Protein AF-0000000072958979 (afdb_homodimer)

pLDDT: mean 78.45, std 22.5, range [17.66, 97.88]

Sequence (910 aa):
MCTKKIKSQTLSKLDRDTDEFFDLIKMSRENRQYIYRVFEPLTVYLFSIEQLEVIKHALSQTNNGFIVLHLDATGSVVHSPPETKKRVYYYAGVVHIKDKELVCPVFEMITSEHDGYSIGSWLQAFESFIVKSKQLKWSIFSYVVTDFSFAFINAITTQWNKMDDISVYLNIVYDYITSETTVRPKITLKLCCAHFMKLITNDINKICGSNKTQKKFFKHSIAAVFMKTSLPEVEKWFKKMVLITSKEFLDLDGKLSNVISKMFDTLNNSKDLEDIDEETETETEDTEIPHTLYQKSKFYRHFFKICEQDKKMINSAIDSDNINIFYNPLILDLILKKYLPILPLWSNIYPNLRDRDSIERFSNAPVENWFCQVKNNILKTTGLRLRCTRFIRAVREVVLSKSKECALNIDKNQCAIIKKKRIQTKNIDLGLESEENWNKKIKSDKKKSYFEKTNMCTKKIKSQTLSKLDRDTDEFFDLIKMSRENRQYIYRVFEPLTVYLFSIEQLEVIKHALSQTNNGFIVLHLDATGSVVHSPPETKKRVYYYAGVVHIKDKELVCPVFEMITSEHDGYSIGSWLQAFESFIVKSKQLKWSIFSYVVTDFSFAFINAITTQWNKMDDISVYLNIVYDYITSETTVRPKITLKLCCAHFMKLITNDINKICGSNKTQKKFFKHSIAAVFMKTSLPEVEKWFKKMVLITSKEFLDLDGKLSNVISKMFDTLNNSKDLEDIDEETETETEDTEIPHTLYQKSKFYRHFFKICEQDKKMINSAIDSDNINIFYNPLILDLILKKYLPILPLWSNIYPNLRDRDSIERFSNAPVENWFCQVKNNILKTTGLRLRCTRFIRAVREVVLSKSKECALNIDKNQCAIIKKKRIQTKNIDLGLESEENWNKKIKSDKKKSYFEKTN

Foldseek 3Di:
DVVLVVLVVVLCPQQPDPPLLVSVVVVCVVDVAFWPDADPVGKTKGAHVLLVLLLVLQQVPDPVSAWEKEKDKDQFAAADDPVAPAGKIKIFIWTQRVVARDIATSIIMIHRDQALVVVLVSVLVVVVVQVVVVPDDPPNHAEYEYAPDLSVQQSCCCRRQVDNGVQVQQQQLVCVQVPVDPDHGRHAAAYAQLRVLVVVLVVLCVQVPPPPVLSVLLSLLVSVQQQDAAPVVVLVSLLLVLLLAADFFAFPVCPNVVSSVVSVVVSVPCVPPVVSPPDDPPPDDPDDDPQVRLVSFVQLVVVVVSSVVSNVVNVPTHGDPGTRPNHHVVSSVCCNRPDRSNSSRRHNNRPPPPPSPPDSGDHSVSVVVVVVCLCVQPCVVSVRRDRPVSSSVSVVVVNVVSSVCSVVVPRPPDPPPPPPPPPPPPPPVPPPPVPVCPDPPPPPPPPPPPPPPPD/DVVLVVLVVVLCPQQPDPPLLVSVVVVCVVPVAFWPDADPPGKTKGAHVLLVLLLVLQQVPDPVSAWEKFKDKDQFAAADDPVAPAGKIKIFIWTQRVVARDIATSIIMIHRDQALVVVLVSVLVVVVVQVVVVPDDPPNHAEYEYAPDLSVQQSCCCRRQVDNGVQVQQQQLVCVQVPVDPDHGRHAAAYAQLRVLVVVLVVLCVQVPPPPVLSVLLSLLVSVQQQDAAPVVVLVSLLLVLLLAADFFAFPVCPNVVSSVVSVVVSVPCPPCVVSPPDDPPPDDPDDDPQVRLVSFPQLVVSVVSSVVSNVVNVPTHGDPGTRPNHHVVSSVCCSRPDRSNSSRRHNNRPPPPPSVDDSGDHSVSVVVVVVCLCVQPCVVSVRRDRPVSSSVSVVVVNVVSSVCSVVVPRPPDPPPPPPPPPPPPPPPPPPPVVVCPPPPPPPPPPPPPPPPDD

Radius of gyration: 35.74 Å; Cα contacts (8 Å, |Δi|>4): 1213; chains: 2; bounding box: 81×149×87 Å

Secondary structure (DSSP, 8-state):
-HHHHHHHHHHHTT---SSHHHHHHHHHHH-TTTEEEEEETTEEEE--HHHHHHHHHHHHHSTT---EEEEEEESSSBPPPTT-SS--EEEEEEEEETTTTEEEEEEEEEES--SHHHHHHHHHHHHHHHHHHTSSPSP--SEEEE-S-HHHHHHIIIIIS--SSHHHHHHHHHHHHHS------SSEEEE-HHHHHHHHHHHHHHHHTT-HHHHHHHHHHHHGGGG--SHHHHHHHHHHHHHHHH-SEEETTSHHHHHHHHHHHHHHH-GGGGGGTTS--------PPPHHHHHH-HHHHHHHHHHHHHHHHHTTSPEEEEE-TT--HHHHHHIIIIIGGGHHHHSSSS--GGGTTT-S----HHHHHHHHHHIIIIIHHH-SPBPHHHHHHHHHHHHHHHHHHHHTT--TTTT---------------S------------------------/-HHHHHHHHHHHTT---SSHHHHHHHHHHH-TTTEEEEEETTEEEE--HHHHHHHHHHHHHSTT---EEEEEEESSSBPPPTT-SS--EEEEEEEEETTTTEEEEEEEEEES--SHHHHHHHHHHHHHHHHHHTSSPSP--SEEEE-S-HHHHHHIIIIIS--SSHHHHHHHHHHHHHS------SSEEEE-HHHHHHHHHHHHHHHHTT-HHHHHHHHHHHHGGGG--SHHHHHHHHHHHHHHHH-SEEETTSHHHHHHHHHHHHHHH-GGGGGGTTS--------PPPHHHHHH-HHHHHHHHHHHHHHHHHTTSPEEEEE-TT--HHHHHHIIIIIGGGHHHHSSSS--GGGTTT-S----HHHHHHHHHHIIIIIHHH-SPBPHHHHHHHHHHHHHHHHHHHHTT--TTTT---------------S------------------------

Solvent-accessible surface area (backbone atoms only — not comparable to full-atom values): 50766 Å² total; per-residue (Å²): 112,66,63,58,50,49,53,49,50,64,62,46,68,77,54,78,41,90,50,65,66,60,23,40,51,56,46,39,74,73,40,59,62,45,43,64,36,45,35,52,75,60,30,35,38,36,42,37,69,57,27,49,50,45,50,52,52,43,34,70,71,29,92,80,50,55,36,59,35,18,42,52,71,44,59,78,55,37,48,56,54,86,88,45,91,43,70,26,32,45,34,38,34,21,34,69,32,73,96,70,74,38,64,43,67,49,37,36,34,39,27,41,64,80,46,32,63,55,51,17,53,51,52,43,51,51,51,48,51,42,53,73,63,69,78,48,66,84,79,64,44,43,33,38,29,28,59,87,38,69,34,59,52,41,15,46,31,35,55,71,47,32,32,92,38,58,40,55,53,46,36,42,52,49,40,33,76,77,35,96,50,85,61,68,72,70,50,44,60,34,35,15,48,55,59,49,49,51,51,52,48,51,52,42,44,65,72,48,58,84,45,61,68,50,40,53,50,52,51,50,56,56,57,56,49,34,66,34,58,40,66,66,59,49,49,56,52,46,54,51,48,49,54,46,20,66,33,60,40,30,38,67,84,40,58,54,56,48,53,54,51,52,54,48,53,53,49,71,68,51,73,72,63,70,72,57,68,77,65,80,86,62,86,67,72,83,67,75,72,60,74,72,50,29,77,61,11,52,47,20,54,53,52,49,52,51,48,56,55,49,50,59,56,55,73,72,57,64,67,37,94,48,72,33,86,56,42,35,58,66,58,50,50,45,44,49,54,61,48,43,27,50,38,54,34,57,26,35,49,58,56,65,77,85,61,56,87,70,66,72,72,52,65,46,57,56,36,52,49,44,51,47,48,47,44,54,67,50,26,64,73,63,74,46,52,26,53,62,64,60,42,51,54,52,51,48,52,53,50,52,51,51,33,47,49,65,69,51,78,60,72,78,72,73,81,56,73,74,70,76,67,77,68,76,73,70,78,64,82,69,75,82,67,76,64,84,70,74,76,65,78,70,76,71,76,68,71,72,69,74,68,75,72,80,122,114,68,64,58,48,50,53,47,50,64,64,45,67,76,55,81,42,90,50,65,66,60,22,40,54,56,47,38,74,72,42,59,61,44,40,64,36,42,32,54,74,60,32,34,37,35,42,38,70,58,28,50,50,45,50,50,51,44,33,69,70,29,91,81,50,56,37,57,35,17,45,52,70,44,58,78,56,38,49,56,54,88,87,46,91,43,69,27,32,45,34,40,36,21,37,69,31,73,96,71,73,38,65,44,68,48,36,36,33,38,26,42,64,80,47,32,62,53,49,18,52,51,53,42,50,49,51,49,50,42,52,72,63,68,77,48,68,85,78,64,42,44,32,39,29,27,59,88,39,69,36,58,52,42,15,45,30,35,55,71,48,32,33,91,38,59,42,56,55,46,35,41,52,50,40,33,76,74,36,96,51,85,64,71,72,69,50,43,60,34,34,15,48,58,60,48,48,52,50,51,48,51,52,42,45,66,74,49,57,86,44,60,69,51,39,53,50,52,52,50,57,55,57,55,48,33,66,35,58,39,65,67,59,49,48,56,52,47,54,51,48,49,54,46,20,67,34,60,41,29,38,66,84,39,58,55,57,48,52,54,50,52,54,48,54,54,51,72,68,50,73,71,63,68,73,60,68,74,65,79,86,62,84,66,72,83,67,75,73,60,75,70,48,30,76,60,12,53,47,19,54,55,50,48,52,52,48,56,55,50,51,60,56,56,73,70,56,63,67,38,93,46,72,32,86,56,41,37,59,67,58,50,50,44,46,50,54,62,50,43,28,51,38,54,33,59,26,35,47,60,58,66,78,86,61,56,87,70,66,73,72,52,64,46,56,56,36,53,50,44,50,48,48,48,43,54,66,48,28,66,72,64,72,47,52,26,53,63,64,60,43,52,54,52,51,48,52,54,51,52,51,52,35,48,48,63,69,59,71,60,70,76,73,75,79,52,72,72,68,75,68,77,68,76,71,69,78,63,82,69,74,78,63,77,62,81,68,70,73,65,80,67,75,73,74,69,72,71,72,75,71,71,73,77,127

Structure (mmCIF, N/CA/C/O backbone):
data_AF-0000000072958979-model_v1
#
loop_
_entity.id
_entity.type
_entity.pdbx_description
1 polymer 'MULE transposase domain-containing protein'
#
loop_
_atom_site.group_PDB
_atom_site.id
_atom_site.type_symbol
_atom_site.label_atom_id
_atom_site.label_alt_id
_atom_site.label_comp_id
_atom_site.label_asym_id
_atom_site.label_entity_id
_atom_site.label_seq_id
_atom_site.pdbx_PDB_ins_code
_atom_site.Cartn_x
_atom_site.Cartn_y
_atom_site.Cartn_z
_atom_site.occupancy
_atom_site.B_iso_or_equiv
_atom_site.auth_seq_id
_atom_site.auth_comp_id
_atom_site.auth_asym_id
_atom_site.auth_atom_id
_atom_site.pdbx_PDB_model_num
ATOM 1 N N . MET A 1 1 ? 37.531 31.25 9.297 1 44.47 1 MET A N 1
ATOM 2 C CA . MET A 1 1 ? 37.938 30.359 8.195 1 44.47 1 MET A CA 1
ATOM 3 C C . MET A 1 1 ? 38.625 29.109 8.719 1 44.47 1 MET A C 1
ATOM 5 O O . MET A 1 1 ? 38.344 28 8.25 1 44.47 1 MET A O 1
ATOM 9 N N . CYS A 1 2 ? 39.469 29.312 9.648 1 49.91 2 CYS A N 1
ATOM 10 C CA . CYS A 1 2 ? 40.25 28.219 10.219 1 49.91 2 CYS A CA 1
ATOM 11 C C . CYS A 1 2 ? 39.375 27.297 11.055 1 49.91 2 CYS A C 1
ATOM 13 O O . CYS A 1 2 ? 39.531 26.078 10.992 1 49.91 2 CYS A O 1
ATOM 15 N N . THR A 1 3 ? 38.5 27.828 11.727 1 50.97 3 THR A N 1
ATOM 16 C CA . THR A 1 3 ? 37.688 27.031 12.641 1 50.97 3 THR A CA 1
ATOM 17 C C . THR A 1 3 ? 36.656 26.203 11.875 1 50.97 3 THR A C 1
ATOM 19 O O . THR A 1 3 ? 36.375 25.078 12.258 1 50.97 3 THR A O 1
ATOM 22 N N . LYS A 1 4 ? 36.188 26.781 10.852 1 51.47 4 LYS A N 1
ATOM 23 C CA . LYS A 1 4 ? 35.281 26.016 10 1 51.47 4 LYS A CA 1
ATOM 24 C C . LYS A 1 4 ? 36 24.844 9.352 1 51.47 4 LYS A C 1
ATOM 26 O O . LYS A 1 4 ? 35.406 23.766 9.203 1 51.47 4 LYS A O 1
ATOM 31 N N . LYS A 1 5 ? 37.188 25.141 8.969 1 51.12 5 LYS A N 1
ATOM 32 C CA . LYS A 1 5 ? 37.969 24.094 8.336 1 51.12 5 LYS A CA 1
ATOM 33 C C . LYS A 1 5 ? 38.281 22.953 9.312 1 51.12 5 LYS A C 1
ATOM 35 O O . LYS A 1 5 ? 38.219 21.781 8.945 1 51.12 5 LYS A O 1
ATOM 40 N N . ILE A 1 6 ? 38.594 23.281 10.508 1 49.53 6 ILE A N 1
ATOM 41 C CA . ILE A 1 6 ? 38.906 22.266 11.516 1 49.53 6 ILE A CA 1
ATOM 42 C C . ILE A 1 6 ? 37.656 21.469 11.844 1 49.53 6 ILE A C 1
ATOM 44 O O . ILE A 1 6 ? 37.719 20.25 11.992 1 49.53 6 ILE A O 1
ATOM 48 N N . LYS A 1 7 ? 36.656 22.172 12.023 1 56.91 7 LYS A N 1
ATOM 49 C CA . LYS A 1 7 ? 35.375 21.484 12.289 1 56.91 7 LYS A CA 1
ATOM 50 C C . LYS A 1 7 ? 35 20.578 11.125 1 56.91 7 LYS A C 1
ATOM 52 O O . LYS A 1 7 ? 34.531 19.453 11.336 1 56.91 7 LYS A O 1
ATOM 57 N N . SER A 1 8 ? 35.281 21.094 10 1 59.91 8 SER A N 1
ATOM 58 C CA . SER A 1 8 ? 35 20.281 8.805 1 59.91 8 SER A CA 1
ATOM 59 C C . SER A 1 8 ? 35.906 19.062 8.758 1 59.91 8 SER A C 1
ATOM 61 O O . SER A 1 8 ? 35.469 17.969 8.367 1 59.91 8 SER A O 1
ATOM 63 N N . GLN A 1 9 ? 37.094 19.266 9.141 1 57.97 9 GLN A N 1
ATOM 64 C CA . GLN A 1 9 ? 38.031 18.156 9.141 1 57.97 9 GLN A CA 1
ATOM 65 C C . GLN A 1 9 ? 37.688 17.109 10.18 1 57.97 9 GLN A C 1
ATOM 67 O O . GLN A 1 9 ? 37.812 15.914 9.938 1 57.97 9 GLN A O 1
ATOM 72 N N . THR A 1 10 ? 37.281 17.547 11.297 1 60.5 10 THR A N 1
ATOM 73 C CA . THR A 1 10 ? 36.906 16.609 12.352 1 60.5 10 THR A CA 1
ATOM 74 C C . THR A 1 10 ? 35.656 15.82 11.953 1 60.5 10 THR A C 1
ATOM 76 O O . THR A 1 10 ? 35.562 14.617 12.211 1 60.5 10 THR A O 1
ATOM 79 N N . LEU A 1 11 ? 34.844 16.484 11.242 1 64.88 11 LEU A N 1
ATOM 80 C CA . LEU A 1 11 ? 33.594 15.828 10.844 1 64.88 11 LEU A CA 1
ATOM 81 C C . LEU A 1 11 ? 33.844 14.844 9.703 1 64.88 11 LEU A C 1
ATOM 83 O O . LEU A 1 11 ? 33.125 13.852 9.57 1 64.88 11 LEU A O 1
ATOM 87 N N . SER A 1 12 ? 34.906 15.094 8.969 1 68.81 12 SE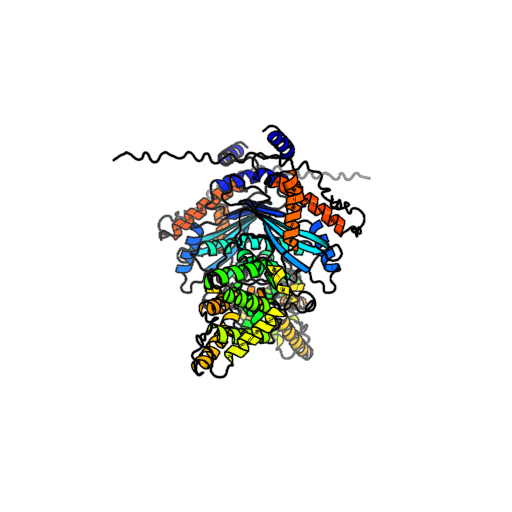R A N 1
ATOM 88 C CA . SER A 1 12 ? 35.156 14.297 7.773 1 68.81 12 SER A CA 1
ATOM 89 C C . SER A 1 12 ? 35.938 13.023 8.109 1 68.81 12 SER A C 1
ATOM 91 O O . SER A 1 12 ? 36.062 12.141 7.266 1 68.81 12 SER A O 1
ATOM 93 N N . LYS A 1 13 ? 36.344 12.922 9.281 1 70.25 13 LYS A N 1
ATOM 94 C CA . LYS A 1 13 ? 37.156 11.773 9.672 1 70.25 13 LYS A CA 1
ATOM 95 C C . LYS A 1 13 ? 36.375 10.469 9.484 1 70.25 13 LYS A C 1
ATOM 97 O O . LYS A 1 13 ? 36.969 9.445 9.109 1 70.25 13 LYS A O 1
ATOM 102 N N . LEU A 1 14 ? 35.125 10.602 9.602 1 76.38 14 LEU A N 1
ATOM 103 C CA . LEU A 1 14 ? 34.344 9.367 9.562 1 76.38 14 LEU A CA 1
ATOM 104 C C . LEU A 1 14 ? 33.688 9.18 8.203 1 76.38 14 LEU A C 1
ATOM 106 O O . LEU A 1 14 ? 32.969 8.195 7.984 1 76.38 14 LEU A O 1
ATOM 110 N N . ASP A 1 15 ? 34.094 10.125 7.359 1 84.88 15 ASP A N 1
ATOM 111 C CA . ASP A 1 15 ? 33.531 9.992 6.012 1 84.88 15 ASP A CA 1
ATOM 112 C C . ASP A 1 15 ? 34.219 8.852 5.254 1 84.88 15 ASP A C 1
ATOM 114 O O . ASP A 1 15 ? 35.438 8.68 5.332 1 84.88 15 ASP A O 1
ATOM 118 N N . ARG A 1 16 ? 33.5 8.078 4.594 1 84.69 16 ARG A N 1
ATOM 119 C CA . ARG A 1 16 ? 34.031 6.906 3.893 1 84.69 16 ARG A CA 1
ATOM 120 C C . ARG A 1 16 ? 34.25 7.211 2.416 1 84.69 16 ARG A C 1
ATOM 122 O O . ARG A 1 16 ? 34.969 6.473 1.731 1 84.69 16 ARG A O 1
ATOM 129 N N . ASP A 1 17 ? 33.562 8.188 1.912 1 86.69 17 ASP A N 1
ATOM 130 C CA . ASP A 1 17 ? 33.656 8.562 0.503 1 86.69 17 ASP A CA 1
ATOM 131 C C . ASP A 1 17 ? 33.375 10.047 0.303 1 86.69 17 ASP A C 1
ATOM 133 O O . ASP A 1 17 ? 32.656 10.656 1.083 1 86.69 17 ASP A O 1
ATOM 137 N N . THR A 1 18 ? 33.906 10.562 -0.724 1 84.56 18 THR A N 1
ATOM 138 C CA . THR A 1 18 ? 33.688 11.969 -1.037 1 84.56 18 THR A CA 1
ATOM 139 C C . THR A 1 18 ? 32.281 12.18 -1.585 1 84.56 18 THR A C 1
ATOM 141 O O . THR A 1 18 ? 31.672 13.227 -1.356 1 84.56 18 THR A O 1
ATOM 144 N N . ASP A 1 19 ? 31.859 11.133 -2.365 1 85.94 19 ASP A N 1
ATOM 145 C CA . ASP A 1 19 ? 30.469 11.164 -2.818 1 85.94 19 ASP A CA 1
ATOM 146 C C . ASP A 1 19 ? 29.5 10.828 -1.681 1 85.94 19 ASP A C 1
ATOM 148 O O . ASP A 1 19 ? 29.625 9.766 -1.064 1 85.94 19 ASP A O 1
ATOM 152 N N . GLU A 1 20 ? 28.641 11.664 -1.412 1 85.19 20 GLU A N 1
ATOM 153 C CA . GLU A 1 20 ? 27.781 11.547 -0.246 1 85.19 20 GLU A CA 1
ATOM 154 C C . GLU A 1 20 ? 26.922 10.281 -0.321 1 85.19 20 GLU A C 1
ATOM 156 O O . GLU A 1 20 ? 26.672 9.633 0.696 1 85.19 20 GLU A O 1
ATOM 161 N N . PHE A 1 21 ? 26.531 10 -1.452 1 86.94 21 PHE A N 1
ATOM 162 C CA . PHE A 1 21 ? 25.688 8.812 -1.602 1 86.94 21 PHE A CA 1
ATOM 163 C C . PHE A 1 21 ? 26.516 7.543 -1.438 1 86.94 21 PHE A C 1
ATOM 165 O O . PHE A 1 21 ? 26.062 6.574 -0.829 1 86.94 21 PHE A O 1
ATOM 172 N N . PHE A 1 22 ? 27.672 7.555 -1.947 1 87.88 22 PHE A N 1
ATOM 173 C CA . PHE A 1 22 ? 28.562 6.41 -1.771 1 87.88 22 PHE A CA 1
ATOM 174 C C . PHE A 1 22 ? 28.938 6.238 -0.304 1 87.88 22 PHE A C 1
ATOM 176 O O . PHE A 1 22 ? 29.062 5.109 0.182 1 87.88 22 PHE A O 1
ATOM 183 N N . ASP A 1 23 ? 29.094 7.367 0.294 1 88.81 23 ASP A N 1
ATOM 184 C CA . ASP A 1 23 ? 29.359 7.34 1.727 1 88.81 23 ASP A CA 1
ATOM 185 C C . ASP A 1 23 ? 28.219 6.688 2.498 1 88.81 23 ASP A C 1
ATOM 187 O O . ASP A 1 23 ? 28.453 5.891 3.41 1 88.81 23 ASP A O 1
ATOM 191 N N . LEU A 1 24 ? 27.094 7.023 2.115 1 89.69 24 LEU A N 1
ATOM 192 C CA . LEU A 1 24 ? 25.875 6.496 2.74 1 89.69 24 LEU A CA 1
ATOM 193 C C . LEU A 1 24 ? 25.766 4.992 2.523 1 89.69 24 LEU A C 1
ATOM 195 O O . LEU A 1 24 ? 25.422 4.25 3.445 1 89.69 24 LEU A O 1
ATOM 199 N N . ILE A 1 25 ? 26.047 4.539 1.364 1 87.81 25 ILE A N 1
ATOM 200 C CA . ILE A 1 25 ? 25.984 3.117 1.045 1 87.81 25 ILE A CA 1
ATOM 201 C C . ILE A 1 25 ? 27.016 2.352 1.872 1 87.81 25 ILE A C 1
ATOM 203 O O . ILE A 1 25 ? 26.703 1.299 2.438 1 87.81 25 ILE A O 1
ATOM 207 N N . LYS A 1 26 ? 28.156 2.842 1.941 1 88 26 LYS A N 1
ATOM 208 C CA . LYS A 1 26 ? 29.203 2.205 2.73 1 88 26 LYS A CA 1
ATOM 209 C C . LYS A 1 26 ? 28.828 2.141 4.207 1 88 26 LYS A C 1
ATOM 211 O O . LYS A 1 26 ? 29.078 1.136 4.875 1 88 26 LYS A O 1
ATOM 216 N N . MET A 1 27 ? 28.25 3.217 4.641 1 89.31 27 MET A N 1
ATOM 217 C CA . MET A 1 27 ? 27.781 3.238 6.023 1 89.31 27 MET A CA 1
ATOM 218 C C . MET A 1 27 ? 26.719 2.172 6.25 1 89.31 27 MET A C 1
ATOM 220 O O . MET A 1 27 ? 26.719 1.487 7.277 1 89.31 27 MET A O 1
ATOM 224 N N . SER A 1 28 ? 25.766 2.084 5.348 1 87.38 28 SER A N 1
ATOM 225 C CA . SER A 1 28 ? 24.672 1.138 5.469 1 87.38 28 SER A CA 1
ATOM 226 C C . SER A 1 28 ? 25.172 -0.301 5.5 1 87.38 28 SER A C 1
ATOM 228 O O . SER A 1 28 ? 24.578 -1.157 6.164 1 87.38 28 SER A O 1
ATOM 230 N N . ARG A 1 29 ? 26.188 -0.583 4.832 1 82.56 29 ARG A N 1
ATOM 231 C CA . ARG A 1 29 ? 26.766 -1.925 4.789 1 82.56 29 ARG A CA 1
ATOM 232 C C . ARG A 1 29 ? 27.438 -2.271 6.109 1 82.56 29 ARG A C 1
ATOM 234 O O . ARG A 1 29 ? 27.484 -3.439 6.5 1 82.56 29 ARG A O 1
ATOM 241 N N . GLU A 1 30 ? 27.906 -1.204 6.777 1 79 30 GLU A N 1
ATOM 242 C CA . GLU A 1 30 ? 28.594 -1.394 8.055 1 79 30 GLU A CA 1
ATOM 243 C C . GLU A 1 30 ? 27.578 -1.471 9.203 1 79 30 GLU A C 1
ATOM 245 O O . GLU A 1 30 ? 27.812 -2.186 10.18 1 79 30 GLU A O 1
ATOM 250 N N . ASN A 1 31 ? 26.625 -0.614 9.133 1 68.12 31 ASN A N 1
ATOM 251 C CA . ASN A 1 31 ? 25.672 -0.455 10.227 1 68.12 31 ASN A CA 1
ATOM 252 C C . ASN A 1 31 ? 24.25 -0.778 9.781 1 68.12 31 ASN A C 1
ATOM 254 O O . ASN A 1 31 ? 23.438 0.125 9.602 1 68.12 31 ASN A O 1
ATOM 258 N N . ARG A 1 32 ? 23.906 -1.911 9.781 1 68.75 32 ARG A N 1
ATOM 259 C CA . ARG A 1 32 ? 22.594 -2.324 9.266 1 68.75 32 ARG A CA 1
ATOM 260 C C . ARG A 1 32 ? 21.531 -2.236 10.352 1 68.75 32 ARG A C 1
ATOM 262 O O . ARG A 1 32 ? 20.344 -2.367 10.062 1 68.75 32 ARG A O 1
ATOM 269 N N . GLN A 1 33 ? 21.875 -1.77 11.43 1 82 33 GLN A N 1
ATOM 270 C CA . GLN A 1 33 ? 20.922 -1.852 12.531 1 82 33 GLN A CA 1
ATOM 271 C C . GLN A 1 33 ? 19.969 -0.655 12.523 1 82 33 GLN A C 1
ATOM 273 O O . GLN A 1 33 ? 18.844 -0.746 13.023 1 82 33 GLN A O 1
ATOM 278 N N . TYR A 1 34 ? 20.391 0.445 11.984 1 90.88 34 TYR A N 1
ATOM 279 C CA . TYR A 1 34 ? 19.594 1.663 12.047 1 90.88 34 TYR A CA 1
ATOM 280 C C . TYR A 1 34 ? 19.188 2.125 10.656 1 90.88 34 TYR A C 1
ATOM 282 O O . TYR A 1 34 ? 18.125 2.734 10.484 1 90.88 34 TYR A O 1
ATOM 290 N N . ILE A 1 35 ? 19.969 1.827 9.695 1 92.44 35 ILE A N 1
ATOM 291 C CA . ILE A 1 35 ? 19.656 2.162 8.305 1 92.44 35 ILE A CA 1
ATOM 292 C C . ILE A 1 35 ? 18.906 1 7.648 1 92.44 35 ILE A C 1
ATOM 294 O O . ILE A 1 35 ? 19.5 -0.052 7.391 1 92.44 35 ILE A O 1
ATOM 298 N N . TYR A 1 36 ? 17.672 1.204 7.395 1 89.94 36 TYR A N 1
ATOM 299 C CA . TYR A 1 36 ? 16.828 0.138 6.879 1 89.94 36 TYR A CA 1
ATOM 300 C C . TYR A 1 36 ? 16.938 0.029 5.363 1 89.94 36 TYR A C 1
ATOM 302 O O . TYR A 1 36 ? 17.031 -1.074 4.82 1 89.94 36 TYR A O 1
ATOM 310 N N . ARG A 1 37 ? 16.969 1.202 4.68 1 88.69 37 ARG A N 1
ATOM 311 C CA . ARG A 1 37 ? 17.062 1.218 3.223 1 88.69 37 ARG A CA 1
ATOM 312 C C . ARG A 1 37 ? 17.703 2.51 2.727 1 88.69 37 ARG A C 1
ATOM 314 O O . ARG A 1 37 ? 17.547 3.564 3.348 1 88.69 37 ARG A O 1
ATOM 321 N N . VAL A 1 38 ? 18.359 2.389 1.592 1 88.81 38 VAL A N 1
ATOM 322 C CA . VAL A 1 38 ? 18.938 3.539 0.915 1 88.81 38 VAL A CA 1
ATOM 323 C C . VAL A 1 38 ? 18.578 3.508 -0.568 1 88.81 38 VAL A C 1
ATOM 325 O O . VAL A 1 38 ? 18.672 2.465 -1.217 1 88.81 38 VAL A O 1
ATOM 328 N N . PHE A 1 39 ? 18.078 4.715 -1.032 1 83 39 PHE A N 1
ATOM 329 C CA . PHE A 1 39 ? 17.609 4.824 -2.408 1 83 39 PHE A CA 1
ATOM 330 C C . PHE A 1 39 ? 18.266 6 -3.115 1 83 39 PHE A C 1
ATOM 332 O O . PHE A 1 39 ? 18.672 6.969 -2.471 1 83 39 PHE A O 1
ATOM 339 N N . GLU A 1 40 ? 18.375 5.777 -4.434 1 79.75 40 GLU A N 1
ATOM 340 C CA . GLU A 1 40 ? 18.594 6.945 -5.281 1 79.75 40 GLU A CA 1
ATOM 341 C C . GLU A 1 40 ? 17.328 7.305 -6.051 1 79.75 40 GLU A C 1
ATOM 343 O O . GLU A 1 40 ? 16.672 6.43 -6.621 1 79.75 40 GLU A O 1
ATOM 348 N N . PRO A 1 41 ? 16.859 8.609 -6.145 1 80.44 41 PRO A N 1
ATOM 349 C CA . PRO A 1 41 ? 17.469 9.781 -5.523 1 80.44 41 PRO A CA 1
ATOM 350 C C . PRO A 1 41 ? 17.547 9.672 -4 1 80.44 41 PRO A C 1
ATOM 352 O O . PRO A 1 41 ? 16.812 8.891 -3.396 1 80.44 41 PRO A O 1
ATOM 355 N N . LEU A 1 42 ? 18.312 10.438 -3.443 1 87.12 42 LEU A N 1
ATOM 356 C CA . LEU A 1 42 ? 18.703 10.312 -2.047 1 87.12 42 LEU A CA 1
ATOM 357 C C . LEU A 1 42 ? 17.484 10.078 -1.153 1 87.12 42 LEU A C 1
ATOM 359 O O . LEU A 1 42 ? 16.656 10.977 -0.992 1 87.12 42 LEU A O 1
ATOM 363 N N . THR A 1 43 ? 17.375 8.945 -0.606 1 91.81 43 THR A N 1
ATOM 364 C CA . THR A 1 43 ? 16.359 8.547 0.354 1 91.81 43 THR A CA 1
ATOM 365 C C . THR A 1 43 ? 16.891 7.5 1.319 1 91.81 43 THR A C 1
ATOM 367 O O . THR A 1 43 ? 17.516 6.523 0.897 1 91.81 43 THR A O 1
ATOM 370 N N . VAL A 1 44 ? 16.703 7.789 2.549 1 94.5 44 VAL A N 1
ATOM 371 C CA . VAL A 1 44 ? 17.156 6.855 3.572 1 94.5 44 VAL A CA 1
ATOM 372 C C . VAL A 1 44 ? 16.031 6.59 4.57 1 94.5 44 VAL A C 1
ATOM 374 O O . VAL A 1 44 ? 15.43 7.527 5.105 1 94.5 44 VAL A O 1
ATOM 377 N N . TYR A 1 45 ? 15.688 5.32 4.734 1 95.38 45 TYR A N 1
ATOM 378 C CA . TYR A 1 45 ? 14.766 4.93 5.789 1 95.38 45 TYR A CA 1
ATOM 379 C C . TYR A 1 45 ? 15.516 4.543 7.059 1 95.38 45 TYR A C 1
ATOM 381 O O . TYR A 1 45 ? 16.453 3.73 7.016 1 95.38 45 TYR A O 1
ATOM 389 N N . LEU A 1 46 ? 15.117 5.094 8.148 1 95.94 46 LEU A N 1
ATOM 390 C CA . LEU A 1 46 ? 15.75 4.812 9.43 1 95.94 46 LEU A CA 1
ATOM 391 C C . LEU A 1 46 ? 14.773 4.156 10.391 1 95.94 46 LEU A C 1
ATOM 393 O O . LEU A 1 46 ? 13.844 4.805 10.875 1 95.94 46 LEU A O 1
ATOM 397 N N . PHE A 1 47 ? 14.984 2.838 10.602 1 93.12 47 PHE A N 1
ATOM 398 C CA . PHE A 1 47 ? 14.227 2.018 11.539 1 93.12 47 PHE A CA 1
ATOM 399 C C . PHE A 1 47 ? 15.156 1.179 12.406 1 93.12 47 PHE A C 1
ATOM 401 O O . PHE A 1 47 ? 16.156 0.642 11.914 1 93.12 47 PHE A O 1
ATOM 408 N N . SER A 1 48 ? 14.875 1.032 13.664 1 93 48 SER A N 1
ATOM 409 C CA . SER A 1 48 ? 15.68 0.145 14.492 1 93 48 SER A CA 1
ATOM 410 C C . SER A 1 48 ? 14.82 -0.619 15.492 1 93 48 SER A C 1
ATOM 412 O O . SER A 1 48 ? 13.68 -0.23 15.766 1 93 48 SER A O 1
ATOM 414 N N . ILE A 1 49 ? 15.383 -1.662 15.984 1 92 49 ILE A N 1
ATOM 415 C CA . ILE A 1 49 ? 14.711 -2.49 16.984 1 92 49 ILE A CA 1
ATOM 416 C C . ILE A 1 49 ? 14.516 -1.697 18.266 1 92 49 ILE A C 1
ATOM 418 O O . ILE A 1 49 ? 13.516 -1.87 18.969 1 92 49 ILE A O 1
ATOM 422 N N . GLU A 1 50 ? 15.445 -0.836 18.531 1 91.38 50 GLU A N 1
ATOM 423 C CA . GLU A 1 50 ? 15.344 -0 19.719 1 91.38 50 GLU A CA 1
ATOM 424 C C . GLU A 1 50 ? 14.109 0.895 19.656 1 91.38 50 GLU A C 1
ATOM 426 O O . GLU A 1 50 ? 13.453 1.127 20.688 1 91.38 50 GLU A O 1
ATOM 431 N N . GLN A 1 51 ? 13.859 1.313 18.516 1 93.75 51 GLN A N 1
ATOM 432 C CA . GLN A 1 51 ? 12.672 2.146 18.328 1 93.75 51 GLN A CA 1
ATOM 433 C C . GLN A 1 51 ? 11.391 1.331 18.516 1 93.75 51 GLN A C 1
ATOM 435 O O . GLN A 1 51 ? 10.391 1.843 19.016 1 93.75 51 GLN A O 1
ATOM 440 N N . LEU A 1 52 ? 11.492 0.115 18.125 1 92.88 52 LEU A N 1
ATOM 441 C CA . LEU A 1 52 ? 10.367 -0.79 18.344 1 92.88 52 LEU A CA 1
ATOM 442 C C . LEU A 1 52 ? 10.109 -0.984 19.828 1 92.88 52 LEU A C 1
ATOM 444 O O . LEU A 1 52 ? 8.953 -1.079 20.25 1 92.88 52 LEU A O 1
ATOM 448 N N . GLU A 1 53 ? 11.117 -1.035 20.531 1 90.69 53 GLU A N 1
ATOM 449 C CA . GLU A 1 53 ? 10.992 -1.188 21.969 1 90.69 53 GLU A CA 1
ATOM 450 C C . GLU A 1 53 ? 10.312 0.027 22.594 1 90.69 53 GLU A C 1
ATOM 452 O O . GLU A 1 53 ? 9.547 -0.108 23.562 1 90.69 53 GLU A O 1
ATOM 457 N N . VAL A 1 54 ? 10.602 1.145 22.031 1 91.56 54 VAL A N 1
ATOM 458 C CA . VAL A 1 54 ? 9.953 2.367 22.5 1 91.56 54 VAL A CA 1
ATOM 459 C C . VAL A 1 54 ? 8.445 2.275 22.25 1 91.56 54 VAL A C 1
ATOM 461 O O . VAL A 1 54 ? 7.648 2.654 23.125 1 91.56 54 VAL A O 1
ATOM 464 N N . ILE A 1 55 ? 8.07 1.768 21.172 1 92.56 55 ILE A N 1
ATOM 465 C CA . ILE A 1 55 ? 6.66 1.616 20.812 1 92.56 55 ILE A CA 1
ATOM 466 C C . ILE A 1 55 ? 5.988 0.644 21.781 1 92.56 55 ILE A C 1
ATOM 468 O O . ILE A 1 55 ? 4.887 0.903 22.266 1 92.56 55 ILE A O 1
ATOM 472 N N . LYS A 1 56 ? 6.664 -0.376 22.047 1 89.94 56 LYS A N 1
ATOM 473 C CA . LYS A 1 56 ? 6.133 -1.371 22.969 1 89.94 56 LYS A CA 1
ATOM 474 C C . LYS A 1 56 ? 5.906 -0.77 24.359 1 89.94 56 LYS A C 1
ATOM 476 O O . LYS A 1 56 ? 4.879 -1.023 24.984 1 89.94 56 LYS A O 1
ATOM 481 N N . HIS A 1 57 ? 6.84 -0.055 24.672 1 88.06 57 HIS A N 1
ATOM 482 C CA . HIS A 1 57 ? 6.73 0.61 25.969 1 88.06 57 HIS A CA 1
ATOM 483 C C . HIS A 1 57 ? 5.555 1.584 25.984 1 88.06 57 HIS A C 1
ATOM 485 O O . HIS A 1 57 ? 4.801 1.636 26.953 1 88.06 57 HIS A O 1
ATOM 491 N N . ALA A 1 58 ? 5.453 2.334 24.984 1 87.25 58 ALA A N 1
ATOM 492 C CA . ALA A 1 58 ? 4.359 3.299 24.891 1 87.25 58 ALA A CA 1
ATOM 493 C C . ALA A 1 58 ? 3.004 2.598 24.922 1 87.25 58 ALA A C 1
ATOM 495 O O . ALA A 1 58 ? 2.066 3.082 25.562 1 87.25 58 ALA A O 1
ATOM 496 N N . LEU A 1 59 ? 2.926 1.503 24.281 1 87.06 59 LEU A N 1
ATOM 497 C CA . LEU A 1 59 ? 1.686 0.737 24.219 1 87.06 59 LEU A CA 1
ATOM 498 C C . LEU A 1 59 ? 1.323 0.17 25.578 1 87.06 59 LEU A C 1
ATOM 500 O O . LEU A 1 59 ? 0.144 0.093 25.938 1 87.06 59 LEU A O 1
ATOM 504 N N . SER A 1 60 ? 2.283 -0.214 26.266 1 82.44 60 SER A N 1
ATOM 505 C CA . SER A 1 60 ? 2.062 -0.818 27.578 1 82.44 60 SER A CA 1
ATOM 506 C C . SER A 1 60 ? 1.568 0.214 28.594 1 82.44 60 SER A C 1
ATOM 508 O O . SER A 1 60 ? 0.949 -0.141 29.594 1 82.44 60 SER A O 1
ATOM 510 N N . GLN A 1 61 ? 1.819 1.404 28.312 1 77.31 61 GLN A N 1
ATOM 511 C CA . GLN A 1 61 ? 1.466 2.469 29.25 1 77.31 61 GLN A CA 1
ATOM 512 C C . GLN A 1 61 ? 0.022 2.92 29.047 1 77.31 61 GLN A C 1
ATOM 514 O O . GLN A 1 61 ? -0.526 3.65 29.875 1 77.31 61 GLN A O 1
ATOM 519 N N . THR A 1 62 ? -0.45 2.596 27.938 1 73.44 62 THR A N 1
ATOM 520 C CA . THR A 1 62 ? -1.804 3.064 27.656 1 73.44 62 THR A CA 1
ATOM 521 C C . THR A 1 62 ? -2.826 1.974 27.969 1 73.44 62 THR A C 1
ATOM 523 O O . THR A 1 62 ? -2.57 0.792 27.734 1 73.44 62 THR A O 1
ATOM 526 N N . ASN A 1 63 ? -3.777 2.289 28.781 1 60.38 63 ASN A N 1
ATOM 527 C CA . ASN A 1 63 ? -4.801 1.339 29.203 1 60.38 63 ASN A CA 1
ATOM 528 C C . ASN A 1 63 ? -5.496 0.698 28.016 1 60.38 63 ASN A C 1
ATOM 530 O O . ASN A 1 63 ? -5.867 -0.477 28.062 1 60.38 63 ASN A O 1
ATOM 534 N N . ASN A 1 64 ? -5.711 1.479 27.031 1 61.97 64 ASN A N 1
ATOM 535 C CA . ASN A 1 64 ? -6.523 0.938 25.953 1 61.97 64 ASN A CA 1
ATOM 536 C C . ASN A 1 64 ? -5.684 0.648 24.703 1 61.97 64 ASN A C 1
ATOM 538 O O . ASN A 1 64 ? -6.227 0.348 23.641 1 61.97 64 ASN A O 1
ATOM 542 N N . GLY A 1 65 ? -4.367 0.69 25.016 1 66.12 65 GLY A N 1
ATOM 543 C CA . GLY A 1 65 ? -3.463 0.244 23.969 1 66.12 65 GLY A CA 1
ATOM 544 C C . GLY A 1 65 ? -3.443 1.165 22.766 1 66.12 65 GLY A C 1
ATOM 545 O O . GLY A 1 65 ? -3.178 0.726 21.641 1 66.12 65 GLY A O 1
ATOM 546 N N . PHE A 1 66 ? -3.793 2.49 23.062 1 74.81 66 PHE A N 1
ATOM 547 C CA . PHE A 1 66 ? -3.797 3.35 21.875 1 74.81 66 PHE A CA 1
ATOM 548 C C . PHE A 1 66 ? -2.578 4.262 21.875 1 74.81 66 PHE A C 1
ATOM 550 O O . PHE A 1 66 ? -2.166 4.77 22.922 1 74.81 66 PHE A O 1
ATOM 557 N N . ILE A 1 67 ? -1.938 4.438 20.781 1 86.94 67 ILE A N 1
ATOM 558 C CA . ILE A 1 67 ? -0.798 5.336 20.641 1 86.94 67 ILE A CA 1
ATOM 559 C C . ILE A 1 67 ? -1.062 6.332 19.516 1 86.94 67 ILE A C 1
ATOM 561 O O . ILE A 1 67 ? -1.666 5.984 18.5 1 86.94 67 ILE A O 1
ATOM 565 N N . VAL A 1 68 ? -0.726 7.629 19.828 1 91 68 VAL A N 1
ATOM 566 C CA . VAL A 1 68 ? -0.837 8.688 18.828 1 91 68 VAL A CA 1
ATOM 567 C C . VAL A 1 68 ? 0.513 8.906 18.156 1 91 68 VAL A C 1
ATOM 569 O O . VAL A 1 68 ? 1.528 9.102 18.828 1 91 68 VAL A O 1
ATOM 572 N N . LEU A 1 69 ? 0.479 8.82 16.906 1 95.5 69 LEU A N 1
ATOM 573 C CA . LEU A 1 69 ? 1.676 9.086 16.109 1 95.5 69 LEU A CA 1
ATOM 574 C C . LEU A 1 69 ? 1.648 10.508 15.555 1 95.5 69 LEU A C 1
ATOM 576 O O . LEU A 1 69 ? 0.635 10.938 15 1 95.5 69 LEU A O 1
ATOM 580 N N . HIS A 1 70 ? 2.701 11.188 15.688 1 96.38 70 HIS A N 1
ATOM 581 C CA . HIS A 1 70 ? 2.85 12.531 15.141 1 96.38 70 HIS A CA 1
ATOM 582 C C . HIS A 1 70 ? 3.838 12.547 13.977 1 96.38 70 HIS A C 1
ATOM 584 O O . HIS A 1 70 ? 5 12.172 14.141 1 96.38 70 HIS A O 1
ATOM 590 N N . LEU A 1 71 ? 3.408 13.008 12.805 1 97.19 71 LEU A N 1
ATOM 591 C CA . LEU A 1 71 ? 4.227 12.992 11.602 1 97.19 71 LEU A CA 1
ATOM 592 C C . LEU A 1 71 ? 4.496 14.414 11.109 1 97.19 71 LEU A C 1
ATOM 594 O O . LEU A 1 71 ? 3.572 15.227 11.023 1 97.19 71 LEU A O 1
ATOM 598 N N . ASP A 1 72 ? 5.699 14.664 10.773 1 95.56 72 ASP A N 1
ATOM 599 C CA . ASP A 1 72 ? 6.078 15.945 10.164 1 95.56 72 ASP A CA 1
ATOM 600 C C . ASP A 1 72 ? 7.465 15.859 9.531 1 95.56 72 ASP A C 1
ATOM 602 O O . ASP A 1 72 ? 8.125 14.82 9.594 1 95.56 72 ASP A O 1
ATOM 606 N N . ALA A 1 73 ? 7.805 16.906 8.82 1 95.44 73 ALA A N 1
ATOM 607 C CA . ALA A 1 73 ? 9.109 16.984 8.172 1 95.44 73 ALA A CA 1
ATOM 608 C C . ALA A 1 73 ? 9.773 18.344 8.43 1 95.44 73 ALA A C 1
ATOM 610 O O . ALA A 1 73 ? 9.094 19.328 8.703 1 95.44 73 ALA A O 1
ATOM 611 N N . THR A 1 74 ? 11.078 18.344 8.398 1 92.19 74 THR A N 1
ATOM 612 C CA . THR A 1 74 ? 11.844 19.578 8.508 1 92.19 74 THR A CA 1
ATOM 613 C C . THR A 1 74 ? 12.953 19.625 7.465 1 92.19 74 THR A C 1
ATOM 615 O O . THR A 1 74 ? 13.531 18.594 7.125 1 92.19 74 THR A O 1
ATOM 618 N N . GLY A 1 75 ? 13.258 20.719 6.906 1 88.88 75 GLY A N 1
ATOM 619 C CA . GLY A 1 75 ? 14.266 20.875 5.867 1 88.88 75 GLY A CA 1
ATOM 620 C C . GLY A 1 75 ? 15.539 21.531 6.367 1 88.88 75 GLY A C 1
ATOM 621 O O . GLY A 1 75 ? 16.484 21.719 5.598 1 88.88 75 GLY A O 1
ATOM 622 N N . SER A 1 76 ? 15.781 21.781 7.613 1 83.25 76 SER A N 1
ATOM 623 C CA . SER A 1 76 ? 16.859 22.641 8.07 1 83.25 76 SER A CA 1
ATOM 624 C C . SER A 1 76 ? 17.984 21.828 8.711 1 83.25 76 SER A C 1
ATOM 626 O O . SER A 1 76 ? 18.922 22.391 9.273 1 83.25 76 SER A O 1
ATOM 628 N N . VAL A 1 77 ? 17.938 20.516 8.523 1 88.31 77 VAL A N 1
ATOM 629 C CA . VAL A 1 77 ? 18.875 19.734 9.328 1 88.31 77 VAL A CA 1
ATOM 630 C C . VAL A 1 77 ? 19.875 19.031 8.414 1 88.31 77 VAL A C 1
ATOM 632 O O . VAL A 1 77 ? 21.031 18.812 8.797 1 88.31 77 VAL A O 1
ATOM 635 N N . VAL A 1 78 ? 19.469 18.688 7.266 1 90.69 78 VAL A N 1
ATOM 636 C CA . VAL A 1 78 ? 20.344 17.984 6.336 1 90.69 78 VAL A CA 1
ATOM 637 C C . VAL A 1 78 ? 20.562 18.828 5.086 1 90.69 78 VAL A C 1
ATOM 639 O O . VAL A 1 78 ? 19.625 19.422 4.547 1 90.69 78 VAL A O 1
ATOM 642 N N . HIS A 1 79 ? 21.75 18.953 4.711 1 87.44 79 HIS A N 1
ATOM 643 C CA . H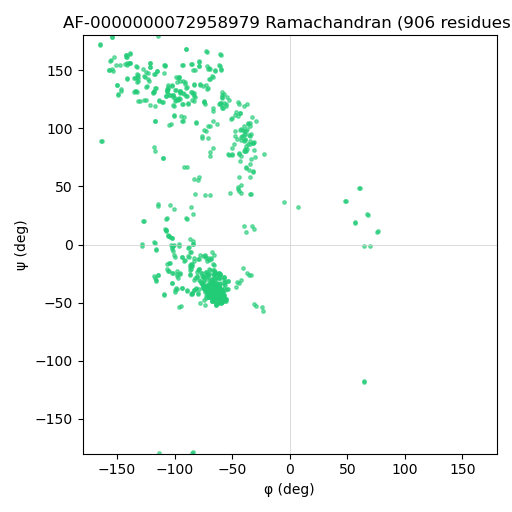IS A 1 79 ? 22 19.734 3.502 1 87.44 79 HIS A CA 1
ATOM 644 C C . HIS A 1 79 ? 21.703 18.906 2.25 1 87.44 79 HIS A C 1
ATOM 646 O O . HIS A 1 79 ? 21.766 17.672 2.281 1 87.44 79 HIS A O 1
ATOM 652 N N . SER A 1 80 ? 21.438 19.547 1.161 1 84.06 80 SER A N 1
ATOM 653 C CA . SER A 1 80 ? 21.172 18.906 -0.125 1 84.06 80 SER A CA 1
ATOM 654 C C . SER A 1 80 ? 22.453 18.672 -0.907 1 84.06 80 SER A C 1
ATOM 656 O O . SER A 1 80 ? 23.219 19.609 -1.163 1 84.06 80 SER A O 1
ATOM 658 N N . PRO A 1 81 ? 22.656 17.422 -1.203 1 82.19 81 PRO A N 1
ATOM 659 C CA . PRO A 1 81 ? 23.828 17.188 -2.039 1 82.19 81 PRO A CA 1
ATOM 660 C C . PRO A 1 81 ? 23.75 17.891 -3.391 1 82.19 81 PRO A C 1
ATOM 662 O O . PRO A 1 81 ? 22.656 18.172 -3.877 1 82.19 81 PRO A O 1
ATOM 665 N N . PRO A 1 82 ? 24.875 18.141 -3.883 1 74.62 82 PRO A N 1
ATOM 666 C CA . PRO A 1 82 ? 24.891 18.859 -5.16 1 74.62 82 PRO A CA 1
ATOM 667 C C . PRO A 1 82 ? 24.203 18.094 -6.277 1 74.62 82 PRO A C 1
ATOM 669 O O . PRO A 1 82 ? 23.688 18.688 -7.223 1 74.62 82 PRO A O 1
ATOM 672 N N . GLU A 1 83 ? 24.141 16.828 -6.16 1 70.5 83 GLU A N 1
ATOM 673 C CA . GLU A 1 83 ? 23.609 15.984 -7.219 1 70.5 83 GLU A CA 1
ATOM 674 C C . GLU A 1 83 ? 22.078 15.992 -7.207 1 70.5 83 GLU A C 1
ATOM 676 O O . GLU A 1 83 ? 21.438 15.562 -8.172 1 70.5 83 GLU A O 1
ATOM 681 N N . THR A 1 84 ? 21.625 16.516 -6.121 1 73.38 84 THR A N 1
ATOM 682 C CA . THR A 1 84 ? 20.172 16.484 -5.992 1 73.38 84 THR A CA 1
ATOM 683 C C . THR A 1 84 ? 19.578 17.844 -6.328 1 73.38 84 THR A C 1
ATOM 685 O O . THR A 1 84 ? 20.078 18.875 -5.887 1 73.38 84 THR A O 1
ATOM 688 N N . LYS A 1 85 ? 18.656 17.859 -7.164 1 70.94 85 LYS A N 1
ATOM 689 C CA . LYS A 1 85 ? 18 19.094 -7.602 1 70.94 85 LYS A CA 1
ATOM 690 C C . LYS A 1 85 ? 16.984 19.562 -6.574 1 70.94 85 LYS A C 1
ATOM 692 O O . LYS A 1 85 ? 16.688 20.75 -6.488 1 70.94 85 LYS A O 1
ATOM 697 N N . LYS A 1 86 ? 16.547 18.672 -5.742 1 82.81 86 LYS A N 1
ATOM 698 C CA . LYS A 1 86 ? 15.492 19 -4.801 1 82.81 86 LYS A CA 1
ATOM 699 C C . LYS A 1 86 ? 16.031 19.094 -3.375 1 82.81 86 LYS A C 1
ATOM 701 O O . LYS A 1 86 ? 17.062 18.5 -3.055 1 82.81 86 LYS A O 1
ATOM 706 N N . ARG A 1 87 ? 15.352 19.859 -2.604 1 89.25 87 ARG A N 1
ATOM 707 C CA . ARG A 1 87 ? 15.719 20 -1.199 1 89.25 87 ARG A CA 1
ATOM 708 C C . ARG A 1 87 ? 15.508 18.703 -0.438 1 89.25 87 ARG A C 1
ATOM 710 O O . ARG A 1 87 ? 14.539 17.984 -0.684 1 89.25 87 ARG A O 1
ATOM 717 N N . VAL A 1 88 ? 16.406 18.484 0.495 1 93.5 88 VAL A N 1
ATOM 718 C CA . VAL A 1 88 ? 16.328 17.281 1.31 1 93.5 88 VAL A CA 1
ATOM 719 C C . VAL A 1 88 ? 15.602 17.594 2.617 1 93.5 88 VAL A C 1
ATOM 721 O O . VAL A 1 88 ? 15.906 18.578 3.285 1 93.5 88 VAL A O 1
ATOM 724 N N . TYR A 1 89 ? 14.656 16.781 2.943 1 94.75 89 TYR A N 1
ATOM 725 C CA . TYR A 1 89 ? 13.922 16.922 4.195 1 94.75 89 TYR A CA 1
ATOM 726 C C . TYR A 1 89 ? 14.156 15.727 5.109 1 94.75 89 TYR A C 1
ATOM 728 O O . TYR A 1 89 ? 14.492 14.633 4.641 1 94.75 89 TYR A O 1
ATOM 736 N N . TYR A 1 90 ? 14.094 16.016 6.402 1 96 90 TYR A N 1
ATOM 737 C CA . TYR A 1 90 ? 14.086 15.016 7.457 1 96 90 TYR A CA 1
ATOM 738 C C . TYR A 1 90 ? 12.672 14.781 7.98 1 96 90 TYR A C 1
ATOM 740 O O . TYR A 1 90 ? 12.055 15.688 8.547 1 96 90 TYR A O 1
ATOM 748 N N . TYR A 1 91 ? 12.133 13.578 7.68 1 97.5 91 TYR A N 1
ATOM 749 C CA . TYR A 1 91 ? 10.812 13.164 8.148 1 97.5 91 TYR A CA 1
ATOM 750 C C . TYR A 1 91 ? 10.93 12.328 9.422 1 97.5 91 TYR A C 1
ATOM 752 O O . TYR A 1 91 ? 11.844 11.508 9.555 1 97.5 91 TYR A O 1
ATOM 760 N N . ALA A 1 92 ? 9.945 12.492 10.352 1 97.81 92 ALA A N 1
ATOM 761 C CA . ALA A 1 92 ? 9.969 11.688 11.57 1 97.81 92 ALA A CA 1
ATOM 762 C C . ALA A 1 92 ? 8.547 11.367 12.039 1 97.81 92 ALA A C 1
ATOM 764 O O . ALA A 1 92 ? 7.652 12.211 11.945 1 97.81 92 ALA A O 1
ATOM 765 N N . GLY A 1 93 ? 8.32 10.148 12.375 1 97.62 93 GLY A N 1
ATOM 766 C CA . GLY A 1 93 ? 7.191 9.742 13.195 1 97.62 93 GLY A CA 1
ATOM 767 C C . GLY A 1 93 ? 7.527 9.656 14.672 1 97.62 93 GLY A C 1
ATOM 768 O O . GLY A 1 93 ? 8.391 8.867 15.07 1 97.62 93 GLY A O 1
ATOM 769 N N . VAL A 1 94 ? 6.797 10.438 15.453 1 96.94 94 VAL A N 1
ATOM 770 C CA . VAL A 1 94 ? 7.18 10.594 16.859 1 96.94 94 VAL A CA 1
ATOM 771 C C . VAL A 1 94 ? 6.023 10.188 17.766 1 96.94 94 VAL A C 1
ATOM 773 O O . VAL A 1 94 ? 4.859 10.445 17.438 1 96.94 94 VAL A O 1
ATOM 776 N N . VAL A 1 95 ? 6.375 9.562 18.844 1 93.94 95 VAL A N 1
ATOM 777 C CA . VAL A 1 95 ? 5.398 9.219 19.875 1 93.94 95 VAL A CA 1
ATOM 778 C C . VAL A 1 95 ? 5.75 9.922 21.172 1 93.94 95 VAL A C 1
ATOM 780 O O . VAL A 1 95 ? 6.922 10.188 21.453 1 93.94 95 VAL A O 1
ATOM 783 N N . HIS A 1 96 ? 4.691 10.234 21.844 1 90.38 96 HIS A N 1
ATOM 784 C CA . HIS A 1 96 ? 4.848 10.828 23.156 1 90.38 96 HIS A CA 1
ATOM 785 C C . HIS A 1 96 ? 4.617 9.789 24.25 1 90.38 96 HIS A C 1
ATOM 787 O O . HIS A 1 96 ? 3.557 9.164 24.312 1 90.38 96 HIS A O 1
ATOM 793 N N . ILE A 1 97 ? 5.613 9.602 25.016 1 85.94 97 ILE A N 1
ATOM 794 C CA . ILE A 1 97 ? 5.516 8.711 26.156 1 85.94 97 ILE A CA 1
ATOM 795 C C . ILE A 1 97 ? 5.125 9.508 27.406 1 85.94 97 ILE A C 1
ATOM 797 O O . ILE A 1 97 ? 5.965 10.188 28 1 85.94 97 ILE A O 1
ATOM 801 N N . LYS A 1 98 ? 3.951 9.391 27.844 1 76 98 LYS A N 1
ATOM 802 C CA . LYS A 1 98 ? 3.346 10.266 28.844 1 76 98 LYS A CA 1
ATOM 803 C C . LYS A 1 98 ? 4.027 10.102 30.203 1 76 98 LYS A C 1
ATOM 805 O O . LYS A 1 98 ? 4.305 11.094 30.875 1 76 98 LYS A O 1
ATOM 810 N N . ASP A 1 99 ? 4.227 8.875 30.547 1 74.62 99 ASP A N 1
ATOM 811 C CA . ASP A 1 99 ? 4.754 8.602 31.891 1 74.62 99 ASP A CA 1
ATOM 812 C C . ASP A 1 99 ? 6.129 9.234 32.062 1 74.62 99 ASP A C 1
ATOM 814 O O . ASP A 1 99 ? 6.496 9.617 33.188 1 74.62 99 ASP A O 1
ATOM 818 N N . LYS A 1 100 ? 6.77 9.43 30.938 1 73 100 LYS A N 1
ATOM 819 C CA . LYS A 1 100 ? 8.141 9.922 31.031 1 73 100 LYS A CA 1
ATOM 820 C C . LYS A 1 100 ? 8.273 11.297 30.359 1 73 100 LYS A C 1
ATOM 822 O O . LYS A 1 100 ? 9.344 11.898 30.375 1 73 100 LYS A O 1
ATOM 827 N N . GLU A 1 101 ? 7.188 11.836 29.859 1 80.94 101 GLU A N 1
ATOM 828 C CA . GLU A 1 101 ? 7.184 13.094 29.125 1 80.94 101 GLU A CA 1
ATOM 829 C C . GLU A 1 101 ? 8.281 13.109 28.062 1 80.94 101 GLU A C 1
ATOM 831 O O . GLU A 1 101 ? 9.023 14.094 27.953 1 80.94 101 GLU A O 1
ATOM 836 N N . LEU A 1 102 ? 8.453 11.984 27.5 1 88.25 102 LEU A N 1
ATOM 837 C CA . LEU A 1 102 ? 9.5 11.805 26.5 1 88.25 102 LEU A CA 1
ATOM 838 C C . LEU A 1 102 ? 8.898 11.711 25.094 1 88.25 102 LEU A C 1
ATOM 840 O O . LEU A 1 102 ? 7.855 11.086 24.906 1 88.25 102 LEU A O 1
ATOM 844 N N . VAL A 1 103 ? 9.547 12.469 24.25 1 92.75 103 VAL A N 1
ATOM 845 C CA . VAL A 1 103 ? 9.203 12.344 22.844 1 92.75 103 VAL A CA 1
ATOM 846 C C . VAL A 1 103 ? 10.297 11.555 22.109 1 92.75 103 VAL A C 1
ATOM 848 O O . VAL A 1 103 ? 11.484 11.867 22.234 1 92.75 103 VAL A O 1
ATOM 851 N N . CYS A 1 104 ? 9.867 10.578 21.422 1 93.88 104 CYS A N 1
ATOM 852 C CA . CYS A 1 104 ? 10.836 9.711 20.75 1 93.88 104 CYS A CA 1
ATOM 853 C C . CYS A 1 104 ? 10.422 9.445 19.312 1 93.88 104 CYS A C 1
ATOM 855 O O . CYS A 1 104 ? 9.266 9.117 19.047 1 93.88 104 CYS A O 1
ATOM 857 N N . PRO A 1 105 ? 11.359 9.609 18.422 1 96.19 105 PRO A N 1
ATOM 858 C CA . PRO A 1 105 ? 11.062 9.164 17.047 1 96.19 105 PRO A CA 1
ATOM 859 C C . PRO A 1 105 ? 11.023 7.648 16.922 1 96.19 105 PRO A C 1
ATOM 861 O O . PRO A 1 105 ? 11.883 6.949 17.469 1 96.19 105 PRO A O 1
ATOM 864 N N . VAL A 1 106 ? 10.047 7.109 16.281 1 96.31 106 VAL A N 1
ATOM 865 C CA . VAL A 1 106 ? 9.906 5.66 16.172 1 96.31 106 VAL A CA 1
ATOM 866 C C . VAL A 1 106 ? 10.297 5.207 14.766 1 96.31 106 VAL A C 1
ATOM 868 O O . VAL A 1 106 ? 10.57 4.027 14.539 1 96.31 106 VAL A O 1
ATOM 871 N N . PHE A 1 107 ? 10.242 6.039 13.82 1 97.5 107 PHE A N 1
ATOM 872 C CA . PHE A 1 107 ? 10.773 5.82 12.477 1 97.5 107 PHE A CA 1
ATOM 873 C C . PHE A 1 107 ? 11.055 7.145 11.781 1 97.5 107 PHE A C 1
ATOM 875 O O . PHE A 1 107 ? 10.375 8.141 12.039 1 97.5 107 PHE A O 1
ATOM 882 N N . GLU A 1 108 ? 12.031 7.191 10.883 1 97.88 108 GLU A N 1
ATOM 883 C CA . GLU A 1 108 ? 12.484 8.422 10.25 1 97.88 108 GLU A CA 1
ATOM 884 C C . GLU A 1 108 ? 12.844 8.188 8.781 1 97.88 108 GLU A C 1
ATOM 886 O O . GLU A 1 108 ? 13.039 7.047 8.359 1 97.88 108 GLU A O 1
ATOM 891 N N . MET A 1 109 ? 12.914 9.273 8.07 1 97.56 109 MET A N 1
ATOM 892 C CA . MET A 1 109 ? 13.305 9.227 6.668 1 97.56 109 MET A CA 1
ATOM 893 C C . MET A 1 109 ? 14.008 10.516 6.254 1 97.56 109 MET A C 1
ATOM 895 O O . MET A 1 109 ? 13.625 11.609 6.688 1 97.56 109 MET A O 1
ATOM 899 N N . ILE A 1 110 ? 15.031 10.406 5.535 1 96 110 ILE A N 1
ATOM 900 C CA . ILE A 1 110 ? 15.703 11.523 4.871 1 96 110 ILE A CA 1
ATOM 901 C C . ILE A 1 110 ? 15.562 11.383 3.357 1 96 110 ILE A C 1
ATOM 903 O O . ILE A 1 110 ? 15.953 10.359 2.785 1 96 110 ILE A O 1
ATOM 907 N N . THR A 1 111 ? 15 12.414 2.736 1 94.69 111 THR A N 1
ATOM 908 C CA . THR A 1 111 ? 14.766 12.227 1.31 1 94.69 111 THR A CA 1
ATOM 909 C C . THR A 1 111 ? 14.719 13.578 0.593 1 94.69 111 THR A C 1
ATOM 911 O O . THR A 1 111 ? 14.492 14.609 1.223 1 94.69 111 THR A O 1
ATOM 914 N N . SER A 1 112 ? 14.953 13.469 -0.717 1 91.5 112 SER A N 1
ATOM 915 C CA . SER A 1 112 ? 14.773 14.633 -1.58 1 91.5 112 SER A CA 1
ATOM 916 C C . SER A 1 112 ? 13.445 14.562 -2.332 1 91.5 112 SER A C 1
ATOM 918 O O . SER A 1 112 ? 13.102 15.484 -3.082 1 91.5 112 SER A O 1
ATOM 920 N N . GLU A 1 113 ? 12.727 13.477 -2.084 1 89.38 113 GLU A N 1
ATOM 921 C CA . GLU A 1 113 ? 11.414 13.305 -2.709 1 89.38 113 GLU A CA 1
ATOM 922 C C . GLU A 1 113 ? 10.289 13.516 -1.701 1 89.38 113 GLU A C 1
ATOM 924 O O . GLU A 1 113 ? 10.266 12.875 -0.646 1 89.38 113 GLU A O 1
ATOM 929 N N . HIS A 1 114 ? 9.336 14.32 -2.096 1 89.56 114 HIS A N 1
ATOM 930 C CA . HIS A 1 114 ? 8.367 14.742 -1.088 1 89.56 114 HIS A CA 1
ATOM 931 C C . HIS A 1 114 ? 6.938 14.461 -1.549 1 89.56 114 HIS A C 1
ATOM 933 O O . HIS A 1 114 ? 5.988 15.031 -1.009 1 89.56 114 HIS A O 1
ATOM 939 N N . ASP A 1 115 ? 6.75 13.602 -2.473 1 87.94 115 ASP A N 1
ATOM 940 C CA . ASP A 1 115 ? 5.41 13.32 -2.986 1 87.94 115 ASP A CA 1
ATOM 941 C C . ASP A 1 115 ? 4.742 12.195 -2.195 1 87.94 115 ASP A C 1
ATOM 943 O O . ASP A 1 115 ? 5.379 11.555 -1.357 1 87.94 115 ASP A O 1
ATOM 947 N N . GLY A 1 116 ? 3.488 12.055 -2.426 1 87.88 116 GLY A N 1
ATOM 948 C CA . GLY A 1 116 ? 2.695 11.062 -1.719 1 87.88 116 GLY A CA 1
ATOM 949 C C . GLY A 1 116 ? 3.227 9.648 -1.878 1 87.88 116 GLY A C 1
ATOM 950 O O . GLY A 1 116 ? 3.156 8.844 -0.947 1 87.88 116 GLY A O 1
ATOM 951 N N . TYR A 1 117 ? 3.744 9.383 -2.969 1 87.12 117 TYR A N 1
ATOM 952 C CA . TYR A 1 117 ? 4.281 8.047 -3.225 1 87.12 117 TYR A CA 1
ATOM 953 C C . TYR A 1 117 ? 5.512 7.781 -2.365 1 87.12 117 TYR A C 1
ATOM 955 O O . TYR A 1 117 ? 5.633 6.715 -1.758 1 87.12 117 TYR A O 1
ATOM 963 N N . SER A 1 118 ? 6.422 8.719 -2.375 1 91 118 SER A N 1
ATOM 964 C CA . SER A 1 118 ? 7.648 8.539 -1.602 1 91 118 SER A CA 1
ATOM 965 C C . SER A 1 118 ? 7.344 8.375 -0.116 1 91 118 SER A C 1
ATOM 967 O O . SER A 1 118 ? 7.879 7.48 0.538 1 91 118 SER A O 1
ATOM 969 N N . ILE A 1 119 ? 6.484 9.211 0.322 1 95.31 119 ILE A N 1
ATOM 970 C CA . ILE A 1 119 ? 6.094 9.125 1.725 1 95.31 119 ILE A CA 1
ATOM 971 C C . ILE A 1 119 ? 5.355 7.812 1.974 1 95.31 119 ILE A C 1
ATOM 973 O O . ILE A 1 119 ? 5.578 7.152 2.99 1 95.31 119 ILE A O 1
ATOM 977 N N . GLY A 1 120 ? 4.52 7.488 1.063 1 94.69 120 GLY A N 1
ATOM 978 C CA . GLY A 1 120 ? 3.787 6.234 1.176 1 94.69 120 GLY A CA 1
ATOM 979 C C . GLY A 1 120 ? 4.691 5.016 1.211 1 94.69 120 GLY A C 1
ATOM 980 O O . GLY A 1 120 ? 4.453 4.082 1.98 1 94.69 120 GLY A O 1
ATOM 981 N N . SER A 1 121 ? 5.684 5.016 0.395 1 93 121 SER A N 1
ATOM 982 C CA . SER A 1 121 ? 6.645 3.918 0.382 1 93 121 SER A CA 1
ATOM 983 C C . SER A 1 121 ? 7.363 3.795 1.723 1 93 121 SER A C 1
ATOM 985 O O . SER A 1 121 ? 7.637 2.686 2.186 1 93 121 SER A O 1
ATOM 987 N N . TRP A 1 122 ? 7.613 4.922 2.299 1 96.31 122 TRP A N 1
ATOM 988 C CA . TRP A 1 122 ? 8.234 4.977 3.615 1 96.31 122 TRP A CA 1
ATOM 989 C C . TRP A 1 122 ? 7.324 4.375 4.68 1 96.31 122 TRP A C 1
ATOM 991 O O . TRP A 1 122 ? 7.758 3.553 5.488 1 96.31 122 TRP A O 1
ATOM 1001 N N . LEU A 1 123 ? 6.109 4.715 4.621 1 96.94 123 LEU A N 1
ATOM 1002 C CA . LEU A 1 123 ? 5.129 4.207 5.57 1 96.94 123 LEU A CA 1
ATOM 1003 C C . LEU A 1 123 ? 4.914 2.707 5.383 1 96.94 123 LEU A C 1
ATOM 1005 O O . LEU A 1 123 ? 4.816 1.962 6.363 1 96.94 123 LEU A O 1
ATOM 1009 N N . GLN A 1 124 ? 4.844 2.336 4.199 1 94.56 124 GLN A N 1
ATOM 1010 C CA . GLN A 1 124 ? 4.699 0.916 3.895 1 94.56 124 GLN A CA 1
ATOM 1011 C C . GLN A 1 124 ? 5.887 0.116 4.418 1 94.56 124 GLN A C 1
ATOM 1013 O O . GLN A 1 124 ? 5.719 -0.989 4.938 1 94.56 124 GLN A O 1
ATOM 1018 N N . ALA A 1 125 ? 7.055 0.644 4.203 1 94.44 125 ALA A N 1
ATOM 1019 C CA . ALA A 1 125 ? 8.266 -0.022 4.684 1 94.44 125 ALA A CA 1
ATOM 1020 C C . ALA A 1 125 ? 8.227 -0.195 6.199 1 94.44 125 ALA A C 1
ATOM 1022 O O . ALA A 1 125 ? 8.617 -1.242 6.723 1 94.44 125 ALA A O 1
ATOM 1023 N N . PHE A 1 126 ? 7.738 0.792 6.852 1 96.31 126 PHE A N 1
ATOM 1024 C CA . PHE A 1 126 ? 7.652 0.725 8.305 1 96.31 126 PHE A CA 1
ATOM 1025 C C . PHE A 1 126 ? 6.652 -0.343 8.742 1 96.31 126 PHE A C 1
ATOM 1027 O O . PHE A 1 126 ? 6.922 -1.11 9.664 1 96.31 126 PHE A O 1
ATOM 1034 N N . GLU A 1 127 ? 5.559 -0.355 8.094 1 94.81 127 GLU A N 1
ATOM 1035 C CA . GLU A 1 127 ? 4.578 -1.403 8.367 1 94.81 127 GLU A CA 1
ATOM 1036 C C . GLU A 1 127 ? 5.195 -2.789 8.203 1 94.81 127 GLU A C 1
ATOM 1038 O O . GLU A 1 127 ? 5.02 -3.658 9.062 1 94.81 127 GLU A O 1
ATOM 1043 N N . SER A 1 128 ? 5.867 -2.928 7.16 1 91.12 128 SER A N 1
ATOM 1044 C CA . SER A 1 128 ? 6.504 -4.211 6.891 1 91.12 128 SER A CA 1
ATOM 1045 C C . SER A 1 128 ? 7.531 -4.555 7.965 1 91.12 128 SER A C 1
ATOM 1047 O O . SER A 1 128 ? 7.648 -5.711 8.375 1 91.12 128 SER A O 1
ATOM 1049 N N . PHE A 1 129 ? 8.242 -3.588 8.367 1 93 129 PHE A N 1
ATOM 1050 C CA . PHE A 1 129 ? 9.234 -3.768 9.422 1 93 129 PHE A CA 1
ATOM 1051 C C . PHE A 1 129 ? 8.578 -4.266 10.703 1 93 129 PHE A C 1
ATOM 1053 O O . PHE A 1 129 ? 9.078 -5.188 11.352 1 93 129 PHE A O 1
ATOM 1060 N N . ILE A 1 130 ? 7.512 -3.697 11 1 93.38 130 ILE A N 1
ATOM 1061 C CA . ILE A 1 130 ? 6.781 -4.078 12.203 1 93.38 130 ILE A CA 1
ATOM 1062 C C . ILE A 1 130 ? 6.254 -5.504 12.055 1 93.38 130 ILE A C 1
ATOM 1064 O O . ILE A 1 130 ? 6.406 -6.324 12.969 1 93.38 130 ILE A O 1
ATOM 1068 N N . VAL A 1 131 ? 5.672 -5.824 10.945 1 88.44 131 VAL A N 1
ATOM 1069 C CA . VAL A 1 131 ? 5.07 -7.133 10.703 1 88.44 131 VAL A CA 1
ATOM 1070 C C . VAL A 1 131 ? 6.152 -8.211 10.719 1 88.44 131 VAL A C 1
ATOM 1072 O O . VAL A 1 131 ? 5.961 -9.281 11.305 1 88.44 131 VAL A O 1
ATOM 1075 N N . LYS A 1 132 ? 7.223 -7.914 10.141 1 86.31 132 LYS A N 1
ATOM 1076 C CA . LYS A 1 132 ? 8.32 -8.867 10.055 1 86.31 132 LYS A CA 1
ATOM 1077 C C . LYS A 1 132 ? 8.938 -9.133 11.422 1 86.31 132 LYS A C 1
ATOM 1079 O O . LYS A 1 132 ? 9.445 -10.227 11.68 1 86.31 132 LYS A O 1
ATOM 1084 N N . SER A 1 133 ? 8.914 -8.117 12.227 1 87.88 133 SER A N 1
ATOM 1085 C CA . SER A 1 133 ? 9.484 -8.273 13.562 1 87.88 133 SER A CA 1
ATOM 1086 C C . SER A 1 133 ? 8.68 -9.266 14.391 1 87.88 133 SER A C 1
ATOM 1088 O O . SER A 1 133 ? 9.188 -9.828 15.367 1 87.88 133 SER A O 1
ATOM 1090 N N . LYS A 1 134 ? 7.426 -9.531 14.094 1 85.38 134 LYS A N 1
ATOM 1091 C CA . LYS A 1 134 ? 6.492 -10.438 14.758 1 85.38 134 LYS A CA 1
ATOM 1092 C C . LYS A 1 134 ? 6.336 -10.086 16.234 1 85.38 134 LYS A C 1
ATOM 1094 O O . LYS A 1 134 ? 5.934 -10.93 17.047 1 85.38 134 LYS A O 1
ATOM 1099 N N . GLN A 1 135 ? 6.684 -8.914 16.578 1 84.69 135 GLN A N 1
ATOM 1100 C CA . GLN A 1 135 ? 6.598 -8.5 17.969 1 84.69 135 GLN A CA 1
ATOM 1101 C C . GLN A 1 135 ? 5.32 -7.707 18.234 1 84.69 135 GLN A C 1
ATOM 1103 O O . GLN A 1 135 ? 4.836 -7.652 19.359 1 84.69 135 GLN A O 1
ATOM 1108 N N . LEU A 1 136 ? 4.938 -7.121 17.156 1 87 136 LEU A N 1
ATOM 1109 C CA . LEU A 1 136 ? 3.75 -6.277 17.266 1 87 136 LEU A CA 1
ATOM 1110 C C . LEU A 1 136 ? 2.773 -6.578 16.125 1 87 136 LEU A C 1
ATOM 1112 O O . LEU A 1 136 ? 3.189 -6.906 15.016 1 87 136 LEU A O 1
ATOM 1116 N N . LYS A 1 137 ? 1.623 -6.508 16.469 1 84.94 137 LYS A N 1
ATOM 1117 C CA . LYS A 1 137 ? 0.587 -6.672 15.461 1 84.94 137 LYS A CA 1
ATOM 1118 C C . LYS A 1 137 ? 0.216 -5.332 14.836 1 84.94 137 LYS A C 1
ATOM 1120 O O . LYS A 1 137 ? 0.074 -4.328 15.531 1 84.94 137 LYS A O 1
ATOM 1125 N N . TRP A 1 138 ? 0.126 -5.363 13.602 1 87.31 138 TRP A N 1
ATOM 1126 C CA . TRP A 1 138 ? -0.332 -4.168 12.898 1 87.31 138 TRP A CA 1
ATOM 1127 C C . TRP A 1 138 ? -1.855 -4.09 12.898 1 87.31 138 TRP A C 1
ATOM 1129 O O . TRP A 1 138 ? -2.533 -5.105 12.727 1 87.31 138 TRP A O 1
ATOM 1139 N N . SER A 1 139 ? -2.412 -2.895 13.117 1 86 139 SER A N 1
ATOM 1140 C CA . SER A 1 139 ? -1.915 -1.527 13.242 1 86 139 SER A CA 1
ATOM 1141 C C . SER A 1 139 ? -1.639 -1.166 14.695 1 86 139 SER A C 1
ATOM 1143 O O . SER A 1 139 ? -2.439 -1.476 15.578 1 86 139 SER A O 1
ATOM 1145 N N . ILE A 1 140 ? -0.577 -0.447 14.883 1 88.75 140 ILE A N 1
ATOM 1146 C CA . ILE A 1 140 ? -0.119 -0.107 16.219 1 88.75 140 ILE A CA 1
ATOM 1147 C C . ILE A 1 140 ? -0.658 1.266 16.625 1 88.75 140 ILE A C 1
ATOM 1149 O O . ILE A 1 140 ? -0.84 1.548 17.812 1 88.75 140 ILE A O 1
ATOM 1153 N N . PHE A 1 141 ? -0.954 2.113 15.672 1 91.44 141 PHE A N 1
ATOM 1154 C CA . PHE A 1 141 ? -1.366 3.479 15.977 1 91.44 141 PHE A CA 1
ATOM 1155 C C . PHE A 1 141 ? -2.875 3.633 15.836 1 91.44 141 PHE A C 1
ATOM 1157 O O . PHE A 1 141 ? -3.471 3.127 14.883 1 91.44 141 PHE A O 1
ATOM 1164 N N . SER A 1 142 ? -3.412 4.289 16.75 1 88.38 142 SER A N 1
ATOM 1165 C CA . SER A 1 142 ? -4.836 4.605 16.672 1 88.38 142 SER A CA 1
ATOM 1166 C C . SER A 1 142 ? -5.074 5.918 15.938 1 88.38 142 SER A C 1
ATOM 1168 O O . SER A 1 142 ? -6.051 6.051 15.195 1 88.38 142 SER A O 1
ATOM 1170 N N . TYR A 1 143 ? -4.184 6.855 16.234 1 91.31 143 TYR A N 1
ATOM 1171 C CA . TYR A 1 143 ? -4.258 8.18 15.625 1 91.31 143 TYR A CA 1
ATOM 1172 C C . TYR A 1 143 ? -2.943 8.547 14.945 1 91.31 143 TYR A C 1
ATOM 1174 O O . TYR A 1 143 ? -1.867 8.188 15.43 1 91.31 143 TYR A O 1
ATOM 1182 N N . VAL A 1 144 ? -3.109 9.195 13.922 1 94.94 144 VAL A N 1
ATOM 1183 C CA . VAL A 1 144 ? -1.969 9.859 13.305 1 94.94 144 VAL A CA 1
ATOM 1184 C C . VAL A 1 144 ? -2.273 11.344 13.133 1 94.94 144 VAL A C 1
ATOM 1186 O O . VAL A 1 144 ? -3.305 11.711 12.562 1 94.94 144 VAL A O 1
ATOM 1189 N N . VAL A 1 145 ? -1.438 12.125 13.664 1 95.44 145 VAL A N 1
ATOM 1190 C CA . VAL A 1 145 ? -1.601 13.57 13.586 1 95.44 145 VAL A CA 1
ATOM 1191 C C . VAL A 1 145 ? -0.575 14.156 12.617 1 95.44 145 VAL A C 1
ATOM 1193 O O . VAL A 1 145 ? 0.611 13.828 12.688 1 95.44 145 VAL A O 1
ATOM 1196 N N . THR A 1 146 ? -0.988 14.914 11.688 1 94.81 146 THR A N 1
ATOM 1197 C CA . THR A 1 146 ? -0.096 15.578 10.742 1 94.81 146 THR A CA 1
ATOM 1198 C C . THR A 1 146 ? -0.55 17.016 10.484 1 94.81 146 THR A C 1
ATOM 1200 O O . THR A 1 146 ? -1.646 17.406 10.891 1 94.81 146 THR A O 1
ATOM 1203 N N . ASP A 1 147 ? 0.335 17.781 9.93 1 90.44 147 ASP A N 1
ATOM 1204 C CA . ASP A 1 147 ? -0.088 19.078 9.422 1 90.44 147 ASP A CA 1
ATOM 1205 C C . ASP A 1 147 ? -0.937 18.922 8.156 1 90.44 147 ASP A C 1
ATOM 1207 O O . ASP A 1 147 ? -1.098 17.812 7.648 1 90.44 147 ASP A O 1
ATOM 1211 N N . PHE A 1 148 ? -1.556 19.844 7.777 1 85.5 148 PHE A N 1
ATOM 1212 C CA . PHE A 1 148 ? -2.387 19.75 6.582 1 85.5 148 PHE A CA 1
ATOM 1213 C C . PHE A 1 148 ? -1.523 19.609 5.332 1 85.5 148 PHE A C 1
ATOM 1215 O O . PHE A 1 148 ? -1.191 20.609 4.688 1 85.5 148 PHE A O 1
ATOM 1222 N N . SER A 1 149 ? -1.052 18.453 5.07 1 86.38 149 SER A N 1
ATOM 1223 C CA . SER A 1 149 ? -0.281 18.062 3.893 1 86.38 149 SER A CA 1
ATOM 1224 C C . SER A 1 149 ? -0.966 16.938 3.125 1 86.38 149 SER A C 1
ATOM 1226 O O . SER A 1 149 ? -1.117 15.828 3.643 1 86.38 149 SER A O 1
ATOM 1228 N N . PHE A 1 150 ? -1.264 17.25 1.927 1 86.31 150 PHE A N 1
ATOM 1229 C CA . PHE A 1 150 ? -1.958 16.25 1.124 1 86.31 150 PHE A CA 1
ATOM 1230 C C . PHE A 1 150 ? -1.068 15.031 0.883 1 86.31 150 PHE A C 1
ATOM 1232 O O . PHE A 1 150 ? -1.561 13.906 0.777 1 86.31 150 PHE A O 1
ATOM 1239 N N . ALA A 1 151 ? 0.203 15.297 0.855 1 90.06 151 ALA A N 1
ATOM 1240 C CA . ALA A 1 151 ? 1.138 14.195 0.659 1 90.06 151 ALA A CA 1
ATOM 1241 C C . ALA A 1 151 ? 1.07 13.203 1.819 1 90.06 151 ALA A C 1
ATOM 1243 O O . ALA A 1 151 ? 0.97 11.992 1.607 1 90.06 151 ALA A O 1
ATOM 1244 N N . PHE A 1 152 ? 1.005 13.719 3.051 1 94.19 152 PHE A N 1
ATOM 1245 C CA . PHE A 1 152 ? 0.908 12.867 4.234 1 94.19 152 PHE A CA 1
ATOM 1246 C C . PHE A 1 152 ? -0.45 12.18 4.297 1 94.19 152 PHE A C 1
ATOM 1248 O O . PHE A 1 152 ? -0.528 10.969 4.523 1 94.19 152 PHE A O 1
ATOM 1255 N N . ILE A 1 153 ? -1.404 12.953 4.062 1 93.75 153 ILE A N 1
ATOM 1256 C CA . ILE A 1 153 ? -2.77 12.453 4.176 1 93.75 153 ILE A CA 1
ATOM 1257 C C . ILE A 1 153 ? -2.99 11.32 3.17 1 93.75 153 ILE A C 1
ATOM 1259 O O . ILE A 1 153 ? -3.492 10.258 3.527 1 93.75 153 ILE A O 1
ATOM 1263 N N . ASN A 1 154 ? -2.57 11.562 1.995 1 91.56 154 ASN A N 1
ATOM 1264 C CA . ASN A 1 154 ? -2.725 10.555 0.952 1 91.56 154 ASN A CA 1
ATOM 1265 C C . ASN A 1 154 ? -1.898 9.305 1.253 1 91.56 154 ASN A C 1
ATOM 1267 O O . ASN A 1 154 ? -2.363 8.188 1.046 1 91.56 154 ASN A O 1
ATOM 1271 N N . ALA A 1 155 ? -0.734 9.508 1.679 1 95.12 155 ALA A N 1
ATOM 1272 C CA . ALA A 1 155 ? 0.151 8.391 1.988 1 95.12 155 ALA A CA 1
ATOM 1273 C C . ALA A 1 155 ? -0.445 7.504 3.08 1 95.12 155 ALA A C 1
ATOM 1275 O O . ALA A 1 155 ? -0.483 6.277 2.943 1 95.12 155 ALA A O 1
ATOM 1276 N N . ILE A 1 156 ? -0.961 8.141 4.117 1 96.31 156 ILE A N 1
ATOM 1277 C CA . ILE A 1 156 ? -1.53 7.402 5.238 1 96.31 156 ILE A CA 1
ATOM 1278 C C . ILE A 1 156 ? -2.805 6.691 4.793 1 96.31 156 ILE A C 1
ATOM 1280 O O . ILE A 1 156 ? -3.016 5.52 5.121 1 96.31 156 ILE A O 1
ATOM 1284 N N . THR A 1 157 ? -3.588 7.367 4.023 1 95.31 157 THR A N 1
ATOM 1285 C CA . THR A 1 157 ? -4.863 6.824 3.568 1 95.31 157 THR A CA 1
ATOM 1286 C C . THR A 1 157 ? -4.641 5.625 2.652 1 95.31 157 THR A C 1
ATOM 1288 O O . THR A 1 157 ? -5.285 4.586 2.816 1 95.31 157 THR A O 1
ATOM 1291 N N . THR A 1 158 ? -3.693 5.707 1.774 1 93.5 158 THR A N 1
ATOM 1292 C CA . THR A 1 158 ? -3.502 4.672 0.765 1 93.5 158 THR A CA 1
ATOM 1293 C C . THR A 1 158 ? -2.697 3.506 1.331 1 93.5 158 THR A C 1
ATOM 1295 O O . THR A 1 158 ? -3.004 2.342 1.061 1 93.5 158 THR A O 1
ATOM 1298 N N . GLN A 1 159 ? -1.708 3.805 2.139 1 94.5 159 GLN A N 1
ATOM 1299 C CA . GLN A 1 159 ? -0.778 2.752 2.535 1 94.5 159 GLN A CA 1
ATOM 1300 C C . GLN A 1 159 ? -1.207 2.105 3.85 1 94.5 159 GLN A C 1
ATOM 1302 O O . GLN A 1 159 ? -1.079 0.892 4.02 1 94.5 159 GLN A O 1
ATOM 1307 N N . TRP A 1 160 ? -1.721 2.848 4.77 1 95.5 160 TRP A N 1
ATOM 1308 C CA . TRP A 1 160 ? -2.002 2.287 6.086 1 95.5 160 TRP A CA 1
ATOM 1309 C C . TRP A 1 160 ? -3.49 1.986 6.242 1 95.5 160 TRP A C 1
ATOM 1311 O O . TRP A 1 160 ? -3.867 1.013 6.898 1 95.5 160 TRP A O 1
ATOM 1321 N N . ASN A 1 161 ? -4.332 2.826 5.598 1 95.19 161 ASN A N 1
ATOM 1322 C CA . ASN A 1 161 ? -5.758 2.531 5.645 1 95.19 161 ASN A CA 1
ATOM 1323 C C . ASN A 1 161 ? -6.203 1.712 4.434 1 95.19 161 ASN A C 1
ATOM 1325 O O . ASN A 1 161 ? -7.344 1.25 4.379 1 95.19 161 ASN A O 1
ATOM 1329 N N . LYS A 1 162 ? -5.367 1.57 3.469 1 92.12 162 LYS A N 1
ATOM 1330 C CA . LYS A 1 162 ? -5.617 0.754 2.285 1 92.12 162 LYS A CA 1
ATOM 1331 C C . LYS A 1 162 ? -6.844 1.251 1.521 1 92.12 162 LYS A C 1
ATOM 1333 O O . LYS A 1 162 ? -7.738 0.468 1.196 1 92.12 162 LYS A O 1
ATOM 1338 N N . MET A 1 163 ? -6.816 2.559 1.312 1 92.5 163 MET A N 1
ATOM 1339 C CA . MET A 1 163 ? -7.887 3.213 0.566 1 92.5 163 MET A CA 1
ATOM 1340 C C . MET A 1 163 ? -7.332 3.939 -0.655 1 92.5 163 MET A C 1
ATOM 1342 O O . MET A 1 163 ? -6.168 4.34 -0.67 1 92.5 163 MET A O 1
ATOM 1346 N N . ASP A 1 164 ? -8.117 4.141 -1.604 1 87.19 164 ASP A N 1
ATOM 1347 C CA . ASP A 1 164 ? -7.66 4.711 -2.867 1 87.19 164 ASP A CA 1
ATOM 1348 C C . ASP A 1 164 ? -7.293 6.184 -2.705 1 87.19 164 ASP A C 1
ATOM 1350 O O . ASP A 1 164 ? -6.309 6.652 -3.283 1 87.19 164 ASP A O 1
ATOM 1354 N N . ASP A 1 165 ? -8.148 6.848 -2.049 1 88.12 165 ASP A N 1
ATOM 1355 C CA . ASP A 1 165 ? -7.887 8.266 -1.832 1 88.12 165 ASP A CA 1
ATOM 1356 C C . ASP A 1 165 ? -8.602 8.773 -0.58 1 88.12 165 ASP A C 1
ATOM 1358 O O . ASP A 1 165 ? -9.281 8.008 0.106 1 88.12 165 ASP A O 1
ATOM 1362 N N . ILE A 1 166 ? -8.398 10 -0.297 1 91.94 166 ILE A N 1
ATOM 1363 C CA . ILE A 1 166 ? -8.906 10.609 0.93 1 91.94 166 ILE A CA 1
ATOM 1364 C C . ILE A 1 166 ? -10.43 10.68 0.882 1 91.94 166 ILE A C 1
ATOM 1366 O O . ILE A 1 166 ? -11.094 10.625 1.92 1 91.94 166 ILE A O 1
ATOM 1370 N N . SER A 1 167 ? -11.023 10.797 -0.314 1 92.88 167 SER A N 1
ATOM 1371 C CA . SER A 1 167 ? -12.484 10.867 -0.405 1 92.88 167 SER A CA 1
ATOM 1372 C C . SER A 1 167 ? -13.133 9.586 0.099 1 92.88 167 SER A C 1
ATOM 1374 O O . SER A 1 167 ? -14.18 9.633 0.754 1 92.88 167 SER A O 1
ATOM 1376 N N . VAL A 1 168 ? -12.492 8.477 -0.169 1 92.69 168 VAL A N 1
ATOM 1377 C CA . VAL A 1 168 ? -13.008 7.191 0.301 1 92.69 168 VAL A CA 1
ATOM 1378 C C . VAL A 1 168 ? -12.961 7.145 1.826 1 92.69 168 VAL A C 1
ATOM 1380 O O . VAL A 1 168 ? -13.914 6.707 2.469 1 92.69 168 VAL A O 1
ATOM 1383 N N . TYR A 1 169 ? -11.914 7.637 2.363 1 94.81 169 TYR A N 1
ATOM 1384 C CA . TYR A 1 169 ? -11.766 7.711 3.814 1 94.81 169 TYR A CA 1
ATOM 1385 C C . TYR A 1 169 ? -12.891 8.539 4.434 1 94.81 169 TYR A C 1
ATOM 1387 O O . TYR A 1 169 ? -13.539 8.094 5.383 1 94.81 169 TYR A O 1
ATOM 1395 N N . LEU A 1 170 ? -13.07 9.68 3.861 1 95.44 170 LEU A N 1
ATOM 1396 C CA . LEU A 1 170 ? -14.086 10.594 4.371 1 95.44 170 LEU A CA 1
ATOM 1397 C C . LEU A 1 170 ? -15.477 9.977 4.262 1 95.44 170 LEU A C 1
ATOM 1399 O O . LEU A 1 170 ? -16.281 10.086 5.188 1 95.44 170 LEU A O 1
ATOM 1403 N N . ASN A 1 171 ? -15.742 9.305 3.225 1 95 171 ASN A N 1
ATOM 1404 C CA . ASN A 1 171 ? -17.062 8.719 2.998 1 95 171 ASN A CA 1
ATOM 1405 C C . ASN A 1 171 ? -17.312 7.535 3.924 1 95 171 ASN A C 1
ATOM 1407 O O . ASN A 1 171 ? -18.438 7.328 4.387 1 95 171 ASN A O 1
ATOM 1411 N N . ILE A 1 172 ? -16.297 6.789 4.195 1 93.88 172 ILE A N 1
ATOM 1412 C CA . ILE A 1 172 ? -16.406 5.688 5.145 1 93.88 172 ILE A CA 1
ATOM 1413 C C . ILE A 1 172 ? -16.719 6.234 6.535 1 93.88 172 ILE A C 1
ATOM 1415 O O . ILE A 1 172 ? -17.578 5.703 7.242 1 93.88 172 ILE A O 1
ATOM 1419 N N . VAL A 1 173 ? -16.078 7.258 6.918 1 94.31 173 VAL A N 1
ATOM 1420 C CA . VAL A 1 173 ? -16.297 7.875 8.219 1 94.31 173 VAL A CA 1
ATOM 1421 C C . VAL A 1 173 ? -17.719 8.438 8.297 1 94.31 173 VAL A C 1
ATOM 1423 O O . VAL A 1 173 ? -18.391 8.289 9.312 1 94.31 173 VAL A O 1
ATOM 1426 N N . TYR A 1 174 ? -18.062 9.078 7.188 1 95.19 174 TYR A N 1
ATOM 1427 C CA . TYR A 1 174 ? -19.422 9.617 7.133 1 95.19 174 TYR A CA 1
ATOM 1428 C C . TYR A 1 174 ? -20.453 8.516 7.344 1 95.19 174 TYR A C 1
ATOM 1430 O O . TYR A 1 174 ? -21.375 8.672 8.141 1 95.19 174 TYR A O 1
ATOM 1438 N N . ASP A 1 175 ? -20.281 7.426 6.629 1 93.38 175 ASP A N 1
ATOM 1439 C CA . ASP A 1 175 ? -21.219 6.305 6.738 1 93.38 175 ASP A CA 1
ATOM 1440 C C . ASP A 1 175 ? -21.188 5.703 8.141 1 93.38 175 ASP A C 1
ATOM 1442 O O . ASP A 1 175 ? -22.219 5.273 8.656 1 93.38 175 ASP A O 1
ATOM 1446 N N . TYR A 1 176 ? -20.094 5.746 8.695 1 91.94 176 TYR A N 1
ATOM 1447 C CA . TYR A 1 176 ? -19.953 5.207 10.047 1 91.94 176 TYR A CA 1
ATOM 1448 C C . TYR A 1 176 ? -20.719 6.051 11.055 1 91.94 176 TYR A C 1
ATOM 1450 O O . TYR A 1 176 ? -21.391 5.512 11.945 1 91.94 176 TYR A O 1
ATOM 1458 N N . ILE A 1 177 ? -20.641 7.293 10.922 1 91.06 177 ILE A N 1
ATOM 1459 C CA . ILE A 1 177 ? -21.234 8.211 11.883 1 91.06 177 ILE A CA 1
ATOM 1460 C C . ILE A 1 177 ? -22.75 8.273 11.664 1 91.06 177 ILE A C 1
ATOM 1462 O O . ILE A 1 177 ? -23.516 8.445 12.617 1 91.06 177 ILE A O 1
ATOM 1466 N N . THR A 1 178 ? -23.141 8.141 10.453 1 91.5 178 THR A N 1
ATOM 1467 C CA . THR A 1 178 ? -24.547 8.391 10.141 1 91.5 178 THR A CA 1
ATOM 1468 C C . THR A 1 178 ? -25.312 7.074 10.078 1 91.5 178 THR A C 1
ATOM 1470 O O . THR A 1 178 ? -26.531 7.051 10.32 1 91.5 178 THR A O 1
ATOM 1473 N N . SER A 1 179 ? -24.469 6.133 9.484 1 83.25 179 SER A N 1
ATOM 1474 C CA . SER A 1 179 ? -25.141 4.852 9.305 1 83.25 179 SER A CA 1
ATOM 1475 C C . SER A 1 179 ? -24.594 3.801 10.266 1 83.25 179 SER A C 1
ATOM 1477 O O . SER A 1 179 ? -23.578 4.02 10.93 1 83.25 179 SER A O 1
ATOM 1479 N N . GLU A 1 180 ? -25.312 2.893 10.727 1 72.94 180 GLU A N 1
ATOM 1480 C CA . GLU A 1 180 ? -24.906 1.812 11.625 1 72.94 180 GLU A CA 1
ATOM 1481 C C . GLU A 1 180 ? -23.984 0.824 10.914 1 72.94 180 GLU A C 1
ATOM 1483 O O . GLU A 1 180 ? -24.109 -0.388 11.109 1 72.94 180 GLU A O 1
ATOM 1488 N N . THR A 1 181 ? -23.078 1.485 10.164 1 76.56 181 THR A N 1
ATOM 1489 C CA . THR A 1 181 ? -22.141 0.543 9.555 1 76.56 181 THR A CA 1
ATOM 1490 C C . THR A 1 181 ? -21 0.212 10.508 1 76.56 181 THR A C 1
ATOM 1492 O O . THR A 1 181 ? -20.656 1.024 11.367 1 76.56 181 THR A O 1
ATOM 1495 N N . THR A 1 182 ? -20.422 -0.983 10.25 1 79.94 182 THR A N 1
ATOM 1496 C CA . THR A 1 182 ? -19.359 -1.445 11.141 1 79.94 182 THR A CA 1
ATOM 1497 C C . THR A 1 182 ? -18 -1.243 10.492 1 79.94 182 THR A C 1
ATOM 1499 O O . THR A 1 182 ? -16.969 -1.373 11.156 1 79.94 182 THR A O 1
ATOM 1502 N N . VAL A 1 183 ? -17.984 -0.752 9.281 1 82.06 183 VAL A N 1
ATOM 1503 C CA . VAL A 1 183 ? -16.719 -0.564 8.594 1 82.06 183 VAL A CA 1
ATOM 1504 C C . VAL A 1 183 ? -16.094 0.767 9.016 1 82.06 183 VAL A C 1
ATOM 1506 O O . VAL A 1 183 ? -16.75 1.806 8.984 1 82.06 183 VAL A O 1
ATOM 1509 N N . ARG A 1 184 ? -14.891 0.67 9.508 1 87.81 184 ARG A N 1
ATOM 1510 C CA . ARG A 1 184 ? -14.188 1.883 9.914 1 87.81 184 ARG A CA 1
ATOM 1511 C C . ARG A 1 184 ? -12.719 1.83 9.5 1 87.81 184 ARG A C 1
ATOM 1513 O O . ARG A 1 184 ? -12.156 0.748 9.32 1 87.81 184 ARG A O 1
ATOM 1520 N N . PRO A 1 185 ? -12.102 3.016 9.367 1 91.06 185 PRO A N 1
ATOM 1521 C CA . PRO A 1 185 ? -10.664 3.025 9.078 1 91.06 185 PRO A CA 1
ATOM 1522 C C . PRO A 1 185 ? -9.836 2.447 10.219 1 91.06 185 PRO A C 1
ATOM 1524 O O . PRO A 1 185 ? -10.227 2.537 11.383 1 91.06 185 PRO A O 1
ATOM 1527 N N . LYS A 1 186 ? -8.766 1.882 9.883 1 89 186 LYS A N 1
ATOM 1528 C CA . LYS A 1 186 ? -7.855 1.307 10.867 1 89 186 LYS A CA 1
ATOM 1529 C C . LYS A 1 186 ? -7.172 2.396 11.688 1 89 186 LYS A C 1
ATOM 1531 O O . LYS A 1 186 ? -6.996 2.256 12.898 1 89 186 LYS A O 1
ATOM 1536 N N . ILE A 1 187 ? -6.801 3.42 10.953 1 92.62 187 ILE A N 1
ATOM 1537 C CA . ILE A 1 187 ? -6.094 4.539 11.57 1 92.62 187 ILE A CA 1
ATOM 1538 C C . ILE A 1 187 ? -6.914 5.816 11.414 1 92.62 187 ILE A C 1
ATOM 1540 O O . ILE A 1 187 ? -7.422 6.105 10.328 1 92.62 187 ILE A O 1
ATOM 1544 N N . THR A 1 188 ? -7.078 6.516 12.492 1 92.75 188 THR A N 1
ATOM 1545 C CA . THR A 1 188 ? -7.797 7.785 12.453 1 92.75 188 THR A CA 1
ATOM 1546 C C . THR A 1 188 ? -6.836 8.938 12.18 1 92.75 188 THR A C 1
ATOM 1548 O O . THR A 1 188 ? -5.832 9.102 12.867 1 92.75 188 THR A O 1
ATOM 1551 N N . LEU A 1 189 ? -7.199 9.695 11.195 1 94.31 189 LEU A N 1
ATOM 1552 C CA . LEU A 1 189 ? -6.367 10.828 10.797 1 94.31 189 LEU A CA 1
ATOM 1553 C C . LEU A 1 189 ? -6.852 12.109 11.461 1 94.31 189 LEU A C 1
ATOM 1555 O O . LEU A 1 189 ? -8.047 12.406 11.461 1 94.31 189 LEU A O 1
ATOM 1559 N N . LYS A 1 190 ? -5.914 12.82 12.008 1 93.75 190 LYS A N 1
ATOM 1560 C CA . LYS A 1 190 ? -6.211 14.109 12.617 1 93.75 190 LYS A CA 1
ATOM 1561 C C . LYS A 1 190 ? -5.223 15.172 12.156 1 93.75 190 LYS A C 1
ATOM 1563 O O . LYS A 1 190 ? -4.039 14.883 11.953 1 93.75 190 LYS A O 1
ATOM 1568 N N . LEU A 1 191 ? -5.754 16.328 12.062 1 93.69 191 LEU A N 1
ATOM 1569 C CA . LEU A 1 191 ? -4.898 17.453 11.719 1 93.69 191 LEU A CA 1
ATOM 1570 C C . LEU A 1 191 ? -4.492 18.234 12.969 1 93.69 191 LEU A C 1
ATOM 1572 O O . LEU A 1 191 ? -5.27 18.344 13.914 1 93.69 191 LEU A O 1
ATOM 1576 N N . CYS A 1 192 ? -3.281 18.688 12.891 1 93.31 192 CYS A N 1
ATOM 1577 C CA . CYS A 1 192 ? -2.834 19.562 13.977 1 93.31 192 CYS A CA 1
ATOM 1578 C C . CYS A 1 192 ? -3.717 20.797 14.094 1 93.31 192 CYS A C 1
ATOM 1580 O O . CYS A 1 192 ? -3.871 21.547 13.125 1 93.31 192 CYS A O 1
ATOM 1582 N N . CYS A 1 193 ? -4.199 21 15.219 1 91 193 CYS A N 1
ATOM 1583 C CA . CYS A 1 193 ? -5.148 22.094 15.438 1 91 193 CYS A CA 1
ATOM 1584 C C . CYS A 1 193 ? -4.488 23.453 15.211 1 91 193 CYS A C 1
ATOM 1586 O O . CYS A 1 193 ? -5.102 24.344 14.633 1 91 193 CYS A O 1
ATOM 1588 N N . ALA A 1 194 ? -3.246 23.594 15.625 1 87.88 194 ALA A N 1
ATOM 1589 C CA . ALA A 1 194 ? -2.551 24.859 15.492 1 87.88 194 ALA A CA 1
ATOM 1590 C C . ALA A 1 194 ? -2.312 25.219 14.023 1 87.88 194 ALA A C 1
ATOM 1592 O O . ALA A 1 194 ? -2.604 26.328 13.594 1 87.88 194 ALA A O 1
ATOM 1593 N N . HIS A 1 195 ? -1.846 24.266 13.352 1 89.06 195 HIS A N 1
ATOM 1594 C CA . HIS A 1 195 ? -1.576 24.484 11.938 1 89.06 195 HIS A CA 1
ATOM 1595 C C . HIS A 1 195 ? -2.867 24.719 11.164 1 89.06 195 HIS A C 1
ATOM 1597 O O . HIS A 1 195 ? -2.91 25.562 10.258 1 89.06 195 HIS A O 1
ATOM 1603 N N . PHE A 1 196 ? -3.83 24.047 11.508 1 91.81 196 PHE A N 1
ATOM 1604 C CA . PHE A 1 196 ? -5.094 24.188 10.789 1 91.81 196 PHE A CA 1
ATOM 1605 C C . PHE A 1 196 ? -5.754 25.516 11.117 1 91.81 196 PHE A C 1
ATOM 1607 O O . PHE A 1 196 ? -6.344 26.156 10.242 1 91.81 196 PHE A O 1
ATOM 1614 N N . MET A 1 197 ? -5.691 25.922 12.305 1 91.25 197 MET A N 1
ATOM 1615 C CA . MET A 1 197 ? -6.227 27.234 12.688 1 91.25 197 MET A CA 1
ATOM 1616 C C . MET A 1 197 ? -5.496 28.359 11.961 1 91.25 197 MET A C 1
ATOM 1618 O O . MET A 1 197 ? -6.105 29.359 11.602 1 91.25 197 MET A O 1
ATOM 1622 N N . LYS A 1 198 ? -4.242 28.203 11.828 1 90.94 198 LYS A N 1
ATOM 1623 C CA . LYS A 1 198 ? -3.48 29.188 11.062 1 90.94 198 LYS A CA 1
ATOM 1624 C C . LYS A 1 198 ? -3.986 29.266 9.625 1 90.94 198 LYS A C 1
ATOM 1626 O O . LYS A 1 198 ? -4.098 30.359 9.07 1 90.94 198 LYS A O 1
ATOM 1631 N N . LEU A 1 199 ? -4.266 28.141 9.109 1 90.44 199 LEU A N 1
ATOM 1632 C CA . LEU A 1 199 ? -4.812 28.094 7.762 1 90.44 199 LEU A CA 1
ATOM 1633 C C . LEU A 1 199 ? -6.156 28.812 7.691 1 90.44 199 LEU A C 1
ATOM 1635 O O . LEU A 1 199 ? -6.391 29.609 6.785 1 90.44 199 LEU A O 1
ATOM 1639 N N . ILE A 1 200 ? -6.977 28.547 8.602 1 93.19 200 ILE A N 1
ATOM 1640 C CA . ILE A 1 200 ? -8.289 29.172 8.672 1 93.19 200 ILE A CA 1
ATOM 1641 C C . ILE A 1 200 ? -8.141 30.688 8.797 1 93.19 200 ILE A C 1
ATOM 1643 O O . ILE A 1 200 ? -8.805 31.453 8.086 1 93.19 200 ILE A O 1
ATOM 1647 N N . THR A 1 201 ? -7.273 31.062 9.625 1 93.81 201 THR A N 1
ATOM 1648 C CA . THR A 1 201 ? -7.043 32.5 9.867 1 93.81 201 THR A CA 1
ATOM 1649 C C . THR A 1 201 ? -6.559 33.188 8.602 1 93.81 201 THR A C 1
ATOM 1651 O O . THR A 1 201 ? -7.023 34.281 8.266 1 93.81 201 THR A O 1
ATOM 1654 N N . ASN A 1 202 ? -5.68 32.531 7.934 1 93.38 202 ASN A N 1
ATOM 1655 C CA . ASN A 1 202 ? -5.164 33.094 6.691 1 93.38 202 ASN A CA 1
ATOM 1656 C C . ASN A 1 202 ? -6.262 33.25 5.641 1 93.38 202 ASN A C 1
ATOM 1658 O O . ASN A 1 202 ? -6.344 34.281 4.957 1 93.38 202 ASN A O 1
ATOM 1662 N N . ASP A 1 203 ? -7.066 32.281 5.539 1 93.5 203 ASP A N 1
ATOM 1663 C CA . ASP A 1 203 ? -8.164 32.344 4.574 1 93.5 203 ASP A CA 1
ATOM 1664 C C . ASP A 1 203 ? -9.156 33.438 4.918 1 93.5 203 ASP A C 1
ATOM 1666 O O . ASP A 1 203 ? -9.594 34.188 4.039 1 93.5 203 ASP A O 1
ATOM 1670 N N . ILE A 1 204 ? -9.5 33.562 6.164 1 95.75 204 ILE A N 1
ATOM 1671 C CA . ILE A 1 204 ? -10.453 34.562 6.617 1 95.75 204 ILE A CA 1
ATOM 1672 C C . ILE A 1 204 ? -9.867 35.969 6.391 1 95.75 204 ILE A C 1
ATOM 1674 O O . ILE A 1 204 ? -10.578 36.875 5.953 1 95.75 204 ILE A O 1
ATOM 1678 N N . ASN A 1 205 ? -8.602 36.094 6.672 1 94.81 205 ASN A N 1
ATOM 1679 C CA . ASN A 1 205 ? -7.938 37.375 6.469 1 94.81 205 ASN A CA 1
ATOM 1680 C C . ASN A 1 205 ? -7.969 37.781 5 1 94.81 205 ASN A C 1
ATOM 1682 O O . ASN A 1 205 ? -8.148 38.969 4.688 1 94.81 205 ASN A O 1
ATOM 1686 N N . LYS A 1 206 ? -7.828 36.844 4.219 1 94.62 206 LYS A N 1
ATOM 1687 C CA . LYS A 1 206 ? -7.844 37.125 2.785 1 94.62 206 LYS A CA 1
ATOM 1688 C C . LYS A 1 206 ? -9.227 37.562 2.326 1 94.62 206 LYS A C 1
ATOM 1690 O O . LYS A 1 206 ? -9.352 38.5 1.524 1 94.62 206 LYS A O 1
ATOM 1695 N N . ILE A 1 207 ? -10.203 36.938 2.824 1 95.31 207 ILE A N 1
ATOM 1696 C CA . ILE A 1 207 ? -11.57 37.188 2.363 1 95.31 207 ILE A CA 1
ATOM 1697 C C . ILE A 1 207 ? -12.117 38.438 3.006 1 95.31 207 ILE A C 1
ATOM 1699 O O . ILE A 1 207 ? -12.742 39.281 2.336 1 95.31 207 ILE A O 1
ATOM 1703 N N . CYS A 1 208 ? -11.891 38.656 4.285 1 94.88 208 CYS A N 1
ATOM 1704 C CA . CYS A 1 208 ? -12.484 39.781 5.031 1 94.88 208 CYS A CA 1
ATOM 1705 C C . CYS A 1 208 ? -11.641 41.031 4.891 1 94.88 208 CYS A C 1
ATOM 1707 O O . CYS A 1 208 ? -12.109 42.125 5.203 1 94.88 208 CYS A O 1
ATOM 1709 N N . GLY A 1 209 ? -10.422 40.969 4.469 1 90.88 209 GLY A N 1
ATOM 1710 C CA . GLY A 1 209 ? -9.578 42.125 4.277 1 90.88 209 GLY A CA 1
ATOM 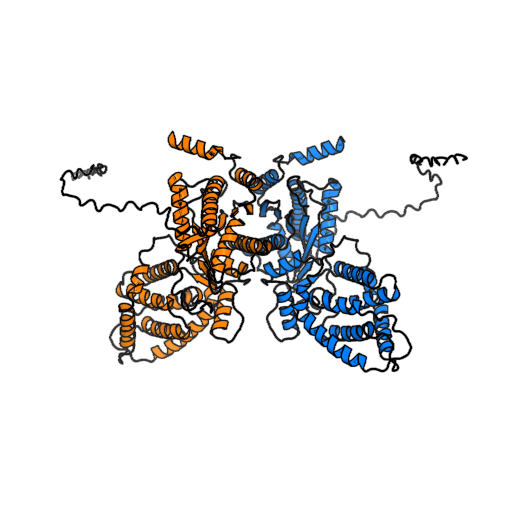1711 C C . GLY A 1 209 ? -9.273 42.875 5.566 1 90.88 209 GLY A C 1
ATOM 1712 O O . GLY A 1 209 ? -8.789 42.281 6.531 1 90.88 209 GLY A O 1
ATOM 1713 N N . SER A 1 210 ? -9.719 44.156 5.621 1 90.19 210 SER A N 1
ATOM 1714 C CA . SER A 1 210 ? -9.375 45.031 6.75 1 90.19 210 SER A CA 1
ATOM 1715 C C . SER A 1 210 ? -10.484 45.031 7.797 1 90.19 210 SER A C 1
ATOM 1717 O O . SER A 1 210 ? -10.352 45.656 8.852 1 90.19 210 SER A O 1
ATOM 1719 N N . ASN A 1 211 ? -11.555 44.344 7.613 1 93.06 211 ASN A N 1
ATOM 1720 C CA . ASN A 1 211 ? -12.672 44.281 8.562 1 93.06 211 ASN A CA 1
ATOM 1721 C C . ASN A 1 211 ? -12.328 43.469 9.797 1 93.06 211 ASN A C 1
ATOM 1723 O O . ASN A 1 211 ? -12.547 42.25 9.812 1 93.06 211 ASN A O 1
ATOM 1727 N N . LYS A 1 212 ? -11.961 44.062 10.844 1 91.81 212 LYS A N 1
ATOM 1728 C CA . LYS A 1 212 ? -11.477 43.406 12.055 1 91.81 212 LYS A CA 1
ATOM 1729 C C . LYS A 1 212 ? -12.609 42.688 12.773 1 91.81 212 LYS A C 1
ATOM 1731 O O . LYS A 1 212 ? -12.406 41.594 13.344 1 91.81 212 LYS A O 1
ATOM 1736 N N . THR A 1 213 ? -13.75 43.312 12.734 1 90.69 213 THR A N 1
ATOM 1737 C CA . THR A 1 213 ? -14.898 42.719 13.43 1 90.69 213 THR A CA 1
ATOM 1738 C C . THR A 1 213 ? -15.312 41.406 12.805 1 90.69 213 THR A C 1
ATOM 1740 O O . THR A 1 213 ? -15.523 40.406 13.508 1 90.69 213 THR A O 1
ATOM 1743 N N . GLN A 1 214 ? -15.383 41.312 11.539 1 93.44 214 GLN A N 1
ATOM 1744 C CA . GLN A 1 214 ? -15.727 40.094 10.836 1 93.44 214 GLN A CA 1
ATOM 1745 C C . GLN A 1 214 ? -14.664 39 11.055 1 93.44 214 GLN A C 1
ATOM 1747 O O . GLN A 1 214 ? -14.984 37.844 11.281 1 93.44 214 GLN A O 1
ATOM 1752 N N . LYS A 1 215 ? -13.445 39.469 10.992 1 94.19 215 LYS A N 1
ATOM 1753 C CA . LYS A 1 215 ? -12.344 38.531 11.164 1 94.19 215 LYS A CA 1
ATOM 1754 C C . LYS A 1 215 ? -12.422 37.844 12.516 1 94.19 215 LYS A C 1
ATOM 1756 O O . LYS A 1 215 ? -12.367 36.625 12.586 1 94.19 215 LYS A O 1
ATOM 1761 N N . LYS A 1 216 ? -12.57 38.625 13.477 1 90.5 216 LYS A N 1
ATOM 1762 C CA . LYS A 1 216 ? -12.633 38.094 14.828 1 90.5 216 LYS A CA 1
ATOM 1763 C C . LYS A 1 216 ? -13.828 37.156 14.992 1 90.5 216 LYS A C 1
ATOM 1765 O O . LYS A 1 216 ? -13.703 36.062 15.555 1 90.5 216 LYS A O 1
ATOM 1770 N N . PHE A 1 217 ? -14.906 37.594 14.477 1 92.38 217 PHE A N 1
ATOM 1771 C CA . PHE A 1 217 ? -16.141 36.844 14.617 1 92.38 217 PHE A CA 1
ATOM 1772 C C . PHE A 1 217 ? -16.016 35.469 13.93 1 92.38 217 PHE A C 1
ATOM 1774 O O . PHE A 1 217 ? -16.312 34.438 14.523 1 92.38 217 PHE A O 1
ATOM 1781 N N . PHE A 1 218 ? -15.586 35.438 12.742 1 94.88 218 PHE A N 1
ATOM 1782 C CA . PHE A 1 218 ? -15.555 34.219 11.969 1 94.88 218 PHE A CA 1
ATOM 1783 C C . PHE A 1 218 ? -14.461 33.281 12.469 1 94.88 218 PHE A C 1
ATOM 1785 O O . PHE A 1 218 ? -14.633 32.062 12.484 1 94.88 218 PHE A O 1
ATOM 1792 N N . LYS A 1 219 ? -13.328 33.781 12.836 1 93.06 219 LYS A N 1
ATOM 1793 C CA . LYS A 1 219 ? -12.258 32.969 13.406 1 93.06 219 LYS A CA 1
ATOM 1794 C C . LYS A 1 219 ? -12.742 32.219 14.641 1 93.06 219 LYS A C 1
ATOM 1796 O O . LYS A 1 219 ? -12.562 31.016 14.75 1 93.06 219 LYS A O 1
ATOM 1801 N N . HIS A 1 220 ? -13.406 32.938 15.445 1 90.38 220 HIS A N 1
ATOM 1802 C CA . HIS A 1 220 ? -13.891 32.344 16.688 1 90.38 220 HIS A CA 1
ATOM 1803 C C . HIS A 1 220 ? -15.016 31.344 16.438 1 90.38 220 HIS A C 1
ATOM 1805 O O . HIS A 1 220 ? -15.125 30.328 17.125 1 90.38 220 HIS A O 1
ATOM 1811 N N . SER A 1 221 ? -15.805 31.75 15.562 1 92.69 221 SER A N 1
ATOM 1812 C CA . SER A 1 221 ? -16.938 30.875 15.242 1 92.69 221 SER A CA 1
ATOM 1813 C C . SER A 1 221 ? -16.453 29.531 14.703 1 92.69 221 SER A C 1
ATOM 1815 O O . SER A 1 221 ? -16.953 28.484 15.125 1 92.69 221 SER A O 1
ATOM 1817 N N . ILE A 1 222 ? -15.484 29.562 13.828 1 93.5 222 ILE A N 1
ATOM 1818 C CA . ILE A 1 222 ? -14.984 28.328 13.234 1 93.5 222 ILE A CA 1
ATOM 1819 C C . ILE A 1 222 ? -14.172 27.562 14.266 1 93.5 222 ILE A C 1
ATOM 1821 O O . ILE A 1 222 ? -14.219 26.328 14.305 1 93.5 222 ILE A O 1
ATOM 1825 N N . ALA A 1 223 ? -13.438 28.203 15.086 1 90.38 223 ALA A N 1
ATOM 1826 C CA . ALA A 1 223 ? -12.641 27.578 16.141 1 90.38 223 ALA A CA 1
ATOM 1827 C C . ALA A 1 223 ? -13.516 26.734 17.062 1 90.38 223 ALA A C 1
ATOM 1829 O O . ALA A 1 223 ? -13.078 25.703 17.578 1 90.38 223 ALA A O 1
ATOM 1830 N N . ALA A 1 224 ? -14.711 27.141 17.234 1 89.06 224 ALA A N 1
ATOM 1831 C CA . ALA A 1 224 ? -15.641 26.438 18.125 1 89.06 224 ALA A CA 1
ATOM 1832 C C . ALA A 1 224 ? -15.953 25.047 17.594 1 89.06 224 ALA A C 1
ATOM 1834 O O . ALA A 1 224 ? -16.312 24.141 18.359 1 89.06 224 ALA A O 1
ATOM 1835 N N . VAL A 1 225 ? -15.805 24.844 16.344 1 92.25 225 VAL A N 1
ATOM 1836 C CA . VAL A 1 225 ? -16.156 23.562 15.703 1 92.25 225 VAL A CA 1
ATOM 1837 C C . VAL A 1 225 ? -15.125 22.5 16.078 1 92.25 225 VAL A C 1
ATOM 1839 O O . VAL A 1 225 ? -15.43 21.312 16.094 1 92.25 225 VAL A O 1
ATOM 1842 N N . PHE A 1 226 ? -13.922 22.844 16.438 1 89.31 226 PHE A N 1
ATOM 1843 C CA . PHE A 1 226 ? -12.859 21.906 16.812 1 89.31 226 PHE A CA 1
ATOM 1844 C C . PHE A 1 226 ? -13.297 21.016 17.953 1 89.31 226 PHE A C 1
ATOM 1846 O O . PHE A 1 226 ? -12.883 19.859 18.047 1 89.31 226 PHE A O 1
ATOM 1853 N N . MET A 1 227 ? -14.18 21.562 18.734 1 86.12 227 MET A N 1
ATOM 1854 C CA . MET A 1 227 ? -14.516 20.875 19.969 1 86.12 227 MET A CA 1
ATOM 1855 C C . MET A 1 227 ? -15.836 20.125 19.844 1 86.12 227 MET A C 1
ATOM 1857 O O . MET A 1 227 ? -16.25 19.406 20.766 1 86.12 227 MET A O 1
ATOM 1861 N N . LYS A 1 228 ? -16.422 20.328 18.75 1 89.69 228 LYS A N 1
ATOM 1862 C CA . LYS A 1 228 ? -17.703 19.641 18.578 1 89.69 228 LYS A CA 1
ATOM 1863 C C . LYS A 1 228 ? -17.5 18.125 18.438 1 89.69 228 LYS A C 1
ATOM 1865 O O . LYS A 1 228 ? -16.562 17.688 17.781 1 89.69 228 LYS A O 1
ATOM 1870 N N . THR A 1 229 ? -18.438 17.312 19.031 1 89.19 229 THR A N 1
ATOM 1871 C CA . THR A 1 229 ? -18.219 15.875 19.125 1 89.19 229 THR A CA 1
ATOM 1872 C C . THR A 1 229 ? -19.266 15.109 18.328 1 89.19 229 THR A C 1
ATOM 1874 O O . THR A 1 229 ? -19.219 13.875 18.266 1 89.19 229 THR A O 1
ATOM 1877 N N . SER A 1 230 ? -20.219 15.891 17.766 1 91.62 230 SER A N 1
ATOM 1878 C CA . SER A 1 230 ? -21.266 15.195 17.016 1 91.62 230 SER A CA 1
ATOM 1879 C C . SER A 1 230 ? -21.656 15.977 15.766 1 91.62 230 SER A C 1
ATOM 1881 O O . SER A 1 230 ? -21.5 17.203 15.719 1 91.62 230 SER A O 1
ATOM 1883 N N . LEU A 1 231 ? -22.188 15.219 14.812 1 94.5 231 LEU A N 1
ATOM 1884 C CA . LEU A 1 231 ? -22.562 15.82 13.539 1 94.5 231 LEU A CA 1
ATOM 1885 C C . LEU A 1 231 ? -23.734 16.766 13.711 1 94.5 231 LEU A C 1
ATOM 1887 O O . LEU A 1 231 ? -23.734 17.875 13.164 1 94.5 231 LEU A O 1
ATOM 1891 N N . PRO A 1 232 ? -24.703 16.438 14.547 1 95.38 232 PRO A N 1
ATOM 1892 C CA . PRO A 1 232 ? -25.828 17.359 14.742 1 95.38 232 PRO A CA 1
ATOM 1893 C C . PRO A 1 232 ? -25.406 18.688 15.328 1 95.38 232 PRO A C 1
ATOM 1895 O O . PRO A 1 232 ? -25.969 19.734 14.977 1 95.38 232 PRO A O 1
ATOM 1898 N N . GLU A 1 233 ? -24.438 18.656 16.156 1 94.56 233 GLU A N 1
ATOM 1899 C CA . GLU A 1 233 ? -23.938 19.906 16.734 1 94.56 233 GLU A CA 1
ATOM 1900 C C . GLU A 1 233 ? -23.328 20.797 15.656 1 94.56 233 GLU A C 1
ATOM 1902 O O . GLU A 1 233 ? -23.5 22.016 15.68 1 94.56 233 GLU A O 1
ATOM 1907 N N . VAL A 1 234 ? -22.656 20.141 14.789 1 96.5 234 VAL A N 1
ATOM 1908 C CA . VAL A 1 234 ? -22.031 20.906 13.711 1 96.5 234 VAL A CA 1
ATOM 1909 C C . VAL A 1 234 ? -23.109 21.422 12.758 1 96.5 234 VAL A C 1
ATOM 1911 O O . VAL A 1 234 ? -23 22.547 12.242 1 96.5 234 VAL A O 1
ATOM 1914 N N . GLU A 1 235 ? -24.125 20.641 12.555 1 97.56 235 GLU A N 1
ATOM 1915 C CA . GLU A 1 235 ? -25.234 21.078 11.703 1 97.56 235 GLU A CA 1
ATOM 1916 C C . GLU A 1 235 ? -25.906 22.328 12.258 1 97.56 235 GLU A C 1
ATOM 1918 O O . GLU A 1 235 ? -26.203 23.266 11.516 1 97.56 235 GLU A O 1
ATOM 1923 N N . LYS A 1 236 ? -26.125 22.297 13.508 1 95.44 236 LYS A N 1
ATOM 1924 C CA . LYS A 1 236 ? -26.75 23.453 14.148 1 95.44 236 LYS A CA 1
ATOM 1925 C C . LYS A 1 236 ? -25.891 24.703 13.969 1 95.44 236 LYS A C 1
ATOM 1927 O O . LYS A 1 236 ? -26.406 25.781 13.672 1 95.44 236 LYS A O 1
ATOM 1932 N N . TRP A 1 237 ? -24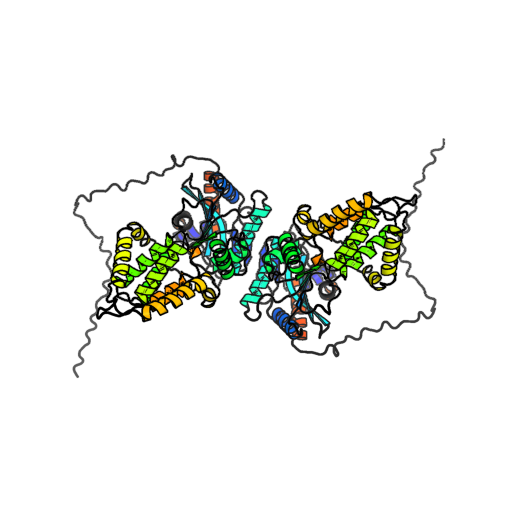.641 24.484 14.219 1 95.38 237 TRP A N 1
ATOM 1933 C CA . TRP A 1 237 ? -23.703 25.578 14.031 1 95.38 237 TRP A CA 1
ATOM 1934 C C . TRP A 1 237 ? -23.719 26.078 12.586 1 95.38 237 TRP A C 1
ATOM 1936 O O . TRP A 1 237 ? -23.781 27.281 12.344 1 95.38 237 TRP A O 1
ATOM 1946 N N . PHE A 1 238 ? -23.75 25.219 11.664 1 97.31 238 PHE A N 1
ATOM 1947 C CA . PHE A 1 238 ? -23.672 25.562 10.25 1 97.31 238 PHE A CA 1
ATOM 1948 C C . PHE A 1 238 ? -24.938 26.297 9.805 1 97.31 238 PHE A C 1
ATOM 1950 O O . PHE A 1 238 ? -24.859 27.25 9.031 1 97.31 238 PHE A O 1
ATOM 1957 N N . LYS A 1 239 ? -26.047 25.875 10.289 1 95.56 239 LYS A N 1
ATOM 1958 C CA . LYS A 1 239 ? -27.312 26.547 9.977 1 95.56 239 LYS A CA 1
ATOM 1959 C C . LYS A 1 239 ? -27.266 28.016 10.414 1 95.56 239 LYS A C 1
ATOM 1961 O O . LYS A 1 239 ? -27.734 28.891 9.695 1 95.56 239 LYS A O 1
ATOM 1966 N N . LYS A 1 240 ? -26.719 28.203 11.555 1 94.12 240 LYS A N 1
ATOM 1967 C CA . LYS A 1 240 ? -26.547 29.578 12.023 1 94.12 240 LYS A CA 1
ATOM 1968 C C . LYS A 1 240 ? -25.625 30.359 11.109 1 94.12 240 LYS A C 1
ATOM 1970 O O . LYS A 1 240 ? -25.875 31.531 10.797 1 94.12 240 LYS A O 1
ATOM 1975 N N . MET A 1 241 ? -24.578 29.703 10.695 1 95.56 241 MET A N 1
ATOM 1976 C CA . MET A 1 241 ? -23.609 30.359 9.82 1 95.56 241 MET A CA 1
ATOM 1977 C C . MET A 1 241 ? -24.234 30.719 8.477 1 95.56 241 MET A C 1
ATOM 1979 O O . MET A 1 241 ? -23.953 31.766 7.91 1 95.56 241 MET A O 1
ATOM 1983 N N . VAL A 1 242 ? -25.062 29.797 8 1 95.56 242 VAL A N 1
ATOM 1984 C CA . VAL A 1 242 ? -25.75 30.062 6.746 1 95.56 242 VAL A CA 1
ATOM 1985 C C . VAL A 1 242 ? -26.609 31.312 6.891 1 95.56 242 VAL A C 1
ATOM 1987 O O . VAL A 1 242 ? -26.578 32.219 6.039 1 95.56 242 VAL A O 1
ATOM 1990 N N . LEU A 1 243 ? -27.312 31.391 7.953 1 92.81 243 LEU A N 1
ATOM 1991 C CA . LEU A 1 243 ? -28.203 32.531 8.203 1 92.81 243 LEU A CA 1
ATOM 1992 C C . LEU A 1 243 ? -27.406 33.812 8.297 1 92.81 243 LEU A C 1
ATOM 1994 O O . LEU A 1 243 ? -27.781 34.844 7.688 1 92.81 243 LEU A O 1
ATOM 1998 N N . ILE A 1 244 ? -26.344 33.844 8.977 1 93.25 244 ILE A N 1
ATOM 1999 C CA . ILE A 1 244 ? -25.547 35.031 9.266 1 93.25 244 ILE A CA 1
ATOM 2000 C C . ILE A 1 244 ? -24.844 35.5 7.996 1 93.25 244 ILE A C 1
ATOM 2002 O O . ILE A 1 244 ? -24.812 36.688 7.715 1 93.25 244 ILE A O 1
ATOM 2006 N N . THR A 1 245 ? -24.344 34.594 7.203 1 95 245 THR A N 1
ATOM 2007 C CA . THR A 1 245 ? -23.484 34.969 6.086 1 95 245 THR A CA 1
ATOM 2008 C C . THR A 1 245 ? -24.312 35.188 4.816 1 95 245 THR A C 1
ATOM 2010 O O . THR A 1 245 ? -23.812 35.75 3.846 1 95 245 THR A O 1
ATOM 2013 N N . SER A 1 246 ? -25.516 34.781 4.816 1 92.38 246 SER A N 1
ATOM 2014 C CA . SER A 1 246 ? -26.266 34.812 3.572 1 92.38 246 SER A CA 1
ATOM 2015 C C . SER A 1 246 ? -27.281 35.969 3.572 1 92.38 246 SER A C 1
ATOM 2017 O O . SER A 1 246 ? -27.781 36.344 2.52 1 92.38 246 SER A O 1
ATOM 2019 N N . LYS A 1 247 ? -27.578 36.531 4.711 1 90.38 247 LYS A N 1
ATOM 2020 C CA . LYS A 1 247 ? -28.562 37.625 4.785 1 90.38 247 LYS A CA 1
ATOM 2021 C C . LYS A 1 247 ? -27.875 38.969 4.836 1 90.38 247 LYS A C 1
ATOM 2023 O O . LYS A 1 247 ? -27.109 39.25 5.758 1 90.38 247 LYS A O 1
ATOM 2028 N N . GLU A 1 248 ? -28.25 39.781 3.918 1 89.06 248 GLU A N 1
ATOM 2029 C CA . GLU A 1 248 ? -27.625 41.094 3.809 1 89.06 248 GLU A CA 1
ATOM 2030 C C . GLU A 1 248 ? -28.188 42.062 4.855 1 89.06 248 GLU A C 1
ATOM 2032 O O . GLU A 1 248 ? -27.469 42.969 5.316 1 89.06 248 GLU A O 1
ATOM 2037 N N . PHE A 1 249 ? -29.453 41.812 5.168 1 89.62 249 PHE A N 1
ATOM 2038 C CA . PHE A 1 249 ? -30.109 42.719 6.109 1 89.62 249 PHE A CA 1
ATOM 2039 C C . PHE A 1 249 ? -30.609 41.969 7.328 1 89.62 249 PHE A C 1
ATOM 2041 O O . PHE A 1 249 ? -30.875 40.75 7.25 1 89.62 249 PHE A O 1
ATOM 2048 N N . LEU A 1 250 ? -30.703 42.625 8.445 1 87.81 250 LEU A N 1
ATOM 2049 C CA . LEU A 1 250 ? -31.266 42.031 9.648 1 87.81 250 LEU A CA 1
ATOM 2050 C C . LEU A 1 250 ? -32.75 41.812 9.5 1 87.81 250 LEU A C 1
ATOM 2052 O O . LEU A 1 250 ? -33.406 42.469 8.703 1 87.81 250 LEU A O 1
ATOM 2056 N N . ASP A 1 251 ? -33.219 40.75 10.234 1 83.56 251 ASP A N 1
ATOM 2057 C CA . ASP A 1 251 ? -34.656 40.5 10.195 1 83.56 251 ASP A CA 1
ATOM 2058 C C . ASP A 1 251 ? -35.406 41.438 11.094 1 83.56 251 ASP A C 1
ATOM 2060 O O . ASP A 1 251 ? -34.875 41.938 12.086 1 83.56 251 ASP A O 1
ATOM 2064 N N . LEU A 1 252 ? -36.688 41.656 10.711 1 80.12 252 LEU A N 1
ATOM 2065 C CA . LEU A 1 252 ? -37.562 42.5 11.5 1 80.12 252 LEU A CA 1
ATOM 2066 C C . LEU A 1 252 ? -37.906 41.875 12.836 1 80.12 252 LEU A C 1
ATOM 2068 O O . LEU A 1 252 ? -38.062 42.562 13.836 1 80.12 252 LEU A O 1
ATOM 2072 N N . ASP A 1 253 ? -37.938 40.594 12.836 1 79.75 253 ASP A N 1
ATOM 2073 C CA . ASP A 1 253 ? -38.344 39.875 14.039 1 79.75 253 ASP A CA 1
ATOM 2074 C C . ASP A 1 253 ? -37.188 39.688 14.992 1 79.75 253 ASP A C 1
ATOM 2076 O O . ASP A 1 253 ? -37.344 39.188 16.094 1 79.75 253 ASP A O 1
ATOM 2080 N N . GLY A 1 254 ? -36.062 40.156 14.648 1 81.62 254 GLY A N 1
ATOM 2081 C CA . GLY A 1 254 ? -34.875 40.156 15.523 1 81.62 254 GLY A CA 1
ATOM 2082 C C . GLY A 1 254 ? -34.219 38.781 15.617 1 81.62 254 GLY A C 1
ATOM 2083 O O . GLY A 1 254 ? -33.344 38.594 16.453 1 81.62 254 GLY A O 1
ATOM 2084 N N . LYS A 1 255 ? -34.594 37.906 14.82 1 83.06 255 LYS A N 1
ATOM 2085 C CA . LYS A 1 255 ? -34.062 36.531 14.875 1 83.06 255 LYS A CA 1
ATOM 2086 C C . LYS A 1 255 ? -32.562 36.531 14.57 1 83.06 255 LYS A C 1
ATOM 2088 O O . LYS A 1 255 ? -31.797 35.906 15.312 1 83.06 255 LYS A O 1
ATOM 2093 N N . LEU A 1 256 ? -32.188 37.125 13.492 1 88.5 256 LEU A N 1
ATOM 2094 C CA . LEU A 1 256 ? -30.781 37.156 13.102 1 88.5 256 LEU A CA 1
ATOM 2095 C C . LEU A 1 256 ? -29.953 37.844 14.172 1 88.5 256 LEU A C 1
ATOM 2097 O O . LEU A 1 256 ? -28.859 37.375 14.508 1 88.5 256 LEU A O 1
ATOM 2101 N N . SER A 1 257 ? -30.484 38.938 14.633 1 86.25 257 SER A N 1
ATOM 2102 C CA . SER A 1 257 ? -29.766 39.656 15.68 1 86.25 257 SER A CA 1
ATOM 2103 C C . SER A 1 257 ? -29.578 38.781 16.922 1 86.25 257 SER A C 1
ATOM 2105 O O . SER A 1 257 ? -28.531 38.844 17.578 1 86.25 257 SER A O 1
ATOM 2107 N N . ASN A 1 258 ? -30.547 38.062 17.203 1 87.81 258 ASN A N 1
ATOM 2108 C CA . ASN A 1 258 ? -30.484 37.156 18.344 1 87.81 258 ASN A CA 1
ATOM 2109 C C . ASN A 1 258 ? -29.438 36.062 18.141 1 87.81 258 ASN A C 1
ATOM 2111 O O . ASN A 1 258 ? -28.719 35.719 19.062 1 87.81 258 ASN A O 1
ATOM 2115 N N . VAL A 1 259 ? -29.406 35.531 17 1 88.44 259 VAL A N 1
ATOM 2116 C CA . VAL A 1 259 ? -28.453 34.469 16.656 1 88.44 259 VAL A CA 1
ATOM 2117 C C . VAL A 1 259 ? -27.016 35 16.766 1 88.44 259 VAL A C 1
ATOM 2119 O O . VAL A 1 259 ? -26.141 34.344 17.328 1 88.44 259 VAL A O 1
ATOM 2122 N N . ILE A 1 260 ? -26.812 36.156 16.234 1 87.5 260 ILE A N 1
ATOM 2123 C CA . ILE A 1 260 ? -25.5 36.812 16.266 1 87.5 260 ILE A CA 1
ATOM 2124 C C . ILE A 1 260 ? -25.078 37.062 17.719 1 87.5 260 ILE A C 1
ATOM 2126 O O . ILE A 1 260 ? -23.953 36.75 18.094 1 87.5 260 ILE A O 1
ATOM 2130 N N . SER A 1 261 ? -26.016 37.531 18.484 1 85 261 SER A N 1
ATOM 2131 C CA . SER A 1 261 ? -25.734 37.812 19.891 1 85 261 SER A CA 1
ATOM 2132 C C . SER A 1 261 ? -25.391 36.562 20.656 1 85 261 SER A C 1
ATOM 2134 O O . SER A 1 261 ? -24.453 36.531 21.453 1 85 261 SER A O 1
ATOM 2136 N N . LYS A 1 262 ? -26.031 35.562 20.438 1 83.56 262 LYS A N 1
ATOM 2137 C CA . LYS A 1 262 ? -25.797 34.281 21.109 1 83.56 262 LYS A CA 1
ATOM 2138 C C . LYS A 1 262 ? -24.438 33.719 20.734 1 83.56 262 LYS A C 1
ATOM 2140 O O . LYS A 1 262 ? -23.766 33.125 21.578 1 83.56 262 LYS A O 1
ATOM 2145 N N . MET A 1 263 ? -24.141 33.844 19.516 1 84.19 263 MET A N 1
ATOM 2146 C CA . MET A 1 263 ? -22.844 33.344 19.062 1 84.19 263 MET A CA 1
ATOM 2147 C C . MET A 1 263 ? -21.703 34.125 19.688 1 84.19 263 MET A C 1
ATOM 2149 O O . MET A 1 263 ? -20.672 33.531 20.047 1 84.19 263 MET A O 1
ATOM 2153 N N . PHE A 1 264 ? -21.906 35.375 19.875 1 78 264 PHE A N 1
ATOM 2154 C CA . PHE A 1 264 ? -20.906 36.219 20.531 1 78 264 PHE A CA 1
ATOM 2155 C C . PHE A 1 264 ? -20.766 35.844 22 1 78 264 PHE A C 1
ATOM 2157 O O . PHE A 1 264 ? -19.656 35.844 22.547 1 78 264 PHE A O 1
ATOM 2164 N N . ASP A 1 265 ? -21.797 35.562 22.609 1 73.25 265 ASP A N 1
ATOM 2165 C CA . ASP A 1 265 ? -21.781 35.188 24.016 1 73.25 265 ASP A CA 1
ATOM 2166 C C . ASP A 1 265 ? -21 33.875 24.234 1 73.25 265 ASP A C 1
ATOM 2168 O O . ASP A 1 265 ? -20.234 33.75 25.188 1 73.25 265 ASP A O 1
ATOM 2172 N N . THR A 1 266 ? -21.188 33.062 23.328 1 68.19 266 THR A N 1
ATOM 2173 C CA . THR A 1 266 ? -20.484 31.797 23.422 1 68.19 266 THR A CA 1
ATOM 2174 C C . THR A 1 266 ? -18.984 31.984 23.203 1 68.19 266 THR A C 1
ATOM 2176 O O . THR A 1 266 ? -18.172 31.312 23.844 1 68.19 266 THR A O 1
ATOM 2179 N N . LEU A 1 267 ? -18.641 32.844 22.359 1 64.38 267 LEU A N 1
ATOM 2180 C CA . LEU A 1 267 ? -17.25 33.156 22.031 1 64.38 267 LEU A CA 1
ATOM 2181 C C . LEU A 1 267 ? -16.531 33.781 23.234 1 64.38 267 LEU A C 1
ATOM 2183 O O . LEU A 1 267 ? -15.383 33.438 23.516 1 64.38 267 LEU A O 1
ATOM 2187 N N . ASN A 1 268 ? -17.172 34.75 23.812 1 58.97 268 ASN A N 1
ATOM 2188 C CA . ASN A 1 268 ? -16.578 35.5 24.938 1 58.97 268 ASN A CA 1
ATOM 2189 C C . ASN A 1 268 ? -16.406 34.594 26.156 1 58.97 268 ASN A C 1
ATOM 2191 O O . ASN A 1 268 ? -15.508 34.812 26.969 1 58.97 268 ASN A O 1
ATOM 2195 N N . ASN A 1 269 ? -17.156 33.656 26.25 1 54.44 269 ASN A N 1
ATOM 2196 C CA . ASN A 1 269 ? -17.047 32.75 27.375 1 54.44 269 ASN A CA 1
ATOM 2197 C C . ASN A 1 269 ? -16 31.672 27.141 1 54.44 269 ASN A C 1
ATOM 2199 O O . ASN A 1 269 ? -15.641 30.938 28.062 1 54.44 269 ASN A O 1
ATOM 2203 N N . SER A 1 270 ? -15.648 31.469 25.938 1 53.59 270 SER A N 1
ATOM 2204 C CA . SER A 1 270 ? -14.68 30.422 25.641 1 53.59 270 SER A CA 1
ATOM 2205 C C . SER A 1 270 ? -13.25 30.969 25.703 1 53.59 270 SER A C 1
ATOM 2207 O O . SER A 1 270 ? -12.805 31.641 24.781 1 53.59 270 SER A O 1
ATOM 2209 N N . LYS A 1 271 ? -12.688 31.375 26.812 1 48.31 271 LYS A N 1
ATOM 2210 C CA . LYS A 1 271 ? -11.336 31.812 27.156 1 48.31 271 LYS A CA 1
ATOM 2211 C C . LYS A 1 271 ? -10.289 31.031 26.359 1 48.31 271 LYS A C 1
ATOM 2213 O O . LYS A 1 271 ? -9.148 31.469 26.219 1 48.31 271 LYS A O 1
ATOM 2218 N N . ASP A 1 272 ? -10.5 29.906 25.938 1 46.59 272 ASP A N 1
ATOM 2219 C CA . ASP A 1 272 ? -9.492 28.891 25.625 1 46.59 272 ASP A CA 1
ATOM 2220 C C . ASP A 1 272 ? -8.922 29.094 24.219 1 46.59 272 ASP A C 1
ATOM 2222 O O . ASP A 1 272 ? -7.93 28.469 23.859 1 46.59 272 ASP A O 1
ATOM 2226 N N . LEU A 1 273 ? -9.445 29.891 23.375 1 47.41 273 LEU A N 1
ATOM 2227 C CA . LEU A 1 273 ? -8.938 29.906 22 1 47.41 273 LEU A CA 1
ATOM 2228 C C . LEU A 1 273 ? -7.754 30.859 21.875 1 47.41 273 LEU A C 1
ATOM 2230 O O . LEU A 1 273 ? -7.125 30.938 20.812 1 47.41 273 LEU A O 1
ATOM 2234 N N . GLU A 1 274 ? -7.543 31.859 22.734 1 43.25 274 GLU A N 1
ATOM 2235 C CA . GLU A 1 274 ? -6.426 32.812 22.656 1 43.25 274 GLU A CA 1
ATOM 2236 C C . GLU A 1 274 ? -5.094 32.062 22.578 1 43.25 274 GLU A C 1
ATOM 2238 O O . GLU A 1 274 ? -4.121 32.594 22.016 1 43.25 274 GLU A O 1
ATOM 2243 N N . ASP A 1 275 ? -5.051 30.969 23.172 1 43.19 275 ASP A N 1
ATOM 2244 C CA . ASP A 1 275 ? -3.77 30.281 23.266 1 43.19 275 ASP A CA 1
ATOM 2245 C C . ASP A 1 275 ? -3.365 29.688 21.922 1 43.19 275 ASP A C 1
ATOM 2247 O O . ASP A 1 275 ? -2.275 29.125 21.781 1 43.19 275 ASP A O 1
ATOM 2251 N N . ILE A 1 276 ? -4.191 29.641 20.984 1 43.88 276 ILE A N 1
ATOM 2252 C CA . ILE A 1 276 ? -3.826 29.031 19.703 1 43.88 276 ILE A CA 1
ATOM 2253 C C . ILE A 1 276 ? -2.891 29.969 18.938 1 43.88 276 ILE A C 1
ATOM 2255 O O . ILE A 1 276 ? -2.184 29.531 18.016 1 43.88 276 ILE A O 1
ATOM 2259 N N . ASP A 1 277 ? -2.928 31.359 19.141 1 39 277 ASP A N 1
ATOM 2260 C CA . ASP A 1 277 ? -2.268 32.312 18.25 1 39 277 ASP A CA 1
ATOM 2261 C C . ASP A 1 277 ? -0.75 32.156 18.312 1 39 277 ASP A C 1
ATOM 2263 O O . ASP A 1 277 ? -0.037 32.594 17.406 1 39 277 ASP A O 1
ATOM 2267 N N . GLU A 1 278 ? -0.206 31.953 19.469 1 36.44 278 GLU A N 1
ATOM 2268 C CA . GLU A 1 278 ? 1.214 32.281 19.578 1 36.44 278 GLU A CA 1
ATOM 2269 C C . GLU A 1 278 ? 2.07 31.234 18.844 1 36.44 278 GLU A C 1
ATOM 2271 O O . GLU A 1 278 ? 3.301 31.281 18.922 1 36.44 278 GLU A O 1
ATOM 2276 N N . GLU A 1 279 ? 1.535 30.172 18.406 1 37.16 279 GLU A N 1
ATOM 2277 C CA . GLU A 1 279 ? 2.57 29.266 17.906 1 37.16 279 GLU A CA 1
ATOM 2278 C C . GLU A 1 279 ? 3.18 29.781 16.609 1 37.16 279 GLU A C 1
ATOM 2280 O O . GLU A 1 279 ? 2.547 30.547 15.883 1 37.16 279 GLU A O 1
ATOM 2285 N N . THR A 1 280 ? 4.59 29.406 16.312 1 36.06 280 THR A N 1
ATOM 2286 C CA . THR A 1 280 ? 5.633 29.812 15.367 1 36.06 280 THR A CA 1
ATOM 2287 C C . THR A 1 280 ? 5.137 29.688 13.93 1 36.06 280 THR A C 1
ATOM 2289 O O . THR A 1 280 ? 4.422 28.75 13.586 1 36.06 280 THR A O 1
ATOM 2292 N N . GLU A 1 281 ? 5.133 30.859 13.164 1 35.31 281 GLU A N 1
ATOM 2293 C CA . GLU A 1 281 ? 4.965 31.141 11.742 1 35.31 281 GLU A CA 1
ATOM 2294 C C . GLU A 1 281 ? 5.562 30.031 10.883 1 35.31 281 GLU A C 1
ATOM 2296 O O . GLU A 1 281 ? 6.762 30.031 10.602 1 35.31 281 GLU A O 1
ATOM 2301 N N . THR A 1 282 ? 5.387 28.859 11.172 1 36.75 282 THR A N 1
ATOM 2302 C CA . THR A 1 282 ? 6.023 28.047 10.148 1 36.75 282 THR A CA 1
ATOM 2303 C C . THR A 1 282 ? 5.305 28.203 8.812 1 36.75 282 THR A C 1
ATOM 2305 O O . THR A 1 282 ? 4.078 28.281 8.766 1 36.75 282 THR A O 1
ATOM 2308 N N . GLU A 1 283 ? 5.98 28.719 7.805 1 38.41 283 GLU A N 1
ATOM 2309 C CA . GLU A 1 283 ? 5.586 28.859 6.406 1 38.41 283 GLU A CA 1
ATOM 2310 C C . GLU A 1 283 ? 4.789 27.641 5.938 1 38.41 283 GLU A C 1
ATOM 2312 O O . GLU A 1 283 ? 5.297 26.516 5.953 1 38.41 283 GLU A O 1
ATOM 2317 N N . THR A 1 284 ? 3.555 27.656 6.27 1 43.78 284 THR A N 1
ATOM 2318 C CA . THR A 1 284 ? 2.738 26.547 5.766 1 43.78 284 THR A CA 1
ATOM 2319 C C . THR A 1 284 ? 2.518 26.688 4.262 1 43.78 284 THR A C 1
ATOM 2321 O O . THR A 1 284 ? 2.184 27.766 3.775 1 43.78 284 THR A O 1
ATOM 2324 N N . GLU A 1 285 ? 3.186 26 3.52 1 44.59 285 GLU A N 1
ATOM 2325 C CA . GLU A 1 285 ? 2.895 25.938 2.092 1 44.59 285 GLU A CA 1
ATOM 2326 C C . GLU A 1 285 ? 1.394 25.828 1.837 1 44.59 285 GLU A C 1
ATOM 2328 O O . GLU A 1 285 ? 0.686 25.109 2.555 1 44.59 285 GLU A O 1
ATOM 2333 N N . ASP A 1 286 ? 0.788 26.828 1.265 1 46.91 286 ASP A N 1
ATOM 2334 C CA . ASP A 1 286 ? -0.598 26.922 0.818 1 46.91 286 ASP A CA 1
ATOM 2335 C C . ASP A 1 286 ? -1.036 25.656 0.095 1 46.91 286 ASP A C 1
ATOM 2337 O O . ASP A 1 286 ? -0.551 25.359 -1 1 46.91 286 ASP A O 1
ATOM 2341 N N . THR A 1 287 ? -1.322 24.688 0.789 1 52.84 287 THR A N 1
ATOM 2342 C CA . THR A 1 287 ? -1.785 23.484 0.102 1 52.84 287 THR A CA 1
ATOM 2343 C C . THR A 1 287 ? -3.232 23.641 -0.354 1 52.84 287 THR A C 1
ATOM 2345 O O . THR A 1 287 ? -4.121 23.906 0.46 1 52.84 287 THR A O 1
ATOM 2348 N N . GLU A 1 288 ? -3.457 24.078 -1.559 1 55.84 288 GLU A N 1
ATOM 2349 C CA . GLU A 1 288 ? -4.793 24.125 -2.145 1 55.84 288 GLU A CA 1
ATOM 2350 C C . GLU A 1 288 ? -5.43 22.75 -2.184 1 55.84 288 GLU A C 1
ATOM 2352 O O . GLU A 1 288 ? -4.77 21.766 -2.533 1 55.84 288 GLU A O 1
ATOM 2357 N N . ILE A 1 289 ? -6.512 22.656 -1.481 1 60.5 289 ILE A N 1
ATOM 2358 C CA . ILE A 1 289 ? -7.305 21.438 -1.604 1 60.5 289 ILE A CA 1
ATOM 2359 C C . ILE A 1 289 ? -7.77 21.266 -3.047 1 60.5 289 ILE A C 1
ATOM 2361 O O . ILE A 1 289 ? -8.305 22.188 -3.648 1 60.5 289 ILE A O 1
ATOM 2365 N N . PRO A 1 290 ? -7.414 20.188 -3.611 1 60.75 290 PRO A N 1
ATOM 2366 C CA . PRO A 1 290 ? -7.891 20 -4.984 1 60.75 290 PRO A CA 1
ATOM 2367 C C . PRO A 1 290 ? -9.406 20.125 -5.105 1 60.75 290 PRO A C 1
ATOM 2369 O O . PRO A 1 290 ? -10.141 19.672 -4.227 1 60.75 290 PRO A O 1
ATOM 2372 N N . HIS A 1 291 ? -9.828 20.953 -5.977 1 61.25 291 HIS A N 1
ATOM 2373 C CA . HIS A 1 291 ? -11.242 21.203 -6.23 1 61.25 291 HIS A CA 1
ATOM 2374 C C . HIS A 1 291 ? -12.031 19.906 -6.336 1 61.25 291 HIS A C 1
ATOM 2376 O O . HIS A 1 291 ? -13.172 19.828 -5.875 1 61.25 291 HIS A O 1
ATOM 2382 N N . THR A 1 292 ? -11.445 18.922 -6.797 1 68.88 292 THR A N 1
ATOM 2383 C CA . THR A 1 292 ? -12.156 17.688 -7.062 1 68.88 292 THR A CA 1
ATOM 2384 C C . THR A 1 292 ? -12.391 16.906 -5.766 1 68.88 292 THR A C 1
ATOM 2386 O O . THR A 1 292 ? -13.289 16.062 -5.695 1 68.88 292 THR A O 1
ATOM 2389 N N . LEU A 1 293 ? -11.812 17.344 -4.758 1 77 293 LEU A N 1
ATOM 2390 C CA . LEU A 1 293 ? -11.906 16.547 -3.535 1 77 293 LEU A CA 1
ATOM 2391 C C . LEU A 1 293 ? -13.227 16.797 -2.822 1 77 293 LEU A C 1
ATOM 2393 O O . LEU A 1 293 ? -13.891 15.859 -2.375 1 77 293 LEU A O 1
ATOM 2397 N N . TYR A 1 294 ? -13.68 18.031 -2.842 1 81.06 294 TYR A N 1
ATOM 2398 C CA . TYR A 1 294 ? -14.844 18.312 -2.008 1 81.06 294 TYR A CA 1
ATOM 2399 C C . TYR A 1 294 ? -16.109 17.75 -2.637 1 81.06 294 TYR A C 1
ATOM 2401 O O . TYR A 1 294 ? -17.016 17.281 -1.929 1 81.06 294 TYR A O 1
ATOM 2409 N N . GLN A 1 295 ? -16.125 17.641 -3.916 1 85.25 295 GLN A N 1
ATOM 2410 C CA . GLN A 1 295 ? -17.328 17.156 -4.57 1 85.25 295 GLN A CA 1
ATOM 2411 C C . GLN A 1 295 ? -17.547 15.664 -4.293 1 85.25 295 GLN A C 1
ATOM 2413 O O . GLN A 1 295 ? -18.672 15.188 -4.266 1 85.25 295 GLN A O 1
ATOM 2418 N N . LYS A 1 296 ? -16.547 15.047 -4.039 1 90 296 LYS A N 1
ATOM 2419 C CA . LYS A 1 296 ? -16.625 13.609 -3.801 1 90 296 LYS A CA 1
ATOM 2420 C C . LYS A 1 296 ? -16.906 13.312 -2.332 1 90 296 LYS A C 1
ATOM 2422 O O . LYS A 1 296 ? -17.234 12.18 -1.977 1 90 296 LYS A O 1
ATOM 2427 N N . SER A 1 297 ? -16.844 14.25 -1.479 1 94.06 297 SER A N 1
ATOM 2428 C CA . SER A 1 297 ? -17.016 14.07 -0.041 1 94.06 297 SER A CA 1
ATOM 2429 C C . SER A 1 297 ? -18.5 14.047 0.344 1 94.06 297 SER A C 1
ATOM 2431 O O . SER A 1 297 ? -19.234 14.977 0.033 1 94.06 297 SER A O 1
ATOM 2433 N N . LYS A 1 298 ? -18.891 13.094 1.024 1 95.81 298 LYS A N 1
ATOM 2434 C CA . LYS A 1 298 ? -20.266 13.008 1.509 1 95.81 298 LYS A CA 1
ATOM 2435 C C . LYS A 1 298 ? -20.562 14.109 2.527 1 95.81 298 LYS A C 1
ATOM 2437 O O . LYS A 1 298 ? -21.719 14.516 2.695 1 95.81 298 LYS A O 1
ATOM 2442 N N . PHE A 1 299 ? -19.547 14.57 3.16 1 96.81 299 PHE A N 1
ATOM 2443 C CA . PHE A 1 299 ? -19.734 15.68 4.09 1 96.81 299 PHE A CA 1
ATOM 2444 C C . PHE A 1 299 ? -20.109 16.953 3.346 1 96.81 299 PHE A C 1
ATOM 2446 O O . PHE A 1 299 ? -21 17.688 3.785 1 96.81 299 PHE A O 1
ATOM 2453 N N . TYR A 1 300 ? -19.438 17.125 2.264 1 96.25 300 TYR A N 1
ATOM 2454 C CA . TYR A 1 300 ? -19.797 18.266 1.447 1 96.25 300 TYR A CA 1
ATOM 2455 C C . TYR A 1 300 ? -21.266 18.188 1.003 1 96.25 300 TYR A C 1
ATOM 2457 O O . TYR A 1 300 ? -22.016 19.156 1.122 1 96.25 300 TYR A O 1
ATOM 2465 N N . ARG A 1 301 ? -21.656 17.047 0.524 1 96.12 301 ARG A N 1
ATOM 2466 C CA . ARG A 1 301 ? -23.016 16.859 0.028 1 96.12 301 ARG A CA 1
ATOM 2467 C C . ARG A 1 301 ? -24.031 17.078 1.141 1 96.12 301 ARG A C 1
ATOM 2469 O O . ARG A 1 301 ? -25.078 17.688 0.922 1 96.12 301 ARG A O 1
ATOM 2476 N N . HIS A 1 302 ? -23.719 16.594 2.223 1 96.94 302 HIS A N 1
ATOM 2477 C CA . HIS A 1 302 ? -24.594 16.703 3.387 1 96.94 302 HIS A CA 1
ATOM 2478 C C . HIS A 1 302 ? -24.844 18.172 3.738 1 96.94 302 HIS A C 1
ATOM 2480 O O . HIS A 1 302 ? -25.984 18.594 3.885 1 96.94 302 HIS A O 1
ATOM 2486 N N . PHE A 1 303 ? -23.844 18.938 3.816 1 97.75 303 PHE A N 1
ATOM 2487 C CA . PHE A 1 303 ? -23.969 20.312 4.258 1 97.75 303 PHE A CA 1
ATOM 2488 C C . PHE A 1 303 ? -24.453 21.203 3.115 1 97.75 303 PHE A C 1
ATOM 2490 O O . PHE A 1 303 ? -25.094 22.234 3.35 1 97.75 303 PHE A O 1
ATOM 2497 N N . PHE A 1 304 ? -24.141 20.766 1.933 1 96.69 304 PHE A N 1
ATOM 2498 C CA . PHE A 1 304 ? -24.672 21.484 0.778 1 96.69 304 PHE A CA 1
ATOM 2499 C C . PHE A 1 304 ? -26.188 21.422 0.753 1 96.69 304 PHE A C 1
ATOM 2501 O O . PHE A 1 304 ? -26.844 22.438 0.47 1 96.69 304 PHE A O 1
ATOM 2508 N N . LYS A 1 305 ? -26.688 20.297 1.071 1 96.44 305 LYS A N 1
ATOM 2509 C CA . LYS A 1 305 ? -28.141 20.141 1.146 1 96.44 305 LYS A CA 1
ATOM 2510 C C . LYS A 1 305 ? -28.734 21.031 2.225 1 96.44 305 LYS A C 1
ATOM 2512 O O . LYS A 1 305 ? -29.781 21.672 2.006 1 96.44 305 LYS A O 1
ATOM 2517 N N . ILE A 1 306 ? -28.141 21.094 3.305 1 96.69 306 ILE A N 1
ATOM 2518 C CA . ILE A 1 306 ? -28.594 21.938 4.398 1 96.69 306 ILE A CA 1
ATOM 2519 C C . ILE A 1 306 ? -28.547 23.406 3.961 1 96.69 306 ILE A C 1
ATOM 2521 O O . ILE A 1 306 ? -29.484 24.172 4.207 1 96.69 306 ILE A O 1
ATOM 2525 N N . CYS A 1 307 ? -27.531 23.75 3.332 1 96.25 307 CYS A N 1
ATOM 2526 C CA . CYS A 1 307 ? -27.344 25.125 2.861 1 96.25 307 CYS A CA 1
ATOM 2527 C C . CYS A 1 307 ? -28.438 25.516 1.888 1 96.25 307 CYS A C 1
ATOM 2529 O O . CYS A 1 307 ? -29.031 26.594 2.012 1 96.25 307 CYS A O 1
ATOM 2531 N N . GLU A 1 308 ? -28.719 24.625 0.973 1 94.5 308 GLU A N 1
ATOM 2532 C CA . GLU A 1 308 ? -29.734 24.891 -0.03 1 94.5 308 GLU A CA 1
ATOM 2533 C C . GLU A 1 308 ? -31.125 25.031 0.611 1 94.5 308 GLU A C 1
ATOM 2535 O O . GLU A 1 308 ? -31.891 25.922 0.255 1 94.5 308 GLU A O 1
ATOM 2540 N N . GLN A 1 309 ? -31.391 24.25 1.509 1 93.69 309 GLN A N 1
ATOM 2541 C CA . GLN A 1 309 ? -32.656 24.281 2.209 1 93.69 309 GLN A CA 1
ATOM 2542 C C . GLN A 1 309 ? -32.812 25.562 3.027 1 93.69 309 GLN A C 1
ATOM 2544 O O . GLN A 1 309 ? -33.875 26.203 2.998 1 93.69 309 GLN A O 1
ATOM 2549 N N . ASP A 1 310 ? -31.812 25.922 3.713 1 92.06 310 ASP A N 1
ATOM 2550 C CA . ASP A 1 310 ? -31.859 27.094 4.59 1 92.06 310 ASP A CA 1
ATOM 2551 C C . ASP A 1 310 ? -31.906 28.391 3.779 1 92.06 310 ASP A C 1
ATOM 2553 O O . ASP A 1 310 ? -32.562 29.344 4.176 1 92.06 310 ASP A O 1
ATOM 2557 N N . LYS A 1 311 ? -31.25 28.391 2.693 1 90.12 311 LYS A N 1
ATOM 2558 C CA . LYS A 1 311 ? -31.281 29.578 1.843 1 90.12 311 LYS A CA 1
ATOM 2559 C C . LYS A 1 311 ? -32.688 29.828 1.297 1 90.12 311 LYS A C 1
ATOM 2561 O O . LYS A 1 311 ? -33.094 30.984 1.165 1 90.12 311 LYS A O 1
ATOM 2566 N N . LYS A 1 312 ? -33.312 28.828 1.008 1 86.81 312 LYS A N 1
ATOM 2567 C CA . LYS A 1 312 ? -34.688 28.953 0.546 1 86.81 312 LYS A CA 1
ATOM 2568 C C . LYS A 1 312 ? -35.594 29.562 1.634 1 86.81 312 LYS A C 1
ATOM 2570 O O . LYS A 1 312 ? -36.438 30.391 1.35 1 86.81 312 LYS A O 1
ATOM 2575 N N . MET A 1 313 ? -35.344 29.234 2.834 1 82.5 313 MET A N 1
ATOM 2576 C CA . MET A 1 313 ? -36.125 29.734 3.961 1 82.5 313 MET A CA 1
ATOM 2577 C C . MET A 1 313 ? -35.781 31.172 4.281 1 82.5 313 MET A C 1
ATOM 2579 O O . MET A 1 313 ? -36.656 31.953 4.652 1 82.5 313 MET A O 1
ATOM 2583 N N . ILE A 1 314 ? -34.594 31.594 4.129 1 82.38 314 ILE A N 1
ATOM 2584 C CA . ILE A 1 314 ? -34.094 32.938 4.41 1 82.38 314 ILE A CA 1
ATOM 2585 C C . ILE A 1 314 ? -34.688 33.938 3.416 1 82.38 314 ILE A C 1
ATOM 2587 O O . ILE A 1 314 ? -35.094 35.031 3.793 1 82.38 314 ILE A O 1
ATOM 2591 N N . ASN A 1 315 ? -34.781 33.531 2.205 1 77.56 315 ASN A N 1
ATOM 2592 C CA . ASN A 1 315 ? -35.281 34.406 1.161 1 77.56 315 ASN A CA 1
ATOM 2593 C C . ASN A 1 315 ? -36.75 34.75 1.374 1 77.56 315 ASN A C 1
ATOM 2595 O O . ASN A 1 315 ? -37.25 35.75 0.875 1 77.56 315 ASN A O 1
ATOM 2599 N N . SER A 1 316 ? -37.406 34.094 2.309 1 72.38 316 SER A N 1
ATOM 2600 C CA . SER A 1 316 ? -38.844 34.312 2.539 1 72.38 316 SER A CA 1
ATOM 2601 C C . SER A 1 316 ? -39.062 35.25 3.721 1 72.38 316 SER A C 1
ATOM 2603 O O . SER A 1 316 ? -40.188 35.75 3.9 1 72.38 316 SER A O 1
ATOM 2605 N N . ALA A 1 317 ? -38.062 35.531 4.453 1 71.69 317 ALA A N 1
ATOM 2606 C CA . ALA A 1 317 ? -38.219 36.375 5.648 1 71.69 317 ALA A CA 1
ATOM 2607 C C . ALA A 1 317 ? -38.219 37.844 5.297 1 71.69 317 ALA A C 1
ATOM 2609 O O . ALA A 1 317 ? -37.625 38.25 4.301 1 71.69 317 ALA A O 1
ATOM 2610 N N . ILE A 1 318 ? -38.938 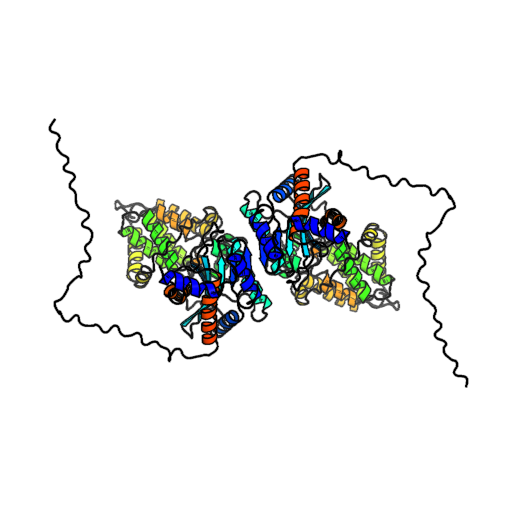38.688 6.094 1 76.12 318 ILE A N 1
ATOM 2611 C CA . ILE A 1 318 ? -39.031 40.094 5.855 1 76.12 318 ILE A CA 1
ATOM 2612 C C . ILE A 1 318 ? -37.812 40.812 6.445 1 76.12 318 ILE A C 1
ATOM 2614 O O . ILE A 1 318 ? -37.469 40.625 7.613 1 76.12 318 ILE A O 1
ATOM 2618 N N . ASP A 1 319 ? -37.188 41.656 5.641 1 79.5 319 ASP A N 1
ATOM 2619 C CA . ASP A 1 319 ? -35.938 42.344 5.992 1 79.5 319 ASP A CA 1
ATOM 2620 C C . ASP A 1 319 ? -36.188 43.688 6.641 1 79.5 319 ASP A C 1
ATOM 2622 O O . ASP A 1 319 ? -37.219 44.312 6.379 1 79.5 319 ASP A O 1
ATOM 2626 N N . SER A 1 320 ? -35.406 43.938 7.609 1 82.56 320 SER A N 1
ATOM 2627 C CA . SER A 1 320 ? -35.375 45.281 8.125 1 82.56 320 SER A CA 1
ATOM 2628 C C . SER A 1 320 ? -34.406 46.156 7.32 1 82.56 320 SER A C 1
ATOM 2630 O O . SER A 1 320 ? -33.812 45.688 6.355 1 82.56 320 SER A O 1
ATOM 2632 N N . ASP A 1 321 ? -34.312 47.469 7.77 1 82.88 321 ASP A N 1
ATOM 2633 C CA . ASP A 1 321 ? -33.438 48.406 7.078 1 82.88 321 ASP A CA 1
ATOM 2634 C C . ASP A 1 321 ? -32.031 48.344 7.648 1 82.88 321 ASP A C 1
ATOM 2636 O O . ASP A 1 321 ? -31.094 48.969 7.094 1 82.88 321 ASP A O 1
ATOM 2640 N N . ASN A 1 322 ? -31.828 47.562 8.648 1 89.38 322 ASN A N 1
ATOM 2641 C CA . ASN A 1 322 ? -30.5 47.469 9.266 1 89.38 322 ASN A CA 1
ATOM 2642 C C . ASN A 1 322 ? -29.609 46.469 8.539 1 89.38 322 ASN A C 1
ATOM 2644 O O . ASN A 1 322 ? -30.031 45.375 8.227 1 89.38 322 ASN A O 1
ATOM 2648 N N . ILE A 1 323 ? -28.453 46.906 8.266 1 90.94 323 ILE A N 1
ATOM 2649 C CA . ILE A 1 323 ? -27.5 46.125 7.5 1 90.94 323 ILE A CA 1
ATOM 2650 C C . ILE A 1 323 ? -26.875 45.062 8.406 1 90.94 323 ILE A C 1
ATOM 2652 O O . ILE A 1 323 ? -26.547 45.344 9.562 1 90.94 323 ILE A O 1
ATOM 2656 N N . ASN A 1 324 ? -26.703 43.875 7.973 1 92.12 324 ASN A N 1
ATOM 2657 C CA . ASN A 1 324 ? -25.953 42.781 8.617 1 92.12 324 ASN A CA 1
ATOM 2658 C C . ASN A 1 324 ? -24.453 42.906 8.359 1 92.12 324 ASN A C 1
ATOM 2660 O O . ASN A 1 324 ? -23.984 42.562 7.27 1 92.12 324 ASN A O 1
ATOM 2664 N N . ILE A 1 325 ? -23.703 43.312 9.352 1 91.19 325 ILE A N 1
ATOM 2665 C CA . ILE A 1 325 ? -22.281 43.594 9.195 1 91.19 325 ILE A CA 1
ATOM 2666 C C . ILE A 1 325 ? -21.531 42.312 8.938 1 91.19 325 ILE A C 1
ATOM 2668 O O . ILE A 1 325 ? -20.359 42.312 8.531 1 91.19 325 ILE A O 1
ATOM 2672 N N . PHE A 1 326 ? -22.156 41.219 9.141 1 94 326 PHE A N 1
ATOM 2673 C CA . PHE A 1 326 ? -21.484 39.938 9.008 1 94 326 PHE A CA 1
ATOM 2674 C C . PHE A 1 326 ? -21.875 39.25 7.715 1 94 326 PHE A C 1
ATOM 2676 O O . PHE A 1 326 ? -21.547 38.062 7.504 1 94 326 PHE A O 1
ATOM 2683 N N . TYR A 1 327 ? -22.625 39.938 6.887 1 93.5 327 TYR A N 1
ATOM 2684 C CA . TYR A 1 327 ? -22.938 39.406 5.566 1 93.5 327 TYR A CA 1
ATOM 2685 C C . TYR A 1 327 ? -21.672 39.156 4.754 1 93.5 327 TYR A C 1
ATOM 2687 O O . TYR A 1 327 ? -20.922 40.094 4.488 1 93.5 327 TYR A O 1
ATOM 2695 N N . ASN A 1 328 ? -21.453 37.906 4.363 1 95.75 328 ASN A N 1
ATOM 2696 C CA . ASN A 1 328 ? -20.266 37.562 3.59 1 95.75 328 ASN A CA 1
ATOM 2697 C C . ASN A 1 328 ? -20.422 36.188 2.92 1 95.75 328 ASN A C 1
ATOM 2699 O O . ASN A 1 328 ? -19.969 35.188 3.445 1 95.75 328 ASN A O 1
ATOM 2703 N N . PRO A 1 329 ? -20.953 36.094 1.754 1 94.44 329 PRO A N 1
ATOM 2704 C CA . PRO A 1 329 ? -21.188 34.844 1.058 1 94.44 329 PRO A CA 1
ATOM 2705 C C . PRO A 1 329 ? -19.906 34.094 0.729 1 94.44 329 PRO A C 1
ATOM 2707 O O . PRO A 1 329 ? -19.906 32.875 0.606 1 94.44 329 PRO A O 1
ATOM 2710 N N . LEU A 1 330 ? -18.844 34.781 0.612 1 95.94 330 LEU A N 1
ATOM 2711 C CA . LEU A 1 330 ? -17.562 34.125 0.3 1 95.94 330 LEU A CA 1
ATOM 2712 C C . LEU A 1 330 ? -17.109 33.25 1.458 1 95.94 330 LEU A C 1
ATOM 2714 O O . LEU A 1 330 ? -16.5 32.219 1.241 1 95.94 330 LEU A O 1
ATOM 2718 N N . ILE A 1 331 ? -17.391 33.75 2.691 1 96.62 331 ILE A N 1
ATOM 2719 C CA . ILE A 1 331 ? -17.047 32.969 3.873 1 96.62 331 ILE A CA 1
ATOM 2720 C C . ILE A 1 331 ? -17.859 31.688 3.9 1 96.62 331 ILE A C 1
ATOM 2722 O O . ILE A 1 331 ? -17.344 30.625 4.258 1 96.62 331 ILE A O 1
ATOM 2726 N N . LEU A 1 332 ? -19.047 31.797 3.57 1 96.44 332 LEU A N 1
ATOM 2727 C CA . LEU A 1 332 ? -19.906 30.609 3.516 1 96.44 332 LEU A CA 1
ATOM 2728 C C . LEU A 1 332 ? -19.359 29.609 2.504 1 96.44 332 LEU A C 1
ATOM 2730 O O . LEU A 1 332 ? -19.328 28.406 2.781 1 96.44 332 LEU A O 1
ATOM 2734 N N . ASP A 1 333 ? -18.953 30.078 1.386 1 95.25 333 ASP A N 1
ATOM 2735 C CA . ASP A 1 333 ? -18.406 29.219 0.345 1 95.25 333 ASP A CA 1
ATOM 2736 C C . ASP A 1 333 ? -17.125 28.531 0.822 1 95.25 333 ASP A C 1
ATOM 2738 O O . ASP A 1 333 ? -16.891 27.359 0.534 1 95.25 333 ASP A O 1
ATOM 2742 N N . LEU A 1 334 ? -16.344 29.266 1.504 1 95.06 334 LEU A N 1
ATOM 2743 C CA . LEU A 1 334 ? -15.102 28.75 2.061 1 95.06 334 LEU A CA 1
ATOM 2744 C C . LEU A 1 334 ? -15.375 27.609 3.033 1 95.06 334 LEU A C 1
ATOM 2746 O O . LEU A 1 334 ? -14.766 26.531 2.941 1 95.06 334 LEU A O 1
ATOM 2750 N N . ILE A 1 335 ? -16.281 27.859 3.934 1 96.12 335 ILE A N 1
ATOM 2751 C CA . ILE A 1 335 ? -16.625 26.875 4.949 1 96.12 335 ILE A CA 1
ATOM 2752 C C . ILE A 1 335 ? -17.172 25.625 4.285 1 96.12 335 ILE A C 1
ATOM 2754 O O . ILE A 1 335 ? -16.781 24.5 4.617 1 96.12 335 ILE A O 1
ATOM 2758 N N . LEU A 1 336 ? -17.984 25.781 3.297 1 95.5 336 LEU A N 1
ATOM 2759 C CA . LEU A 1 336 ? -18.719 24.703 2.654 1 95.5 336 LEU A CA 1
ATOM 2760 C C . LEU A 1 336 ? -17.797 23.875 1.757 1 95.5 336 LEU A C 1
ATOM 2762 O O . LEU A 1 336 ? -17.922 22.656 1.695 1 95.5 336 LEU A O 1
ATOM 2766 N N . LYS A 1 337 ? -16.906 24.5 1.117 1 93.62 337 LYS A N 1
ATOM 2767 C CA . LYS A 1 337 ? -16.156 23.812 0.068 1 93.62 337 LYS A CA 1
ATOM 2768 C C . LYS A 1 337 ? -14.781 23.391 0.564 1 93.62 337 LYS A C 1
ATOM 2770 O O . LYS A 1 337 ? -14.211 22.422 0.064 1 93.62 337 LYS A O 1
ATOM 2775 N N . LYS A 1 338 ? -14.281 24.062 1.536 1 93.19 338 LYS A N 1
ATOM 2776 C CA . LYS A 1 338 ? -12.906 23.781 1.944 1 93.19 338 LYS A CA 1
ATOM 2777 C C . LYS A 1 338 ? -12.867 23.078 3.291 1 93.19 338 LYS A C 1
ATOM 2779 O O . LYS A 1 338 ? -12.148 22.078 3.453 1 93.19 338 LYS A O 1
ATOM 2784 N N . TYR A 1 339 ? -13.648 23.484 4.262 1 94.75 339 TYR A N 1
ATOM 2785 C CA . TYR A 1 339 ? -13.43 23.016 5.625 1 94.75 339 TYR A CA 1
ATOM 2786 C C . TYR A 1 339 ? -14.398 21.891 5.98 1 94.75 339 TYR A C 1
ATOM 2788 O O . TYR A 1 339 ? -14.008 20.891 6.582 1 94.75 339 TYR A O 1
ATOM 2796 N N . LEU A 1 340 ? -15.625 21.953 5.578 1 96.56 340 LEU A N 1
ATOM 2797 C CA . LEU A 1 340 ? -16.625 20.984 5.996 1 96.56 340 LEU A CA 1
ATOM 2798 C C . LEU A 1 340 ? -16.422 19.656 5.281 1 96.56 340 LEU A C 1
ATOM 2800 O O . LEU A 1 340 ? -16.688 18.594 5.852 1 96.56 340 LEU A O 1
ATOM 2804 N N . PRO A 1 341 ? -15.914 19.656 4.031 1 95.5 341 PRO A N 1
ATOM 2805 C CA . PRO A 1 341 ? -15.688 18.375 3.377 1 95.5 341 PRO A CA 1
ATOM 2806 C C . PRO A 1 341 ? -14.695 17.484 4.129 1 95.5 341 PRO A C 1
ATOM 2808 O O . PRO A 1 341 ? -14.727 16.266 4.008 1 95.5 341 PRO A O 1
ATOM 2811 N N . ILE A 1 342 ? -13.797 18.078 4.895 1 95 342 ILE A N 1
ATOM 2812 C CA . ILE A 1 342 ? -12.789 17.312 5.613 1 95 342 ILE A CA 1
ATOM 2813 C C . ILE A 1 342 ? -13.016 17.438 7.117 1 95 342 ILE A C 1
ATOM 2815 O O . ILE A 1 342 ? -12.07 17.359 7.906 1 95 342 ILE A O 1
ATOM 2819 N N . LEU A 1 343 ? -14.211 17.547 7.574 1 95.81 343 LEU A N 1
ATOM 2820 C CA . LEU A 1 343 ? -14.648 17.859 8.93 1 95.81 343 LEU A CA 1
ATOM 2821 C C . LEU A 1 343 ? -14.078 16.859 9.93 1 95.81 343 LEU A C 1
ATOM 2823 O O . LEU A 1 343 ? -13.57 17.234 10.984 1 95.81 343 LEU A O 1
ATOM 2827 N N . PRO A 1 344 ? -14.078 15.555 9.656 1 94.38 344 PRO A N 1
ATOM 2828 C CA . PRO A 1 344 ? -13.609 14.586 10.648 1 94.38 344 PRO A CA 1
ATOM 2829 C C . PRO A 1 344 ? -12.117 14.719 10.945 1 94.38 344 PRO A C 1
ATOM 2831 O O . PRO A 1 344 ? -11.641 14.227 11.969 1 94.38 344 PRO A O 1
ATOM 2834 N N . LEU A 1 345 ? -11.375 15.367 10.094 1 93.94 345 LEU A N 1
ATOM 2835 C CA . LEU A 1 345 ? -9.93 15.461 10.258 1 93.94 345 LEU A CA 1
ATOM 2836 C C . LEU A 1 345 ? -9.562 16.531 11.281 1 93.94 345 LEU A C 1
ATOM 2838 O O . LEU A 1 345 ? -8.461 16.5 11.844 1 93.94 345 LEU A O 1
ATOM 2842 N N . TRP A 1 346 ? -10.477 17.438 11.469 1 93.06 346 TRP A N 1
ATOM 2843 C CA . TRP A 1 346 ? -10.055 18.547 12.328 1 93.06 346 TRP A CA 1
ATOM 2844 C C . TRP A 1 346 ? -11.055 18.781 13.453 1 93.06 346 TRP A C 1
ATOM 2846 O O . TRP A 1 346 ? -10.859 19.641 14.297 1 93.06 346 TRP A O 1
ATOM 2856 N N . SER A 1 347 ? -12.117 18 13.453 1 92.31 347 SER A N 1
ATOM 2857 C CA . SER A 1 347 ? -13.078 18.031 14.547 1 92.31 347 SER A CA 1
ATOM 2858 C C . SER A 1 347 ? -13.07 16.719 15.328 1 92.31 347 SER A C 1
ATOM 2860 O O . SER A 1 347 ? -12.32 15.805 15 1 92.31 347 SER A O 1
ATOM 2862 N N . ASN A 1 348 ? -13.922 16.656 16.344 1 89.38 348 ASN A N 1
ATOM 2863 C CA . ASN A 1 348 ? -13.969 15.461 17.172 1 89.38 348 ASN A CA 1
ATOM 2864 C C . ASN A 1 348 ? -15.234 14.648 16.906 1 89.38 348 ASN A C 1
ATOM 2866 O O . ASN A 1 348 ? -15.672 13.875 17.766 1 89.38 348 ASN A O 1
ATOM 2870 N N . ILE A 1 349 ? -15.789 14.867 15.742 1 90.06 349 ILE A N 1
ATOM 2871 C CA . ILE A 1 349 ? -17.047 14.188 15.445 1 90.06 349 ILE A CA 1
ATOM 2872 C C . ILE A 1 349 ? -16.797 12.695 15.242 1 90.06 349 ILE A C 1
ATOM 2874 O O . ILE A 1 349 ? -17.734 11.891 15.281 1 90.06 349 ILE A O 1
ATOM 2878 N N . TYR A 1 350 ? -15.641 12.391 14.852 1 83.12 350 TYR A N 1
ATOM 2879 C CA . TYR A 1 350 ? -15.258 11 14.648 1 83.12 350 TYR A CA 1
ATOM 2880 C C . TYR A 1 350 ? -14.25 10.555 15.703 1 83.12 350 TYR A C 1
ATOM 2882 O O . TYR A 1 350 ? -13.047 10.75 15.539 1 83.12 350 TYR A O 1
ATOM 2890 N N . PRO A 1 351 ? -14.852 10.336 16.984 1 63.31 351 PRO A N 1
ATOM 2891 C CA . PRO A 1 351 ? -13.867 9.969 18 1 63.31 351 PRO A CA 1
ATOM 2892 C C . PRO A 1 351 ? -13.367 8.531 17.844 1 63.31 351 PRO A C 1
ATOM 2894 O O . PRO A 1 351 ? -14.055 7.695 17.266 1 63.31 351 PRO A O 1
ATOM 2897 N N . ASN A 1 352 ? -12.141 8.227 17.688 1 57.34 352 ASN A N 1
ATOM 2898 C CA . ASN A 1 352 ? -11.82 6.84 18 1 57.34 352 ASN A CA 1
ATOM 2899 C C . ASN A 1 352 ? -12.352 6.441 19.375 1 57.34 352 ASN A C 1
ATOM 2901 O O . ASN A 1 352 ? -12.391 7.262 20.297 1 57.34 352 ASN A O 1
ATOM 2905 N N . LEU A 1 353 ? -13.391 5.613 19.469 1 50.72 353 LEU A N 1
ATOM 2906 C CA . LEU A 1 353 ? -14.188 5.098 20.578 1 50.72 353 LEU A CA 1
ATOM 2907 C C . LEU A 1 353 ? -13.398 5.137 21.891 1 50.72 353 LEU A C 1
ATOM 2909 O O . LEU A 1 353 ? -13.977 5.211 22.969 1 50.72 353 LEU A O 1
ATOM 2913 N N . ARG A 1 354 ? -12.219 4.516 21.828 1 47.66 354 ARG A N 1
ATOM 2914 C CA . ARG A 1 354 ? -11.734 4.105 23.141 1 47.66 354 ARG A CA 1
ATOM 2915 C C . ARG A 1 354 ? -11.469 5.32 24.031 1 47.66 354 ARG A C 1
ATOM 2917 O O . ARG A 1 354 ? -11.375 5.195 25.25 1 47.66 354 ARG A O 1
ATOM 2924 N N . ASP A 1 355 ? -10.703 6.375 23.547 1 50.12 355 ASP A N 1
ATOM 2925 C CA . ASP A 1 355 ? -10.266 7.391 24.5 1 50.12 355 ASP A CA 1
ATOM 2926 C C . ASP A 1 355 ? -11.094 8.664 24.359 1 50.12 355 ASP A C 1
ATOM 2928 O O . ASP A 1 355 ? -10.57 9.711 23.953 1 50.12 355 ASP A O 1
ATOM 2932 N N . ARG A 1 356 ? -12.297 8.578 24.047 1 48.5 356 ARG A N 1
ATOM 2933 C CA . ARG A 1 356 ? -13.227 9.703 23.906 1 48.5 356 ARG A CA 1
ATOM 2934 C C . ARG A 1 356 ? -12.859 10.836 24.859 1 48.5 356 ARG A C 1
ATOM 2936 O O . ARG A 1 356 ? -12.953 12.016 24.484 1 48.5 356 ARG A O 1
ATOM 2943 N N . ASP A 1 357 ? -12.75 10.312 26.016 1 49.34 357 ASP A N 1
ATOM 2944 C CA . ASP A 1 357 ? -12.945 11.297 27.078 1 49.34 357 ASP A CA 1
ATOM 2945 C C . ASP A 1 357 ? -11.758 12.25 27.172 1 49.34 357 ASP A C 1
ATOM 2947 O O . ASP A 1 357 ? -11.812 13.273 27.859 1 49.34 357 ASP A O 1
ATOM 2951 N N . SER A 1 358 ? -10.562 11.852 26.469 1 53.22 358 SER A N 1
ATOM 2952 C CA . SER A 1 358 ? -9.492 12.664 27.047 1 53.22 358 SER A CA 1
ATOM 2953 C C . SER A 1 358 ? -8.922 13.641 26.016 1 53.22 358 SER A C 1
ATOM 2955 O O . SER A 1 358 ? -8.219 14.586 26.375 1 53.22 358 SER A O 1
ATOM 2957 N N . ILE A 1 359 ? -9.031 13.281 24.688 1 58.5 359 ILE A N 1
ATOM 2958 C CA . ILE A 1 359 ? -8.211 14.188 23.891 1 58.5 359 ILE A CA 1
ATOM 2959 C C . ILE A 1 359 ? -9.109 15.203 23.188 1 58.5 359 ILE A C 1
ATOM 2961 O O . ILE A 1 359 ? -9.945 14.844 22.359 1 58.5 359 ILE A O 1
ATOM 2965 N N . GLU A 1 360 ? -9.148 16.469 23.703 1 63 360 GLU A N 1
ATOM 2966 C CA . GLU A 1 360 ? -9.945 17.578 23.188 1 63 360 GLU A CA 1
ATOM 2967 C C . GLU A 1 360 ? -9.391 18.094 21.859 1 63 360 GLU A C 1
ATOM 2969 O O . GLU A 1 360 ? -10.148 18.359 20.938 1 63 360 GLU A O 1
ATOM 2974 N N . ARG A 1 361 ? -8.016 18.188 21.844 1 77.69 361 ARG A N 1
ATOM 2975 C CA . ARG A 1 361 ? -7.391 18.719 20.641 1 77.69 361 ARG A CA 1
ATOM 2976 C C . ARG A 1 361 ? -6.098 17.984 20.312 1 77.69 361 ARG A C 1
ATOM 2978 O O . ARG A 1 361 ? -5.359 17.578 21.203 1 77.69 361 ARG A O 1
ATOM 2985 N N . PHE A 1 362 ? -5.895 17.812 19.047 1 86.75 362 PHE A N 1
ATOM 2986 C CA . PHE A 1 362 ? -4.668 17.172 18.609 1 86.75 362 PHE A CA 1
ATOM 2987 C C . PHE A 1 362 ? -3.658 18.203 18.109 1 86.75 362 PHE A C 1
ATOM 2989 O O . PHE A 1 362 ? -4.012 19.125 17.375 1 86.75 362 PHE A O 1
ATOM 2996 N N . SER A 1 363 ? -2.512 18.094 18.672 1 88.25 363 SER A N 1
ATOM 2997 C CA . SER A 1 363 ? -1.425 18.984 18.266 1 88.25 363 SER A CA 1
ATOM 2998 C C . SER A 1 363 ? -0.198 18.188 17.828 1 88.25 363 SER A C 1
ATOM 3000 O O . SER A 1 363 ? 0.042 17.094 18.328 1 88.25 363 SER A O 1
ATOM 3002 N N . ASN A 1 364 ? 0.523 18.719 16.922 1 92.81 364 ASN A N 1
ATOM 3003 C CA . ASN A 1 364 ? 1.757 18.094 16.469 1 92.81 364 ASN A CA 1
ATOM 3004 C C . ASN A 1 364 ? 2.959 18.562 17.281 1 92.81 364 ASN A C 1
ATOM 3006 O O . ASN A 1 364 ? 4.102 18.453 16.828 1 92.81 364 ASN A O 1
ATOM 3010 N N . ALA A 1 365 ? 2.721 19.031 18.469 1 90.81 365 ALA A N 1
ATOM 3011 C CA . ALA A 1 365 ? 3.742 19.562 19.359 1 90.81 365 ALA A CA 1
ATOM 3012 C C . ALA A 1 365 ? 4.84 18.531 19.625 1 90.81 365 ALA A C 1
ATOM 3014 O O . ALA A 1 365 ? 6.023 18.875 19.656 1 90.81 365 ALA A O 1
ATOM 3015 N N . PRO A 1 366 ? 4.5 17.281 19.75 1 93.25 366 PRO A N 1
ATOM 3016 C CA . PRO A 1 366 ? 5.547 16.297 20.047 1 93.25 366 PRO A CA 1
ATOM 3017 C C . PRO A 1 366 ? 6.602 16.203 18.953 1 93.25 366 PRO A C 1
ATOM 3019 O O . PRO A 1 366 ? 7.801 16.141 19.234 1 93.25 366 PRO A O 1
ATOM 3022 N N . VAL A 1 367 ? 6.191 16.234 17.719 1 95.81 367 VAL A N 1
ATOM 3023 C CA . VAL A 1 367 ? 7.168 16.125 16.641 1 95.81 367 VAL A CA 1
ATOM 3024 C C . VAL A 1 367 ? 7.945 17.438 16.516 1 95.81 367 VAL A C 1
ATOM 3026 O O . VAL A 1 367 ? 9.133 17.422 16.203 1 95.81 367 VAL A O 1
ATOM 3029 N N . GLU A 1 368 ? 7.281 18.5 16.719 1 92.19 368 GLU A N 1
ATOM 3030 C CA . GLU A 1 368 ? 7.98 19.781 16.75 1 92.19 368 GLU A CA 1
ATOM 3031 C C . GLU A 1 368 ? 9.031 19.812 17.859 1 92.19 368 GLU A C 1
ATOM 3033 O O . GLU A 1 368 ? 10.117 20.359 17.656 1 92.19 368 GLU A O 1
ATOM 3038 N N . ASN A 1 369 ? 8.648 19.328 18.969 1 93.12 369 ASN A N 1
ATOM 3039 C CA . ASN A 1 369 ? 9.602 19.203 20.078 1 93.12 369 ASN A CA 1
ATOM 3040 C C . ASN A 1 369 ? 10.805 18.359 19.688 1 93.12 369 ASN A C 1
ATOM 3042 O O . ASN A 1 369 ? 11.945 18.719 19.984 1 93.12 369 ASN A O 1
ATOM 3046 N N . TRP A 1 370 ? 10.57 17.328 19.047 1 94.81 370 TRP A N 1
ATOM 3047 C CA . TRP A 1 370 ? 11.656 16.469 18.578 1 94.81 370 TRP A CA 1
ATOM 3048 C C . TRP A 1 370 ? 12.586 17.219 17.641 1 94.81 370 TRP A C 1
ATOM 3050 O O . TRP A 1 370 ? 13.805 17.172 17.781 1 94.81 370 TRP A O 1
ATOM 3060 N N . PHE A 1 371 ? 11.992 17.922 16.734 1 93.81 371 PHE A N 1
ATOM 3061 C CA . PHE A 1 371 ? 12.797 18.672 15.789 1 93.81 371 PHE A CA 1
ATOM 3062 C C . PHE A 1 371 ? 13.633 19.734 16.516 1 93.81 371 PHE A C 1
ATOM 3064 O O . PHE A 1 371 ? 14.781 19.969 16.156 1 93.81 371 PHE A O 1
ATOM 3071 N N . CYS A 1 372 ? 12.992 20.25 17.484 1 91.19 372 CYS A N 1
ATOM 3072 C CA . CYS A 1 372 ? 13.711 21.234 18.297 1 91.19 372 CYS A CA 1
ATOM 3073 C C . CYS A 1 372 ? 14.906 20.594 18.984 1 91.19 372 CYS A C 1
ATOM 3075 O O . CYS A 1 372 ? 16 21.156 19 1 91.19 372 CYS A O 1
ATOM 3077 N N . GLN A 1 373 ? 14.734 19.453 19.5 1 89.5 373 GLN A N 1
ATOM 3078 C CA . GLN A 1 373 ? 15.812 18.734 20.156 1 89.5 373 GLN A CA 1
ATOM 3079 C C . GLN A 1 373 ? 16.938 18.391 19.188 1 89.5 373 GLN A C 1
ATOM 3081 O O . GLN A 1 373 ? 18.109 18.547 19.484 1 89.5 373 GLN A O 1
ATOM 3086 N N . VAL A 1 374 ? 16.516 17.953 18.078 1 89.62 374 VAL A N 1
ATOM 3087 C CA . VAL A 1 374 ? 17.484 17.562 17.062 1 89.62 374 VAL A CA 1
ATOM 3088 C C . VAL A 1 374 ? 18.297 18.797 16.641 1 89.62 374 VAL A C 1
ATOM 3090 O O . VAL A 1 374 ? 19.531 18.734 16.547 1 89.62 374 VAL A O 1
ATOM 3093 N N . LYS A 1 375 ? 17.625 19.844 16.406 1 86.81 375 LYS A N 1
ATOM 3094 C CA . LYS A 1 375 ? 18.281 21.062 15.977 1 86.81 375 LYS A CA 1
ATOM 3095 C C . LYS A 1 375 ? 19.203 21.609 17.062 1 86.81 375 LYS A C 1
ATOM 3097 O O . LYS A 1 375 ? 20.328 22.047 16.781 1 86.81 375 LYS A O 1
ATOM 3102 N N . ASN A 1 376 ? 18.703 21.531 18.266 1 83.44 376 ASN A N 1
ATOM 3103 C CA . ASN A 1 376 ? 19.484 22.047 19.375 1 83.44 376 ASN A CA 1
ATOM 3104 C C . ASN A 1 376 ? 20.672 21.141 19.703 1 83.44 376 ASN A C 1
ATOM 3106 O O . ASN A 1 376 ? 21.766 21.625 20.016 1 83.44 376 ASN A O 1
ATOM 3110 N N . ASN A 1 377 ? 20.453 19.875 19.734 1 76.12 377 ASN A N 1
ATOM 3111 C CA . ASN A 1 377 ? 21.5 18.922 20.078 1 76.12 377 ASN A CA 1
ATOM 3112 C C . ASN A 1 377 ? 22.516 18.766 18.953 1 76.12 377 ASN A C 1
ATOM 3114 O O . ASN A 1 377 ? 23.719 18.625 19.203 1 76.12 377 ASN A O 1
ATOM 3118 N N . ILE A 1 378 ? 22.016 18.734 17.797 1 70.12 378 ILE A N 1
ATOM 3119 C CA . ILE A 1 378 ? 22.859 18.375 16.656 1 70.12 378 ILE A CA 1
ATOM 3120 C C . ILE A 1 378 ? 23.406 19.641 16 1 70.12 378 ILE A C 1
ATOM 3122 O O . ILE A 1 378 ? 24.609 19.766 15.805 1 70.12 378 ILE A O 1
ATOM 3126 N N . LEU A 1 379 ? 22.562 20.562 15.664 1 67.62 379 LEU A N 1
ATOM 3127 C CA . LEU A 1 379 ? 22.938 21.703 14.844 1 67.62 379 LEU A CA 1
ATOM 3128 C C . LEU A 1 379 ? 23.656 22.75 15.68 1 67.62 379 LEU A C 1
ATOM 3130 O O . LEU A 1 379 ? 24.516 23.484 15.164 1 67.62 379 LEU A O 1
ATOM 3134 N N . LYS A 1 380 ? 23.203 22.906 16.859 1 64.44 380 LYS A N 1
ATOM 3135 C CA . LYS A 1 380 ? 23.859 23.922 17.656 1 64.44 380 LYS A CA 1
ATOM 3136 C C . LYS A 1 380 ? 25.359 23.641 17.781 1 64.44 380 LYS A C 1
ATOM 3138 O O . LYS A 1 380 ? 26.156 24.578 17.828 1 64.44 380 LYS A O 1
ATOM 3143 N N . THR A 1 381 ? 25.578 22.406 17.719 1 60.97 381 THR A N 1
ATOM 3144 C CA . THR A 1 381 ? 26.984 22.047 17.859 1 60.97 381 THR A CA 1
ATOM 3145 C C . THR A 1 381 ? 27.719 22.203 16.531 1 60.97 381 THR A C 1
ATOM 3147 O O . THR A 1 381 ? 28.891 22.578 16.5 1 60.97 381 THR A O 1
ATOM 3150 N N . THR A 1 382 ? 26.938 22.016 15.523 1 64.25 382 THR A N 1
ATOM 3151 C CA . THR A 1 382 ? 27.641 21.984 14.242 1 64.25 382 THR A CA 1
ATOM 3152 C C . THR A 1 382 ? 27.375 23.266 13.453 1 64.25 382 THR A C 1
ATOM 3154 O O . THR A 1 382 ? 28.188 23.672 12.625 1 64.25 382 THR A O 1
ATOM 3157 N N . GLY A 1 383 ? 26.359 24.062 13.789 1 61.72 383 GLY A N 1
ATOM 3158 C CA . GLY A 1 383 ? 25.953 25.328 13.172 1 61.72 383 GLY A CA 1
ATOM 3159 C C . GLY A 1 383 ? 25.484 25.172 11.742 1 61.72 383 GLY A C 1
ATOM 3160 O O . GLY A 1 383 ? 25.219 26.156 11.055 1 61.72 383 GLY A O 1
ATOM 3161 N N . LEU A 1 384 ? 25.469 24.031 11.109 1 69.19 384 LEU A N 1
ATOM 3162 C CA . LEU A 1 384 ? 25.188 23.875 9.688 1 69.19 384 LEU A CA 1
ATOM 3163 C C . LEU A 1 384 ? 24.359 22.625 9.43 1 69.19 384 LEU A C 1
ATOM 3165 O O . LEU A 1 384 ? 24.312 21.719 10.266 1 69.19 384 LEU A O 1
ATOM 3169 N N . ARG A 1 385 ? 23.703 22.828 8.305 1 83.25 385 ARG A N 1
ATOM 3170 C CA . ARG A 1 385 ? 23.109 21.609 7.781 1 83.25 385 ARG A CA 1
ATOM 3171 C C . ARG A 1 385 ? 24.172 20.531 7.566 1 83.25 385 ARG A C 1
ATOM 3173 O O . ARG A 1 385 ? 25.25 20.812 7.023 1 83.25 385 ARG A O 1
ATOM 3180 N N . LEU A 1 386 ? 23.938 19.406 8.047 1 87.44 386 LEU A N 1
ATOM 3181 C CA . LEU A 1 386 ? 24.938 18.344 8.039 1 87.44 386 LEU A CA 1
ATOM 3182 C C . LEU A 1 386 ? 24.781 17.469 6.801 1 87.44 386 LEU A C 1
ATOM 3184 O O . LEU A 1 386 ? 23.703 17.391 6.215 1 87.44 386 LEU A O 1
ATOM 3188 N N . ARG A 1 387 ? 25.922 16.922 6.539 1 88.75 387 ARG A N 1
ATOM 3189 C CA . ARG A 1 387 ? 25.875 15.82 5.582 1 88.75 387 ARG A CA 1
ATOM 3190 C C . ARG A 1 387 ? 24.984 14.688 6.09 1 88.75 387 ARG A C 1
ATOM 3192 O O . ARG A 1 387 ? 24.922 14.438 7.297 1 88.75 387 ARG A O 1
ATOM 3199 N N . CYS A 1 388 ? 24.438 14.023 5.188 1 91.25 388 CYS A N 1
ATOM 3200 C CA . CYS A 1 388 ? 23.438 13.008 5.523 1 91.25 388 CYS A CA 1
ATOM 3201 C C . CYS A 1 388 ? 24.016 11.984 6.492 1 91.25 388 CYS A C 1
ATOM 3203 O O . CYS A 1 388 ? 23.422 11.695 7.527 1 91.25 388 CYS A O 1
ATOM 3205 N N . THR A 1 389 ? 25.203 11.453 6.207 1 91.38 389 THR A N 1
ATOM 3206 C CA . THR A 1 389 ? 25.797 10.406 7.027 1 91.38 389 THR A CA 1
ATOM 3207 C C . THR A 1 389 ? 26.125 10.938 8.422 1 91.38 389 THR A C 1
ATOM 3209 O O . THR A 1 389 ? 25.984 10.227 9.414 1 91.38 389 THR A O 1
ATOM 3212 N N . ARG A 1 390 ? 26.594 12.164 8.477 1 89.06 390 ARG A N 1
ATOM 3213 C CA . ARG A 1 390 ? 26.906 12.781 9.766 1 89.06 390 ARG A CA 1
ATOM 3214 C C . ARG A 1 390 ? 25.641 13 10.594 1 89.06 390 ARG A C 1
ATOM 3216 O O . ARG A 1 390 ? 25.641 12.781 11.805 1 89.06 390 ARG A O 1
ATOM 3223 N N . PHE A 1 391 ? 24.672 13.438 9.961 1 91.75 391 PHE A N 1
ATOM 3224 C CA . PHE A 1 391 ? 23.391 13.633 10.633 1 91.75 391 PHE A CA 1
ATOM 3225 C C . PHE A 1 391 ? 22.859 12.312 11.188 1 91.75 391 PHE A C 1
ATOM 3227 O O . PHE A 1 391 ? 22.406 12.258 12.328 1 91.75 391 PHE A O 1
ATOM 3234 N N . ILE A 1 392 ? 22.922 11.227 10.375 1 92.62 392 ILE A N 1
ATOM 3235 C CA . ILE A 1 392 ? 22.422 9.906 10.766 1 92.62 392 ILE A CA 1
ATOM 3236 C C . ILE A 1 392 ? 23.156 9.438 12.023 1 92.62 392 ILE A C 1
ATOM 3238 O O . ILE A 1 392 ? 22.547 8.891 12.938 1 92.62 392 ILE A O 1
ATOM 3242 N N . ARG A 1 393 ? 24.406 9.68 12.07 1 89.25 393 ARG A N 1
ATOM 3243 C CA . ARG A 1 393 ? 25.188 9.281 13.242 1 89.25 393 ARG A CA 1
ATOM 3244 C C . ARG A 1 393 ? 24.734 10.039 14.484 1 89.25 393 ARG A C 1
ATOM 3246 O O . ARG A 1 393 ? 24.578 9.445 15.555 1 89.25 393 ARG A O 1
ATOM 3253 N N . ALA A 1 394 ? 24.547 11.289 14.227 1 88.69 394 ALA A N 1
ATOM 3254 C CA . ALA A 1 394 ? 24.156 12.141 15.352 1 88.69 394 ALA A CA 1
ATOM 3255 C C . ALA A 1 394 ? 22.766 11.758 15.867 1 88.69 394 ALA A C 1
ATOM 3257 O O . ALA A 1 394 ? 22.562 11.648 17.078 1 88.69 394 ALA A O 1
ATOM 3258 N N . VAL A 1 395 ? 21.875 11.586 15.008 1 91.62 395 VAL A N 1
ATOM 3259 C CA . VAL A 1 395 ? 20.5 11.273 15.398 1 91.62 395 VAL A CA 1
ATOM 3260 C C . VAL A 1 395 ? 20.438 9.883 16.016 1 91.62 395 VAL A C 1
ATOM 3262 O O . VAL A 1 395 ? 19.672 9.648 16.953 1 91.62 395 VAL A O 1
ATOM 3265 N N . ARG A 1 396 ? 21.219 8.977 15.523 1 91.5 396 ARG A N 1
ATOM 3266 C CA . ARG A 1 396 ? 21.266 7.625 16.062 1 91.5 396 ARG A CA 1
ATOM 3267 C C . ARG A 1 396 ? 21.656 7.645 17.547 1 91.5 396 ARG A C 1
ATOM 3269 O O . ARG A 1 396 ? 21.078 6.91 18.359 1 91.5 396 ARG A O 1
ATOM 3276 N N . GLU A 1 397 ? 22.531 8.43 17.828 1 87.94 397 GLU A N 1
ATOM 3277 C CA . GLU A 1 397 ? 22.969 8.539 19.219 1 87.94 397 GLU A CA 1
ATOM 3278 C C . GLU A 1 397 ? 21.844 9.031 20.109 1 87.94 397 GLU A C 1
ATOM 3280 O O . GLU A 1 397 ? 21.656 8.523 21.219 1 87.94 397 GLU A O 1
ATOM 3285 N N . VAL A 1 398 ? 21.172 9.992 19.641 1 88.94 398 VAL A N 1
ATOM 3286 C CA . VAL A 1 398 ? 20.047 10.539 20.406 1 88.94 398 VAL A CA 1
ATOM 3287 C C . VAL A 1 398 ? 18.969 9.484 20.562 1 88.94 398 VAL A C 1
ATOM 3289 O O . VAL A 1 398 ? 18.406 9.305 21.656 1 88.94 398 VAL A O 1
ATOM 3292 N N . VAL A 1 399 ? 18.688 8.75 19.531 1 90.75 399 VAL A N 1
ATOM 3293 C CA . VAL A 1 399 ? 17.656 7.723 19.531 1 90.75 399 VAL A CA 1
ATOM 3294 C C . VAL A 1 399 ? 18.031 6.617 20.516 1 90.75 399 VAL A C 1
ATOM 3296 O O . VAL A 1 399 ? 17.172 6.148 21.281 1 90.75 399 VAL A O 1
ATOM 3299 N N . LEU A 1 400 ? 19.25 6.234 20.5 1 90.56 400 LEU A N 1
ATOM 3300 C CA . LEU A 1 400 ? 19.719 5.199 21.422 1 90.56 400 LEU A CA 1
ATOM 3301 C C . LEU A 1 400 ? 19.594 5.66 22.875 1 90.56 400 LEU A C 1
ATOM 3303 O O . LEU A 1 400 ? 19.156 4.891 23.734 1 90.56 400 LEU A O 1
ATOM 3307 N N . SER A 1 401 ? 19.938 6.855 23.047 1 87.69 401 SER A N 1
ATOM 3308 C CA . SER A 1 401 ? 19.828 7.414 24.406 1 87.69 401 SER A CA 1
ATOM 3309 C C . SER A 1 401 ? 18.391 7.426 24.891 1 87.69 401 SER A C 1
ATOM 3311 O O . SER A 1 401 ? 18.109 7.008 26.016 1 87.69 401 SER A O 1
ATOM 3313 N N . LYS A 1 402 ? 17.562 7.832 24.062 1 87.62 402 LYS A N 1
ATOM 3314 C CA . LYS A 1 402 ? 16.141 7.902 24.422 1 87.62 402 LYS A CA 1
ATOM 3315 C C . LYS A 1 402 ? 15.555 6.512 24.625 1 87.62 402 LYS A C 1
ATOM 3317 O O . LYS A 1 402 ? 14.727 6.312 25.516 1 87.62 402 LYS A O 1
ATOM 3322 N N . SER A 1 403 ? 15.984 5.621 23.844 1 88.69 403 SER A N 1
ATOM 3323 C CA . SER A 1 403 ? 15.508 4.25 23.984 1 88.69 403 SER A CA 1
ATOM 3324 C C . SER A 1 403 ? 15.945 3.645 25.312 1 88.69 403 SER A C 1
ATOM 3326 O O . SER A 1 403 ? 15.18 2.92 25.953 1 88.69 403 SER A O 1
ATOM 3328 N N . LYS A 1 404 ? 17.094 3.945 25.672 1 87.81 404 LYS A N 1
ATOM 3329 C CA . LYS A 1 404 ? 17.594 3.465 26.953 1 87.81 404 LYS A CA 1
ATOM 3330 C C . LYS A 1 404 ? 16.828 4.094 28.125 1 87.81 404 LYS A C 1
ATOM 3332 O O . LYS A 1 404 ? 16.547 3.426 29.109 1 87.81 404 LYS A O 1
ATOM 3337 N N . GLU A 1 405 ? 16.562 5.324 27.922 1 85.19 405 GLU A N 1
ATOM 3338 C CA . GLU A 1 405 ? 15.773 6.023 28.938 1 85.19 405 GLU A CA 1
ATOM 3339 C C . GLU A 1 405 ? 14.398 5.391 29.109 1 85.19 405 GLU A C 1
ATOM 3341 O O . GLU A 1 405 ? 13.891 5.281 30.234 1 85.19 405 GLU A O 1
ATOM 3346 N N . CYS A 1 406 ? 13.859 5 28.062 1 82.25 406 CYS A N 1
ATOM 3347 C CA . CYS A 1 406 ? 12.539 4.371 28.078 1 82.25 406 CYS A CA 1
ATOM 3348 C C . CYS A 1 406 ? 12.602 2.998 28.75 1 82.25 406 CYS A C 1
ATOM 3350 O O . CYS A 1 406 ? 11.703 2.635 29.516 1 82.25 406 CYS A O 1
ATOM 3352 N N . ALA A 1 407 ? 13.617 2.326 28.453 1 77.44 407 ALA A N 1
ATOM 3353 C CA . ALA A 1 407 ? 13.75 0.965 28.969 1 77.44 407 ALA A CA 1
ATOM 3354 C C . ALA A 1 407 ? 14.078 0.968 30.453 1 77.44 407 ALA A C 1
ATOM 3356 O O . ALA A 1 407 ? 13.594 0.115 31.203 1 77.44 407 ALA A O 1
ATOM 3357 N N . LEU A 1 408 ? 15.062 1.839 30.812 1 72.69 408 LEU A N 1
ATOM 3358 C CA . LEU A 1 408 ? 15.562 1.835 32.188 1 72.69 408 LEU A CA 1
ATOM 3359 C C . LEU A 1 408 ? 14.672 2.67 33.094 1 72.69 408 LEU A C 1
ATOM 3361 O O . LEU A 1 408 ? 15.156 3.32 34.031 1 72.69 408 LEU A O 1
ATOM 3365 N N . ASN A 1 409 ? 13.391 2.52 33.281 1 58.03 409 ASN A N 1
ATOM 3366 C CA . ASN A 1 409 ? 12.547 3.344 34.125 1 58.03 409 ASN A CA 1
ATOM 3367 C C . ASN A 1 409 ? 13.375 4.375 34.906 1 58.03 409 ASN A C 1
ATOM 3369 O O . ASN A 1 409 ? 13.25 4.496 36.125 1 58.03 409 ASN A O 1
ATOM 3373 N N . ILE A 1 410 ? 14.352 4.938 34.438 1 50.25 410 ILE A N 1
ATOM 3374 C CA . ILE A 1 410 ? 15.164 5.902 35.188 1 50.25 410 ILE A CA 1
ATOM 3375 C C . ILE A 1 410 ? 14.344 7.156 35.469 1 50.25 410 ILE A C 1
ATOM 3377 O O . ILE A 1 410 ? 13.82 7.789 34.531 1 50.25 410 ILE A O 1
ATOM 3381 N N . ASP A 1 411 ? 13.867 7.438 36.656 1 43.34 411 ASP A N 1
ATOM 3382 C CA . ASP A 1 411 ? 13.133 8.609 37.125 1 43.34 411 ASP A CA 1
ATOM 3383 C C . ASP A 1 411 ? 13.789 9.898 36.625 1 43.34 411 ASP A C 1
ATOM 3385 O O . ASP A 1 411 ? 15.016 9.984 36.562 1 43.34 411 ASP A O 1
ATOM 3389 N N . LYS A 1 412 ? 13.156 10.727 35.938 1 44.41 412 LYS A N 1
ATOM 3390 C CA . LYS A 1 412 ? 13.57 12.039 35.469 1 44.41 412 LYS A CA 1
ATOM 3391 C C . LYS A 1 412 ? 14.336 12.805 36.531 1 44.41 412 LYS A C 1
ATOM 3393 O O . LYS A 1 412 ? 14.789 13.922 36.281 1 44.41 412 LYS A O 1
ATOM 3398 N N . ASN A 1 413 ? 14.273 12.516 37.875 1 36.12 413 ASN A N 1
ATOM 3399 C CA . ASN A 1 413 ? 14.711 13.484 38.875 1 36.12 413 ASN A CA 1
ATOM 3400 C C . ASN A 1 413 ? 16.172 13.859 38.688 1 36.12 413 ASN A C 1
ATOM 3402 O O . ASN A 1 413 ? 16.609 14.93 39.125 1 36.12 413 ASN A O 1
ATOM 3406 N N . GLN A 1 414 ? 17.156 12.977 38.5 1 33.09 414 GLN A N 1
ATOM 3407 C CA . GLN A 1 414 ? 18.5 13.398 38.906 1 33.09 414 GLN A CA 1
ATOM 3408 C C . GLN A 1 414 ? 19.109 14.344 37.844 1 33.09 414 GLN A C 1
ATOM 3410 O O . GLN A 1 414 ? 19.984 15.141 38.188 1 33.09 414 GLN A O 1
ATOM 3415 N N . CYS A 1 415 ? 19.125 14.062 36.625 1 31.11 415 CYS A N 1
ATOM 3416 C CA . CYS A 1 415 ? 19.984 14.93 35.812 1 31.11 415 CYS A CA 1
ATOM 3417 C C . CYS A 1 415 ? 19.234 16.188 35.375 1 31.11 415 CYS A C 1
ATOM 3419 O O . CYS A 1 415 ? 18.828 16.328 34.219 1 31.11 415 CYS A O 1
ATOM 3421 N N . ALA A 1 416 ? 18.328 16.656 36.219 1 29.91 416 ALA A N 1
ATOM 3422 C CA . ALA A 1 416 ? 17.781 17.969 35.938 1 29.91 416 ALA A CA 1
ATOM 3423 C C . ALA A 1 416 ? 18.891 19 35.781 1 29.91 416 ALA A C 1
ATOM 3425 O O . ALA A 1 416 ? 19.703 19.219 36.688 1 29.91 416 ALA A O 1
ATOM 3426 N N . ILE A 1 417 ? 19.547 19.078 34.75 1 29.58 417 ILE A N 1
ATOM 3427 C CA . ILE A 1 417 ? 20.359 20.297 34.656 1 29.58 417 ILE A CA 1
ATOM 3428 C C . ILE A 1 417 ? 19.594 21.469 35.281 1 29.58 417 ILE A C 1
ATOM 3430 O O . ILE A 1 417 ? 18.438 21.703 34.938 1 29.58 417 ILE A O 1
ATOM 3434 N N . ILE A 1 418 ? 19.984 21.906 36.5 1 28.38 418 ILE A N 1
ATOM 3435 C CA . ILE A 1 418 ? 19.594 23.156 37.156 1 28.38 418 ILE A CA 1
ATOM 3436 C C . ILE A 1 418 ? 19.422 24.25 36.094 1 28.38 418 ILE A C 1
ATOM 3438 O O . ILE A 1 418 ? 20.359 24.578 35.375 1 28.38 418 ILE A O 1
ATOM 3442 N N . LYS A 1 419 ? 18.312 24.359 35.594 1 26.67 419 LYS A N 1
ATOM 3443 C CA . LYS A 1 419 ? 18.156 25.641 34.906 1 26.67 419 LYS A CA 1
ATOM 3444 C C . LYS A 1 419 ? 18.766 26.781 35.719 1 26.67 419 LYS A C 1
ATOM 3446 O O . LYS A 1 419 ? 18.438 26.969 36.875 1 26.67 419 LYS A O 1
ATOM 3451 N N . LYS A 1 420 ? 19.984 27.203 35.562 1 26.22 420 LYS A N 1
ATOM 3452 C CA . LYS A 1 420 ? 20.422 28.469 36.156 1 26.22 420 LYS A CA 1
ATOM 3453 C C . LYS A 1 420 ? 19.281 29.484 36.156 1 26.22 420 LYS A C 1
ATOM 3455 O O . LYS A 1 420 ? 18.672 29.75 35.125 1 26.22 420 LYS A O 1
ATOM 3460 N N . LYS A 1 421 ? 18.578 29.531 37.219 1 25.67 421 LYS A N 1
ATOM 3461 C CA . LYS A 1 421 ? 17.672 30.656 37.5 1 25.67 421 LYS A CA 1
ATOM 3462 C C . LYS A 1 421 ? 18.281 31.953 36.969 1 25.67 421 LYS A C 1
ATOM 3464 O O . LYS A 1 421 ? 19.406 32.312 37.344 1 25.67 421 LYS A O 1
ATOM 3469 N N . ARG A 1 422 ? 17.969 32.375 35.812 1 28.38 422 ARG A N 1
ATOM 3470 C CA . ARG A 1 422 ? 18.359 33.75 35.5 1 28.38 422 ARG A CA 1
ATOM 3471 C C . ARG A 1 422 ? 18.156 34.656 36.719 1 28.38 422 ARG A C 1
ATOM 3473 O O . ARG A 1 422 ? 17.047 34.75 37.25 1 28.38 422 ARG A O 1
ATOM 3480 N N . ILE A 1 423 ? 19.125 34.625 37.688 1 26.58 423 ILE A N 1
ATOM 3481 C CA . ILE A 1 423 ? 19.172 35.719 38.625 1 26.58 423 ILE A CA 1
ATOM 3482 C C . ILE A 1 423 ? 18.719 37.031 37.938 1 26.58 423 ILE A C 1
ATOM 3484 O O . ILE A 1 423 ? 19.203 37.375 36.875 1 26.58 423 ILE A O 1
ATOM 3488 N N . GLN A 1 424 ? 17.594 37.5 38.312 1 25.58 424 GLN A N 1
ATOM 3489 C CA . GLN A 1 424 ? 17.156 38.875 38.062 1 25.58 424 GLN A CA 1
ATOM 3490 C C . GLN A 1 424 ? 18.266 39.875 38.375 1 25.58 424 GLN A C 1
ATOM 3492 O O . GLN A 1 424 ? 18.562 40.125 39.531 1 25.58 424 GLN A O 1
ATOM 3497 N N . THR A 1 425 ? 19.562 39.625 37.875 1 24.89 425 THR A N 1
ATOM 3498 C CA . THR A 1 425 ? 20.422 40.781 38.156 1 24.89 425 THR A CA 1
ATOM 3499 C C . THR A 1 425 ? 19.641 42.094 37.969 1 24.89 425 THR A C 1
ATOM 3501 O O . THR A 1 425 ? 19.078 42.344 36.906 1 24.89 425 THR A O 1
ATOM 3504 N N . LYS A 1 426 ? 19 42.562 39.094 1 26.25 426 LYS A N 1
ATOM 3505 C CA . LYS A 1 426 ? 18.734 43.969 39.312 1 26.25 426 LYS A CA 1
ATOM 3506 C C . LYS A 1 426 ? 19.859 44.844 38.75 1 26.25 426 LYS A C 1
ATOM 3508 O O . LYS A 1 426 ? 21.016 44.719 39.156 1 26.25 426 LYS A O 1
ATOM 3513 N N . ASN A 1 427 ? 19.719 45.188 37.344 1 22.77 427 ASN A N 1
ATOM 3514 C CA . ASN A 1 427 ? 20.359 46.406 36.938 1 22.77 427 ASN A CA 1
ATOM 3515 C C . ASN A 1 427 ? 20.391 47.469 38.062 1 22.77 427 ASN A C 1
ATOM 3517 O O . ASN A 1 427 ? 19.328 47.938 38.469 1 22.77 427 ASN A O 1
ATOM 3521 N N . ILE A 1 428 ? 21.062 47.188 39.125 1 24.62 428 ILE A N 1
ATOM 3522 C CA . ILE A 1 428 ? 21.641 48.406 39.719 1 24.62 428 ILE A CA 1
ATOM 3523 C C . ILE A 1 428 ? 22.156 49.312 38.594 1 24.62 428 ILE A C 1
ATOM 3525 O O . ILE A 1 428 ? 22.812 48.844 37.656 1 24.62 428 ILE A O 1
ATOM 3529 N N . ASP A 1 429 ? 21.562 50.562 38.531 1 24.09 429 ASP A N 1
ATOM 3530 C CA . ASP A 1 429 ? 21.719 51.719 37.688 1 24.09 429 ASP A CA 1
ATOM 3531 C C . ASP A 1 429 ? 23.203 51.969 37.375 1 24.09 429 ASP A C 1
ATOM 3533 O O . ASP A 1 429 ? 23.828 52.844 37.938 1 24.09 429 ASP A O 1
ATOM 3537 N N . LEU A 1 430 ? 24.047 50.875 37.656 1 24.44 430 LEU A N 1
ATOM 3538 C CA . LEU A 1 430 ? 25.328 51.531 37.469 1 24.44 430 LEU A CA 1
ATOM 3539 C C . LEU A 1 430 ? 25.438 52.094 36.062 1 24.44 430 LEU A C 1
ATOM 3541 O O . LEU A 1 430 ? 24.953 51.5 35.094 1 24.44 430 LEU A O 1
ATOM 3545 N N . GLY A 1 431 ? 25.781 53.375 35.781 1 21.56 431 GLY A N 1
ATOM 3546 C CA . GLY A 1 431 ? 25.859 54.406 34.75 1 21.56 431 GLY A CA 1
ATOM 3547 C C . GLY A 1 431 ? 26.484 53.906 33.469 1 21.56 431 GLY A C 1
ATOM 3548 O O . GLY A 1 431 ? 26.438 54.594 32.438 1 21.56 431 GLY A O 1
ATOM 3549 N N . LEU A 1 432 ? 27.484 53.031 33.594 1 22.64 432 LEU A N 1
ATOM 3550 C CA . LEU A 1 432 ? 28.328 53.156 32.406 1 22.64 432 LEU A CA 1
ATOM 3551 C C . LEU A 1 432 ? 27.703 52.438 31.219 1 22.64 432 LEU A C 1
ATOM 3553 O O . LEU A 1 432 ? 27.656 51.188 31.203 1 22.64 432 LEU A O 1
ATOM 3557 N N . GLU A 1 433 ? 26.406 52.75 30.703 1 21.91 433 GLU A N 1
ATOM 3558 C CA . GLU A 1 433 ? 25.734 52.438 29.438 1 21.91 433 GLU A CA 1
ATOM 3559 C C . GLU A 1 433 ? 26.734 52.375 28.297 1 21.91 433 GLU A C 1
ATOM 3561 O O . GLU A 1 433 ? 26.344 52.25 27.125 1 21.91 433 GLU A O 1
ATOM 3566 N N . SER A 1 434 ? 28.031 52.281 28.562 1 22.39 434 SER A N 1
ATOM 3567 C CA . SER A 1 434 ? 28.688 52.688 27.328 1 22.39 434 SER A CA 1
ATOM 3568 C C . SER A 1 434 ? 28.516 51.656 26.25 1 22.39 434 SER A C 1
ATOM 3570 O O . SER A 1 434 ? 28.75 50.469 26.469 1 22.39 434 SER A O 1
ATOM 3572 N N . GLU A 1 435 ? 27.438 51.812 25.422 1 21.55 435 GLU A N 1
ATOM 3573 C CA . GLU A 1 435 ? 27.062 51.312 24.109 1 21.55 435 GLU A CA 1
ATOM 3574 C C . GLU A 1 435 ? 28.281 51.156 23.203 1 21.55 435 GLU A C 1
ATOM 3576 O O . GLU A 1 435 ? 29.016 52.125 22.984 1 21.55 435 GLU A O 1
ATOM 3581 N N . GLU A 1 436 ? 29.156 50.188 23.5 1 23.2 436 GLU A N 1
ATOM 3582 C CA . GLU A 1 436 ? 30.25 50.281 22.531 1 23.2 436 GLU A CA 1
ATOM 3583 C C . GLU A 1 436 ? 29.703 50.406 21.109 1 23.2 436 GLU A C 1
ATOM 3585 O O . GLU A 1 436 ? 28.875 49.594 20.688 1 23.2 436 GLU A O 1
ATOM 3590 N N . ASN A 1 437 ? 29.625 51.688 20.547 1 22.28 437 ASN A N 1
ATOM 3591 C CA . ASN A 1 437 ? 29.188 52.375 19.328 1 22.28 437 ASN A CA 1
ATOM 3592 C C . ASN A 1 437 ? 29.797 51.75 18.078 1 22.28 437 ASN A C 1
ATOM 3594 O O . ASN A 1 437 ? 30.969 52 17.781 1 22.28 437 ASN A O 1
ATOM 3598 N N . TRP A 1 438 ? 29.781 50.406 18.031 1 20.72 438 TRP A N 1
ATOM 3599 C CA . TRP A 1 438 ? 30.469 50.031 16.797 1 20.72 438 TRP A CA 1
ATOM 3600 C C . TRP A 1 438 ? 29.969 50.875 15.625 1 20.72 438 TRP A C 1
ATOM 3602 O O . TRP A 1 438 ? 28.766 51.125 15.508 1 20.72 438 TRP A O 1
ATOM 3612 N N . ASN A 1 439 ? 30.781 51.688 15.078 1 22.16 439 ASN A N 1
ATOM 3613 C CA . ASN A 1 439 ? 30.734 52.75 14.047 1 22.16 439 ASN A CA 1
ATOM 3614 C C . ASN A 1 439 ? 30.047 52.25 12.781 1 22.16 439 ASN A C 1
ATOM 3616 O O . ASN A 1 439 ? 30.484 51.281 12.164 1 22.16 439 ASN A O 1
ATOM 3620 N N . LYS A 1 440 ? 28.688 52.188 12.852 1 22.88 440 LYS A N 1
ATOM 3621 C CA . LYS A 1 440 ? 27.953 52.156 11.594 1 22.88 440 LYS A CA 1
ATOM 3622 C C . LYS A 1 440 ? 28.594 53.031 10.539 1 22.88 440 LYS A C 1
ATOM 3624 O O . LYS A 1 440 ? 28.938 54.188 10.82 1 22.88 440 LYS A O 1
ATOM 3629 N N . LYS A 1 441 ? 29.391 52.406 9.586 1 24.44 441 LYS A N 1
ATOM 3630 C CA . LYS A 1 441 ? 29.766 53.312 8.508 1 24.44 441 LYS A CA 1
ATOM 3631 C C . LYS A 1 441 ? 28.594 54.219 8.109 1 24.44 441 LYS A C 1
ATOM 3633 O O . LYS A 1 441 ? 27.469 53.719 7.969 1 24.44 441 LYS A O 1
ATOM 3638 N N . ILE A 1 442 ? 28.594 55.469 8.547 1 22.81 442 ILE A N 1
ATOM 3639 C CA . ILE A 1 442 ? 27.656 56.531 8.211 1 22.81 442 ILE A CA 1
ATOM 3640 C C . ILE A 1 442 ? 27.375 56.531 6.715 1 22.81 442 ILE A C 1
ATOM 3642 O O . ILE A 1 442 ? 28.281 56.625 5.895 1 22.81 442 ILE A O 1
ATOM 3646 N N . LYS A 1 443 ? 26.422 55.5 6.328 1 25.41 443 LYS A N 1
ATOM 3647 C CA . LYS A 1 443 ? 26.016 55.875 4.977 1 25.41 443 LYS A CA 1
ATOM 3648 C C . LYS A 1 443 ? 25.859 57.406 4.848 1 25.41 443 LYS A C 1
ATOM 3650 O O . LYS A 1 443 ? 25.188 58.031 5.672 1 25.41 443 LYS A O 1
ATOM 3655 N N . SER A 1 444 ? 27 58.094 4.449 1 21.36 444 SER A N 1
ATOM 3656 C CA . SER A 1 444 ? 26.984 59.5 4.012 1 21.36 444 SER A CA 1
ATOM 3657 C C . SER A 1 444 ? 25.766 59.781 3.158 1 21.36 444 SER A C 1
ATOM 3659 O O . SER A 1 444 ? 25.359 59 2.316 1 21.36 444 SER A O 1
ATOM 3661 N N . ASP A 1 445 ? 24.719 60.344 3.84 1 20.75 445 ASP A N 1
ATOM 3662 C CA . ASP A 1 445 ? 23.719 61.125 3.104 1 20.75 445 ASP A CA 1
ATOM 3663 C C . ASP A 1 445 ? 24.391 62.031 2.086 1 20.75 445 ASP A C 1
ATOM 3665 O O . ASP A 1 445 ? 24.828 63.156 2.434 1 20.75 445 ASP A O 1
ATOM 3669 N N . LYS A 1 446 ? 25.406 61.562 1.281 1 22.08 446 LYS A N 1
ATOM 3670 C CA . LYS A 1 446 ? 25.656 62.562 0.275 1 22.08 446 LYS A CA 1
ATOM 3671 C C . LYS A 1 446 ? 24.359 63 -0.409 1 22.08 446 LYS A C 1
ATOM 3673 O O . LYS A 1 446 ? 23.672 62.188 -1.017 1 22.08 446 LYS A O 1
ATOM 3678 N N . LYS A 1 447 ? 23.688 63.969 0.308 1 20.7 447 LYS A N 1
ATOM 3679 C CA . LYS A 1 447 ? 22.844 64.875 -0.455 1 20.7 447 LYS A CA 1
ATOM 3680 C C . LYS A 1 447 ? 23.469 65.25 -1.803 1 20.7 447 LYS A C 1
ATOM 3682 O O . LYS A 1 447 ? 24.531 65.875 -1.858 1 20.7 447 LYS A O 1
ATOM 3687 N N . LYS A 1 448 ? 23.578 64.188 -2.684 1 22.08 448 LYS A N 1
ATOM 3688 C CA . LYS A 1 448 ? 23.891 64.688 -4.008 1 22.08 448 LYS A CA 1
ATOM 3689 C C . LYS A 1 448 ? 23.062 65.938 -4.316 1 22.08 448 LYS A C 1
ATOM 3691 O O . LYS A 1 448 ? 21.844 65.938 -4.141 1 22.08 448 LYS A O 1
ATOM 3696 N N . SER A 1 449 ? 23.625 67.125 -3.967 1 18.28 449 SER A N 1
ATOM 3697 C CA . SER A 1 449 ? 23.312 68.5 -4.473 1 18.28 449 SER A CA 1
ATOM 3698 C C . SER A 1 449 ? 22.828 68.438 -5.918 1 18.28 449 SER A C 1
ATOM 3700 O O . SER A 1 449 ? 23.5 67.875 -6.781 1 18.28 449 SER A O 1
ATOM 3702 N N . TYR A 1 450 ? 21.406 67.938 -6.055 1 21.09 450 TYR A N 1
ATOM 3703 C CA . TYR A 1 450 ? 20.875 68.438 -7.32 1 21.09 450 TYR A CA 1
ATOM 3704 C C . TYR A 1 450 ? 21.266 69.938 -7.555 1 21.09 450 TYR A C 1
ATOM 3706 O O . TYR A 1 450 ? 21 70.75 -6.719 1 21.09 450 TYR A O 1
ATOM 3714 N N . PHE A 1 451 ? 22.625 70.125 -7.852 1 19.28 451 PHE A N 1
ATOM 3715 C CA . PHE A 1 451 ? 22.828 71.375 -8.523 1 19.28 451 PHE A CA 1
ATOM 3716 C C . PHE A 1 451 ? 21.719 71.625 -9.531 1 19.28 451 PHE A C 1
ATOM 3718 O O . PHE A 1 451 ? 21.312 70.75 -10.273 1 19.28 451 PHE A O 1
ATOM 3725 N N . GLU A 1 452 ? 20.703 72.5 -9.008 1 19.05 452 GLU A N 1
ATOM 3726 C CA . GLU A 1 452 ? 19.906 73.438 -9.82 1 19.05 452 GLU A CA 1
ATOM 3727 C C . GLU A 1 452 ? 20.75 74 -10.953 1 19.05 452 GLU A C 1
ATOM 3729 O O . GLU A 1 452 ? 21.719 74.75 -10.703 1 19.05 452 GLU A O 1
ATOM 3734 N N . LYS A 1 453 ? 21.359 73.125 -11.891 1 18.56 453 LYS A N 1
ATOM 3735 C CA . LYS A 1 453 ? 21.672 73.938 -13.062 1 18.56 453 LYS A CA 1
ATOM 3736 C C . LYS A 1 453 ? 20.5 74.875 -13.414 1 18.56 453 LYS A C 1
ATOM 3738 O O . LYS A 1 453 ? 19.359 74.438 -13.477 1 18.56 453 LYS A O 1
ATOM 3743 N N . THR A 1 454 ? 20.672 76.125 -12.938 1 18.47 454 THR A N 1
ATOM 3744 C CA . THR A 1 454 ? 20.219 77.375 -13.523 1 18.47 454 THR A CA 1
ATOM 3745 C C . THR A 1 454 ? 20.281 77.312 -15.047 1 18.47 454 THR A C 1
ATOM 3747 O O . THR A 1 454 ? 21.344 77.125 -15.625 1 18.47 454 THR A O 1
ATOM 3750 N N . ASN A 1 455 ? 19.453 76.375 -15.805 1 19.69 455 ASN A N 1
ATOM 3751 C CA . ASN A 1 455 ? 18.906 77.25 -16.828 1 19.69 455 ASN A CA 1
ATOM 3752 C C . ASN A 1 455 ? 17.766 78.125 -16.281 1 19.69 455 ASN A C 1
ATOM 3754 O O . ASN A 1 455 ? 16.953 77.625 -15.492 1 19.69 455 ASN A O 1
ATOM 3758 N N . MET B 1 1 ? 40.125 -20.453 -21.609 1 44.94 1 MET B N 1
ATOM 3759 C CA . MET B 1 1 ? 40.531 -19.453 -20.625 1 44.94 1 MET B CA 1
ATOM 3760 C C . MET B 1 1 ? 40.688 -18.078 -21.266 1 44.94 1 MET B C 1
ATOM 3762 O O . MET B 1 1 ? 40.25 -17.078 -20.703 1 44.94 1 MET B O 1
ATOM 3766 N N . CYS B 1 2 ? 41.25 -18.078 -22.422 1 50.41 2 CYS B N 1
ATOM 3767 C CA . CYS B 1 2 ? 41.531 -16.844 -23.141 1 50.41 2 CYS B CA 1
ATOM 3768 C C . CYS B 1 2 ? 40.25 -16.234 -23.672 1 50.41 2 CYS B C 1
ATOM 3770 O O . CYS B 1 2 ? 40.062 -15.008 -23.625 1 50.41 2 CYS B O 1
ATOM 3772 N N . THR B 1 3 ? 39.406 -17.016 -24.062 1 51.59 3 THR B N 1
ATOM 3773 C CA . THR B 1 3 ? 38.156 -16.516 -24.688 1 51.59 3 THR B CA 1
ATOM 3774 C C . THR B 1 3 ? 37.219 -15.945 -23.656 1 51.59 3 THR B C 1
ATOM 3776 O O . THR B 1 3 ? 36.531 -14.961 -23.906 1 51.59 3 THR B O 1
ATOM 3779 N N . LYS B 1 4 ? 37.219 -16.609 -22.562 1 52.62 4 LYS B N 1
ATOM 3780 C CA . LYS B 1 4 ? 36.406 -16.078 -21.469 1 52.62 4 LYS B CA 1
ATOM 3781 C C . LYS B 1 4 ? 36.906 -14.711 -21.016 1 52.62 4 LYS B C 1
ATOM 3783 O O . LYS B 1 4 ? 36.125 -13.82 -20.688 1 52.62 4 LYS B O 1
ATOM 3788 N N . LYS B 1 5 ? 38.188 -14.664 -21.016 1 51.97 5 LYS B N 1
ATOM 3789 C CA . LYS B 1 5 ? 38.812 -13.414 -20.594 1 51.97 5 LYS B CA 1
ATOM 3790 C C . LYS B 1 5 ? 38.5 -12.289 -21.578 1 51.97 5 LYS B C 1
ATOM 3792 O O . LYS B 1 5 ? 38.25 -11.148 -21.188 1 51.97 5 LYS B O 1
ATOM 3797 N N . ILE B 1 6 ? 38.562 -12.57 -22.828 1 50.09 6 ILE B N 1
ATOM 3798 C CA . ILE B 1 6 ? 38.312 -11.562 -23.844 1 50.09 6 ILE B CA 1
ATOM 3799 C C . ILE B 1 6 ? 36.844 -11.141 -23.781 1 50.09 6 ILE B C 1
ATOM 3801 O O . ILE B 1 6 ? 36.5 -9.953 -23.906 1 50.09 6 ILE B O 1
ATOM 3805 N N . LYS B 1 7 ? 36.031 -12.094 -23.688 1 57.91 7 LYS B N 1
ATOM 3806 C CA . LYS B 1 7 ? 34.625 -11.789 -23.562 1 57.91 7 LYS B CA 1
ATOM 3807 C C . LYS B 1 7 ? 34.344 -10.961 -22.312 1 57.91 7 LYS B C 1
ATOM 3809 O O . LYS B 1 7 ? 33.562 -10.008 -22.359 1 57.91 7 LYS B O 1
ATOM 3814 N N . SER B 1 8 ? 35.031 -11.328 -21.328 1 60.59 8 SER B N 1
ATOM 3815 C CA . SER B 1 8 ? 34.938 -10.57 -20.094 1 60.59 8 SER B CA 1
ATOM 3816 C C . SER B 1 8 ? 35.438 -9.148 -20.266 1 60.59 8 SER B C 1
ATOM 3818 O O . SER B 1 8 ? 34.844 -8.203 -19.734 1 60.59 8 SER B O 1
ATOM 3820 N N . GLN B 1 9 ? 36.469 -9.055 -20.969 1 58.59 9 GLN B N 1
ATOM 3821 C CA . GLN B 1 9 ? 37.062 -7.742 -21.203 1 58.59 9 GLN B CA 1
ATOM 3822 C C . GLN B 1 9 ? 36.125 -6.879 -22.062 1 58.59 9 GLN B C 1
ATOM 3824 O O . GLN B 1 9 ? 36 -5.676 -21.828 1 58.59 9 GLN B O 1
ATOM 3829 N N . THR B 1 10 ? 35.562 -7.461 -23.031 1 61.94 10 THR B N 1
ATOM 3830 C CA . THR B 1 10 ? 34.688 -6.715 -23.906 1 61.94 10 THR B CA 1
ATOM 3831 C C . THR B 1 10 ? 33.438 -6.266 -23.156 1 61.94 10 THR B C 1
ATOM 3833 O O . THR B 1 10 ? 32.938 -5.148 -23.344 1 61.94 10 THR B O 1
ATOM 3836 N N . LEU B 1 11 ? 33.062 -7.082 -22.266 1 65.75 11 LEU B N 1
ATOM 3837 C CA . LEU B 1 11 ? 31.844 -6.766 -21.5 1 65.75 11 LEU B CA 1
ATOM 3838 C C . LEU B 1 11 ? 32.125 -5.695 -20.453 1 65.75 11 LEU B C 1
ATOM 3840 O O . LEU B 1 11 ? 31.234 -4.926 -20.094 1 65.75 11 LEU B O 1
ATOM 3844 N N . SER B 1 12 ? 33.375 -5.625 -20.062 1 69.69 12 SER B N 1
ATOM 3845 C CA . SER B 1 12 ? 33.75 -4.738 -18.969 1 69.69 12 SER B CA 1
ATOM 3846 C C . SER B 1 12 ? 34.031 -3.326 -19.469 1 69.69 12 SER B C 1
ATOM 3848 O O . SER B 1 12 ? 34.188 -2.398 -18.672 1 69.69 12 SER B O 1
ATOM 3850 N N . LYS B 1 13 ? 34.031 -3.176 -20.719 1 70.75 13 LYS B N 1
ATOM 3851 C CA . LYS B 1 13 ? 34.406 -1.882 -21.281 1 70.75 13 LYS B CA 1
ATOM 3852 C C . LYS B 1 13 ? 33.438 -0.793 -20.828 1 70.75 13 LYS B C 1
ATOM 3854 O O . LYS B 1 13 ? 33.844 0.348 -20.594 1 70.75 13 LYS B O 1
ATOM 3859 N N . LEU B 1 14 ? 32.25 -1.221 -20.578 1 76.25 14 LEU B N 1
ATOM 3860 C CA . LEU B 1 14 ? 31.25 -0.214 -20.266 1 76.25 14 LEU B CA 1
ATOM 3861 C C . LEU B 1 14 ? 30.984 -0.153 -18.766 1 76.25 14 LEU B C 1
ATOM 3863 O O . LEU B 1 14 ? 30.141 0.625 -18.312 1 76.25 14 LEU B O 1
ATOM 3867 N N . ASP B 1 15 ? 31.828 -0.959 -18.109 1 85.19 15 ASP B N 1
ATOM 3868 C CA . ASP B 1 15 ? 31.656 -0.923 -16.656 1 85.19 15 ASP B CA 1
ATOM 3869 C C . ASP B 1 15 ? 32.188 0.383 -16.078 1 85.19 15 ASP B C 1
ATOM 3871 O O . ASP B 1 15 ? 33.25 0.862 -16.484 1 85.19 15 ASP B O 1
ATOM 3875 N N . ARG B 1 16 ? 31.547 0.982 -15.203 1 85 16 ARG B N 1
ATOM 3876 C CA . ARG B 1 16 ? 31.922 2.27 -14.625 1 85 16 ARG B CA 1
ATOM 3877 C C . ARG B 1 16 ? 32.656 2.086 -13.297 1 85 16 ARG B C 1
ATOM 3879 O O . ARG B 1 16 ? 33.312 3.006 -12.812 1 85 16 ARG B O 1
ATOM 3886 N N . ASP B 1 17 ? 32.375 0.965 -12.648 1 86.88 17 ASP B N 1
ATOM 3887 C CA . ASP B 1 17 ? 32.969 0.682 -11.352 1 86.88 17 ASP B CA 1
ATOM 3888 C C . ASP B 1 17 ? 33.188 -0.82 -11.148 1 86.88 17 ASP B C 1
ATOM 3890 O O . ASP B 1 17 ? 32.438 -1.627 -11.711 1 86.88 17 ASP B O 1
ATOM 3894 N N . THR B 1 18 ? 34.094 -1.151 -10.344 1 84.56 18 THR B N 1
ATOM 3895 C CA . THR B 1 18 ? 34.344 -2.557 -10.039 1 84.56 18 THR B CA 1
ATOM 3896 C C . THR B 1 18 ? 33.25 -3.111 -9.125 1 84.56 18 THR B C 1
ATOM 3898 O O . THR B 1 18 ? 32.875 -4.289 -9.219 1 84.56 18 THR B O 1
ATOM 3901 N N . ASP B 1 19 ? 32.812 -2.18 -8.219 1 85.94 19 ASP B N 1
ATOM 3902 C CA . ASP B 1 19 ? 31.672 -2.564 -7.391 1 85.94 19 ASP B CA 1
ATOM 3903 C C . ASP B 1 19 ? 30.375 -2.527 -8.188 1 85.94 19 ASP B C 1
ATOM 3905 O O . ASP B 1 19 ? 30.016 -1.498 -8.773 1 85.94 19 ASP B O 1
ATOM 3909 N N . GLU B 1 20 ? 29.719 -3.564 -8.234 1 85.12 20 GLU B N 1
ATOM 3910 C CA . GLU B 1 20 ? 28.547 -3.719 -9.094 1 85.12 20 GLU B CA 1
ATOM 3911 C C . GLU B 1 20 ? 27.453 -2.723 -8.719 1 85.12 20 GLU B C 1
ATOM 3913 O O . GLU B 1 20 ? 26.766 -2.191 -9.586 1 85.12 20 GLU B O 1
ATOM 3918 N N . PHE B 1 21 ? 27.344 -2.512 -7.504 1 87.19 21 PHE B N 1
ATOM 3919 C CA . PHE B 1 21 ? 26.312 -1.584 -7.07 1 87.19 21 PHE B CA 1
ATOM 3920 C C . PHE B 1 21 ? 26.688 -0.147 -7.402 1 87.19 21 PHE B C 1
ATOM 3922 O O . PHE B 1 21 ? 25.844 0.647 -7.812 1 87.19 21 PHE B O 1
ATOM 3929 N N . PHE B 1 22 ? 27.906 0.166 -7.246 1 87.75 22 PHE B N 1
ATOM 3930 C CA . PHE B 1 22 ? 28.375 1.498 -7.613 1 87.75 22 PHE B CA 1
ATOM 3931 C C . PHE B 1 22 ? 28.266 1.716 -9.117 1 87.75 22 PHE B C 1
ATOM 3933 O O . PHE B 1 22 ? 27.938 2.818 -9.57 1 87.75 22 PHE B O 1
ATOM 3940 N N . ASP B 1 23 ? 28.516 0.647 -9.789 1 88.81 23 ASP B N 1
ATOM 3941 C CA . ASP B 1 23 ? 28.359 0.698 -11.234 1 88.81 23 ASP B CA 1
ATOM 3942 C C . ASP B 1 23 ? 26.906 1 -11.617 1 88.81 23 ASP B C 1
ATOM 3944 O O . ASP B 1 23 ? 26.656 1.796 -12.523 1 88.81 23 ASP B O 1
ATOM 3948 N N . LEU B 1 24 ? 26.062 0.398 -10.953 1 89.88 24 LEU B N 1
ATOM 3949 C CA . LEU B 1 24 ? 24.641 0.57 -11.188 1 89.88 24 LEU B CA 1
ATOM 3950 C C . LEU B 1 24 ? 24.203 2 -10.883 1 89.88 24 LEU B C 1
ATOM 3952 O O . LEU B 1 24 ? 23.422 2.592 -11.633 1 89.88 24 LEU B O 1
ATOM 3956 N N . ILE B 1 25 ? 24.688 2.559 -9.812 1 87.88 25 ILE B N 1
ATOM 3957 C CA . ILE B 1 25 ? 24.344 3.922 -9.422 1 87.88 25 ILE B CA 1
ATOM 3958 C C . ILE B 1 25 ? 24.859 4.902 -10.477 1 87.88 25 ILE B C 1
ATOM 3960 O O . ILE B 1 25 ? 24.141 5.816 -10.883 1 87.88 25 ILE B O 1
ATOM 3964 N N . LYS B 1 26 ? 26.016 4.711 -10.898 1 88.06 26 LYS B N 1
ATOM 3965 C CA . LYS B 1 26 ? 26.594 5.57 -11.93 1 88.06 26 LYS B CA 1
ATOM 3966 C C . LYS B 1 26 ? 25.797 5.484 -13.227 1 88.06 26 LYS B C 1
ATOM 3968 O O . LYS B 1 26 ? 25.578 6.496 -13.891 1 88.06 26 LYS B O 1
ATOM 3973 N N . MET B 1 27 ? 25.422 4.289 -13.523 1 89.25 27 MET B N 1
ATOM 3974 C CA . MET B 1 27 ? 24.594 4.102 -14.719 1 89.25 27 MET B CA 1
ATOM 3975 C C . MET B 1 27 ? 23.266 4.84 -14.578 1 89.25 27 MET B C 1
ATOM 3977 O O . MET B 1 27 ? 22.797 5.465 -15.539 1 89.25 27 MET B O 1
ATOM 3981 N N . SER B 1 28 ? 22.641 4.703 -13.438 1 87.44 28 SER B N 1
ATOM 3982 C CA . SER B 1 28 ? 21.344 5.32 -13.195 1 87.44 28 SER B CA 1
ATOM 3983 C C . SER B 1 28 ? 21.422 6.84 -13.312 1 87.44 28 SER B C 1
ATOM 3985 O O . SER B 1 28 ? 20.469 7.484 -13.742 1 87.44 28 SER B O 1
ATOM 3987 N N . ARG B 1 29 ? 22.484 7.414 -12.953 1 82.81 29 ARG B N 1
ATOM 3988 C CA . ARG B 1 29 ? 22.672 8.859 -13.023 1 82.81 29 ARG B CA 1
ATOM 3989 C C . ARG B 1 29 ? 22.812 9.32 -14.469 1 82.81 29 ARG B C 1
ATOM 3991 O O . ARG B 1 29 ? 22.438 10.445 -14.805 1 82.81 29 ARG B O 1
ATOM 3998 N N . GLU B 1 30 ? 23.312 8.383 -15.289 1 79.25 30 GLU B N 1
ATOM 3999 C CA . GLU B 1 30 ? 23.516 8.695 -16.703 1 79.25 30 GLU B CA 1
ATOM 4000 C C . GLU B 1 30 ? 22.234 8.453 -17.5 1 79.25 30 GLU B C 1
ATOM 4002 O O . GLU B 1 30 ? 21.969 9.156 -18.484 1 79.25 30 GLU B O 1
ATOM 4007 N N . ASN B 1 31 ? 21.609 7.387 -17.188 1 68 31 ASN B N 1
ATOM 4008 C CA . ASN B 1 31 ? 20.469 6.926 -17.969 1 68 31 ASN B CA 1
ATOM 4009 C C . ASN B 1 31 ? 19.188 6.91 -17.125 1 68 31 ASN B C 1
ATOM 4011 O O . ASN B 1 31 ? 18.672 5.844 -16.797 1 68 31 ASN B O 1
ATOM 4015 N N . ARG B 1 32 ? 18.625 7.934 -16.969 1 68.94 32 ARG B N 1
ATOM 4016 C CA . ARG B 1 32 ? 17.453 8.039 -16.094 1 68.94 32 ARG B CA 1
ATOM 4017 C C . ARG B 1 32 ? 16.188 7.645 -16.828 1 68.94 32 ARG B C 1
ATOM 4019 O O . ARG B 1 32 ? 15.133 7.457 -16.219 1 68.94 32 ARG B O 1
ATOM 4026 N N . GLN B 1 33 ? 16.328 7.258 -17.984 1 81.56 33 GLN B N 1
ATOM 4027 C CA . GLN B 1 33 ? 15.109 7.047 -18.766 1 81.56 33 GLN B CA 1
ATOM 4028 C C . GLN B 1 33 ? 14.555 5.645 -18.562 1 81.56 33 GLN B C 1
ATOM 4030 O O . GLN B 1 33 ? 13.352 5.414 -18.719 1 81.56 33 GLN B O 1
ATOM 4035 N N . TYR B 1 34 ? 15.367 4.695 -18.203 1 90.88 34 TYR B N 1
ATOM 4036 C CA . TYR B 1 34 ? 14.93 3.309 -18.109 1 90.88 34 TYR B CA 1
ATOM 4037 C C . TYR B 1 34 ? 15.07 2.795 -16.688 1 90.88 34 TYR B C 1
ATOM 4039 O O . TYR B 1 34 ? 14.32 1.912 -16.25 1 90.88 34 TYR B O 1
ATOM 4047 N N . ILE B 1 35 ? 15.961 3.346 -15.961 1 92.31 35 ILE B N 1
ATOM 4048 C CA . ILE B 1 35 ? 16.156 2.979 -14.562 1 92.31 35 ILE B CA 1
ATOM 4049 C C . ILE B 1 35 ? 15.359 3.93 -13.664 1 92.31 35 ILE B C 1
ATOM 4051 O O . ILE B 1 35 ? 15.703 5.105 -13.539 1 92.31 35 ILE B O 1
ATOM 4055 N N . TYR B 1 36 ? 14.352 3.43 -13.07 1 89.69 36 TYR B N 1
ATOM 4056 C CA . TYR B 1 36 ? 13.438 4.254 -12.281 1 89.69 36 TYR B CA 1
ATOM 4057 C C . TYR B 1 36 ? 13.953 4.434 -10.859 1 89.69 36 TYR B C 1
ATOM 4059 O O . TYR B 1 36 ? 13.898 5.535 -10.305 1 89.69 36 TYR B O 1
ATOM 4067 N N . ARG B 1 37 ? 14.469 3.348 -10.281 1 88.5 37 ARG B N 1
ATOM 4068 C CA . ARG B 1 37 ? 14.969 3.385 -8.906 1 88.5 37 ARG B CA 1
ATOM 4069 C C . ARG B 1 37 ? 16.047 2.324 -8.688 1 88.5 37 ARG B C 1
ATOM 4071 O O . ARG B 1 37 ? 16 1.253 -9.297 1 88.5 37 ARG B O 1
ATOM 4078 N N . VAL B 1 38 ? 16.969 2.678 -7.77 1 88.94 38 VAL B N 1
ATOM 4079 C CA . VAL B 1 38 ? 18 1.746 -7.352 1 88.94 38 VAL B CA 1
ATOM 4080 C C . VAL B 1 38 ? 18.141 1.763 -5.832 1 88.94 38 VAL B C 1
ATOM 4082 O O . VAL B 1 38 ? 18.172 2.832 -5.219 1 88.94 38 VAL B O 1
ATOM 4085 N N . PHE B 1 39 ? 18.172 0.587 -5.227 1 82.81 39 PHE B N 1
ATOM 4086 C CA . PHE B 1 39 ? 18.359 0.653 -3.781 1 82.81 39 PHE B CA 1
ATOM 4087 C C . PHE B 1 39 ? 19.031 -0.613 -3.268 1 82.81 39 PHE B C 1
ATOM 4089 O O . PHE B 1 39 ? 19.062 -1.63 -3.965 1 82.81 39 PHE B O 1
ATOM 4096 N N . GLU B 1 40 ? 19.578 -0.476 -2.088 1 79.31 40 GLU B N 1
ATOM 4097 C CA . GLU B 1 40 ? 20.219 -1.591 -1.388 1 79.31 40 GLU B CA 1
ATOM 4098 C C . GLU B 1 40 ? 19.266 -2.209 -0.365 1 79.31 40 GLU B C 1
ATOM 4100 O O . GLU B 1 40 ? 18.562 -1.493 0.349 1 79.31 40 GLU B O 1
ATOM 4105 N N . PRO B 1 41 ? 19.234 -3.609 -0.22 1 80.81 41 PRO B N 1
ATOM 4106 C CA . PRO B 1 41 ? 19.984 -4.57 -1.03 1 80.81 41 PRO B CA 1
ATOM 4107 C C . PRO B 1 41 ? 19.625 -4.496 -2.514 1 80.81 41 PRO B C 1
ATOM 4109 O O . PRO B 1 41 ? 18.562 -3.973 -2.875 1 80.81 41 PRO B O 1
ATOM 4112 N N . LEU B 1 42 ? 20.391 -5.027 -3.301 1 87.56 42 LEU B N 1
ATOM 4113 C CA . LEU B 1 42 ? 20.344 -4.848 -4.746 1 87.56 42 LEU B CA 1
ATOM 4114 C C . LEU B 1 42 ? 18.906 -4.953 -5.258 1 87.56 42 LEU B C 1
ATOM 4116 O O . LEU B 1 42 ? 18.312 -6.035 -5.23 1 87.56 42 LEU B O 1
ATOM 4120 N N . THR B 1 43 ? 18.375 -3.885 -5.688 1 92.06 43 THR B N 1
ATOM 4121 C CA . THR B 1 43 ? 17.047 -3.787 -6.293 1 92.06 43 THR B CA 1
ATOM 4122 C C . THR B 1 43 ? 17.016 -2.668 -7.328 1 92.06 43 THR B C 1
ATOM 4124 O O . THR B 1 43 ? 17.469 -1.554 -7.066 1 92.06 43 THR B O 1
ATOM 4127 N N . VAL B 1 44 ? 16.547 -3.027 -8.453 1 94.62 44 VAL B N 1
ATOM 4128 C CA . VAL B 1 44 ? 16.422 -2.047 -9.523 1 94.62 44 VAL B CA 1
ATOM 4129 C C . VAL B 1 44 ? 15.031 -2.117 -10.148 1 94.62 44 VAL B C 1
ATOM 4131 O O . VAL B 1 44 ? 14.57 -3.195 -10.523 1 94.62 44 VAL B O 1
ATOM 4134 N N . TYR B 1 45 ? 14.336 -0.994 -10.148 1 95.38 45 TYR B N 1
ATOM 4135 C CA . TYR B 1 45 ? 13.078 -0.89 -10.883 1 95.38 45 TYR B CA 1
ATOM 4136 C C . TYR B 1 45 ? 13.32 -0.362 -12.289 1 95.38 45 TYR B C 1
ATOM 4138 O O . TYR B 1 45 ? 13.977 0.667 -12.477 1 95.38 45 TYR B O 1
ATOM 4146 N N . LEU B 1 46 ? 12.789 -1.036 -13.258 1 95.94 46 LEU B N 1
ATOM 4147 C CA . LEU B 1 46 ? 12.945 -0.641 -14.648 1 95.94 46 LEU B CA 1
ATOM 4148 C C . LEU B 1 46 ? 11.594 -0.292 -15.266 1 95.94 46 LEU B C 1
ATOM 4150 O O . LEU B 1 46 ? 10.766 -1.175 -15.492 1 95.94 46 LEU B O 1
ATOM 4154 N N . PHE B 1 47 ? 11.398 1.038 -15.461 1 93 47 PHE B N 1
ATOM 4155 C CA . PHE B 1 47 ? 10.219 1.602 -16.109 1 93 47 PHE B CA 1
ATOM 4156 C C . PHE B 1 47 ? 10.617 2.619 -17.172 1 93 47 PHE B C 1
ATOM 4158 O O . PHE B 1 47 ? 11.539 3.408 -16.969 1 93 47 PHE B O 1
ATOM 4165 N N . SER B 1 48 ? 9.945 2.645 -18.297 1 92.69 48 SER B N 1
ATOM 4166 C CA . SER B 1 48 ? 10.234 3.684 -19.281 1 92.69 48 SER B CA 1
ATOM 4167 C C . SER B 1 48 ? 8.953 4.164 -19.969 1 92.69 48 SER B C 1
ATOM 4169 O O . SER B 1 48 ? 7.926 3.484 -19.922 1 92.69 48 SER B O 1
ATOM 4171 N N . ILE B 1 49 ? 9.07 5.297 -20.547 1 91.81 49 ILE B N 1
ATOM 4172 C CA . ILE B 1 49 ? 7.949 5.891 -21.266 1 91.81 49 ILE B CA 1
ATOM 4173 C C . ILE B 1 49 ? 7.605 5.035 -22.484 1 91.81 49 ILE B C 1
ATOM 4175 O O . ILE B 1 49 ? 6.438 4.922 -22.859 1 91.81 49 ILE B O 1
ATOM 4179 N N . GLU B 1 50 ? 8.602 4.441 -23.047 1 91.19 50 GLU B N 1
ATOM 4180 C CA . GLU B 1 50 ? 8.383 3.57 -24.203 1 91.19 50 GLU B CA 1
ATOM 4181 C C . GLU B 1 50 ? 7.488 2.391 -23.828 1 91.19 50 GLU B C 1
ATOM 4183 O O . GLU B 1 50 ? 6.652 1.964 -24.641 1 91.19 50 GLU B O 1
ATOM 4188 N N . GLN B 1 51 ? 7.695 1.948 -22.672 1 93.38 51 GLN B N 1
ATOM 4189 C CA . GLN B 1 51 ? 6.867 0.844 -22.203 1 93.38 51 GLN B CA 1
ATOM 4190 C C . GLN B 1 51 ? 5.426 1.295 -21.984 1 93.38 51 GLN B C 1
ATOM 4192 O O . GLN B 1 51 ? 4.488 0.524 -22.203 1 93.38 51 GLN B O 1
ATOM 4197 N N . LEU B 1 52 ? 5.316 2.514 -21.594 1 92.75 52 LEU B N 1
ATOM 4198 C CA . LEU B 1 52 ? 3.982 3.09 -21.438 1 92.75 52 LEU B CA 1
ATOM 4199 C C . LEU B 1 52 ? 3.27 3.162 -22.781 1 92.75 52 LEU B C 1
ATOM 4201 O O . LEU B 1 52 ? 2.059 2.939 -22.859 1 92.75 52 LEU B O 1
ATOM 4205 N N . GLU B 1 53 ? 4.004 3.443 -23.734 1 90.44 53 GLU B N 1
ATOM 4206 C CA . GLU B 1 53 ? 3.436 3.51 -25.078 1 90.44 53 GLU B CA 1
ATOM 4207 C C . GLU B 1 53 ? 2.941 2.141 -25.547 1 90.44 53 GLU B C 1
ATOM 4209 O O . GLU B 1 53 ? 1.935 2.043 -26.25 1 90.44 53 GLU B O 1
ATOM 4214 N N . VAL B 1 54 ? 3.654 1.148 -25.125 1 91.38 54 VAL B N 1
ATOM 4215 C CA . VAL B 1 54 ? 3.236 -0.216 -25.438 1 91.38 54 VAL B CA 1
ATOM 4216 C C . VAL B 1 54 ? 1.889 -0.504 -24.781 1 91.38 54 VAL B C 1
ATOM 4218 O O . VAL B 1 54 ? 1.001 -1.093 -25.406 1 91.38 54 VAL B O 1
ATOM 4221 N N . ILE B 1 55 ? 1.713 -0.078 -23.594 1 92.38 55 ILE B N 1
ATOM 4222 C CA . ILE B 1 55 ? 0.471 -0.281 -22.859 1 92.38 55 ILE B CA 1
ATOM 4223 C C . ILE B 1 55 ? -0.67 0.458 -23.547 1 92.38 55 ILE B C 1
ATOM 4225 O O . ILE B 1 55 ? -1.763 -0.089 -23.719 1 92.38 55 ILE B O 1
ATOM 4229 N N . LYS B 1 56 ? -0.372 1.607 -23.953 1 89.75 56 LYS B N 1
ATOM 4230 C CA . LYS B 1 56 ? -1.381 2.402 -24.656 1 89.75 56 LYS B CA 1
ATOM 4231 C C . LYS B 1 56 ? -1.828 1.721 -25.938 1 89.75 56 LYS B C 1
ATOM 4233 O O . LYS B 1 56 ? -3.021 1.681 -26.25 1 89.75 56 LYS B O 1
ATOM 4238 N N . HIS B 1 57 ? -0.868 1.271 -26.547 1 87.94 57 HIS B N 1
ATOM 4239 C CA . HIS B 1 57 ? -1.17 0.559 -27.781 1 87.94 57 HIS B CA 1
ATOM 4240 C C . HIS B 1 57 ? -2.014 -0.682 -27.516 1 87.94 57 HIS B C 1
ATOM 4242 O O . HIS B 1 57 ? -2.977 -0.952 -28.234 1 87.94 57 HIS B O 1
ATOM 4248 N N . ALA B 1 58 ? -1.637 -1.405 -26.547 1 87 58 ALA B N 1
ATOM 4249 C CA . ALA B 1 58 ? -2.375 -2.613 -26.188 1 87 58 ALA B CA 1
ATOM 4250 C C . ALA B 1 58 ? -3.818 -2.283 -25.812 1 87 58 ALA B C 1
ATOM 4252 O O . ALA B 1 58 ? -4.742 -3.012 -26.188 1 87 58 ALA B O 1
ATOM 4253 N N . LEU B 1 59 ? -3.984 -1.224 -25.125 1 86.81 59 LEU B N 1
ATOM 4254 C CA . LEU B 1 59 ? -5.309 -0.8 -24.688 1 86.81 59 LEU B CA 1
ATOM 4255 C C . LEU B 1 59 ? -6.172 -0.385 -25.875 1 86.81 59 LEU B C 1
ATOM 4257 O O . LEU B 1 59 ? -7.383 -0.617 -25.875 1 86.81 59 LEU B O 1
ATOM 4261 N N . SER B 1 60 ? -5.566 0.211 -26.781 1 82.38 60 SER B N 1
ATOM 4262 C CA . SER B 1 60 ? -6.297 0.697 -27.953 1 82.38 60 SER B CA 1
ATOM 4263 C C . SER B 1 60 ? -6.781 -0.459 -28.812 1 82.38 60 SER B C 1
ATOM 4265 O O . SER B 1 60 ? -7.727 -0.307 -29.594 1 82.38 60 SER B O 1
ATOM 4267 N N . GLN B 1 61 ? -6.172 -1.537 -28.672 1 77.38 61 GLN B N 1
ATOM 4268 C CA . GLN B 1 61 ? -6.492 -2.686 -29.516 1 77.38 61 GLN B CA 1
ATOM 4269 C C . GLN B 1 61 ? -7.645 -3.492 -28.922 1 77.38 61 GLN B C 1
ATOM 4271 O O . GLN B 1 61 ? -8.195 -4.371 -29.594 1 77.38 61 GLN B O 1
ATOM 4276 N N . THR B 1 62 ? -7.832 -3.264 -27.703 1 73.44 62 THR B N 1
ATOM 4277 C CA . THR B 1 62 ? -8.875 -4.059 -27.078 1 73.44 62 THR B CA 1
ATOM 4278 C C . THR B 1 62 ? -10.195 -3.287 -27.031 1 73.44 62 THR B C 1
ATOM 4280 O O . THR B 1 62 ? -10.203 -2.072 -26.828 1 73.44 62 THR B O 1
ATOM 4283 N N . ASN B 1 63 ? -11.211 -3.863 -27.578 1 60.19 63 ASN B N 1
ATOM 4284 C CA . ASN B 1 63 ? -12.523 -3.23 -27.656 1 60.19 63 ASN B CA 1
ATOM 4285 C C . ASN B 1 63 ? -13 -2.764 -26.281 1 60.19 63 ASN B C 1
ATOM 4287 O O . ASN B 1 63 ? -13.664 -1.732 -26.172 1 60.19 63 ASN B O 1
ATOM 4291 N N . ASN B 1 64 ? -12.711 -3.541 -25.328 1 61.84 64 ASN B N 1
ATOM 4292 C CA . ASN B 1 64 ? -13.312 -3.211 -24.031 1 61.84 64 ASN B CA 1
ATOM 4293 C C . ASN B 1 64 ? -12.273 -2.666 -23.062 1 61.84 64 ASN B C 1
ATOM 4295 O O . ASN B 1 64 ? -12.562 -2.48 -21.875 1 61.84 64 ASN B O 1
ATOM 4299 N N . GLY B 1 65 ? -11.125 -2.363 -23.703 1 66.12 65 GLY B N 1
ATOM 4300 C CA . GLY B 1 65 ? -10.117 -1.662 -22.922 1 66.12 65 GLY B CA 1
ATOM 4301 C C . GLY B 1 65 ? -9.516 -2.516 -21.828 1 66.12 65 GLY B C 1
ATOM 4302 O O . GLY B 1 65 ? -9.078 -1.995 -20.797 1 66.12 65 GLY B O 1
ATOM 4303 N N . PHE B 1 66 ? -9.57 -3.891 -22.078 1 74.62 66 PHE B N 1
ATOM 4304 C CA . PHE B 1 66 ? -9.023 -4.699 -21 1 74.62 66 PHE B CA 1
ATOM 4305 C C . PHE B 1 66 ? -7.66 -5.262 -21.375 1 74.62 66 PHE B C 1
ATOM 4307 O O . PHE B 1 66 ? -7.449 -5.676 -22.516 1 74.62 66 PHE B O 1
ATOM 4314 N N . ILE B 1 67 ? -6.723 -5.219 -20.531 1 86.81 67 ILE B N 1
ATOM 4315 C CA . ILE B 1 67 ? -5.402 -5.793 -20.766 1 86.81 67 ILE B CA 1
ATOM 4316 C C . ILE B 1 67 ? -5.07 -6.789 -19.656 1 86.81 67 ILE B C 1
ATOM 4318 O O . ILE B 1 67 ? -5.438 -6.578 -18.484 1 86.81 67 ILE B O 1
ATOM 4322 N N . VAL B 1 68 ? -4.512 -7.957 -20.094 1 91.06 68 VAL B N 1
ATOM 4323 C CA . VAL B 1 68 ? -4.062 -8.984 -19.141 1 91.06 68 VAL B CA 1
ATOM 4324 C C . VAL B 1 68 ? -2.566 -8.82 -18.891 1 91.06 68 VAL B C 1
ATOM 4326 O O . VAL B 1 68 ? -1.767 -8.766 -19.812 1 91.06 68 VAL B O 1
ATOM 4329 N N . LEU B 1 69 ? -2.277 -8.711 -17.672 1 95.5 69 LEU B N 1
ATOM 4330 C CA . LEU B 1 69 ? -0.88 -8.641 -17.266 1 95.5 69 LEU B CA 1
ATOM 4331 C C . LEU B 1 69 ? -0.383 -9.992 -16.766 1 95.5 69 LEU B C 1
ATOM 4333 O O . LEU B 1 69 ? -1.054 -10.656 -15.977 1 95.5 69 LEU B O 1
ATOM 4337 N N . HIS B 1 70 ? 0.741 -10.383 -17.219 1 96.38 70 HIS B N 1
ATOM 4338 C CA . HIS B 1 70 ? 1.376 -11.625 -16.797 1 96.38 70 HIS B CA 1
ATOM 4339 C C . HIS B 1 70 ? 2.625 -11.352 -15.961 1 96.38 70 HIS B C 1
ATOM 4341 O O . HIS B 1 70 ? 3.557 -10.695 -16.438 1 96.38 70 HIS B O 1
ATOM 4347 N N . LEU B 1 71 ? 2.668 -11.867 -14.742 1 97.12 71 LEU B N 1
ATOM 4348 C CA . LEU B 1 71 ? 3.768 -11.609 -13.82 1 97.12 71 LEU B CA 1
ATOM 4349 C C . LEU B 1 71 ? 4.52 -12.898 -13.492 1 97.12 71 LEU B C 1
ATOM 4351 O O . LEU B 1 71 ? 3.902 -13.914 -13.172 1 97.12 71 LEU B O 1
ATOM 4355 N N . ASP B 1 72 ? 5.793 -12.812 -13.523 1 95.62 72 ASP B N 1
ATOM 4356 C CA . ASP B 1 72 ? 6.645 -13.922 -13.109 1 95.62 72 ASP B CA 1
ATOM 4357 C C . ASP B 1 72 ? 8.078 -13.461 -12.883 1 95.62 72 ASP B C 1
ATOM 4359 O O . ASP B 1 72 ? 8.398 -12.281 -13.078 1 95.62 72 ASP B O 1
ATOM 4363 N N . ALA B 1 73 ? 8.875 -14.367 -12.352 1 95.56 73 ALA B N 1
ATOM 4364 C CA . ALA B 1 73 ? 10.289 -14.07 -12.109 1 95.56 73 ALA B CA 1
ATOM 4365 C C . ALA B 1 73 ? 11.172 -15.211 -12.594 1 95.56 73 ALA B C 1
ATOM 4367 O O . ALA B 1 73 ? 10.727 -16.359 -12.703 1 95.56 73 ALA B O 1
ATOM 4368 N N . THR B 1 74 ? 12.391 -14.875 -12.922 1 92.31 74 THR B N 1
ATOM 4369 C CA . THR B 1 74 ? 13.383 -15.883 -13.297 1 92.31 74 THR B CA 1
ATOM 4370 C C . THR B 1 74 ? 14.719 -15.602 -12.617 1 92.31 74 THR B C 1
ATOM 4372 O O . THR B 1 74 ? 15.086 -14.438 -12.422 1 92.31 74 THR B O 1
ATOM 4375 N N . GLY B 1 75 ? 15.438 -16.547 -12.211 1 89 75 GLY B N 1
ATOM 4376 C CA . GLY B 1 75 ? 16.703 -16.406 -11.508 1 89 75 GLY B CA 1
ATOM 4377 C C . GLY B 1 75 ? 17.906 -16.719 -12.383 1 89 75 GLY B C 1
ATOM 4378 O O . GLY B 1 75 ? 19.047 -16.656 -11.922 1 89 75 GLY B O 1
ATOM 4379 N N . SER B 1 76 ? 17.844 -16.938 -13.664 1 83.19 76 SER B N 1
ATOM 4380 C CA . SER B 1 76 ? 18.922 -17.516 -14.453 1 83.19 76 SER B CA 1
ATOM 4381 C C . SER B 1 76 ? 19.578 -16.453 -15.344 1 83.19 76 SER B C 1
ATOM 4383 O O . SER B 1 76 ? 20.438 -16.781 -16.172 1 83.19 76 SER B O 1
ATOM 4385 N N . VAL B 1 77 ? 19.25 -15.195 -15.102 1 88.38 77 VAL B N 1
ATOM 4386 C CA . VAL B 1 77 ? 19.703 -14.234 -16.109 1 88.38 77 VAL B CA 1
ATOM 4387 C C . VAL B 1 77 ? 20.703 -13.266 -15.477 1 88.38 77 VAL B C 1
ATOM 4389 O O . VAL B 1 77 ? 21.594 -12.766 -16.156 1 88.38 77 VAL B O 1
ATOM 4392 N N . VAL B 1 78 ? 20.562 -13 -14.234 1 90.62 78 VAL B N 1
ATOM 4393 C CA . VAL B 1 78 ? 21.453 -12.055 -13.555 1 90.62 78 VAL B CA 1
ATOM 4394 C C . VAL B 1 78 ? 22.219 -12.781 -12.453 1 90.62 78 VAL B C 1
ATOM 4396 O O . VAL B 1 78 ? 21.656 -13.57 -11.703 1 90.62 78 VAL B O 1
ATOM 4399 N N . HIS B 1 79 ? 23.438 -12.586 -12.438 1 87.31 79 HIS B N 1
ATOM 4400 C CA . HIS B 1 79 ? 24.203 -13.234 -11.383 1 87.31 79 HIS B CA 1
ATOM 4401 C C . HIS B 1 79 ? 24.078 -12.484 -10.062 1 87.31 79 HIS B C 1
ATOM 4403 O O . HIS B 1 79 ? 23.797 -11.281 -10.055 1 87.31 79 HIS B O 1
ATOM 4409 N N . SER B 1 80 ? 24.312 -13.133 -8.969 1 84.06 80 SER B N 1
ATOM 4410 C CA . SER B 1 80 ? 24.266 -12.555 -7.633 1 84.06 80 SER B CA 1
ATOM 4411 C C . SER B 1 80 ? 25.609 -11.969 -7.234 1 84.06 80 SER B C 1
ATOM 4413 O O . SER B 1 80 ? 26.625 -12.672 -7.23 1 84.06 80 SER B O 1
ATOM 4415 N N . PRO B 1 81 ? 25.562 -10.688 -6.949 1 82.5 81 PRO B N 1
ATOM 4416 C CA . PRO B 1 81 ? 26.828 -10.133 -6.473 1 82.5 81 PRO B CA 1
ATOM 4417 C C . PRO B 1 81 ? 27.312 -10.789 -5.18 1 82.5 81 PRO B C 1
ATOM 4419 O O . PRO B 1 81 ? 26.516 -11.328 -4.418 1 82.5 81 PRO B O 1
ATOM 4422 N N . PRO B 1 82 ? 28.562 -10.727 -5.031 1 74.25 82 PRO B N 1
ATOM 4423 C CA . PRO B 1 82 ? 29.125 -11.375 -3.842 1 74.25 82 PRO B CA 1
ATOM 4424 C C . PRO B 1 82 ? 28.594 -10.773 -2.541 1 74.25 82 PRO B C 1
ATOM 4426 O O . PRO B 1 82 ? 28.547 -11.461 -1.518 1 74.25 82 PRO B O 1
ATOM 4429 N N . GLU B 1 83 ? 28.188 -9.57 -2.588 1 70.56 83 GLU B N 1
ATOM 4430 C CA . GLU B 1 83 ? 27.766 -8.867 -1.383 1 70.56 83 GLU B CA 1
ATOM 4431 C C . GLU B 1 83 ? 26.344 -9.266 -0.972 1 70.56 83 GLU B C 1
ATOM 4433 O O . GLU B 1 83 ? 25.922 -8.984 0.148 1 70.56 83 GLU B O 1
ATOM 4438 N N . THR B 1 84 ? 25.75 -9.922 -1.894 1 74.06 84 THR B N 1
ATOM 4439 C CA . THR B 1 84 ? 24.359 -10.273 -1.606 1 74.06 84 THR B CA 1
ATOM 4440 C C . THR B 1 84 ? 24.25 -11.727 -1.164 1 74.06 84 THR B C 1
ATOM 4442 O O . THR B 1 84 ? 24.875 -12.609 -1.756 1 74.06 84 THR B O 1
ATOM 4445 N N . LYS B 1 85 ? 23.641 -11.938 -0.116 1 72.12 85 LYS B N 1
ATOM 4446 C CA . LYS B 1 85 ? 23.469 -13.273 0.444 1 72.12 85 LYS B CA 1
ATOM 4447 C C . LYS B 1 85 ? 22.359 -14.031 -0.27 1 72.12 85 LYS B C 1
ATOM 4449 O O . LYS B 1 85 ? 22.375 -15.266 -0.323 1 72.12 85 LYS B O 1
ATOM 4454 N N . LYS B 1 86 ? 21.484 -13.32 -0.917 1 83.12 86 LYS B N 1
ATOM 4455 C CA . LYS B 1 86 ? 20.328 -13.961 -1.539 1 83.12 86 LYS B CA 1
ATOM 4456 C C . LYS B 1 86 ? 20.453 -13.953 -3.061 1 83.12 86 LYS B C 1
ATOM 4458 O O . LYS B 1 86 ? 21.156 -13.109 -3.629 1 83.12 86 LYS B O 1
ATOM 4463 N N . ARG B 1 87 ? 19.812 -14.883 -3.643 1 89.56 87 ARG B N 1
ATOM 4464 C CA . ARG B 1 87 ? 19.812 -14.977 -5.098 1 89.56 87 ARG B CA 1
ATOM 4465 C C . ARG B 1 87 ? 19.062 -13.805 -5.719 1 89.56 87 ARG B C 1
ATOM 4467 O O . ARG B 1 87 ? 18.047 -13.352 -5.188 1 89.56 87 ARG B O 1
ATOM 4474 N N . VAL B 1 88 ? 19.578 -13.391 -6.855 1 93.56 88 VAL B N 1
ATOM 4475 C CA . VAL B 1 88 ? 18.969 -12.273 -7.566 1 93.56 88 VAL B CA 1
ATOM 4476 C C . VAL B 1 88 ? 18.016 -12.797 -8.625 1 93.56 88 VAL B C 1
ATOM 4478 O O . VAL B 1 88 ? 18.359 -13.695 -9.398 1 93.56 88 VAL B O 1
ATOM 4481 N N . TYR B 1 89 ? 16.828 -12.273 -8.641 1 94.69 89 TYR B N 1
ATOM 4482 C CA . TYR B 1 89 ? 15.828 -12.641 -9.641 1 94.69 89 TYR B CA 1
ATOM 4483 C C . TYR B 1 89 ? 15.477 -11.453 -10.531 1 94.69 89 TYR B C 1
ATOM 4485 O O . TYR B 1 89 ? 15.633 -10.297 -10.125 1 94.69 89 TYR B O 1
ATOM 4493 N N . TYR B 1 90 ? 15.141 -11.789 -11.766 1 96 90 TYR B N 1
ATOM 4494 C CA . TYR B 1 90 ? 14.578 -10.852 -12.734 1 96 90 TYR B CA 1
ATOM 4495 C C . TYR B 1 90 ? 13.062 -11.016 -12.828 1 96 90 TYR B C 1
ATOM 4497 O O . TYR B 1 90 ? 12.57 -12.07 -13.234 1 96 90 TYR B O 1
ATOM 4505 N N . TYR B 1 91 ? 12.344 -9.977 -12.344 1 97.44 91 TYR B N 1
ATOM 4506 C CA . TYR B 1 91 ? 10.883 -9.93 -12.406 1 97.44 91 TYR B CA 1
ATOM 4507 C C . TYR B 1 91 ? 10.414 -9.141 -13.617 1 97.44 91 TYR B C 1
ATOM 4509 O O . TYR B 1 91 ? 11 -8.117 -13.969 1 97.44 91 TYR B O 1
ATOM 4517 N N . ALA B 1 92 ? 9.281 -9.586 -14.242 1 97.75 92 ALA B N 1
ATOM 4518 C CA . ALA B 1 92 ? 8.742 -8.844 -15.383 1 97.75 92 ALA B CA 1
ATOM 4519 C C . ALA B 1 92 ? 7.219 -8.922 -15.414 1 97.75 92 ALA B C 1
ATOM 4521 O O . ALA B 1 92 ? 6.637 -9.961 -15.117 1 97.75 92 ALA B O 1
ATOM 4522 N N . GLY B 1 93 ? 6.594 -7.801 -15.594 1 97.62 93 GLY B N 1
ATOM 4523 C CA . GLY B 1 93 ? 5.211 -7.73 -16.047 1 97.62 93 GLY B CA 1
ATOM 4524 C C . GLY B 1 93 ? 5.074 -7.605 -17.547 1 97.62 93 GLY B C 1
ATOM 4525 O O . GLY B 1 93 ? 5.543 -6.633 -18.141 1 97.62 93 GLY B O 1
ATOM 4526 N N . VAL B 1 94 ? 4.387 -8.578 -18.141 1 96.94 94 VAL B N 1
ATOM 4527 C CA . VAL B 1 94 ? 4.387 -8.688 -19.594 1 96.94 94 VAL B CA 1
ATOM 4528 C C . VAL B 1 94 ? 2.955 -8.625 -20.125 1 96.94 94 VAL B C 1
ATOM 4530 O O . VAL B 1 94 ? 2.037 -9.172 -19.5 1 96.94 94 VAL B O 1
ATOM 4533 N N . VAL B 1 95 ? 2.818 -7.949 -21.219 1 93.94 95 VAL B N 1
ATOM 4534 C CA . VAL B 1 95 ? 1.532 -7.898 -21.906 1 93.94 95 VAL B CA 1
ATOM 4535 C C . VAL B 1 95 ? 1.663 -8.531 -23.297 1 93.94 95 VAL B C 1
ATOM 4537 O O . VAL B 1 95 ? 2.736 -8.5 -23.891 1 93.94 95 VAL B O 1
ATOM 4540 N N . HIS B 1 96 ? 0.589 -9.125 -23.641 1 90.38 96 HIS B N 1
ATOM 4541 C CA . HIS B 1 96 ? 0.507 -9.703 -24.969 1 90.38 96 HIS B CA 1
ATOM 4542 C C . HIS B 1 96 ? -0.284 -8.805 -25.922 1 90.38 96 HIS B C 1
ATOM 4544 O O . HIS B 1 96 ? -1.439 -8.477 -25.641 1 90.38 96 HIS B O 1
ATOM 4550 N N . ILE B 1 97 ? 0.368 -8.398 -26.922 1 86 97 ILE B N 1
ATOM 4551 C CA . ILE B 1 97 ? -0.28 -7.605 -27.953 1 86 97 ILE B CA 1
ATOM 4552 C C . ILE B 1 97 ? -0.779 -8.523 -29.078 1 86 97 ILE B C 1
ATOM 4554 O O . ILE B 1 97 ? 0.006 -8.977 -29.906 1 86 97 ILE B O 1
ATOM 4558 N N . LYS B 1 98 ? -2.023 -8.727 -29.156 1 75.88 98 LYS B N 1
ATOM 4559 C CA . LYS B 1 98 ? -2.635 -9.758 -29.984 1 75.88 98 LYS B CA 1
ATOM 4560 C C . LYS B 1 98 ? -2.432 -9.461 -31.469 1 75.88 98 LYS B C 1
ATOM 4562 O O . LYS B 1 98 ? -2.115 -10.359 -32.25 1 75.88 98 LYS B O 1
ATOM 4567 N N . ASP B 1 99 ? -2.662 -8.234 -31.812 1 74.62 99 ASP B N 1
ATOM 4568 C CA . ASP B 1 99 ? -2.623 -7.871 -33.219 1 74.62 99 ASP B CA 1
ATOM 4569 C C . ASP B 1 99 ? -1.243 -8.133 -33.812 1 74.62 99 ASP B C 1
ATOM 4571 O O . ASP B 1 99 ? -1.123 -8.445 -35 1 74.62 99 ASP B O 1
ATOM 4575 N N . LYS B 1 100 ? -0.279 -8.109 -32.906 1 72.94 100 LYS B N 1
ATOM 4576 C CA . LYS B 1 100 ? 1.091 -8.242 -33.406 1 72.94 100 LYS B CA 1
ATOM 4577 C C . LYS B 1 100 ? 1.749 -9.508 -32.875 1 72.94 100 LYS B C 1
ATOM 4579 O O . LYS B 1 100 ? 2.891 -9.812 -33.219 1 72.94 100 LYS B O 1
ATOM 4584 N N . GLU B 1 101 ? 1.025 -10.281 -32.094 1 81 101 GLU B N 1
ATOM 4585 C CA . GLU B 1 101 ? 1.552 -11.477 -31.453 1 81 101 GLU B CA 1
ATOM 4586 C C . GLU B 1 101 ? 2.875 -11.18 -30.75 1 81 101 GLU B C 1
ATOM 4588 O O . GLU B 1 101 ? 3.84 -11.93 -30.891 1 81 101 GLU B O 1
ATOM 4593 N N . LEU B 1 102 ? 2.902 -10.039 -30.203 1 88.19 102 LEU B N 1
ATOM 4594 C CA . LEU B 1 102 ? 4.105 -9.562 -29.531 1 88.19 102 LEU B CA 1
ATOM 4595 C C . LEU B 1 102 ? 3.928 -9.578 -28.016 1 88.19 102 LEU B C 1
ATOM 4597 O O . LEU B 1 102 ? 2.857 -9.234 -27.5 1 88.19 102 LEU B O 1
ATOM 4601 N N . VAL B 1 103 ? 4.957 -10.117 -27.422 1 92.75 103 VAL B N 1
ATOM 4602 C CA . VAL B 1 103 ? 5.012 -10.031 -25.969 1 92.75 103 VAL B CA 1
ATOM 4603 C C . VAL B 1 103 ? 6.023 -8.969 -25.547 1 92.75 103 VAL B C 1
ATOM 4605 O O . VAL B 1 103 ? 7.156 -8.953 -26.031 1 92.75 103 VAL B O 1
ATOM 4608 N N . CYS B 1 104 ? 5.578 -8.117 -24.719 1 93.56 104 CYS B N 1
ATOM 4609 C CA . CYS B 1 104 ? 6.441 -7.016 -24.312 1 93.56 104 CYS B CA 1
ATOM 4610 C C . CYS B 1 104 ? 6.391 -6.805 -22.812 1 93.56 104 CYS B C 1
ATOM 4612 O O . CYS B 1 104 ? 5.312 -6.781 -22.219 1 93.56 104 CYS B O 1
ATOM 4614 N N . PRO B 1 105 ? 7.555 -6.699 -22.219 1 96.06 105 PRO B N 1
ATOM 4615 C CA . PRO B 1 105 ? 7.547 -6.305 -20.797 1 96.06 105 PRO B CA 1
ATOM 4616 C C . PRO B 1 105 ? 7.152 -4.844 -20.609 1 96.06 105 PRO B C 1
ATOM 4618 O O . PRO B 1 105 ? 7.617 -3.969 -21.344 1 96.06 105 PRO B O 1
ATOM 4621 N N . VAL B 1 106 ? 6.305 -4.543 -19.703 1 96.25 106 VAL B N 1
ATOM 4622 C CA . VAL B 1 106 ? 5.84 -3.176 -19.5 1 96.25 106 VAL B CA 1
ATOM 4623 C C . VAL B 1 106 ? 6.488 -2.594 -18.234 1 96.25 106 VAL B C 1
ATOM 4625 O O . VAL B 1 106 ? 6.516 -1.375 -18.047 1 96.25 106 VAL B O 1
ATOM 4628 N N . PHE B 1 107 ? 6.918 -3.383 -17.344 1 97.38 107 PHE B N 1
ATOM 4629 C CA . PHE B 1 107 ? 7.734 -2.992 -16.203 1 97.38 107 PHE B CA 1
ATOM 4630 C C . PHE B 1 107 ? 8.531 -4.18 -15.672 1 97.38 107 PHE B C 1
ATOM 4632 O O . PHE B 1 107 ? 8.086 -5.324 -15.773 1 97.38 107 PHE B O 1
ATOM 4639 N N . GLU B 1 108 ? 9.703 -3.939 -15.094 1 97.81 108 GLU B N 1
ATOM 4640 C CA . GLU B 1 108 ? 10.617 -4.996 -14.664 1 97.81 108 GLU B CA 1
ATOM 4641 C C . GLU B 1 108 ? 11.305 -4.625 -13.352 1 97.81 108 GLU B C 1
ATOM 4643 O O . GLU B 1 108 ? 11.312 -3.459 -12.953 1 97.81 108 GLU B O 1
ATOM 4648 N N . MET B 1 109 ? 11.844 -5.637 -12.742 1 97.62 109 MET B N 1
ATOM 4649 C CA . MET B 1 109 ? 12.594 -5.453 -11.5 1 97.62 109 MET B CA 1
ATOM 4650 C C . MET B 1 109 ? 13.688 -6.504 -11.367 1 97.62 109 MET B C 1
ATOM 4652 O O . MET B 1 109 ? 13.484 -7.664 -11.727 1 97.62 109 MET B O 1
ATOM 4656 N N . ILE B 1 110 ? 14.805 -6.102 -10.961 1 96.06 110 ILE B N 1
ATOM 4657 C CA . ILE B 1 110 ? 15.898 -6.984 -10.555 1 96.06 110 ILE B CA 1
ATOM 4658 C C . ILE B 1 110 ? 16.156 -6.836 -9.062 1 96.06 110 ILE B C 1
ATOM 4660 O O . ILE B 1 110 ? 16.438 -5.734 -8.578 1 96.06 110 ILE B O 1
ATOM 4664 N N . THR B 1 111 ? 16.094 -7.953 -8.352 1 94.81 111 THR B N 1
ATOM 4665 C CA . THR B 1 111 ? 16.219 -7.793 -6.91 1 94.81 111 THR B CA 1
ATOM 4666 C C . THR B 1 111 ? 16.719 -9.086 -6.27 1 94.81 111 THR B C 1
ATOM 4668 O O . THR B 1 111 ? 16.594 -10.164 -6.852 1 94.81 111 THR B O 1
ATOM 4671 N N . SER B 1 112 ? 17.297 -8.883 -5.082 1 91.69 112 SER B N 1
ATOM 4672 C CA . SER B 1 112 ? 17.672 -10.023 -4.254 1 91.69 112 SER B CA 1
ATOM 4673 C C . SER B 1 112 ? 16.641 -10.266 -3.156 1 91.69 112 SER B C 1
ATOM 4675 O O . SER B 1 112 ? 16.781 -11.203 -2.367 1 91.69 112 SER B O 1
ATOM 4677 N N . GLU B 1 113 ? 15.617 -9.422 -3.141 1 89.5 113 GLU B N 1
ATOM 4678 C CA . GLU B 1 113 ? 14.539 -9.57 -2.166 1 89.5 113 GLU B CA 1
ATOM 4679 C C . GLU B 1 113 ? 13.266 -10.094 -2.824 1 89.5 113 GLU B C 1
ATOM 4681 O O . GLU B 1 113 ? 12.797 -9.531 -3.811 1 89.5 113 GLU B O 1
ATOM 4686 N N . HIS B 1 114 ? 12.688 -11.102 -2.195 1 89.5 114 HIS B N 1
ATOM 4687 C CA . HIS B 1 114 ? 11.609 -11.789 -2.902 1 89.5 114 HIS B CA 1
ATOM 4688 C C . HIS B 1 114 ? 10.352 -11.875 -2.047 1 89.5 114 HIS B C 1
ATOM 4690 O O . HIS B 1 114 ? 9.469 -12.688 -2.318 1 89.5 114 HIS B O 1
ATOM 4696 N N . ASP B 1 115 ? 10.211 -11.062 -1.064 1 87.75 115 ASP B N 1
ATOM 4697 C CA . ASP B 1 115 ? 9.047 -11.125 -0.183 1 87.75 115 ASP B CA 1
ATOM 4698 C C . ASP B 1 115 ? 7.918 -10.234 -0.704 1 87.75 115 ASP B C 1
ATOM 4700 O O . ASP B 1 115 ? 8.109 -9.484 -1.663 1 87.75 115 ASP B O 1
ATOM 4704 N N . GLY B 1 116 ? 6.801 -10.422 -0.129 1 87.81 116 GLY B N 1
ATOM 4705 C CA . GLY B 1 116 ? 5.613 -9.688 -0.54 1 87.81 116 GLY B CA 1
ATOM 4706 C C . GLY B 1 116 ? 5.793 -8.188 -0.476 1 87.81 116 GLY B C 1
ATOM 4707 O O . GLY B 1 116 ? 5.266 -7.457 -1.319 1 87.81 116 GLY B O 1
ATOM 4708 N N . TYR B 1 117 ? 6.512 -7.754 0.444 1 87.12 117 TYR B N 1
ATOM 4709 C CA . TYR B 1 117 ? 6.742 -6.324 0.6 1 87.12 117 TYR B CA 1
ATOM 4710 C C . TYR B 1 117 ? 7.566 -5.773 -0.558 1 87.12 117 TYR B C 1
ATOM 4712 O O . TYR B 1 117 ? 7.238 -4.73 -1.126 1 87.12 117 TYR B O 1
ATOM 4720 N N . SER B 1 118 ? 8.641 -6.445 -0.85 1 91 118 SER B N 1
ATOM 4721 C CA . SER B 1 118 ? 9.508 -5.98 -1.926 1 91 118 SER B CA 1
ATOM 4722 C C . SER B 1 118 ? 8.773 -5.953 -3.26 1 91 118 SER B C 1
ATOM 4724 O O . SER B 1 118 ? 8.852 -4.969 -3.998 1 91 118 SER B O 1
ATOM 4726 N N . ILE B 1 119 ? 8.062 -6.984 -3.473 1 95.19 119 ILE B N 1
ATOM 4727 C CA . ILE B 1 119 ? 7.281 -7.043 -4.707 1 95.19 119 ILE B CA 1
ATOM 4728 C C . ILE B 1 119 ? 6.191 -5.973 -4.68 1 95.19 119 ILE B C 1
ATOM 4730 O O . ILE B 1 119 ? 5.941 -5.309 -5.688 1 95.19 119 ILE B O 1
ATOM 4734 N N . GLY B 1 120 ? 5.594 -5.852 -3.557 1 94.62 120 GLY B N 1
ATOM 4735 C CA . GLY B 1 120 ? 4.57 -4.832 -3.402 1 94.62 120 GLY B CA 1
ATOM 4736 C C . GLY B 1 120 ? 5.086 -3.428 -3.643 1 94.62 120 GLY B C 1
ATOM 4737 O O . GLY B 1 120 ? 4.41 -2.611 -4.273 1 94.62 120 GLY B O 1
ATOM 4738 N N . SER B 1 121 ? 6.246 -3.143 -3.146 1 93.06 121 SER B N 1
ATOM 4739 C CA . SER B 1 121 ? 6.863 -1.837 -3.359 1 93.06 121 SER B CA 1
ATOM 4740 C C . SER B 1 121 ? 7.113 -1.579 -4.84 1 93.06 121 SER B C 1
ATOM 4742 O O . SER B 1 121 ? 6.953 -0.453 -5.316 1 93.06 121 SER B O 1
ATOM 4744 N N . TRP B 1 122 ? 7.461 -2.623 -5.508 1 96.31 122 TRP B N 1
ATOM 4745 C CA . TRP B 1 122 ? 7.68 -2.557 -6.949 1 96.31 122 TRP B CA 1
ATOM 4746 C C . TRP B 1 122 ? 6.379 -2.244 -7.684 1 96.31 122 TRP B C 1
ATOM 4748 O O . TRP B 1 122 ? 6.34 -1.359 -8.539 1 96.31 122 TRP B O 1
ATOM 4758 N N . LEU B 1 123 ? 5.352 -2.875 -7.305 1 96.94 123 LEU B N 1
ATOM 4759 C CA . LEU B 1 123 ? 4.047 -2.666 -7.922 1 96.94 123 LEU B CA 1
ATOM 4760 C C . LEU B 1 123 ? 3.518 -1.268 -7.617 1 96.94 123 LEU B C 1
ATOM 4762 O O . LEU B 1 123 ? 2.957 -0.608 -8.492 1 96.94 123 LEU B O 1
ATOM 4766 N N . GLN B 1 124 ? 3.709 -0.882 -6.441 1 94.75 124 GLN B N 1
ATOM 4767 C CA . GLN B 1 124 ? 3.297 0.461 -6.047 1 94.75 124 GLN B CA 1
ATOM 4768 C C . GLN B 1 124 ? 4.043 1.522 -6.852 1 94.75 124 GLN B C 1
ATOM 4770 O O . GLN B 1 124 ? 3.455 2.531 -7.25 1 94.75 124 GLN B O 1
ATOM 4775 N N . ALA B 1 125 ? 5.297 1.325 -7.004 1 94.31 125 ALA B N 1
ATOM 4776 C CA . ALA B 1 125 ? 6.109 2.258 -7.777 1 94.31 125 ALA B CA 1
ATOM 4777 C C . ALA B 1 125 ? 5.602 2.363 -9.211 1 94.31 125 ALA B C 1
ATOM 4779 O O . ALA B 1 125 ? 5.547 3.457 -9.781 1 94.31 125 ALA B O 1
ATOM 4780 N N . PHE B 1 126 ? 5.211 1.259 -9.719 1 96.31 126 PHE B N 1
ATOM 4781 C CA . PHE B 1 126 ? 4.703 1.253 -11.086 1 96.31 126 PHE B CA 1
ATOM 4782 C C . PHE B 1 126 ? 3.385 2.012 -11.18 1 96.31 126 PHE B C 1
ATOM 4784 O O . PHE B 1 126 ? 3.176 2.795 -12.109 1 96.31 126 PHE B O 1
ATOM 4791 N N . GLU B 1 127 ? 2.551 1.767 -10.266 1 94.81 127 GLU B N 1
ATOM 4792 C CA . GLU B 1 127 ? 1.301 2.518 -10.211 1 94.81 127 GLU B CA 1
ATOM 4793 C C . GLU B 1 127 ? 1.562 4.02 -10.172 1 94.81 127 GLU B C 1
ATOM 4795 O O . GLU B 1 127 ? 0.934 4.785 -10.906 1 94.81 127 GLU B O 1
ATOM 4800 N N . SER B 1 128 ? 2.459 4.371 -9.336 1 91.12 128 SER B N 1
ATOM 4801 C CA . SER B 1 128 ? 2.797 5.785 -9.203 1 91.12 128 SER B CA 1
ATOM 4802 C C . SER B 1 128 ? 3.354 6.34 -10.508 1 91.12 128 SER B C 1
ATOM 4804 O O . SER B 1 128 ? 3.051 7.477 -10.883 1 91.12 128 SER B O 1
ATOM 4806 N N . PHE B 1 129 ? 4.141 5.578 -11.148 1 93.12 129 PHE B N 1
ATOM 4807 C CA . PHE B 1 129 ? 4.711 5.969 -12.438 1 93.12 129 PHE B CA 1
ATOM 4808 C C . PHE B 1 129 ? 3.611 6.242 -13.453 1 93.12 129 PHE B C 1
ATOM 4810 O O . PHE B 1 129 ? 3.658 7.238 -14.18 1 93.12 129 PHE B O 1
ATOM 4817 N N . ILE B 1 130 ? 2.688 5.402 -13.445 1 93.38 130 ILE B N 1
ATOM 4818 C CA . ILE B 1 130 ? 1.571 5.543 -14.375 1 93.38 130 ILE B CA 1
ATOM 4819 C C . ILE B 1 130 ? 0.766 6.793 -14.031 1 93.38 130 ILE B C 1
ATOM 4821 O O . ILE B 1 130 ? 0.44 7.594 -14.914 1 93.38 130 ILE B O 1
ATOM 4825 N N . VAL B 1 131 ? 0.471 6.984 -12.797 1 88.38 131 VAL B N 1
ATOM 4826 C CA . VAL B 1 131 ? -0.349 8.102 -12.344 1 88.38 131 VAL B CA 1
ATOM 4827 C C . VAL B 1 131 ? 0.375 9.422 -12.625 1 88.38 131 VAL B C 1
ATOM 4829 O O . VAL B 1 131 ? -0.235 10.383 -13.086 1 88.38 131 VAL B O 1
ATOM 4832 N N . LYS B 1 132 ? 1.614 9.414 -12.383 1 86.31 132 LYS B N 1
ATOM 4833 C CA . LYS B 1 132 ? 2.412 10.625 -12.57 1 86.31 132 LYS B CA 1
ATOM 4834 C C . LYS B 1 132 ? 2.518 10.992 -14.047 1 86.31 132 LYS B C 1
ATOM 4836 O O . LYS B 1 132 ? 2.633 12.172 -14.398 1 86.31 132 LYS B O 1
ATOM 4841 N N . SER B 1 133 ? 2.527 9.984 -14.859 1 88.06 133 SER B N 1
ATOM 4842 C CA . SER B 1 133 ? 2.637 10.242 -16.297 1 88.06 133 SER B CA 1
ATOM 4843 C C . SER B 1 133 ? 1.401 10.961 -16.828 1 88.06 133 SER B C 1
ATOM 4845 O O . SER B 1 133 ? 1.451 11.602 -17.875 1 88.06 133 SER B O 1
ATOM 4847 N N . LYS B 1 134 ? 0.247 10.898 -16.156 1 85.56 134 LYS B N 1
ATOM 4848 C CA . LYS B 1 134 ? -1.033 11.516 -16.5 1 85.56 134 LYS B CA 1
ATOM 4849 C C . LYS B 1 134 ? -1.5 11.078 -17.891 1 85.56 134 LYS B C 1
ATOM 4851 O O . LYS B 1 134 ? -2.32 11.758 -18.516 1 85.56 134 LYS B O 1
ATOM 4856 N N . GLN B 1 135 ? -0.972 10.039 -18.359 1 84.56 135 GLN B N 1
ATOM 4857 C CA . GLN B 1 135 ? -1.333 9.562 -19.688 1 84.56 135 GLN B CA 1
ATOM 4858 C C . GLN B 1 135 ? -2.389 8.469 -19.609 1 84.56 135 GLN B C 1
ATOM 4860 O O . GLN B 1 135 ? -3.143 8.258 -20.562 1 84.56 135 GLN B O 1
ATOM 4865 N N . LEU B 1 136 ? -2.275 7.828 -18.5 1 86.94 136 LEU B N 1
ATOM 4866 C CA . LEU B 1 136 ? -3.191 6.711 -18.312 1 86.94 136 LEU B CA 1
ATOM 4867 C C . LEU B 1 136 ? -3.852 6.785 -16.938 1 86.94 136 LEU B C 1
ATOM 4869 O O . LEU B 1 136 ? -3.232 7.238 -15.969 1 86.94 136 LEU B O 1
ATOM 4873 N N . LYS B 1 137 ? -5.004 6.422 -16.969 1 84.94 137 LYS B N 1
ATOM 4874 C CA . LYS B 1 137 ? -5.715 6.348 -15.688 1 84.94 137 LYS B CA 1
ATOM 4875 C C . LYS B 1 137 ? -5.539 4.977 -15.039 1 84.94 137 LYS B C 1
ATOM 4877 O O . LYS B 1 137 ? -5.613 3.949 -15.719 1 84.94 137 LYS B O 1
ATOM 4882 N N . TRP B 1 138 ? -5.289 5.027 -13.812 1 87.25 138 TRP B N 1
ATOM 4883 C CA . TRP B 1 138 ? -5.207 3.777 -13.062 1 87.25 138 TRP B CA 1
ATOM 4884 C C . TRP B 1 138 ? -6.598 3.305 -12.641 1 87.25 138 TRP B C 1
ATOM 4886 O O . TRP B 1 138 ? -7.441 4.113 -12.242 1 87.25 138 TRP B O 1
ATOM 4896 N N . SER B 1 139 ? -6.867 1.995 -12.781 1 86.06 139 SER B N 1
ATOM 4897 C CA . SER B 1 139 ? -6.094 0.794 -13.078 1 86.06 139 SER B CA 1
ATOM 4898 C C . SER B 1 139 ? -6.152 0.459 -14.57 1 86.06 139 SER B C 1
ATOM 4900 O O . SER B 1 139 ? -7.223 0.516 -15.18 1 86.06 139 SER B O 1
ATOM 4902 N N . ILE B 1 140 ? -5.035 0.038 -15.07 1 88.62 140 ILE B N 1
ATOM 4903 C CA . ILE B 1 140 ? -4.906 -0.221 -16.5 1 88.62 140 ILE B CA 1
ATOM 4904 C C . ILE B 1 140 ? -5.16 -1.7 -16.781 1 88.62 140 ILE B C 1
ATOM 4906 O O . ILE B 1 140 ? -5.586 -2.064 -17.875 1 88.62 140 ILE B O 1
ATOM 4910 N N . PHE B 1 141 ? -4.957 -2.557 -15.82 1 91.44 141 PHE B N 1
ATOM 4911 C CA . PHE B 1 141 ? -5.07 -3.992 -16.047 1 91.44 141 PHE B CA 1
ATOM 4912 C C . PHE B 1 141 ? -6.387 -4.527 -15.5 1 91.44 141 PHE B C 1
ATOM 4914 O O . PHE B 1 141 ? -6.797 -4.16 -14.398 1 91.44 141 PHE B O 1
ATOM 4921 N N . SER B 1 142 ? -6.973 -5.332 -16.234 1 88.44 142 SER B N 1
ATOM 4922 C CA . SER B 1 142 ? -8.188 -5.996 -15.781 1 88.44 142 SER B CA 1
ATOM 4923 C C . SER B 1 142 ? -7.867 -7.301 -15.062 1 88.44 142 SER B C 1
ATOM 4925 O O . SER B 1 142 ? -8.523 -7.652 -14.078 1 88.44 142 SER B O 1
ATOM 4927 N N . TYR B 1 143 ? -6.871 -7.98 -15.633 1 91.38 143 TYR B N 1
ATOM 4928 C CA . TYR B 1 143 ? -6.438 -9.258 -15.078 1 91.38 143 TYR B CA 1
ATOM 4929 C C . TYR B 1 143 ? -4.934 -9.258 -14.812 1 91.38 143 TYR B C 1
ATOM 4931 O O . TYR B 1 143 ? -4.168 -8.656 -15.57 1 91.38 143 TYR B O 1
ATOM 4939 N N . VAL B 1 144 ? -4.637 -9.898 -13.828 1 94.94 144 VAL B N 1
ATOM 4940 C CA . VAL B 1 144 ? -3.236 -10.227 -13.586 1 94.94 144 VAL B CA 1
ATOM 4941 C C . VAL B 1 144 ? -3.086 -11.734 -13.383 1 94.94 144 VAL B C 1
ATOM 4943 O O . VAL B 1 144 ? -3.785 -12.328 -12.562 1 94.94 144 VAL B O 1
ATOM 4946 N N . VAL B 1 145 ? -2.266 -12.289 -14.156 1 95.44 145 VAL B N 1
ATOM 4947 C CA . VAL B 1 145 ? -2.021 -13.727 -14.094 1 95.44 145 VAL B CA 1
ATOM 4948 C C . VAL B 1 145 ? -0.65 -13.992 -13.477 1 95.44 145 VAL B C 1
ATOM 4950 O O . VAL B 1 145 ? 0.342 -13.367 -13.867 1 95.44 145 VAL B O 1
ATOM 4953 N N . THR B 1 146 ? -0.597 -14.805 -12.5 1 94.81 146 THR B N 1
ATOM 4954 C CA . THR B 1 146 ? 0.663 -15.18 -11.867 1 94.81 146 THR B CA 1
ATOM 4955 C C . THR B 1 146 ? 0.678 -16.672 -11.555 1 94.81 146 THR B C 1
ATOM 4957 O O . THR B 1 146 ? -0.347 -17.344 -11.664 1 94.81 146 THR B O 1
ATOM 4960 N N . ASP B 1 147 ? 1.85 -17.156 -11.281 1 90.62 147 ASP B N 1
ATOM 4961 C CA . ASP B 1 147 ? 1.932 -18.516 -10.734 1 90.62 147 ASP B CA 1
ATOM 4962 C C . ASP B 1 147 ? 1.457 -18.547 -9.281 1 90.62 147 ASP B C 1
ATOM 4964 O O . ASP B 1 147 ? 1.143 -17.5 -8.703 1 90.62 147 ASP B O 1
ATOM 4968 N N . PHE B 1 148 ? 1.242 -19.578 -8.781 1 85.06 148 PHE B N 1
ATOM 4969 C CA . PHE B 1 148 ? 0.787 -19.672 -7.398 1 85.06 148 PHE B CA 1
ATOM 4970 C C . PHE B 1 148 ? 1.897 -19.266 -6.434 1 85.06 148 PHE B C 1
ATOM 4972 O O . PHE B 1 148 ? 2.615 -20.125 -5.914 1 85.06 148 PHE B O 1
ATOM 4979 N N . SER B 1 149 ? 2.152 -18.016 -6.316 1 86.38 149 SER B N 1
ATOM 4980 C CA . SER B 1 149 ? 3.098 -17.391 -5.387 1 86.38 149 SER B CA 1
ATOM 4981 C C . SER B 1 149 ? 2.389 -16.469 -4.41 1 86.38 149 SER B C 1
ATOM 4983 O O . SER B 1 149 ? 1.818 -15.453 -4.816 1 86.38 149 SER B O 1
ATOM 4985 N N . PHE B 1 150 ? 2.525 -16.797 -3.197 1 86.31 150 PHE B N 1
ATOM 4986 C CA . PHE B 1 150 ? 1.853 -15.992 -2.188 1 86.31 150 PHE B CA 1
ATOM 4987 C C . PHE B 1 150 ? 2.428 -14.578 -2.152 1 86.31 150 PHE B C 1
ATOM 4989 O O . PHE B 1 150 ? 1.71 -13.617 -1.868 1 86.31 150 PHE B O 1
ATOM 4996 N N . ALA B 1 151 ? 3.676 -14.5 -2.49 1 90.19 151 ALA B N 1
ATOM 4997 C CA . ALA B 1 151 ? 4.312 -13.188 -2.516 1 90.19 151 ALA B CA 1
ATOM 4998 C C . ALA B 1 151 ? 3.67 -12.281 -3.566 1 90.19 151 ALA B C 1
ATOM 5000 O O . ALA B 1 151 ? 3.332 -11.133 -3.283 1 90.19 151 ALA B O 1
ATOM 5001 N N . PHE B 1 152 ? 3.383 -12.828 -4.75 1 94.31 152 PHE B N 1
ATOM 5002 C CA . PHE B 1 152 ? 2.742 -12.07 -5.82 1 94.31 152 PHE B CA 1
ATOM 5003 C C . PHE B 1 152 ? 1.294 -11.758 -5.469 1 94.31 152 PHE B C 1
ATOM 5005 O O . PHE B 1 152 ? 0.849 -10.617 -5.613 1 94.31 152 PHE B O 1
ATOM 5012 N N . ILE B 1 153 ? 0.68 -12.742 -5.004 1 93.69 153 ILE B N 1
ATOM 5013 C CA . ILE B 1 153 ? -0.742 -12.609 -4.707 1 93.69 153 ILE B CA 1
ATOM 5014 C C . ILE B 1 153 ? -0.95 -11.547 -3.633 1 93.69 153 ILE B C 1
ATOM 5016 O O . ILE B 1 153 ? -1.788 -10.656 -3.787 1 93.69 153 ILE B O 1
ATOM 5020 N N . ASN B 1 154 ? -0.168 -11.641 -2.641 1 91.38 154 ASN B N 1
ATOM 5021 C CA . ASN B 1 154 ? -0.27 -10.672 -1.554 1 91.38 154 ASN B CA 1
ATOM 5022 C C . ASN B 1 154 ? 0.086 -9.266 -2.023 1 91.38 154 ASN B C 1
ATOM 5024 O O . ASN B 1 154 ? -0.573 -8.297 -1.646 1 91.38 154 ASN B O 1
ATOM 5028 N N . ALA B 1 155 ? 1.09 -9.172 -2.77 1 95.06 155 ALA B N 1
ATOM 5029 C CA . ALA B 1 155 ? 1.534 -7.871 -3.268 1 95.06 155 ALA B CA 1
ATOM 5030 C C . ALA B 1 155 ? 0.449 -7.203 -4.109 1 95.06 155 ALA B C 1
ATOM 5032 O O . ALA B 1 155 ? 0.14 -6.027 -3.916 1 95.06 155 ALA B O 1
ATOM 5033 N N . ILE B 1 156 ? -0.163 -7.973 -4.973 1 96.31 156 ILE B N 1
ATOM 5034 C CA . ILE B 1 156 ? -1.194 -7.441 -5.859 1 96.31 156 ILE B CA 1
ATOM 5035 C C . ILE B 1 156 ? -2.43 -7.066 -5.043 1 96.31 156 ILE B C 1
ATOM 5037 O O . ILE B 1 156 ? -3.018 -6 -5.25 1 96.31 156 ILE B O 1
ATOM 5041 N N . THR B 1 157 ? -2.762 -7.898 -4.117 1 95.25 157 THR B N 1
ATOM 5042 C CA . THR B 1 157 ? -3.949 -7.688 -3.297 1 95.25 157 THR B CA 1
ATOM 5043 C C . THR B 1 157 ? -3.793 -6.441 -2.43 1 95.25 157 THR B C 1
ATOM 5045 O O . THR B 1 157 ? -4.699 -5.609 -2.363 1 95.25 157 THR B O 1
ATOM 5048 N N . THR B 1 158 ? -2.641 -6.262 -1.866 1 93.38 158 THR B N 1
ATOM 5049 C CA . THR B 1 158 ? -2.443 -5.18 -0.909 1 93.38 158 THR B CA 1
ATOM 5050 C C . THR B 1 158 ? -2.158 -3.865 -1.63 1 93.38 158 THR B C 1
ATOM 5052 O O . THR B 1 158 ? -2.67 -2.814 -1.239 1 93.38 158 THR B O 1
ATOM 5055 N N . GLN B 1 159 ? -1.396 -3.926 -2.689 1 94.38 159 GLN B N 1
ATOM 5056 C CA . GLN B 1 159 ? -0.917 -2.684 -3.285 1 94.38 159 GLN B CA 1
ATOM 5057 C C . GLN B 1 159 ? -1.85 -2.213 -4.398 1 94.38 159 GLN B C 1
ATOM 5059 O O . GLN B 1 159 ? -2.098 -1.013 -4.539 1 94.38 159 GLN B O 1
ATOM 5064 N N . TRP B 1 160 ? -2.393 -3.09 -5.164 1 95.56 160 TRP B N 1
ATOM 5065 C CA . TRP B 1 160 ? -3.168 -2.668 -6.328 1 95.56 160 TRP B CA 1
ATOM 5066 C C . TRP B 1 160 ? -4.664 -2.76 -6.047 1 95.56 160 TRP B C 1
ATOM 5068 O O . TRP B 1 160 ? -5.445 -1.936 -6.523 1 95.56 160 TRP B O 1
ATOM 5078 N N . ASN B 1 161 ? -5.059 -3.764 -5.227 1 95.19 161 ASN B N 1
ATOM 5079 C CA . ASN B 1 161 ? -6.469 -3.848 -4.859 1 95.19 161 ASN B CA 1
ATOM 5080 C C . ASN B 1 161 ? -6.746 -3.127 -3.545 1 95.19 161 ASN B C 1
ATOM 5082 O O . ASN B 1 161 ? -7.906 -2.969 -3.152 1 95.19 161 ASN B O 1
ATOM 5086 N N . LYS B 1 162 ? -5.727 -2.74 -2.84 1 92.06 162 LYS B N 1
ATOM 5087 C CA . LYS B 1 162 ? -5.832 -1.974 -1.602 1 92.06 162 LYS B CA 1
ATOM 5088 C C . LYS B 1 162 ? -6.617 -2.744 -0.543 1 92.06 162 LYS B C 1
ATOM 5090 O O . LYS B 1 162 ? -7.551 -2.207 0.058 1 92.06 162 LYS B O 1
ATOM 5095 N N . MET B 1 163 ? -6.191 -3.99 -0.406 1 92.44 163 MET B N 1
ATOM 5096 C CA . MET B 1 163 ? -6.797 -4.871 0.588 1 92.44 163 MET B CA 1
ATOM 5097 C C . MET B 1 163 ? -5.75 -5.383 1.571 1 92.44 163 MET B C 1
ATOM 5099 O O . MET B 1 163 ? -4.566 -5.465 1.238 1 92.44 163 MET B O 1
ATOM 5103 N N . ASP B 1 164 ? -6.148 -5.758 2.701 1 87 164 ASP B N 1
ATOM 5104 C CA . ASP B 1 164 ? -5.219 -6.148 3.758 1 87 164 ASP B CA 1
ATOM 5105 C C . ASP B 1 164 ? -4.555 -7.484 3.434 1 87 164 ASP B C 1
ATOM 5107 O O . ASP B 1 164 ? -3.361 -7.668 3.688 1 87 164 ASP B O 1
ATOM 5111 N N . ASP B 1 165 ? -5.367 -8.367 3.018 1 87.94 165 ASP B N 1
ATOM 5112 C CA . ASP B 1 165 ? -4.828 -9.68 2.678 1 87.94 165 ASP B CA 1
ATOM 5113 C C . ASP B 1 165 ? -5.719 -10.391 1.659 1 87.94 165 ASP B C 1
ATOM 5115 O O . ASP B 1 165 ? -6.734 -9.852 1.227 1 87.94 165 ASP B O 1
ATOM 5119 N N . ILE B 1 166 ? -5.301 -11.539 1.285 1 91.88 166 ILE B N 1
ATOM 5120 C CA . ILE B 1 166 ? -5.961 -12.297 0.227 1 91.88 166 ILE B CA 1
ATOM 5121 C C . ILE B 1 166 ? -7.34 -12.75 0.7 1 91.88 166 ILE B C 1
ATOM 5123 O O . ILE B 1 166 ? -8.258 -12.906 -0.106 1 91.88 166 ILE B O 1
ATOM 5127 N N . SER B 1 167 ? -7.512 -12.977 2.01 1 92.81 167 SER B N 1
ATOM 5128 C CA . SER B 1 167 ? -8.812 -13.414 2.504 1 92.81 167 SER B CA 1
ATOM 5129 C C . SER B 1 167 ? -9.883 -12.359 2.256 1 92.81 167 SER B C 1
ATOM 5131 O O . SER B 1 167 ? -11.023 -12.695 1.915 1 92.81 167 SER B O 1
ATOM 5133 N N . VAL B 1 168 ? -9.508 -11.117 2.367 1 92.69 168 VAL B N 1
ATOM 5134 C CA . VAL B 1 168 ? -10.445 -10.023 2.111 1 92.69 168 VAL B CA 1
ATOM 5135 C C . VAL B 1 168 ? -10.844 -10.023 0.638 1 92.69 168 VAL B C 1
ATOM 5137 O O . VAL B 1 168 ? -12.023 -9.875 0.309 1 92.69 168 VAL B O 1
ATOM 5140 N N . TYR B 1 169 ? -9.898 -10.25 -0.207 1 94.81 169 TYR B N 1
ATOM 5141 C CA . TYR B 1 169 ? -10.156 -10.336 -1.64 1 94.81 169 TYR B CA 1
ATOM 5142 C C . TYR B 1 169 ? -11.156 -11.445 -1.949 1 94.81 169 TYR B C 1
ATOM 5144 O O . TYR B 1 169 ? -12.141 -11.219 -2.65 1 94.81 169 TYR B O 1
ATOM 5152 N N . LEU B 1 170 ? -10.867 -12.57 -1.385 1 95.31 170 LEU B N 1
ATOM 5153 C CA . LEU B 1 170 ? -11.719 -13.734 -1.623 1 95.31 170 LEU B CA 1
ATOM 5154 C C . LEU B 1 170 ? -13.133 -13.492 -1.101 1 95.31 170 LEU B C 1
ATOM 5156 O O . LEU B 1 170 ? -14.109 -13.844 -1.764 1 95.31 170 LEU B O 1
ATOM 5160 N N . ASN B 1 171 ? -13.25 -12.883 -0.003 1 95 171 ASN B N 1
ATOM 5161 C CA . ASN B 1 171 ? -14.555 -12.648 0.61 1 95 171 ASN B CA 1
ATOM 5162 C C . ASN B 1 171 ? -15.352 -11.594 -0.156 1 95 171 ASN B C 1
ATOM 5164 O O . ASN B 1 171 ? -16.578 -11.695 -0.27 1 95 171 ASN B O 1
ATOM 5168 N N . ILE B 1 172 ? -14.703 -10.625 -0.679 1 94 172 ILE B N 1
ATOM 5169 C CA . ILE B 1 172 ? -15.359 -9.625 -1.512 1 94 172 ILE B CA 1
ATOM 5170 C C . ILE B 1 172 ? -15.898 -10.281 -2.781 1 94 172 ILE B C 1
ATOM 5172 O O . ILE B 1 172 ? -17.031 -10.016 -3.191 1 94 172 ILE B O 1
ATOM 5176 N N . VAL B 1 173 ? -15.133 -11.125 -3.371 1 94.38 173 VAL B N 1
ATOM 5177 C CA . VAL B 1 173 ? -15.547 -11.82 -4.582 1 94.38 173 VAL B CA 1
ATOM 5178 C C . VAL B 1 173 ? -16.734 -12.734 -4.273 1 94.38 173 VAL B C 1
ATOM 5180 O O . VAL B 1 173 ? -17.688 -12.805 -5.047 1 94.38 173 VAL B O 1
ATOM 5183 N N . TYR B 1 174 ? -16.594 -13.398 -3.131 1 95.19 174 TYR B N 1
ATOM 5184 C CA . TYR B 1 174 ? -17.688 -14.266 -2.717 1 95.19 174 TYR B CA 1
ATOM 5185 C C . TYR B 1 174 ? -18.984 -13.477 -2.584 1 95.19 174 TYR B C 1
ATOM 5187 O O . TYR B 1 174 ? -20.031 -13.898 -3.088 1 95.19 174 TYR B O 1
ATOM 5195 N N . ASP B 1 175 ? -18.906 -12.352 -1.905 1 93.44 175 ASP B N 1
ATOM 5196 C CA . ASP B 1 175 ? -20.078 -11.516 -1.7 1 93.44 175 ASP B CA 1
ATOM 5197 C C . ASP B 1 175 ? -20.609 -10.984 -3.029 1 93.44 175 ASP B C 1
ATOM 5199 O O . ASP B 1 175 ? -21.828 -10.859 -3.213 1 93.44 175 ASP B O 1
ATOM 5203 N N . TYR B 1 176 ? -19.75 -10.766 -3.873 1 92 176 TYR B N 1
ATOM 5204 C CA . TYR B 1 176 ? -20.141 -10.258 -5.184 1 92 176 TYR B CA 1
ATOM 5205 C C . TYR B 1 176 ? -20.922 -11.312 -5.965 1 92 176 TYR B C 1
ATOM 5207 O O . TYR B 1 176 ? -21.922 -11 -6.602 1 92 176 TYR B O 1
ATOM 5215 N N . ILE B 1 177 ? -20.484 -12.477 -5.914 1 91.19 177 ILE B N 1
ATOM 5216 C CA . ILE B 1 177 ? -21.062 -13.555 -6.703 1 91.19 177 ILE B CA 1
ATOM 5217 C C . ILE B 1 177 ? -22.375 -14 -6.066 1 91.19 177 ILE B C 1
ATOM 5219 O O . ILE B 1 177 ? -23.312 -14.406 -6.766 1 91.19 177 ILE B O 1
ATOM 5223 N N . THR B 1 178 ? -22.438 -13.922 -4.781 1 91.56 178 THR B N 1
ATOM 5224 C CA . THR B 1 178 ? -23.578 -14.508 -4.094 1 91.56 178 THR B CA 1
ATOM 5225 C C . THR B 1 178 ? -24.625 -13.438 -3.76 1 91.56 178 THR B C 1
ATOM 5227 O O . THR B 1 178 ? -25.812 -13.742 -3.633 1 91.56 178 THR B O 1
ATOM 5230 N N . SER B 1 179 ? -23.938 -12.289 -3.406 1 83.75 179 SER B N 1
ATOM 5231 C CA . SER B 1 179 ? -24.844 -11.227 -2.986 1 83.75 179 SER B CA 1
ATOM 5232 C C . SER B 1 179 ? -24.906 -10.109 -4.027 1 83.75 179 SER B C 1
ATOM 5234 O O . SER B 1 179 ? -24.141 -10.109 -4.988 1 83.75 179 SER B O 1
ATOM 5236 N N . GLU B 1 180 ? -25.906 -9.367 -4.141 1 72.94 180 GLU B N 1
ATOM 5237 C CA . GLU B 1 180 ? -26.078 -8.25 -5.066 1 72.94 180 GLU B CA 1
ATOM 5238 C C . GLU B 1 180 ? -25.266 -7.043 -4.637 1 72.94 180 GLU B C 1
ATOM 5240 O O . GLU B 1 180 ? -25.703 -5.902 -4.762 1 72.94 180 GLU B O 1
ATOM 5245 N N . THR B 1 181 ? -24.031 -7.445 -4.223 1 76.69 181 THR B N 1
ATOM 5246 C CA . THR B 1 181 ? -23.219 -6.277 -3.885 1 76.69 181 THR B CA 1
ATOM 5247 C C . THR B 1 181 ? -22.531 -5.719 -5.125 1 76.69 181 THR B C 1
ATOM 5249 O O . THR B 1 181 ? -22.25 -6.457 -6.074 1 76.69 181 THR B O 1
ATOM 5252 N N . THR B 1 182 ? -22.219 -4.395 -5.012 1 80.19 182 THR B N 1
ATOM 5253 C CA . THR B 1 182 ? -21.609 -3.723 -6.152 1 80.19 182 THR B CA 1
ATOM 5254 C C . THR B 1 182 ? -20.125 -3.533 -5.934 1 80.19 182 THR B C 1
ATOM 5256 O O . THR B 1 182 ? -19.391 -3.16 -6.855 1 80.19 182 THR B O 1
ATOM 5259 N N . VAL B 1 183 ? -19.641 -3.975 -4.797 1 82.12 183 VAL B N 1
ATOM 5260 C CA . VAL B 1 183 ? -18.234 -3.797 -4.508 1 82.12 183 VAL B CA 1
ATOM 5261 C C . VAL B 1 183 ? -17.422 -4.938 -5.133 1 82.12 183 VAL B C 1
ATOM 5263 O O . VAL B 1 183 ? -17.75 -6.109 -4.945 1 82.12 183 VAL B O 1
ATOM 5266 N N . ARG B 1 184 ? -16.469 -4.543 -5.945 1 88 184 ARG B N 1
ATOM 5267 C CA . ARG B 1 184 ? -15.617 -5.547 -6.574 1 88 184 ARG B CA 1
ATOM 5268 C C . ARG B 1 184 ? -14.164 -5.098 -6.586 1 88 184 ARG B C 1
ATOM 5270 O O . ARG B 1 184 ? -13.875 -3.898 -6.531 1 88 184 ARG B O 1
ATOM 5277 N N . PRO B 1 185 ? -13.25 -6.086 -6.668 1 91.06 185 PRO B N 1
ATOM 5278 C CA . PRO B 1 185 ? -11.836 -5.707 -6.793 1 91.06 185 PRO B CA 1
ATOM 5279 C C . PRO B 1 185 ? -11.531 -4.98 -8.102 1 91.06 185 PRO B C 1
ATOM 5281 O O . PRO B 1 185 ? -12.203 -5.215 -9.109 1 91.06 185 PRO B O 1
ATOM 5284 N N . LYS B 1 186 ? -10.594 -4.137 -8.055 1 89.06 186 LYS B N 1
ATOM 5285 C CA . LYS B 1 186 ? -10.188 -3.385 -9.234 1 89.06 186 LYS B CA 1
ATOM 5286 C C . LYS B 1 186 ? -9.5 -4.293 -10.25 1 89.06 186 LYS B C 1
ATOM 5288 O O . LYS B 1 186 ? -9.719 -4.16 -11.461 1 89.06 186 LYS B O 1
ATOM 5293 N N . ILE B 1 187 ? -8.695 -5.164 -9.695 1 92.62 187 ILE B N 1
ATOM 5294 C CA . ILE B 1 187 ? -7.93 -6.086 -10.531 1 92.62 187 ILE B CA 1
ATOM 5295 C C . ILE B 1 187 ? -8.312 -7.523 -10.203 1 92.62 187 ILE B C 1
ATOM 5297 O O . ILE B 1 187 ? -8.398 -7.895 -9.023 1 92.62 187 ILE B O 1
ATOM 5301 N N . THR B 1 188 ? -8.594 -8.273 -11.211 1 92.81 188 THR B N 1
ATOM 5302 C CA . THR B 1 188 ? -8.922 -9.68 -11.031 1 92.81 188 THR B CA 1
ATOM 5303 C C . THR B 1 188 ? -7.66 -10.539 -11.078 1 92.81 188 THR B C 1
ATOM 5305 O O . THR B 1 188 ? -6.883 -10.461 -12.031 1 92.81 188 THR B O 1
ATOM 5308 N N . LEU B 1 189 ? -7.523 -11.344 -10.062 1 94.25 189 LEU B N 1
ATOM 5309 C CA . LEU B 1 189 ? -6.355 -12.211 -9.961 1 94.25 189 LEU B CA 1
ATOM 5310 C C . LEU B 1 189 ? -6.656 -13.594 -10.516 1 94.25 189 LEU B C 1
ATOM 5312 O O . LEU B 1 189 ? -7.695 -14.188 -10.203 1 94.25 189 LEU B O 1
ATOM 5316 N N . LYS B 1 190 ? -5.762 -14.039 -11.336 1 93.69 190 LYS B N 1
ATOM 5317 C CA . LYS B 1 190 ? -5.879 -15.391 -11.891 1 93.69 190 LYS B CA 1
ATOM 5318 C C . LYS B 1 190 ? -4.559 -16.141 -11.773 1 93.69 190 LYS B C 1
ATOM 5320 O O . LYS B 1 190 ? -3.484 -15.555 -11.883 1 93.69 190 LYS B O 1
ATOM 5325 N N . LEU B 1 191 ? -4.742 -17.406 -11.562 1 93.62 191 LEU B N 1
ATOM 5326 C CA . LEU B 1 191 ? -3.566 -18.266 -11.523 1 93.62 191 LEU B CA 1
ATOM 5327 C C . LEU B 1 191 ? -3.348 -18.953 -12.875 1 93.62 191 LEU B C 1
ATOM 5329 O O . LEU B 1 191 ? -4.312 -19.297 -13.562 1 93.62 191 LEU B O 1
ATOM 5333 N N . CYS B 1 192 ? -2.08 -19.062 -13.18 1 93.44 192 CYS B N 1
ATOM 5334 C CA . CYS B 1 192 ? -1.755 -19.812 -14.383 1 93.44 192 CYS B CA 1
ATOM 5335 C C . CYS B 1 192 ? -2.283 -21.25 -14.297 1 93.44 192 CYS B C 1
ATOM 5337 O O . CYS B 1 192 ? -1.963 -21.969 -13.352 1 93.44 192 CYS B O 1
ATOM 5339 N N . CYS B 1 193 ? -2.994 -21.609 -15.25 1 91.12 193 CYS B N 1
ATOM 5340 C CA . CYS B 1 193 ? -3.658 -22.906 -15.234 1 91.12 193 CYS B CA 1
ATOM 5341 C C . CYS B 1 193 ? -2.639 -24.047 -15.258 1 91.12 193 CYS B C 1
ATOM 5343 O O . CYS B 1 193 ? -2.811 -25.062 -14.578 1 91.12 193 CYS B O 1
ATOM 5345 N N . ALA B 1 194 ? -1.565 -23.875 -16.016 1 88.06 194 ALA B N 1
ATOM 5346 C CA . ALA B 1 194 ? -0.557 -24.922 -16.125 1 88.06 194 ALA B CA 1
ATOM 5347 C C . ALA B 1 194 ? 0.166 -25.141 -14.805 1 88.06 194 ALA B C 1
ATOM 5349 O O . ALA B 1 194 ? 0.306 -26.281 -14.359 1 88.06 194 ALA B O 1
ATOM 5350 N N . HIS B 1 195 ? 0.543 -24.094 -14.25 1 89.25 195 HIS B N 1
ATOM 5351 C CA . HIS B 1 195 ? 1.248 -24.188 -12.977 1 89.25 195 HIS B CA 1
ATOM 5352 C C . HIS B 1 195 ? 0.335 -24.734 -11.875 1 89.25 195 HIS B C 1
ATOM 5354 O O . HIS B 1 195 ? 0.765 -25.531 -11.047 1 89.25 195 HIS B O 1
ATOM 5360 N N . PHE B 1 196 ? -0.83 -24.344 -11.898 1 91.94 196 PHE B N 1
ATOM 5361 C CA . PHE B 1 196 ? -1.758 -24.781 -10.867 1 91.94 196 PHE B CA 1
ATOM 5362 C C . PHE B 1 196 ? -2.113 -26.25 -11.055 1 91.94 196 PHE B C 1
ATOM 5364 O O . PHE B 1 196 ? -2.238 -26.984 -10.078 1 91.94 196 PHE B O 1
ATOM 5371 N N . MET B 1 197 ? -2.273 -26.656 -12.227 1 91.31 197 MET B N 1
ATOM 5372 C CA . MET B 1 197 ? -2.545 -28.062 -12.508 1 91.31 197 MET B CA 1
ATOM 5373 C C . MET B 1 197 ? -1.377 -28.938 -12.07 1 91.31 197 MET B C 1
ATOM 5375 O O . MET B 1 197 ? -1.578 -30.062 -11.594 1 91.31 197 MET B O 1
ATOM 5379 N N . LYS B 1 198 ? -0.221 -28.453 -12.289 1 90.94 198 LYS B N 1
ATOM 5380 C CA . LYS B 1 198 ? 0.951 -29.188 -11.805 1 90.94 198 LYS B CA 1
ATOM 5381 C C . LYS B 1 198 ? 0.913 -29.359 -10.289 1 90.94 198 LYS B C 1
ATOM 5383 O O . LYS B 1 198 ? 1.239 -30.422 -9.773 1 90.94 198 LYS B O 1
ATOM 5388 N N . LEU B 1 199 ? 0.508 -28.312 -9.656 1 90.5 199 LEU B N 1
ATOM 5389 C CA . LEU B 1 199 ? 0.373 -28.375 -8.211 1 90.5 199 LEU B CA 1
ATOM 5390 C C . LEU B 1 199 ? -0.662 -29.422 -7.797 1 90.5 199 LEU B C 1
ATOM 5392 O O . LEU B 1 199 ? -0.412 -30.219 -6.902 1 90.5 199 LEU B O 1
ATOM 5396 N N . ILE B 1 200 ? -1.736 -29.406 -8.43 1 93.31 200 ILE B N 1
ATOM 5397 C CA . ILE B 1 200 ? -2.811 -30.344 -8.148 1 93.31 200 ILE B CA 1
ATOM 5398 C C . ILE B 1 200 ? -2.314 -31.781 -8.383 1 93.31 200 ILE B C 1
ATOM 5400 O O . ILE B 1 200 ? -2.529 -32.656 -7.543 1 93.31 200 ILE B O 1
ATOM 5404 N N . THR B 1 201 ? -1.65 -31.938 -9.445 1 93.88 201 THR B N 1
ATOM 5405 C CA . THR B 1 201 ? -1.14 -33.25 -9.805 1 93.88 201 THR B CA 1
ATOM 5406 C C . THR B 1 201 ? -0.156 -33.75 -8.758 1 93.88 201 THR B C 1
ATOM 5408 O O . THR B 1 201 ? -0.217 -34.938 -8.352 1 93.88 201 THR B O 1
ATOM 5411 N N . ASN B 1 202 ? 0.683 -32.906 -8.336 1 93.38 202 ASN B N 1
ATOM 5412 C CA . ASN B 1 202 ? 1.657 -33.281 -7.316 1 93.38 202 ASN B CA 1
ATOM 5413 C C . ASN B 1 202 ? 0.976 -33.688 -6.008 1 93.38 202 ASN B C 1
ATOM 5415 O O . ASN B 1 202 ? 1.358 -34.656 -5.375 1 93.38 202 ASN B O 1
ATOM 5419 N N . ASP B 1 203 ? 0.012 -32.938 -5.641 1 93.5 203 ASP B N 1
ATOM 5420 C CA . ASP B 1 203 ? -0.716 -33.25 -4.41 1 93.5 203 ASP B CA 1
ATOM 5421 C C . ASP B 1 203 ? -1.448 -34.562 -4.508 1 93.5 203 ASP B C 1
ATOM 5423 O O . ASP B 1 203 ? -1.407 -35.375 -3.578 1 93.5 203 ASP B O 1
ATOM 5427 N N . ILE B 1 204 ? -2.076 -34.812 -5.605 1 95.94 204 ILE B N 1
ATOM 5428 C CA . ILE B 1 204 ? -2.824 -36.062 -5.812 1 95.94 204 ILE B CA 1
ATOM 5429 C C . ILE B 1 204 ? -1.865 -37.25 -5.82 1 95.94 204 ILE B C 1
ATOM 5431 O O . ILE B 1 204 ? -2.158 -38.281 -5.242 1 95.94 204 ILE B O 1
ATOM 5435 N N . ASN B 1 205 ? -0.739 -37.062 -6.461 1 94.75 205 ASN B N 1
ATOM 5436 C CA . ASN B 1 205 ? 0.26 -38.125 -6.5 1 94.75 205 ASN B CA 1
ATOM 5437 C C . ASN B 1 205 ? 0.752 -38.469 -5.102 1 94.75 205 ASN B C 1
ATOM 5439 O O . ASN B 1 205 ? 0.967 -39.656 -4.797 1 94.75 205 ASN B O 1
ATOM 5443 N N . LYS B 1 206 ? 0.855 -37.5 -4.34 1 94.69 206 LYS B N 1
ATOM 5444 C CA . LYS B 1 206 ? 1.316 -37.719 -2.973 1 94.69 206 LYS B CA 1
ATOM 5445 C C . LYS B 1 206 ? 0.278 -38.5 -2.16 1 94.69 206 LYS B C 1
ATOM 5447 O O . LYS B 1 206 ? 0.622 -39.406 -1.398 1 94.69 206 LYS B O 1
ATOM 5452 N N . ILE B 1 207 ? -0.933 -38.156 -2.334 1 95.5 207 ILE B N 1
ATOM 5453 C CA . ILE B 1 207 ? -2.002 -38.719 -1.517 1 95.5 207 ILE B CA 1
ATOM 5454 C C . ILE B 1 207 ? -2.369 -40.094 -2.029 1 95.5 207 ILE B C 1
ATOM 5456 O O . ILE B 1 207 ? -2.559 -41.031 -1.241 1 95.5 207 ILE B O 1
ATOM 5460 N N . CYS B 1 208 ? -2.461 -40.312 -3.338 1 95.06 208 CYS B N 1
ATOM 5461 C CA . CYS B 1 208 ? -2.941 -41.531 -3.928 1 95.06 208 CYS B CA 1
ATOM 5462 C C . CYS B 1 208 ? -1.804 -42.531 -4.086 1 95.06 208 CYS B C 1
ATOM 5464 O O . CYS B 1 208 ? -2.045 -43.719 -4.301 1 95.06 208 CYS B O 1
ATOM 5466 N N . GLY B 1 209 ? -0.575 -42.125 -4.027 1 91.06 209 GLY B N 1
ATOM 5467 C CA . GLY B 1 209 ? 0.562 -43.031 -4.129 1 91.06 209 GLY B CA 1
ATOM 5468 C C . GLY B 1 209 ? 0.661 -43.719 -5.48 1 91.06 209 GLY B C 1
ATOM 5469 O O . GLY B 1 209 ? 0.688 -43.062 -6.52 1 91.06 209 GLY B O 1
ATOM 5470 N N . SER B 1 210 ? 0.569 -45.094 -5.449 1 90.25 210 SER B N 1
ATOM 5471 C CA . SER B 1 210 ? 0.783 -45.875 -6.664 1 90.25 210 SER B CA 1
ATOM 5472 C C . SER B 1 210 ? -0.539 -46.219 -7.352 1 90.25 210 SER B C 1
ATOM 5474 O O . SER B 1 210 ? -0.554 -46.844 -8.414 1 90.25 210 SER B O 1
ATOM 5476 N N . ASN B 1 211 ? -1.659 -45.812 -6.84 1 93.06 211 ASN B N 1
ATOM 5477 C CA . ASN B 1 211 ? -2.963 -46.094 -7.43 1 93.06 211 ASN B CA 1
ATOM 5478 C C . ASN B 1 211 ? -3.211 -45.25 -8.672 1 93.06 211 ASN B C 1
ATOM 5480 O O . ASN B 1 211 ? -3.727 -44.125 -8.578 1 93.06 211 ASN B O 1
ATOM 5484 N N . LYS B 1 212 ? -3.006 -45.75 -9.805 1 91.81 212 LYS B N 1
ATOM 5485 C CA . LYS B 1 212 ? -3.07 -45.031 -11.07 1 91.81 212 LYS B CA 1
ATOM 5486 C C . LYS B 1 212 ? -4.508 -44.656 -11.414 1 91.81 212 LYS B C 1
ATOM 5488 O O . LYS B 1 212 ? -4.754 -43.562 -11.969 1 91.81 212 LYS B O 1
ATOM 5493 N N . THR B 1 213 ? -5.402 -45.531 -11.078 1 90.81 213 THR B N 1
ATOM 5494 C CA . THR B 1 213 ? -6.805 -45.312 -11.398 1 90.81 213 THR B CA 1
ATOM 5495 C C . THR B 1 213 ? -7.348 -44.094 -10.625 1 90.81 213 THR B C 1
ATOM 5497 O O . THR B 1 213 ? -7.988 -43.219 -11.203 1 90.81 213 THR B O 1
ATOM 5500 N N . GLN B 1 214 ? -7.074 -44 -9.391 1 93.56 214 GLN B N 1
ATOM 5501 C CA . GLN B 1 214 ? -7.504 -42.875 -8.562 1 93.56 214 GLN B CA 1
ATOM 5502 C C . GLN B 1 214 ? -6.855 -41.562 -9.031 1 93.56 214 GLN B C 1
ATOM 5504 O O . GLN B 1 214 ? -7.52 -40.531 -9.109 1 93.56 214 GLN B O 1
ATOM 5509 N N . LYS B 1 215 ? -5.59 -41.688 -9.344 1 94.38 215 LYS B N 1
ATOM 5510 C CA . LYS B 1 215 ? -4.859 -40.5 -9.781 1 94.38 215 LYS B CA 1
ATOM 5511 C C . LYS B 1 215 ? -5.496 -39.906 -11.023 1 94.38 215 LYS B C 1
ATOM 5513 O O . LYS B 1 215 ? -5.785 -38.719 -11.062 1 94.38 215 LYS B O 1
ATOM 5518 N N . LYS B 1 216 ? -5.707 -40.75 -11.938 1 90.75 216 LYS B N 1
ATOM 5519 C CA . LYS B 1 216 ? -6.293 -40.281 -13.195 1 90.75 216 LYS B CA 1
ATOM 5520 C C . LYS B 1 216 ? -7.68 -39.688 -12.969 1 90.75 216 LYS B C 1
ATOM 5522 O O . LYS B 1 216 ? -7.996 -38.625 -13.5 1 90.75 216 LYS B O 1
ATOM 5527 N N . PHE B 1 217 ? -8.414 -40.375 -12.203 1 92.31 217 PHE B N 1
ATOM 5528 C CA . PHE B 1 217 ? -9.781 -39.969 -11.953 1 92.31 217 PHE B CA 1
ATOM 5529 C C . PHE B 1 217 ? -9.82 -38.594 -11.273 1 92.31 217 PHE B C 1
ATOM 5531 O O . PHE B 1 217 ? -10.523 -37.688 -11.727 1 92.31 217 PHE B O 1
ATOM 5538 N N . PHE B 1 218 ? -9.102 -38.406 -10.25 1 94.94 218 PHE B N 1
ATOM 5539 C CA . PHE B 1 218 ? -9.164 -37.188 -9.461 1 94.94 218 PHE B CA 1
ATOM 5540 C C . PHE B 1 218 ? -8.531 -36.031 -10.219 1 94.94 218 PHE B C 1
ATOM 5542 O O . PHE B 1 218 ? -9.008 -34.875 -10.133 1 94.94 218 PHE B O 1
ATOM 5549 N N . LYS B 1 219 ? -7.445 -36.25 -10.914 1 93.19 219 LYS B N 1
ATOM 5550 C CA . LYS B 1 219 ? -6.832 -35.188 -11.734 1 93.19 219 LYS B CA 1
ATOM 5551 C C . LYS B 1 219 ? -7.824 -34.656 -12.75 1 93.19 219 LYS B C 1
ATOM 5553 O O . LYS B 1 219 ? -7.996 -33.438 -12.859 1 93.19 219 LYS B O 1
ATOM 5558 N N . HIS B 1 220 ? -8.484 -35.531 -13.359 1 90.5 220 HIS B N 1
ATOM 5559 C CA . HIS B 1 220 ? -9.438 -35.125 -14.391 1 90.5 220 HIS B CA 1
ATOM 5560 C C . HIS B 1 220 ? -10.664 -34.438 -13.789 1 90.5 220 HIS B C 1
ATOM 5562 O O . HIS B 1 220 ? -11.211 -33.5 -14.367 1 90.5 220 HIS B O 1
ATOM 5568 N N . SER B 1 221 ? -11.062 -35 -12.742 1 92.69 221 SER B N 1
ATOM 5569 C CA . SER B 1 221 ? -12.234 -34.438 -12.086 1 92.69 221 SER B CA 1
ATOM 5570 C C . SER B 1 221 ? -11.984 -33 -11.648 1 92.69 221 SER B C 1
ATOM 5572 O O . SER B 1 221 ? -12.828 -32.125 -11.875 1 92.69 221 SER B O 1
ATOM 5574 N N . ILE B 1 222 ? -10.82 -32.75 -11.086 1 93.62 222 ILE B N 1
ATOM 5575 C CA . ILE B 1 222 ? -10.508 -31.422 -10.602 1 93.62 222 ILE B CA 1
ATOM 5576 C C . ILE B 1 222 ? -10.25 -30.484 -11.789 1 93.62 222 ILE B C 1
ATOM 5578 O O . ILE B 1 222 ? -10.617 -29.312 -11.758 1 93.62 222 ILE B O 1
ATOM 5582 N N . ALA B 1 223 ? -9.633 -30.938 -12.805 1 90.56 223 ALA B N 1
ATOM 5583 C CA . ALA B 1 223 ? -9.352 -30.172 -14.016 1 90.56 223 ALA B CA 1
ATOM 5584 C C . ALA B 1 223 ? -10.641 -29.609 -14.617 1 90.56 223 ALA B C 1
ATOM 5586 O O . ALA B 1 223 ? -10.648 -28.516 -15.188 1 90.56 223 ALA B O 1
ATOM 5587 N N . ALA B 1 224 ? -11.703 -30.312 -14.469 1 89.25 224 ALA B N 1
ATOM 5588 C CA . ALA B 1 224 ? -12.984 -29.906 -15.023 1 89.25 224 ALA B CA 1
ATOM 5589 C C . ALA B 1 224 ? -13.484 -28.625 -14.367 1 89.25 224 ALA B C 1
ATOM 5591 O O . ALA B 1 224 ? -14.258 -27.875 -14.961 1 89.25 224 ALA B O 1
ATOM 5592 N N . VAL B 1 225 ? -13.039 -28.359 -13.203 1 92.31 225 VAL B N 1
ATOM 5593 C CA . VAL B 1 225 ? -13.508 -27.203 -12.445 1 92.31 225 VAL B CA 1
ATOM 5594 C C . VAL B 1 225 ? -12.938 -25.922 -13.047 1 92.31 225 VAL B C 1
ATOM 5596 O O . VAL B 1 225 ? -13.539 -24.844 -12.922 1 92.31 225 VAL B O 1
ATOM 5599 N N . PHE B 1 226 ? -11.852 -25.953 -13.742 1 89.5 226 PHE B N 1
ATOM 5600 C CA . PHE B 1 226 ? -11.211 -24.781 -14.359 1 89.5 226 PHE B CA 1
ATOM 5601 C C . PHE B 1 226 ? -12.172 -24.078 -15.297 1 89.5 226 PHE B C 1
ATOM 5603 O O . PHE B 1 226 ? -12.117 -22.844 -15.445 1 89.5 226 PHE B O 1
ATOM 5610 N N . MET B 1 227 ? -13.062 -24.844 -15.812 1 86.38 227 MET B N 1
ATOM 5611 C CA . MET B 1 227 ? -13.898 -24.297 -16.875 1 86.38 227 MET B CA 1
ATOM 5612 C C . MET B 1 227 ? -15.273 -23.922 -16.344 1 86.38 227 MET B C 1
ATOM 5614 O O . MET B 1 227 ? -16.094 -23.359 -17.078 1 86.38 227 MET B O 1
ATOM 5618 N N . LYS B 1 228 ? -15.461 -24.219 -15.148 1 89.94 228 LYS B N 1
ATOM 5619 C CA . LYS B 1 228 ? -16.766 -23.891 -14.586 1 89.94 228 LYS B CA 1
ATOM 5620 C C . LYS B 1 228 ? -16.922 -22.375 -14.438 1 89.94 228 LYS B C 1
ATOM 5622 O O . LYS B 1 228 ? -15.984 -21.672 -14.055 1 89.94 228 LYS B O 1
ATOM 5627 N N . THR B 1 229 ? -18.172 -21.859 -14.711 1 89.31 229 THR B N 1
ATOM 5628 C CA . THR B 1 229 ? -18.359 -20.422 -14.812 1 89.31 229 THR B CA 1
ATOM 5629 C C . THR B 1 229 ? -19.297 -19.922 -13.719 1 89.31 229 THR B C 1
ATOM 5631 O O . THR B 1 229 ? -19.562 -18.719 -13.609 1 89.31 229 THR B O 1
ATOM 5634 N N . SER B 1 230 ? -19.844 -20.906 -12.945 1 91.75 230 SER B N 1
ATOM 5635 C CA . SER B 1 230 ? -20.766 -20.484 -11.898 1 91.75 230 SER B CA 1
ATOM 5636 C C . SER B 1 230 ? -20.562 -21.281 -10.617 1 91.75 230 SER B C 1
ATOM 5638 O O . SER B 1 230 ? -20.109 -22.438 -10.664 1 91.75 230 SER B O 1
ATOM 5640 N N . LEU B 1 231 ? -20.969 -20.656 -9.531 1 94.56 231 LEU B N 1
ATOM 5641 C CA . LEU B 1 231 ? -20.812 -21.297 -8.227 1 94.56 231 LEU B CA 1
ATOM 5642 C C . LEU B 1 231 ? -21.703 -22.516 -8.102 1 94.56 231 LEU B C 1
ATOM 5644 O O . LEU B 1 231 ? -21.281 -23.562 -7.621 1 94.56 231 LEU B O 1
ATOM 5648 N N . PRO B 1 232 ? -22.922 -22.469 -8.609 1 95.44 232 PRO B N 1
ATOM 5649 C CA . PRO B 1 232 ? -23.781 -23.656 -8.516 1 95.44 232 PRO B CA 1
ATOM 5650 C C . PRO B 1 232 ? -23.203 -24.859 -9.25 1 95.44 232 PRO B C 1
ATOM 5652 O O . PRO B 1 232 ? -23.359 -26 -8.797 1 95.44 232 PRO B O 1
ATOM 5655 N N . GLU B 1 233 ? -22.562 -24.609 -10.336 1 94.62 233 GLU B N 1
ATOM 5656 C CA . GLU B 1 233 ? -21.953 -25.703 -11.07 1 94.62 233 GLU B CA 1
ATOM 5657 C C . GLU B 1 233 ? -20.844 -26.375 -10.25 1 94.62 233 GLU B C 1
ATOM 5659 O O . GLU B 1 233 ? -20.703 -27.594 -10.266 1 94.62 233 GLU B O 1
ATOM 5664 N N . VAL B 1 234 ? -20.141 -25.547 -9.578 1 96.56 234 VAL B N 1
ATOM 5665 C CA . VAL B 1 234 ? -19.062 -26.078 -8.758 1 96.56 234 VAL B CA 1
ATOM 5666 C C . VAL B 1 234 ? -19.656 -26.828 -7.559 1 96.56 234 VAL B C 1
ATOM 5668 O O . VAL B 1 234 ? -19.125 -27.859 -7.145 1 96.56 234 VAL B O 1
ATOM 5671 N N . GLU B 1 235 ? -20.734 -26.328 -7.039 1 97.62 235 GLU B N 1
ATOM 5672 C CA . GLU B 1 235 ? -21.406 -27 -5.93 1 97.62 235 GLU B CA 1
ATOM 5673 C C . GLU B 1 235 ? -21.859 -28.391 -6.324 1 97.62 235 GLU B C 1
ATOM 5675 O O . GLU B 1 235 ? -21.688 -29.344 -5.562 1 97.62 235 GLU B O 1
ATOM 5680 N N . LYS B 1 236 ? -22.453 -28.469 -7.445 1 95.44 236 LYS B N 1
ATOM 5681 C CA . LYS B 1 236 ? -22.906 -29.766 -7.934 1 95.44 236 LYS B CA 1
ATOM 5682 C C . LYS B 1 236 ? -21.75 -30.75 -8.062 1 95.44 236 LYS B C 1
ATOM 5684 O O . LYS B 1 236 ? -21.859 -31.906 -7.664 1 95.44 236 LYS B O 1
ATOM 5689 N N . TRP B 1 237 ? -20.703 -30.219 -8.648 1 95.38 237 TRP B N 1
ATOM 5690 C CA . TRP B 1 237 ? -19.5 -31.031 -8.773 1 95.38 237 TRP B CA 1
ATOM 5691 C C . TRP B 1 237 ? -19 -31.469 -7.402 1 95.38 237 TRP B C 1
ATOM 5693 O O . TRP B 1 237 ? -18.672 -32.656 -7.199 1 95.38 237 TRP B O 1
ATOM 5703 N N . PHE B 1 238 ? -18.953 -30.594 -6.48 1 97.5 238 PHE B N 1
ATOM 5704 C CA . PHE B 1 238 ? -18.406 -30.859 -5.164 1 97.5 238 PHE B CA 1
ATOM 5705 C C . PHE B 1 238 ? -19.25 -31.875 -4.41 1 97.5 238 PHE B C 1
ATOM 5707 O O . PHE B 1 238 ? -18.719 -32.75 -3.725 1 97.5 238 PHE B O 1
ATOM 5714 N N . LYS B 1 239 ? -20.531 -31.797 -4.535 1 95.62 239 LYS B N 1
ATOM 5715 C CA . LYS B 1 239 ? -21.422 -32.781 -3.906 1 95.62 239 LYS B CA 1
ATOM 5716 C C . LYS B 1 239 ? -21.141 -34.188 -4.395 1 95.62 239 LYS B C 1
ATOM 5718 O O . LYS B 1 239 ? -21.141 -35.125 -3.605 1 95.62 239 LYS B O 1
ATOM 5723 N N . LYS B 1 240 ? -20.906 -34.281 -5.641 1 94.12 240 LYS B N 1
ATOM 5724 C CA . LYS B 1 240 ? -20.531 -35.562 -6.195 1 94.12 240 LYS B CA 1
ATOM 5725 C C . LYS B 1 240 ? -19.203 -36.062 -5.609 1 94.12 240 LYS B C 1
ATOM 5727 O O . LYS B 1 240 ? -19.062 -37.219 -5.281 1 94.12 240 LYS B O 1
ATOM 5732 N N . MET B 1 241 ? -18.281 -35.125 -5.496 1 95.5 241 MET B N 1
ATOM 5733 C CA . MET B 1 241 ? -16.969 -35.469 -4.949 1 95.5 241 MET B CA 1
ATOM 5734 C C . MET B 1 241 ? -17.094 -35.938 -3.502 1 95.5 241 MET B C 1
ATOM 5736 O O . MET B 1 241 ? -16.391 -36.875 -3.084 1 95.5 241 MET B O 1
ATOM 5740 N N . VAL B 1 242 ? -17.953 -35.25 -2.766 1 95.56 242 VAL B N 1
ATOM 5741 C CA . VAL B 1 242 ? -18.172 -35.656 -1.378 1 95.56 242 VAL B CA 1
ATOM 5742 C C . VAL B 1 242 ? -18.688 -37.094 -1.329 1 95.56 242 VAL B C 1
ATOM 5744 O O . VAL B 1 242 ? -18.188 -37.906 -0.568 1 95.56 242 VAL B O 1
ATOM 5747 N N . LEU B 1 243 ? -19.609 -37.375 -2.158 1 92.75 243 LEU B N 1
ATOM 5748 C CA . LEU B 1 243 ? -20.203 -38.719 -2.199 1 92.75 243 LEU B CA 1
ATOM 5749 C C . LEU B 1 243 ? -19.172 -39.75 -2.568 1 92.75 243 LEU B C 1
ATOM 5751 O O . LEU B 1 243 ? -19.078 -40.812 -1.915 1 92.75 243 LEU B O 1
ATOM 5755 N N . ILE B 1 244 ? -18.375 -39.531 -3.523 1 93.25 244 ILE B N 1
ATOM 5756 C CA . ILE B 1 244 ? -17.406 -40.469 -4.078 1 93.25 244 ILE B CA 1
ATOM 5757 C C . ILE B 1 244 ? -16.281 -40.719 -3.076 1 93.25 244 ILE B C 1
ATOM 5759 O O . ILE B 1 244 ? -15.867 -41.844 -2.869 1 93.25 244 ILE B O 1
ATOM 5763 N N . THR B 1 245 ? -15.844 -39.688 -2.412 1 94.94 245 THR B N 1
ATOM 5764 C CA . THR B 1 245 ? -14.633 -39.781 -1.602 1 94.94 245 THR B CA 1
ATOM 5765 C C . THR B 1 245 ? -14.977 -40.156 -0.163 1 94.94 245 THR B C 1
ATOM 5767 O O . THR B 1 245 ? -14.102 -40.562 0.606 1 94.94 245 THR B O 1
ATOM 5770 N N . SER B 1 246 ? -16.188 -40.062 0.198 1 92.38 246 SER B N 1
ATOM 5771 C CA . SER B 1 246 ? -16.531 -40.25 1.604 1 92.38 246 SER B CA 1
ATOM 5772 C C . SER B 1 246 ? -17.172 -41.625 1.843 1 92.38 246 SER B C 1
ATOM 5774 O O . SER B 1 246 ? -17.25 -42.094 2.982 1 92.38 246 SER B O 1
ATOM 5776 N N . LYS B 1 247 ? -17.625 -42.312 0.811 1 90.44 247 LYS B N 1
ATOM 5777 C CA . LYS B 1 247 ? -18.281 -43.594 0.976 1 90.44 247 LYS B CA 1
ATOM 5778 C C . LYS B 1 247 ? -17.312 -44.75 0.684 1 90.44 247 LYS B C 1
ATOM 5780 O O . LYS B 1 247 ? -16.797 -44.844 -0.427 1 90.44 247 LYS B O 1
ATOM 5785 N N . GLU B 1 248 ? -17.172 -45.594 1.623 1 89.06 248 GLU B N 1
ATOM 5786 C CA . GLU B 1 248 ? -16.234 -46.688 1.497 1 89.06 248 GLU B CA 1
ATOM 5787 C C . GLU B 1 248 ? -16.797 -47.812 0.601 1 89.06 248 GLU B C 1
ATOM 5789 O O . GLU B 1 248 ? -16.031 -48.5 -0.08 1 89.06 248 GLU B O 1
ATOM 5794 N N . PHE B 1 249 ? -18.125 -47.906 0.673 1 89.69 249 PHE B N 1
ATOM 5795 C CA . PHE B 1 249 ? -18.766 -48.969 -0.081 1 89.69 249 PHE B CA 1
ATOM 5796 C C . PHE B 1 249 ? -19.766 -48.406 -1.076 1 89.69 249 PHE B C 1
ATOM 5798 O O . PHE B 1 249 ? -20.297 -47.312 -0.875 1 89.69 249 PHE B O 1
ATOM 5805 N N . LEU B 1 250 ? -20 -49.125 -2.148 1 87.88 250 LEU B N 1
ATOM 5806 C CA . LEU B 1 250 ? -21.016 -48.719 -3.119 1 87.88 250 LEU B CA 1
ATOM 5807 C C . LEU B 1 250 ? -22.422 -48.875 -2.545 1 87.88 250 LEU B C 1
ATOM 5809 O O . LEU B 1 250 ? -22.625 -49.688 -1.621 1 87.88 250 LEU B O 1
ATOM 5813 N N . ASP B 1 251 ? -23.297 -48.031 -3.064 1 83.94 251 ASP B N 1
ATOM 5814 C CA . ASP B 1 251 ? -24.688 -48.125 -2.602 1 83.94 251 ASP B CA 1
ATOM 5815 C C . ASP B 1 251 ? -25.406 -49.281 -3.289 1 83.94 251 ASP B C 1
ATOM 5817 O O . ASP B 1 251 ? -25.062 -49.656 -4.41 1 83.94 251 ASP B O 1
ATOM 5821 N N . LEU B 1 252 ? -26.422 -49.781 -2.584 1 80.44 252 LEU B N 1
ATOM 5822 C CA . LEU B 1 252 ? -27.234 -50.875 -3.123 1 80.44 252 LEU B CA 1
ATOM 5823 C C . LEU B 1 252 ? -28.094 -50.375 -4.285 1 80.44 252 LEU B C 1
ATOM 5825 O O . LEU B 1 252 ? -28.359 -51.125 -5.23 1 80.44 252 LEU B O 1
ATOM 5829 N N . ASP B 1 253 ? -28.453 -49.188 -4.219 1 79.5 253 ASP B N 1
ATOM 5830 C CA . ASP B 1 253 ? -29.359 -48.625 -5.23 1 79.5 253 ASP B CA 1
ATOM 5831 C C . ASP B 1 253 ? -28.578 -48.156 -6.465 1 79.5 253 ASP B C 1
ATOM 5833 O O . ASP B 1 253 ? -29.188 -47.75 -7.457 1 79.5 253 ASP B O 1
ATOM 5837 N N . GLY B 1 254 ? -27.328 -48.312 -6.477 1 81.69 254 GLY B N 1
ATOM 5838 C CA . GLY B 1 254 ? -26.5 -48.031 -7.637 1 81.69 254 GLY B CA 1
ATOM 5839 C C . GLY B 1 254 ? -26.266 -46.562 -7.863 1 81.69 254 GLY B C 1
ATOM 5840 O O . GLY B 1 254 ? -25.734 -46.156 -8.898 1 81.69 254 GLY B O 1
ATOM 5841 N N . LYS B 1 255 ? -26.625 -45.75 -6.934 1 82.94 255 LYS B N 1
ATOM 5842 C CA . LYS B 1 255 ? -26.5 -44.312 -7.09 1 82.94 255 LYS B CA 1
ATOM 5843 C C . LYS B 1 255 ? -25.031 -43.906 -7.219 1 82.94 255 LYS B C 1
ATOM 5845 O O . LYS B 1 255 ? -24.672 -43.156 -8.125 1 82.94 255 LYS B O 1
ATOM 5850 N N . LEU B 1 256 ? -24.219 -44.344 -6.32 1 88.5 256 LEU B N 1
ATOM 5851 C CA . LEU B 1 256 ? -22.797 -44 -6.34 1 88.5 256 LEU B CA 1
ATOM 5852 C C . LEU B 1 256 ? -22.141 -44.5 -7.629 1 88.5 256 LEU B C 1
ATOM 5854 O O . LEU B 1 256 ? -21.375 -43.781 -8.25 1 88.5 256 LEU B O 1
ATOM 5858 N N . SER B 1 257 ? -22.5 -45.688 -7.973 1 86.31 257 SER B N 1
ATOM 5859 C CA . SER B 1 257 ? -21.953 -46.25 -9.203 1 86.31 257 SER B CA 1
ATOM 5860 C C . SER B 1 257 ? -22.344 -45.406 -10.414 1 86.31 257 SER B C 1
ATOM 5862 O O . SER B 1 257 ? -21.547 -45.219 -11.328 1 86.31 257 SER B O 1
ATOM 5864 N N . ASN B 1 258 ? -23.516 -44.938 -10.383 1 87.75 258 ASN B N 1
ATOM 5865 C CA . ASN B 1 258 ? -24 -44.094 -11.469 1 87.75 258 ASN B CA 1
ATOM 5866 C C . ASN B 1 258 ? -23.266 -42.781 -11.516 1 87.75 258 ASN B C 1
ATOM 5868 O O . ASN B 1 258 ? -22.938 -42.281 -12.594 1 87.75 258 ASN B O 1
ATOM 5872 N N . VAL B 1 259 ? -23.031 -42.219 -10.414 1 88.31 259 VAL B N 1
ATOM 5873 C CA . VAL B 1 259 ? -22.328 -40.938 -10.32 1 88.31 259 VAL B CA 1
ATOM 5874 C C . VAL B 1 259 ? -20.906 -41.094 -10.844 1 88.31 259 VAL B C 1
ATOM 5876 O O . VAL B 1 259 ? -20.422 -40.25 -11.617 1 88.31 259 VAL B O 1
ATOM 5879 N N . ILE B 1 260 ? -20.266 -42.156 -10.438 1 87.31 260 ILE B N 1
ATOM 5880 C CA . ILE B 1 260 ? -18.891 -42.406 -10.867 1 87.31 260 ILE B CA 1
ATOM 5881 C C . ILE B 1 260 ? -18.859 -42.594 -12.383 1 87.31 260 ILE B C 1
ATOM 5883 O O . ILE B 1 260 ? -18 -42.031 -13.062 1 87.31 260 ILE B O 1
ATOM 5887 N N . SER B 1 261 ? -19.828 -43.344 -12.875 1 84.69 261 SER B N 1
ATOM 5888 C CA . SER B 1 261 ? -19.891 -43.594 -14.312 1 84.69 261 SER B CA 1
ATOM 5889 C C . SER B 1 261 ? -20.125 -42.312 -15.102 1 84.69 261 SER B C 1
ATOM 5891 O O . SER B 1 261 ? -19.469 -42.062 -16.125 1 84.69 261 SER B O 1
ATOM 5893 N N . LYS B 1 262 ? -20.891 -41.5 -14.672 1 83.38 262 LYS B N 1
ATOM 5894 C CA . LYS B 1 262 ? -21.188 -40.25 -15.328 1 83.38 262 LYS B CA 1
ATOM 5895 C C . LYS B 1 262 ? -19.969 -39.312 -15.336 1 83.38 262 LYS B C 1
ATOM 5897 O O . LYS B 1 262 ? -19.719 -38.625 -16.312 1 83.38 262 LYS B O 1
ATOM 5902 N N . MET B 1 263 ? -19.312 -39.344 -14.258 1 84 263 MET B N 1
ATOM 5903 C CA . MET B 1 263 ? -18.109 -38.5 -14.164 1 84 263 MET B CA 1
ATOM 5904 C C . MET B 1 263 ? -17.047 -39 -15.125 1 84 263 MET B C 1
ATOM 5906 O O . MET B 1 263 ? -16.328 -38.188 -15.734 1 84 263 MET B O 1
ATOM 5910 N N . PHE B 1 264 ? -16.953 -40.281 -15.305 1 77.81 264 PHE B N 1
ATOM 5911 C CA . PHE B 1 264 ? -16.016 -40.844 -16.25 1 77.81 264 PHE B CA 1
ATOM 5912 C C . PHE B 1 264 ? -16.391 -40.5 -17.688 1 77.81 264 PHE B C 1
ATOM 5914 O O . PHE B 1 264 ? -15.516 -40.219 -18.516 1 77.81 264 PHE B O 1
ATOM 5921 N N . ASP B 1 265 ? -17.594 -40.5 -17.953 1 73 265 ASP B N 1
ATOM 5922 C CA . ASP B 1 265 ? -18.078 -40.188 -19.297 1 73 265 ASP B CA 1
ATOM 5923 C C . ASP B 1 265 ? -17.734 -38.75 -19.672 1 73 265 ASP B C 1
ATOM 5925 O O . ASP B 1 265 ? -17.328 -38.469 -20.797 1 73 265 ASP B O 1
ATOM 5929 N N . THR B 1 266 ? -17.844 -37.969 -18.719 1 68.06 266 THR B N 1
ATOM 5930 C CA . THR B 1 266 ? -17.547 -36.562 -18.953 1 68.06 266 THR B CA 1
ATOM 5931 C C . THR B 1 266 ? -16.047 -36.375 -19.188 1 68.06 266 THR B C 1
ATOM 5933 O O . THR B 1 266 ? -15.648 -35.531 -20 1 68.06 266 THR B O 1
ATOM 5936 N N . LEU B 1 267 ? -15.273 -37.094 -18.531 1 64.12 267 LEU B N 1
ATOM 5937 C CA . LEU B 1 267 ? -13.82 -37.031 -18.609 1 64.12 267 LEU B CA 1
ATOM 5938 C C . LEU B 1 267 ? -13.336 -37.5 -19.984 1 64.12 267 LEU B C 1
ATOM 5940 O O . LEU B 1 267 ? -12.438 -36.875 -20.578 1 64.12 267 LEU B O 1
ATOM 5944 N N . ASN B 1 268 ? -13.836 -38.625 -20.422 1 58.84 268 ASN B N 1
ATOM 5945 C CA . ASN B 1 268 ? -13.438 -39.219 -21.703 1 58.84 268 ASN B CA 1
ATOM 5946 C C . ASN B 1 268 ? -13.844 -38.344 -22.875 1 58.84 268 ASN B C 1
ATOM 5948 O O . ASN B 1 268 ? -13.172 -38.344 -23.922 1 58.84 268 ASN B O 1
ATOM 5952 N N . ASN B 1 269 ? -14.812 -37.625 -22.734 1 54.28 269 ASN B N 1
ATOM 5953 C CA . ASN B 1 269 ? -15.266 -36.75 -23.828 1 54.28 269 ASN B CA 1
ATOM 5954 C C . ASN B 1 269 ? -14.508 -35.438 -23.844 1 54.28 269 ASN B C 1
ATOM 5956 O O . ASN B 1 269 ? -14.617 -34.656 -24.797 1 54.28 269 ASN B O 1
ATOM 5960 N N . SER B 1 270 ? -13.867 -35.125 -22.797 1 53.5 270 SER B N 1
ATOM 5961 C CA . SER B 1 270 ? -13.148 -33.844 -22.766 1 53.5 270 SER B CA 1
ATOM 5962 C C . SER B 1 270 ? -11.711 -34 -23.234 1 53.5 270 SER B C 1
ATOM 5964 O O . SER B 1 270 ? -10.867 -34.531 -22.5 1 53.5 270 SER B O 1
ATOM 5966 N N . LYS B 1 271 ? -11.391 -34.312 -24.484 1 48.06 271 LYS B N 1
ATOM 5967 C CA . LYS B 1 271 ? -10.125 -34.406 -25.203 1 48.06 271 LYS B CA 1
ATOM 5968 C C . LYS B 1 271 ? -9.125 -33.375 -24.688 1 48.06 271 LYS B C 1
ATOM 5970 O O . LYS B 1 271 ? -7.922 -33.5 -24.906 1 48.06 271 LYS B O 1
ATOM 5975 N N . ASP B 1 272 ? -9.484 -32.312 -24.156 1 46.38 272 ASP B N 1
ATOM 5976 C CA . ASP B 1 272 ? -8.727 -31.062 -24.078 1 46.38 272 ASP B CA 1
ATOM 5977 C C . ASP B 1 272 ? -7.746 -31.109 -22.906 1 46.38 272 ASP B C 1
ATOM 5979 O O . ASP B 1 272 ? -6.855 -30.25 -22.812 1 46.38 272 ASP B O 1
ATOM 5983 N N . LEU B 1 273 ? -7.797 -31.984 -21.969 1 47 273 LEU B N 1
ATOM 5984 C CA . LEU B 1 273 ? -6.926 -31.828 -20.812 1 47 273 LEU B CA 1
ATOM 5985 C C . LEU B 1 273 ? -5.559 -32.438 -21.062 1 47 273 LEU B C 1
ATOM 5987 O O . LEU B 1 273 ? -4.664 -32.344 -20.234 1 47 273 LEU B O 1
ATOM 5991 N N . GLU B 1 274 ? -5.348 -33.375 -22.016 1 42.84 274 GLU B N 1
ATOM 5992 C CA . GLU B 1 274 ? -4.051 -33.969 -22.281 1 42.84 274 GLU B CA 1
ATOM 5993 C C . GLU B 1 274 ? -2.979 -32.906 -22.531 1 42.84 274 GLU B C 1
ATOM 5995 O O . GLU B 1 274 ? -1.792 -33.156 -22.297 1 42.84 274 GLU B O 1
ATOM 6000 N N . ASP B 1 275 ? -3.373 -31.859 -23.062 1 42.75 275 ASP B N 1
ATOM 6001 C CA . ASP B 1 275 ? -2.385 -30.859 -23.453 1 42.75 275 ASP B CA 1
ATOM 6002 C C . ASP B 1 275 ? -1.782 -30.188 -22.219 1 42.75 275 ASP B C 1
ATOM 6004 O O . ASP B 1 275 ? -0.873 -29.359 -22.344 1 42.75 275 ASP B O 1
ATOM 6008 N N . ILE B 1 276 ? -2.295 -30.359 -21.078 1 43.06 276 ILE B N 1
ATOM 6009 C CA . ILE B 1 276 ? -1.757 -29.672 -19.906 1 43.06 276 ILE B CA 1
ATOM 6010 C C . ILE B 1 276 ? -0.442 -30.312 -19.484 1 43.06 276 ILE B C 1
ATOM 6012 O O . ILE B 1 276 ? 0.353 -29.703 -18.766 1 43.06 276 ILE B O 1
ATOM 6016 N N . ASP B 1 277 ? -0.186 -31.656 -19.75 1 38.59 277 ASP B N 1
ATOM 6017 C CA . ASP B 1 277 ? 0.915 -32.406 -19.125 1 38.59 277 ASP B CA 1
ATOM 6018 C C . ASP B 1 277 ? 2.266 -31.859 -19.594 1 38.59 277 ASP B C 1
ATOM 6020 O O . ASP B 1 277 ? 3.291 -32.094 -18.953 1 38.59 277 ASP B O 1
ATOM 6024 N N . GLU B 1 278 ? 2.393 -31.531 -20.859 1 36 278 GLU B N 1
ATOM 6025 C CA . GLU B 1 278 ? 3.764 -31.484 -21.359 1 36 278 GLU B CA 1
ATOM 6026 C C . GLU B 1 278 ? 4.496 -30.25 -20.844 1 36 278 GLU B C 1
ATOM 6028 O O . GLU B 1 278 ? 5.629 -29.984 -21.234 1 36 278 GLU B O 1
ATOM 6033 N N . GLU B 1 279 ? 3.84 -29.344 -20.25 1 36.88 279 GLU B N 1
ATOM 6034 C CA . GLU B 1 279 ? 4.707 -28.188 -20.031 1 36.88 279 GLU B CA 1
ATOM 6035 C C . GLU B 1 279 ? 5.746 -28.469 -18.938 1 36.88 279 GLU B C 1
ATOM 6037 O O . GLU B 1 279 ? 5.547 -29.344 -18.109 1 36.88 279 GLU B O 1
ATOM 6042 N N . THR B 1 280 ? 7.027 -27.688 -19 1 35.5 280 THR B N 1
ATOM 6043 C CA . THR B 1 280 ? 8.352 -27.734 -18.391 1 35.5 280 THR B CA 1
ATOM 6044 C C . THR B 1 280 ? 8.258 -27.719 -16.875 1 35.5 280 THR B C 1
ATOM 6046 O O . THR B 1 280 ? 7.422 -27.031 -16.297 1 35.5 280 THR B O 1
ATOM 6049 N N . GLU B 1 281 ? 8.781 -28.812 -16.219 1 35.06 281 GLU B N 1
ATOM 6050 C CA . GLU B 1 281 ? 9.102 -29.078 -14.812 1 35.06 281 GLU B CA 1
ATOM 6051 C C . GLU B 1 281 ? 9.57 -27.812 -14.102 1 35.06 281 GLU B C 1
ATOM 6053 O O . GLU B 1 281 ? 10.742 -27.453 -14.172 1 35.06 281 GLU B O 1
ATOM 6058 N N . THR B 1 282 ? 8.984 -26.75 -14.281 1 36.66 282 THR B N 1
ATOM 6059 C CA . THR B 1 282 ? 9.609 -25.734 -13.453 1 36.66 282 THR B CA 1
ATOM 6060 C C . THR B 1 282 ? 9.383 -26.031 -11.969 1 36.66 282 THR B C 1
ATOM 6062 O O . THR B 1 282 ? 8.289 -26.438 -11.578 1 36.66 282 THR B O 1
ATOM 6065 N N . GLU B 1 283 ? 10.414 -26.312 -11.227 1 38.34 283 GLU B N 1
ATOM 6066 C CA . GLU B 1 283 ? 10.477 -26.5 -9.773 1 38.34 283 GLU B CA 1
ATOM 6067 C C . GLU B 1 283 ? 9.562 -25.5 -9.062 1 38.34 283 GLU B C 1
ATOM 6069 O O . GLU B 1 283 ? 9.75 -24.281 -9.18 1 38.34 283 GLU B O 1
ATOM 6074 N N . THR B 1 284 ? 8.328 -25.812 -9.039 1 43.69 284 THR B N 1
ATOM 6075 C CA . THR B 1 284 ? 7.438 -24.938 -8.289 1 43.69 284 THR B CA 1
ATOM 6076 C C . THR B 1 284 ? 7.703 -25.062 -6.789 1 43.69 284 THR B C 1
ATOM 6078 O O . THR B 1 284 ? 7.82 -26.156 -6.262 1 43.69 284 THR B O 1
ATOM 6081 N N . GLU B 1 285 ? 8.344 -24.188 -6.242 1 44.31 285 GLU B N 1
ATOM 6082 C CA . GLU B 1 285 ? 8.469 -24.141 -4.785 1 44.31 285 GLU B CA 1
ATOM 6083 C C . GLU B 1 285 ? 7.133 -24.422 -4.109 1 44.31 285 GLU B C 1
ATOM 6085 O O . GLU B 1 285 ? 6.086 -23.969 -4.57 1 44.31 285 GLU B O 1
ATOM 6090 N N . ASP B 1 286 ? 7.004 -25.516 -3.42 1 46.56 286 ASP B N 1
ATOM 6091 C CA . ASP B 1 286 ? 5.891 -25.953 -2.586 1 46.56 286 ASP B CA 1
ATOM 6092 C C . ASP B 1 286 ? 5.352 -24.812 -1.732 1 46.56 286 ASP B C 1
ATOM 6094 O O . ASP B 1 286 ? 6.02 -24.359 -0.799 1 46.56 286 ASP B O 1
ATOM 6098 N N . THR B 1 287 ? 4.652 -23.984 -2.291 1 52.75 287 THR B N 1
ATOM 6099 C CA . THR B 1 287 ? 4.109 -22.906 -1.467 1 52.75 287 THR B CA 1
ATOM 6100 C C . THR B 1 287 ? 2.938 -23.406 -0.63 1 52.75 287 THR B C 1
ATOM 6102 O O . THR B 1 287 ? 1.95 -23.906 -1.173 1 52.75 287 THR B O 1
ATOM 6105 N N . GLU B 1 288 ? 3.172 -23.859 0.554 1 55.34 288 GLU B N 1
ATOM 6106 C CA . GLU B 1 288 ? 2.107 -24.203 1.488 1 55.34 288 GLU B CA 1
ATOM 6107 C C . GLU B 1 288 ? 1.199 -23.016 1.768 1 55.34 288 GLU B C 1
ATOM 6109 O O . GLU B 1 288 ? 1.678 -21.891 1.954 1 55.34 288 GLU B O 1
ATOM 6114 N N . ILE B 1 289 ? -0.022 -23.203 1.398 1 60.03 289 ILE B N 1
ATOM 6115 C CA . ILE B 1 289 ? -1.007 -22.203 1.796 1 60.03 289 ILE B CA 1
ATOM 6116 C C . ILE B 1 289 ? -1.057 -22.109 3.318 1 60.03 289 ILE B C 1
ATOM 6118 O O . ILE B 1 289 ? -1.168 -23.125 4.008 1 60.03 289 ILE B O 1
ATOM 6122 N N . PRO B 1 290 ? -0.816 -20.984 3.818 1 61 290 PRO B N 1
ATOM 6123 C CA . PRO B 1 290 ? -0.922 -20.859 5.273 1 61 290 PRO B CA 1
ATOM 6124 C C . PRO B 1 290 ? -2.264 -21.359 5.809 1 61 290 PRO B C 1
ATOM 6126 O O . PRO B 1 290 ? -3.305 -21.125 5.191 1 61 290 PRO B O 1
ATOM 6129 N N . HIS B 1 291 ? -2.234 -22.266 6.723 1 61.25 291 HIS B N 1
ATOM 6130 C CA . HIS B 1 291 ? -3.414 -22.844 7.348 1 61.25 291 HIS B CA 1
ATOM 6131 C C . HIS B 1 291 ? -4.438 -21.781 7.711 1 61.25 291 HIS B C 1
ATOM 6133 O O . HIS B 1 291 ? -5.645 -22 7.574 1 61.25 291 HIS B O 1
ATOM 6139 N N . THR B 1 292 ? -4 -20.672 8.039 1 68.62 292 THR B N 1
ATOM 6140 C CA . THR B 1 292 ? -4.891 -19.625 8.523 1 68.62 292 THR B CA 1
ATOM 6141 C C . THR B 1 292 ? -5.668 -19 7.371 1 68.62 292 THR B C 1
ATOM 6143 O O . THR B 1 292 ? -6.738 -18.422 7.578 1 68.62 292 THR B O 1
ATOM 6146 N N . LEU B 1 293 ? -5.297 -19.328 6.234 1 76.69 293 LEU B N 1
ATOM 6147 C CA . LEU B 1 293 ? -5.93 -18.641 5.109 1 76.69 293 LEU B CA 1
ATOM 6148 C C . LEU B 1 293 ? -7.285 -19.266 4.789 1 76.69 293 LEU B C 1
ATOM 6150 O O . LEU B 1 293 ? -8.266 -18.547 4.582 1 76.69 293 LEU B O 1
ATOM 6154 N N . TYR B 1 294 ? -7.371 -20.562 4.887 1 81.06 294 TYR B N 1
ATOM 6155 C CA . TYR B 1 294 ? -8.602 -21.172 4.398 1 81.06 294 TYR B CA 1
ATOM 6156 C C . TYR B 1 294 ? -9.75 -20.953 5.387 1 81.06 294 TYR B C 1
ATOM 6158 O O . TYR B 1 294 ? -10.898 -20.766 4.98 1 81.06 294 TYR B O 1
ATOM 6166 N N . GLN B 1 295 ? -9.422 -20.797 6.617 1 85.5 295 GLN B N 1
ATOM 6167 C CA . GLN B 1 295 ? -10.477 -20.609 7.602 1 85.5 295 GLN B CA 1
ATOM 6168 C C . GLN B 1 295 ? -11.141 -19.234 7.449 1 85.5 295 GLN B C 1
ATOM 6170 O O . GLN B 1 295 ? -12.32 -19.078 7.75 1 85.5 295 GLN B O 1
ATOM 6175 N N . LYS B 1 296 ? -10.453 -18.406 6.957 1 90.19 296 LYS B N 1
ATOM 6176 C CA . LYS B 1 296 ? -10.969 -17.047 6.812 1 90.19 296 LYS B CA 1
ATOM 6177 C C . LYS B 1 296 ? -11.727 -16.875 5.5 1 90.19 296 LYS B C 1
ATOM 6179 O O . LYS B 1 296 ? -12.43 -15.891 5.301 1 90.19 296 LYS B O 1
ATOM 6184 N N . SER B 1 297 ? -11.664 -17.797 4.621 1 94.19 297 SER B N 1
ATOM 6185 C CA . SER B 1 297 ? -12.273 -17.719 3.297 1 94.19 297 SER B CA 1
ATOM 6186 C C . SER B 1 297 ? -13.75 -18.078 3.348 1 94.19 297 SER B C 1
ATOM 6188 O O . SER B 1 297 ? -14.109 -19.156 3.818 1 94.19 297 SER B O 1
ATOM 6190 N N . LYS B 1 298 ? -14.57 -17.281 2.852 1 95.88 298 LYS B N 1
ATOM 6191 C CA . LYS B 1 298 ? -15.992 -17.562 2.777 1 95.88 298 LYS B CA 1
ATOM 6192 C C . LYS B 1 298 ? -16.266 -18.734 1.838 1 95.88 298 LYS B C 1
ATOM 6194 O O . LYS B 1 298 ? -17.266 -19.438 1.992 1 95.88 298 LYS B O 1
ATOM 6199 N N . PHE B 1 299 ? -15.398 -18.953 0.918 1 96.88 299 PHE B N 1
ATOM 6200 C CA . PHE B 1 299 ? -15.539 -20.094 0.033 1 96.88 299 PHE B CA 1
ATOM 6201 C C . PHE B 1 299 ? -15.359 -21.406 0.804 1 96.88 299 PHE B C 1
ATOM 6203 O O . PHE B 1 299 ? -16.109 -22.359 0.608 1 96.88 299 PHE B O 1
ATOM 6210 N N . TYR B 1 300 ? -14.375 -21.344 1.639 1 96.31 300 TYR B N 1
ATOM 6211 C CA . TYR B 1 300 ? -14.18 -22.531 2.479 1 96.31 300 TYR B CA 1
ATOM 6212 C C . TYR B 1 300 ? -15.422 -22.812 3.32 1 96.31 300 TYR B C 1
ATOM 6214 O O . TYR B 1 300 ? -15.906 -23.938 3.369 1 96.31 300 TYR B O 1
ATOM 6222 N N . ARG B 1 301 ? -15.938 -21.781 3.934 1 96.12 301 ARG B N 1
ATOM 6223 C CA . ARG B 1 301 ? -17.094 -21.953 4.805 1 96.12 301 ARG B CA 1
ATOM 6224 C C . ARG B 1 301 ? -18.312 -22.453 4.02 1 96.12 301 ARG B C 1
ATOM 6226 O O . ARG B 1 301 ? -19.047 -23.312 4.5 1 96.12 301 ARG B O 1
ATOM 6233 N N . HIS B 1 302 ? -18.469 -21.938 2.916 1 96.94 302 HIS B N 1
ATOM 6234 C CA . HIS B 1 302 ? -19.578 -22.328 2.041 1 96.94 302 HIS B CA 1
ATOM 6235 C C . HIS B 1 302 ? -19.516 -23.812 1.714 1 96.94 302 HIS B C 1
ATOM 6237 O O . HIS B 1 302 ? -20.516 -24.531 1.892 1 96.94 302 HIS B O 1
ATOM 6243 N N . PHE B 1 303 ? -18.422 -24.297 1.33 1 97.75 303 PHE B N 1
ATOM 6244 C CA . PHE B 1 303 ? -18.297 -25.672 0.889 1 97.75 303 PHE B CA 1
ATOM 6245 C C . PHE B 1 303 ? -18.188 -26.609 2.082 1 97.75 303 PHE B C 1
ATOM 6247 O O . PHE B 1 303 ? -18.578 -27.781 1.997 1 97.75 303 PHE B O 1
ATOM 6254 N N . PHE B 1 304 ? -17.672 -26.078 3.146 1 96.69 304 PHE B N 1
ATOM 6255 C CA . PHE B 1 304 ? -17.656 -26.859 4.371 1 96.69 304 PHE B CA 1
ATOM 6256 C C . PHE B 1 304 ? -19.062 -27.203 4.828 1 96.69 304 PHE B C 1
ATOM 6258 O O . PHE B 1 304 ? -19.344 -28.328 5.246 1 96.69 304 PHE B O 1
ATOM 6265 N N . LYS B 1 305 ? -19.922 -26.25 4.719 1 96.44 305 LYS B N 1
ATOM 6266 C CA . LYS B 1 305 ? -21.312 -26.469 5.066 1 96.44 305 LYS B CA 1
ATOM 6267 C C . LYS B 1 305 ? -21.938 -27.531 4.168 1 96.44 305 LYS B C 1
ATOM 6269 O O . LYS B 1 305 ? -22.672 -28.406 4.645 1 96.44 305 LYS B O 1
ATOM 6274 N N . ILE B 1 306 ? -21.688 -27.469 2.941 1 96.75 306 ILE B N 1
ATOM 6275 C CA . ILE B 1 306 ? -22.203 -28.453 1.991 1 96.75 306 ILE B CA 1
ATOM 6276 C C . ILE B 1 306 ? -21.656 -29.844 2.332 1 96.75 306 ILE B C 1
ATOM 6278 O O . ILE B 1 306 ? -22.406 -30.828 2.334 1 96.75 306 ILE B O 1
ATOM 6282 N N . CYS B 1 307 ? -20.453 -29.891 2.635 1 96.25 307 CYS B N 1
ATOM 6283 C CA . CYS B 1 307 ? -19.797 -31.141 2.975 1 96.25 307 CYS B CA 1
ATOM 6284 C C . CYS B 1 307 ? -20.438 -31.781 4.207 1 96.25 307 CYS B C 1
ATOM 6286 O O . CYS B 1 307 ? -20.734 -32.969 4.211 1 96.25 307 CYS B O 1
ATOM 6288 N N . GLU B 1 308 ? -20.656 -30.953 5.211 1 94.44 308 GLU B N 1
ATOM 6289 C CA . GLU B 1 308 ? -21.25 -31.453 6.449 1 94.44 308 GLU B CA 1
ATOM 6290 C C . GLU B 1 308 ? -22.672 -31.953 6.223 1 94.44 308 GLU B C 1
ATOM 6292 O O . GLU B 1 308 ? -23.047 -33 6.742 1 94.44 308 GLU B O 1
ATOM 6297 N N . GLN B 1 309 ? -23.375 -31.297 5.457 1 93.75 309 GLN B N 1
ATOM 6298 C CA . GLN B 1 309 ? -24.734 -31.688 5.148 1 93.75 309 GLN B CA 1
ATOM 6299 C C . GLN B 1 309 ? -24.781 -32.969 4.352 1 93.75 309 GLN B C 1
ATOM 6301 O O . GLN B 1 309 ? -25.578 -33.875 4.652 1 93.75 309 GLN B O 1
ATOM 6306 N N . ASP B 1 310 ? -23.953 -33.094 3.396 1 92.06 310 ASP B N 1
ATOM 6307 C CA . ASP B 1 310 ? -23.953 -34.281 2.523 1 92.06 310 ASP B CA 1
ATOM 6308 C C . ASP B 1 310 ? -23.438 -35.5 3.256 1 92.06 310 ASP B C 1
ATOM 6310 O O . ASP B 1 310 ? -23.922 -36.625 3.025 1 92.06 310 ASP B O 1
ATOM 6314 N N . LYS B 1 311 ? -22.516 -35.312 4.109 1 90.19 311 LYS B N 1
ATOM 6315 C CA . LYS B 1 311 ? -21.984 -36.438 4.879 1 90.19 311 LYS B CA 1
ATOM 6316 C C . LYS B 1 311 ? -23.062 -37.031 5.789 1 90.19 311 LYS B C 1
ATOM 6318 O O . LYS B 1 311 ? -23.125 -38.25 5.977 1 90.19 311 LYS B O 1
ATOM 6323 N N . LYS B 1 312 ? -23.828 -36.188 6.305 1 86.88 312 LYS B N 1
ATOM 6324 C CA . LYS B 1 312 ? -24.922 -36.656 7.137 1 86.88 312 LYS B CA 1
ATOM 6325 C C . LYS B 1 312 ? -25.906 -37.5 6.32 1 86.88 312 LYS B C 1
ATOM 6327 O O . LYS B 1 312 ? -26.406 -38.531 6.801 1 86.88 312 LYS B O 1
ATOM 6332 N N . MET B 1 313 ? -26.109 -37.188 5.105 1 82.44 313 MET B N 1
ATOM 6333 C CA . MET B 1 313 ? -27.031 -37.906 4.234 1 82.44 313 MET B CA 1
ATOM 6334 C C . MET B 1 313 ? -26.438 -39.219 3.766 1 82.44 313 MET B C 1
ATOM 6336 O O . MET B 1 313 ? -27.172 -40.219 3.615 1 82.44 313 MET B O 1
ATOM 6340 N N . ILE B 1 314 ? -25.188 -39.312 3.557 1 82.44 314 ILE B N 1
ATOM 6341 C CA . ILE B 1 314 ? -24.469 -40.5 3.088 1 82.44 314 ILE B CA 1
ATOM 6342 C C . ILE B 1 314 ? -24.484 -41.594 4.168 1 82.44 314 ILE B C 1
ATOM 6344 O O . ILE B 1 314 ? -24.672 -42.781 3.869 1 82.44 314 ILE B O 1
ATOM 6348 N N . ASN B 1 315 ? -24.328 -41.156 5.375 1 77.5 315 ASN B N 1
ATOM 6349 C CA . ASN B 1 315 ? -24.266 -42.125 6.484 1 77.5 315 ASN B CA 1
ATOM 6350 C C . ASN B 1 315 ? -25.609 -42.812 6.684 1 77.5 315 ASN B C 1
ATOM 6352 O O . ASN B 1 315 ? -25.656 -43.906 7.266 1 77.5 315 ASN B O 1
ATOM 6356 N N . SER B 1 316 ? -26.641 -42.406 5.992 1 72.19 316 SER B N 1
ATOM 6357 C CA . SER B 1 316 ? -27.969 -43 6.172 1 72.19 316 SER B CA 1
ATOM 6358 C C . SER B 1 316 ? -28.281 -44 5.07 1 72.19 316 SER B C 1
ATOM 6360 O O . SER B 1 316 ? -29.219 -44.781 5.188 1 72.19 316 SER B O 1
ATOM 6362 N N . ALA B 1 317 ? -27.469 -44.062 4.059 1 71.69 317 ALA B N 1
ATOM 6363 C CA . ALA B 1 317 ? -27.734 -44.938 2.928 1 71.69 317 ALA B CA 1
ATOM 6364 C C . ALA B 1 317 ? -27.25 -46.375 3.203 1 71.69 317 ALA B C 1
ATOM 6366 O O . ALA B 1 317 ? -26.297 -46.562 3.965 1 71.69 317 ALA B O 1
ATOM 6367 N N . ILE B 1 318 ? -27.906 -47.375 2.607 1 75.94 318 ILE B N 1
ATOM 6368 C CA . ILE B 1 318 ? -27.578 -48.781 2.803 1 75.94 318 ILE B CA 1
ATOM 6369 C C . ILE B 1 318 ? -26.438 -49.156 1.858 1 75.94 318 ILE B C 1
ATOM 6371 O O . ILE B 1 318 ? -26.516 -48.906 0.654 1 75.94 318 ILE B O 1
ATOM 6375 N N . ASP B 1 319 ? -25.391 -49.781 2.412 1 79.5 319 ASP B N 1
ATOM 6376 C CA . ASP B 1 319 ? -24.156 -50.125 1.687 1 79.5 319 ASP B CA 1
ATOM 6377 C C . ASP B 1 319 ? -24.234 -51.5 1.08 1 79.5 319 ASP B C 1
ATOM 6379 O O . ASP B 1 319 ? -24.953 -52.375 1.598 1 79.5 319 ASP B O 1
ATOM 6383 N N . SER B 1 320 ? -23.75 -51.562 -0.093 1 82.62 320 SER B N 1
ATOM 6384 C CA . SER B 1 320 ? -23.516 -52.906 -0.656 1 82.62 320 SER B CA 1
ATOM 6385 C C . SER B 1 320 ? -22.172 -53.469 -0.195 1 82.62 320 SER B C 1
ATOM 6387 O O . SER B 1 320 ? -21.469 -52.812 0.587 1 82.62 320 SER B O 1
ATOM 6389 N N . ASP B 1 321 ? -21.875 -54.719 -0.705 1 83.12 321 ASP B N 1
ATOM 6390 C CA . ASP B 1 321 ? -20.625 -55.375 -0.328 1 83.12 321 ASP B CA 1
ATOM 6391 C C . ASP B 1 321 ? -19.484 -54.969 -1.269 1 83.12 321 ASP B C 1
ATOM 6393 O O . ASP B 1 321 ? -18.328 -55.281 -1.026 1 83.12 321 ASP B O 1
ATOM 6397 N N . ASN B 1 322 ? -19.812 -54.156 -2.254 1 89.44 322 ASN B N 1
ATOM 6398 C CA . ASN B 1 322 ? -18.797 -53.75 -3.213 1 89.44 322 ASN B CA 1
ATOM 6399 C C . ASN B 1 322 ? -18.016 -52.531 -2.729 1 89.44 322 ASN B C 1
ATOM 6401 O O . ASN B 1 322 ? -18.609 -51.562 -2.262 1 89.44 322 ASN B O 1
ATOM 6405 N N . ILE B 1 323 ? -16.734 -52.656 -2.811 1 90.94 323 ILE B N 1
ATOM 6406 C CA . ILE B 1 323 ? -15.852 -51.594 -2.312 1 90.94 323 ILE B CA 1
ATOM 6407 C C . ILE B 1 323 ? -15.805 -50.438 -3.311 1 90.94 323 ILE B C 1
ATOM 6409 O O . ILE B 1 323 ? -15.766 -50.656 -4.523 1 90.94 323 ILE B O 1
ATOM 6413 N N . ASN B 1 324 ? -15.836 -49.25 -2.889 1 92.12 324 ASN B N 1
ATOM 6414 C CA . ASN B 1 324 ? -15.617 -48.031 -3.67 1 92.12 324 ASN B CA 1
ATOM 6415 C C . ASN B 1 324 ? -14.133 -47.75 -3.854 1 92.12 324 ASN B C 1
ATOM 6417 O O . ASN B 1 324 ? -13.461 -47.281 -2.924 1 92.12 324 ASN B O 1
ATOM 6421 N N . ILE B 1 325 ? -13.609 -48 -5.023 1 91.19 325 ILE B N 1
ATOM 6422 C CA . ILE B 1 325 ? -12.18 -47.906 -5.289 1 91.19 325 ILE B CA 1
ATOM 6423 C C . ILE B 1 325 ? -11.742 -46.438 -5.211 1 91.19 325 ILE B C 1
ATOM 6425 O O . ILE B 1 325 ? -10.547 -46.156 -5.145 1 91.19 325 ILE B O 1
ATOM 6429 N N . PHE B 1 326 ? -12.672 -45.562 -5.168 1 94 326 PHE B N 1
ATOM 6430 C CA . PHE B 1 326 ? -12.328 -44.156 -5.18 1 94 326 PHE B CA 1
ATOM 6431 C C . PHE B 1 326 ? -12.508 -43.531 -3.797 1 94 326 PHE B C 1
ATOM 6433 O O . PHE B 1 326 ? -12.43 -42.312 -3.637 1 94 326 PHE B O 1
ATOM 6440 N N . TYR B 1 327 ? -12.781 -44.375 -2.824 1 93.5 327 TYR B N 1
ATOM 6441 C CA . TYR B 1 327 ? -12.836 -43.875 -1.446 1 93.5 327 TYR B CA 1
ATOM 6442 C C . TYR B 1 327 ? -11.492 -43.312 -1.017 1 93.5 327 TYR B C 1
ATOM 6444 O O . TYR B 1 327 ? -10.477 -44 -1.023 1 93.5 327 TYR B O 1
ATOM 6452 N N . ASN B 1 328 ? -11.484 -42.062 -0.663 1 95.75 328 ASN B N 1
ATOM 6453 C CA . ASN B 1 328 ? -10.266 -41.375 -0.245 1 95.75 328 ASN B CA 1
ATOM 6454 C C . ASN B 1 328 ? -10.57 -40.062 0.5 1 95.75 328 ASN B C 1
ATOM 6456 O O . ASN B 1 328 ? -10.562 -39 -0.095 1 95.75 328 ASN B O 1
ATOM 6460 N N . PRO B 1 329 ? -10.742 -40.062 1.775 1 94.44 329 PRO B N 1
ATOM 6461 C CA . PRO B 1 329 ? -11.094 -38.875 2.564 1 94.44 329 PRO B CA 1
ATOM 6462 C C . PRO B 1 329 ? -10 -37.812 2.545 1 94.44 329 PRO B C 1
ATOM 6464 O O . PRO B 1 329 ? -10.289 -36.625 2.719 1 94.44 329 PRO B O 1
ATOM 6467 N N . LEU B 1 330 ? -8.812 -38.219 2.324 1 96 330 LEU B N 1
ATOM 6468 C CA . LEU B 1 330 ? -7.715 -37.25 2.289 1 96 330 LEU B CA 1
ATOM 6469 C C . LEU B 1 330 ? -7.84 -36.312 1.087 1 96 330 LEU B C 1
ATOM 6471 O O . LEU B 1 330 ? -7.488 -35.125 1.169 1 96 330 LEU B O 1
ATOM 6475 N N . ILE B 1 331 ? -8.344 -36.906 -0.029 1 96.69 331 ILE B N 1
ATOM 6476 C CA . ILE B 1 331 ? -8.562 -36.094 -1.228 1 96.69 331 ILE B CA 1
ATOM 6477 C C . ILE B 1 331 ? -9.648 -35.062 -0.965 1 96.69 331 ILE B C 1
ATOM 6479 O O . ILE B 1 331 ? -9.539 -33.906 -1.4 1 96.69 331 ILE B O 1
ATOM 6483 N N . LEU B 1 332 ? -10.633 -35.469 -0.31 1 96.5 332 LEU B N 1
ATOM 6484 C CA . LEU B 1 332 ? -11.711 -34.562 0.037 1 96.5 332 LEU B CA 1
ATOM 6485 C C . LEU B 1 332 ? -11.188 -33.406 0.898 1 96.5 332 LEU B C 1
ATOM 6487 O O . LEU B 1 332 ? -11.531 -32.25 0.674 1 96.5 332 LEU B O 1
ATOM 6491 N N . ASP B 1 333 ? -10.359 -33.719 1.826 1 95.25 333 ASP B N 1
ATOM 6492 C CA . ASP B 1 333 ? -9.773 -32.688 2.703 1 95.25 333 ASP B CA 1
ATOM 6493 C C . ASP B 1 333 ? -8.898 -31.734 1.913 1 95.25 333 ASP B C 1
ATOM 6495 O O . ASP B 1 333 ? -8.914 -30.516 2.172 1 95.25 333 ASP B O 1
ATOM 6499 N N . LEU B 1 334 ? -8.195 -32.25 1.01 1 95.12 334 LEU B N 1
ATOM 6500 C CA . LEU B 1 334 ? -7.336 -31.453 0.148 1 95.12 334 LEU B CA 1
ATOM 6501 C C . LEU B 1 334 ? -8.156 -30.453 -0.659 1 95.12 334 LEU B C 1
ATOM 6503 O O . LEU B 1 334 ? -7.836 -29.266 -0.697 1 95.12 334 LEU B O 1
ATOM 6507 N N . ILE B 1 335 ? -9.18 -30.969 -1.272 1 96.19 335 ILE B N 1
ATOM 6508 C CA . ILE B 1 335 ? -10.039 -30.141 -2.109 1 96.19 335 ILE B CA 1
ATOM 6509 C C . ILE B 1 335 ? -10.688 -29.047 -1.261 1 96.19 335 ILE B C 1
ATOM 6511 O O . ILE B 1 335 ? -10.703 -27.875 -1.649 1 96.19 335 ILE B O 1
ATOM 6515 N N . LEU B 1 336 ? -11.109 -29.375 -0.092 1 95.44 336 LEU B N 1
ATOM 6516 C CA . LEU B 1 336 ? -11.883 -28.5 0.777 1 95.44 336 LEU B CA 1
ATOM 6517 C C . LEU B 1 336 ? -10.992 -27.438 1.41 1 95.44 336 LEU B C 1
ATOM 6519 O O . LEU B 1 336 ? -11.398 -26.281 1.56 1 95.44 336 LEU B O 1
ATOM 6523 N N . LYS B 1 337 ? -9.82 -27.797 1.728 1 93.62 337 LYS B N 1
ATOM 6524 C CA . LYS B 1 337 ? -9.008 -26.906 2.549 1 93.62 337 LYS B CA 1
ATOM 6525 C C . LYS B 1 337 ? -7.98 -26.156 1.701 1 93.62 337 LYS B C 1
ATOM 6527 O O . LYS B 1 337 ? -7.539 -25.062 2.07 1 93.62 337 LYS B O 1
ATOM 6532 N N . LYS B 1 338 ? -7.629 -26.703 0.584 1 93.25 338 LYS B N 1
ATOM 6533 C CA . LYS B 1 338 ? -6.551 -26.094 -0.187 1 93.25 338 LYS B CA 1
ATOM 6534 C C . LYS B 1 338 ? -7.082 -25.438 -1.461 1 93.25 338 LYS B C 1
ATOM 6536 O O . LYS B 1 338 ? -6.719 -24.312 -1.784 1 93.25 338 LYS B O 1
ATOM 6541 N N . TYR B 1 339 ? -7.973 -26.062 -2.18 1 94.81 339 TYR B N 1
ATOM 6542 C CA . TYR B 1 339 ? -8.289 -25.609 -3.529 1 94.81 339 TYR B CA 1
ATOM 6543 C C . TYR B 1 339 ? -9.562 -24.781 -3.543 1 94.81 339 TYR B C 1
ATOM 6545 O O . TYR B 1 339 ? -9.625 -23.734 -4.184 1 94.81 339 TYR B O 1
ATOM 6553 N N . LEU B 1 340 ? -10.562 -25.156 -2.811 1 96.56 340 LEU B N 1
ATOM 6554 C CA . LEU B 1 340 ? -11.859 -24.484 -2.883 1 96.56 340 LEU B CA 1
ATOM 6555 C C . LEU B 1 340 ? -11.812 -23.125 -2.195 1 96.56 340 LEU B C 1
ATOM 6557 O O . LEU B 1 340 ? -12.484 -22.188 -2.623 1 96.56 340 LEU B O 1
ATOM 6561 N N . PRO B 1 341 ? -10.984 -22.953 -1.158 1 95.44 341 PRO B N 1
ATOM 6562 C CA . PRO B 1 341 ? -10.922 -21.625 -0.537 1 95.44 341 PRO B CA 1
ATOM 6563 C C . PRO B 1 341 ? -10.445 -20.547 -1.502 1 95.44 341 PRO B C 1
ATOM 6565 O O . PRO B 1 341 ? -10.758 -19.375 -1.321 1 95.44 341 PRO B O 1
ATOM 6568 N N . ILE B 1 342 ? -9.68 -20.922 -2.514 1 94.94 342 ILE B N 1
ATOM 6569 C CA . ILE B 1 342 ? -9.148 -19.938 -3.457 1 94.94 342 ILE B CA 1
ATOM 6570 C C . ILE B 1 342 ? -9.758 -20.172 -4.84 1 94.94 342 ILE B C 1
ATOM 6572 O O . ILE B 1 342 ? -9.133 -19.875 -5.859 1 94.94 342 ILE B O 1
ATOM 6576 N N . LEU B 1 343 ? -10.969 -20.578 -4.938 1 95.81 343 LEU B N 1
ATOM 6577 C CA . LEU B 1 343 ? -11.68 -21.047 -6.125 1 95.81 343 LEU B CA 1
ATOM 6578 C C . LEU B 1 343 ? -11.695 -19.969 -7.203 1 95.81 343 LEU B C 1
ATOM 6580 O O . LEU B 1 343 ? -11.422 -20.25 -8.375 1 95.81 343 LEU B O 1
ATOM 6584 N N . PRO B 1 344 ? -11.945 -18.719 -6.891 1 94.38 344 PRO B N 1
ATOM 6585 C CA . PRO B 1 344 ? -12.047 -17.688 -7.938 1 94.38 344 PRO B CA 1
ATOM 6586 C C . PRO B 1 344 ? -10.711 -17.438 -8.641 1 94.38 344 PRO B C 1
ATOM 6588 O O . PRO B 1 344 ? -10.688 -16.875 -9.734 1 94.38 344 PRO B O 1
ATOM 6591 N N . LEU B 1 345 ? -9.625 -17.859 -8.078 1 94 345 LEU B N 1
ATOM 6592 C CA . LEU B 1 345 ? -8.305 -17.578 -8.641 1 94 345 LEU B CA 1
ATOM 6593 C C . LEU B 1 345 ? -7.988 -18.547 -9.773 1 94 345 LEU B C 1
ATOM 6595 O O . LEU B 1 345 ? -7.137 -18.266 -10.617 1 94 345 LEU B O 1
ATOM 6599 N N . TRP B 1 346 ? -8.648 -19.688 -9.734 1 93.12 346 TRP B N 1
ATOM 6600 C CA . TRP B 1 346 ? -8.219 -20.656 -10.727 1 93.12 346 TRP B CA 1
ATOM 6601 C C . TRP B 1 346 ? -9.406 -21.188 -11.531 1 93.12 346 TRP B C 1
ATOM 6603 O O . TRP B 1 346 ? -9.242 -22.016 -12.43 1 93.12 346 TRP B O 1
ATOM 6613 N N . SER B 1 347 ? -10.586 -20.688 -11.203 1 92.38 347 SER B N 1
ATOM 6614 C CA . SER B 1 347 ? -11.781 -21.016 -11.977 1 92.38 347 SER B CA 1
ATOM 6615 C C . SER B 1 347 ? -12.336 -19.766 -12.672 1 92.38 347 SER B C 1
ATOM 6617 O O . SER B 1 347 ? -11.781 -18.672 -12.539 1 92.38 347 SER B O 1
ATOM 6619 N N . ASN B 1 348 ? -13.422 -19.969 -13.414 1 89.44 348 ASN B N 1
ATOM 6620 C CA . ASN B 1 348 ? -14.008 -18.859 -14.148 1 89.44 348 ASN B CA 1
ATOM 6621 C C . ASN B 1 348 ? -15.305 -18.391 -13.492 1 89.44 348 ASN B C 1
ATOM 6623 O O . ASN B 1 348 ? -16.156 -17.781 -14.148 1 89.44 348 ASN B O 1
ATOM 6627 N N . ILE B 1 349 ? -15.43 -18.688 -12.219 1 90.19 349 ILE B N 1
ATOM 6628 C CA . ILE B 1 349 ? -16.688 -18.359 -11.547 1 90.19 349 ILE B CA 1
ATOM 6629 C C . ILE B 1 349 ? -16.781 -16.844 -11.367 1 90.19 349 ILE B C 1
ATOM 6631 O O . ILE B 1 349 ? -17.859 -16.312 -11.094 1 90.19 349 ILE B O 1
ATOM 6635 N N . TYR B 1 350 ? -15.68 -16.234 -11.32 1 83.62 350 TYR B N 1
ATOM 6636 C CA . TYR B 1 350 ? -15.617 -14.789 -11.172 1 83.62 350 TYR B CA 1
ATOM 6637 C C . TYR B 1 350 ? -15.117 -14.133 -12.453 1 83.62 350 TYR B C 1
ATOM 6639 O O . TYR B 1 350 ? -13.914 -14.008 -12.672 1 83.62 350 TYR B O 1
ATOM 6647 N N . PRO B 1 351 ? -16.109 -14.125 -13.5 1 63.31 351 PRO B N 1
ATOM 6648 C CA . PRO B 1 351 ? -15.594 -13.547 -14.742 1 63.31 351 PRO B CA 1
ATOM 6649 C C . PRO B 1 351 ? -15.453 -12.023 -14.664 1 63.31 351 PRO B C 1
ATOM 6651 O O . PRO B 1 351 ? -16.141 -11.375 -13.875 1 63.31 351 PRO B O 1
ATOM 6654 N N . ASN B 1 352 ? -14.367 -11.406 -14.828 1 57.41 352 ASN B N 1
ATOM 6655 C CA . ASN B 1 352 ? -14.516 -10 -15.18 1 57.41 352 ASN B CA 1
ATOM 6656 C C . ASN B 1 352 ? -15.484 -9.805 -16.344 1 57.41 352 ASN B C 1
ATOM 6658 O O . ASN B 1 352 ? -15.57 -10.656 -17.234 1 57.41 352 ASN B O 1
ATOM 6662 N N . LEU B 1 353 ? -16.688 -9.266 -16.141 1 50.06 353 LEU B N 1
ATOM 6663 C CA . LEU B 1 353 ? -17.859 -9.016 -16.969 1 50.06 353 LEU B CA 1
ATOM 6664 C C . LEU B 1 353 ? -17.469 -8.938 -18.438 1 50.06 353 LEU B C 1
ATOM 6666 O O . LEU B 1 353 ? -18.281 -9.234 -19.312 1 50.06 353 LEU B O 1
ATOM 6670 N N . ARG B 1 354 ? -16.547 -8.008 -18.734 1 47.41 354 ARG B N 1
ATOM 6671 C CA . ARG B 1 354 ? -16.594 -7.57 -20.125 1 47.41 354 ARG B CA 1
ATOM 6672 C C . ARG B 1 354 ? -16.25 -8.719 -21.062 1 47.41 354 ARG B C 1
ATOM 6674 O O . ARG B 1 354 ? -16.578 -8.656 -22.25 1 47.41 354 ARG B O 1
ATOM 6681 N N . ASP B 1 355 ? -15.094 -9.445 -20.875 1 49.91 355 ASP B N 1
ATOM 6682 C CA . ASP B 1 355 ? -14.664 -10.344 -21.938 1 49.91 355 ASP B CA 1
ATOM 6683 C C . ASP B 1 355 ? -15.039 -11.789 -21.625 1 49.91 355 ASP B C 1
ATOM 6685 O O .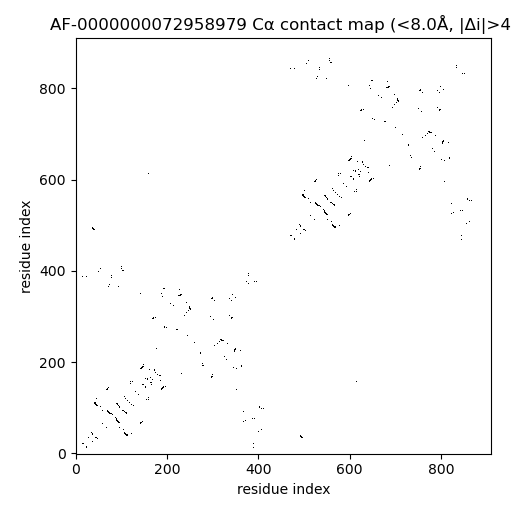 ASP B 1 355 ? -14.164 -12.633 -21.422 1 49.91 355 ASP B O 1
ATOM 6689 N N . ARG B 1 356 ? -16.062 -12.031 -20.953 1 48.22 356 ARG B N 1
ATOM 6690 C CA . ARG B 1 356 ? -16.594 -13.352 -20.609 1 48.22 356 ARG B CA 1
ATOM 6691 C C . ARG B 1 356 ? -16.234 -14.375 -21.688 1 48.22 356 ARG B C 1
ATOM 6693 O O . ARG B 1 356 ? -15.906 -15.523 -21.375 1 48.22 356 ARG B O 1
ATOM 6700 N N . ASP B 1 357 ? -16.625 -13.859 -22.797 1 49.22 357 ASP B N 1
ATOM 6701 C CA . ASP B 1 357 ? -16.828 -14.898 -23.797 1 49.22 357 ASP B CA 1
ATOM 6702 C C . ASP B 1 357 ? -15.5 -15.508 -24.25 1 49.22 357 ASP B C 1
ATOM 6704 O O . ASP B 1 357 ? -15.484 -16.531 -24.938 1 49.22 357 ASP B O 1
ATOM 6708 N N . SER B 1 358 ? -14.312 -14.789 -23.875 1 53.09 358 SER B N 1
ATOM 6709 C CA . SER B 1 358 ? -13.273 -15.312 -24.766 1 53.09 358 SER B CA 1
ATOM 6710 C C . SER B 1 358 ? -12.211 -16.078 -23.984 1 53.09 358 SER B C 1
ATOM 6712 O O . SER B 1 358 ? -11.398 -16.797 -24.562 1 53.09 358 SER B O 1
ATOM 6714 N N . ILE B 1 359 ? -12.039 -15.719 -22.656 1 58.28 359 ILE B N 1
ATOM 6715 C CA . ILE B 1 359 ? -10.836 -16.375 -22.156 1 58.28 359 ILE B CA 1
ATOM 6716 C C . ILE B 1 359 ? -11.211 -17.547 -21.266 1 58.28 359 ILE B C 1
ATOM 6718 O O . ILE B 1 359 ? -11.844 -17.375 -20.219 1 58.28 359 ILE B O 1
ATOM 6722 N N . GLU B 1 360 ? -11.109 -18.812 -21.781 1 62.97 360 GLU B N 1
ATOM 6723 C CA . GLU B 1 360 ? -11.422 -20.062 -21.109 1 62.97 360 GLU B CA 1
ATOM 6724 C C . GLU B 1 360 ? -10.406 -20.375 -20.016 1 62.97 360 GLU B C 1
ATOM 6726 O O . GLU B 1 360 ? -10.789 -20.797 -18.922 1 62.97 360 GLU B O 1
ATOM 6731 N N . ARG B 1 361 ? -9.102 -20.109 -20.375 1 78 361 ARG B N 1
ATOM 6732 C CA . ARG B 1 361 ? -8.047 -20.422 -19.422 1 78 361 ARG B CA 1
ATOM 6733 C C . ARG B 1 361 ? -6.953 -19.359 -19.438 1 78 361 ARG B C 1
ATOM 6735 O O . ARG B 1 361 ? -6.609 -18.844 -20.5 1 78 361 ARG B O 1
ATOM 6742 N N . PHE B 1 362 ? -6.465 -19.094 -18.297 1 86.69 362 PHE B N 1
ATOM 6743 C CA . PHE B 1 362 ? -5.367 -18.141 -18.188 1 86.69 362 PHE B CA 1
ATOM 6744 C C . PHE B 1 362 ? -4.031 -18.859 -18.062 1 86.69 362 PHE B C 1
ATOM 6746 O O . PHE B 1 362 ? -3.904 -19.797 -17.281 1 86.69 362 PHE B O 1
ATOM 6753 N N . SER B 1 363 ? -3.162 -18.484 -18.938 1 88.25 363 SER B N 1
ATOM 6754 C CA . SER B 1 363 ? -1.816 -19.047 -18.906 1 88.25 363 SER B CA 1
ATOM 6755 C C . SER B 1 363 ? -0.763 -17.938 -18.797 1 88.25 363 SER B C 1
ATOM 6757 O O . SER B 1 363 ? -0.959 -16.828 -19.297 1 88.25 363 SER B O 1
ATOM 6759 N N . ASN B 1 364 ? 0.302 -18.25 -18.141 1 93 364 ASN B N 1
ATOM 6760 C CA . ASN B 1 364 ? 1.412 -17.312 -18.016 1 93 364 ASN B CA 1
ATOM 6761 C C . ASN B 1 364 ? 2.41 -17.469 -19.156 1 93 364 ASN B C 1
ATOM 6763 O O . ASN B 1 364 ? 3.561 -17.047 -19.047 1 93 364 ASN B O 1
ATOM 6767 N N . ALA B 1 365 ? 1.981 -18.016 -20.25 1 90.81 365 ALA B N 1
ATOM 6768 C CA . ALA B 1 365 ? 2.811 -18.297 -21.422 1 90.81 365 ALA B CA 1
ATOM 6769 C C . ALA B 1 365 ? 3.486 -17.031 -21.922 1 90.81 365 ALA B C 1
ATOM 6771 O O . ALA B 1 365 ? 4.66 -17.062 -22.312 1 90.81 365 ALA B O 1
ATOM 6772 N N . PRO B 1 366 ? 2.807 -15.898 -21.906 1 93.38 366 PRO B N 1
ATOM 6773 C CA . PRO B 1 366 ? 3.436 -14.688 -22.438 1 93.38 366 PRO B CA 1
ATOM 6774 C C . PRO B 1 366 ? 4.703 -14.305 -21.688 1 93.38 366 PRO B C 1
ATOM 6776 O O . PRO B 1 366 ? 5.707 -13.938 -22.297 1 93.38 366 PRO B O 1
ATOM 6779 N N . VAL B 1 367 ? 4.668 -14.398 -20.391 1 95.88 367 VAL B N 1
ATOM 6780 C CA . VAL B 1 367 ? 5.852 -14.008 -19.625 1 95.88 367 VAL B CA 1
ATOM 6781 C C . VAL B 1 367 ? 6.938 -15.07 -19.781 1 95.88 367 VAL B C 1
ATOM 6783 O O . VAL B 1 367 ? 8.125 -14.75 -19.812 1 95.88 367 VAL B O 1
ATOM 6786 N N . GLU B 1 368 ? 6.547 -16.281 -19.844 1 92.25 368 GLU B N 1
ATOM 6787 C CA . GLU B 1 368 ? 7.516 -17.328 -20.125 1 92.25 368 GLU B CA 1
ATOM 6788 C C . GLU B 1 368 ? 8.18 -17.141 -21.484 1 92.25 368 GLU B C 1
ATOM 6790 O O . GLU B 1 368 ? 9.383 -17.375 -21.625 1 92.25 368 GLU B O 1
ATOM 6795 N N . ASN B 1 369 ? 7.395 -16.781 -22.438 1 93.19 369 ASN B N 1
ATOM 6796 C CA . ASN B 1 369 ? 7.93 -16.469 -23.75 1 93.19 369 ASN B CA 1
ATOM 6797 C C . ASN B 1 369 ? 8.938 -15.32 -23.672 1 93.19 369 ASN B C 1
ATOM 6799 O O . ASN B 1 369 ? 10 -15.375 -24.297 1 93.19 369 ASN B O 1
ATOM 6803 N N . TRP B 1 370 ? 8.625 -14.367 -22.953 1 94.94 370 TRP B N 1
ATOM 6804 C CA . TRP B 1 370 ? 9.539 -13.242 -22.766 1 94.94 370 TRP B CA 1
ATOM 6805 C C . TRP B 1 370 ? 10.859 -13.695 -22.156 1 94.94 370 TRP B C 1
ATOM 6807 O O . TRP B 1 370 ? 11.93 -13.336 -22.641 1 94.94 370 TRP B O 1
ATOM 6817 N N . PHE B 1 371 ? 10.75 -14.492 -21.141 1 93.88 371 PHE B N 1
ATOM 6818 C CA . PHE B 1 371 ? 11.961 -14.984 -20.5 1 93.88 371 PHE B CA 1
ATOM 6819 C C . PHE B 1 371 ? 12.789 -15.812 -21.484 1 93.88 371 PHE B C 1
ATOM 6821 O O . PHE B 1 371 ? 14.023 -15.727 -21.469 1 93.88 371 PHE B O 1
ATOM 6828 N N . CYS B 1 372 ? 12.062 -16.5 -22.266 1 91.31 372 CYS B N 1
ATOM 6829 C CA . CYS B 1 372 ? 12.75 -17.297 -23.281 1 91.31 372 CYS B CA 1
ATOM 6830 C C . CYS B 1 372 ? 13.492 -16.391 -24.266 1 91.31 372 CYS B C 1
ATOM 6832 O O . CYS B 1 372 ? 14.648 -16.641 -24.594 1 91.31 372 CYS B O 1
ATOM 6834 N N . GLN B 1 373 ? 12.898 -15.352 -24.641 1 89.69 373 GLN B N 1
ATOM 6835 C CA . GLN B 1 373 ? 13.523 -14.391 -25.562 1 89.69 373 GLN B CA 1
ATOM 6836 C C . GLN B 1 373 ? 14.734 -13.734 -24.906 1 89.69 373 GLN B C 1
ATOM 6838 O O . GLN B 1 373 ? 15.789 -13.602 -25.547 1 89.69 373 GLN B O 1
ATOM 6843 N N . VAL B 1 374 ? 14.547 -13.383 -23.719 1 89.81 374 VAL B N 1
ATOM 6844 C CA . VAL B 1 374 ? 15.633 -12.727 -23 1 89.81 374 VAL B CA 1
ATOM 6845 C C . VAL B 1 374 ? 16.812 -13.68 -22.875 1 89.81 374 VAL B C 1
ATOM 6847 O O . VAL B 1 374 ? 17.969 -13.297 -23.125 1 89.81 374 VAL B O 1
ATOM 6850 N N . LYS B 1 375 ? 16.531 -14.859 -22.5 1 87.06 375 LYS B N 1
ATOM 6851 C CA . LYS B 1 375 ? 17.578 -15.852 -22.312 1 87.06 375 LYS B CA 1
ATOM 6852 C C . LYS B 1 375 ? 18.281 -16.156 -23.641 1 87.06 375 LYS B C 1
ATOM 6854 O O . LYS B 1 375 ? 19.5 -16.281 -23.703 1 87.06 375 LYS B O 1
ATOM 6859 N N . ASN B 1 376 ? 17.469 -16.25 -24.656 1 83.75 376 ASN B N 1
ATOM 6860 C CA . ASN B 1 376 ? 18.016 -16.562 -25.969 1 83.75 376 ASN B CA 1
ATOM 6861 C C . ASN B 1 376 ? 18.812 -15.391 -26.531 1 83.75 376 ASN B C 1
ATOM 6863 O O . ASN B 1 376 ? 19.859 -15.586 -27.156 1 83.75 376 ASN B O 1
ATOM 6867 N N . ASN B 1 377 ? 18.312 -14.219 -26.406 1 76.06 377 ASN B N 1
ATOM 6868 C CA . ASN B 1 377 ? 18.969 -13.031 -26.938 1 76.06 377 ASN B CA 1
ATOM 6869 C C . ASN B 1 377 ? 20.203 -12.664 -26.109 1 76.06 377 ASN B C 1
ATOM 6871 O O . ASN B 1 377 ? 21.219 -12.234 -26.672 1 76.06 377 ASN B O 1
ATOM 6875 N N . ILE B 1 378 ? 20.062 -12.805 -24.828 1 70.25 378 ILE B N 1
ATOM 6876 C CA . ILE B 1 378 ? 21.094 -12.289 -23.953 1 70.25 378 ILE B CA 1
ATOM 6877 C C . ILE B 1 378 ? 22.062 -13.406 -23.578 1 70.25 378 ILE B C 1
ATOM 6879 O O . ILE B 1 378 ? 23.281 -13.266 -23.766 1 70.25 378 ILE B O 1
ATOM 6883 N N . LEU B 1 379 ? 21.578 -14.492 -23.078 1 67.88 379 LEU B N 1
ATOM 6884 C CA . LEU B 1 379 ? 22.406 -15.547 -22.531 1 67.88 379 LEU B CA 1
ATOM 6885 C C . LEU B 1 379 ? 23.109 -16.328 -23.641 1 67.88 379 LEU B C 1
ATOM 6887 O O . LEU B 1 379 ? 24.234 -16.781 -23.469 1 67.88 379 LEU B O 1
ATOM 6891 N N . LYS B 1 380 ? 22.375 -16.516 -24.656 1 64.69 380 LYS B N 1
ATOM 6892 C CA . LYS B 1 380 ? 23.016 -17.297 -25.719 1 64.69 380 LYS B CA 1
ATOM 6893 C C . LYS B 1 380 ? 24.266 -16.578 -26.234 1 64.69 380 LYS B C 1
ATOM 6895 O O . LYS B 1 380 ? 25.234 -17.234 -26.625 1 64.69 380 LYS B O 1
ATOM 6900 N N . THR B 1 381 ? 24.156 -15.312 -26.109 1 62.19 381 THR B N 1
ATOM 6901 C CA . THR B 1 381 ? 25.297 -14.539 -26.625 1 62.19 381 THR B CA 1
ATOM 6902 C C . THR B 1 381 ? 26.406 -14.469 -25.594 1 62.19 381 THR B C 1
ATOM 6904 O O . THR B 1 381 ? 27.594 -14.523 -25.938 1 62.19 381 THR B O 1
ATOM 6907 N N . THR B 1 382 ? 25.953 -14.5 -24.359 1 65.5 382 THR B N 1
ATOM 6908 C CA . THR B 1 382 ? 26.969 -14.266 -23.344 1 65.5 382 THR B CA 1
ATOM 6909 C C . THR B 1 382 ? 27.312 -15.562 -22.625 1 65.5 382 THR B C 1
ATOM 6911 O O . THR B 1 382 ? 28.438 -15.734 -22.141 1 65.5 382 THR B O 1
ATOM 6914 N N . GLY B 1 383 ? 26.469 -16.578 -22.641 1 63 383 GLY B N 1
ATOM 6915 C CA . GLY B 1 383 ? 26.625 -17.875 -22.016 1 63 383 GLY B CA 1
ATOM 6916 C C . GLY B 1 383 ? 26.547 -17.812 -20.5 1 63 383 GLY B C 1
ATOM 6917 O O . GLY B 1 383 ? 26.797 -18.812 -19.812 1 63 383 GLY B O 1
ATOM 6918 N N . LEU B 1 384 ? 26.391 -16.719 -19.844 1 70.75 384 LEU B N 1
ATOM 6919 C CA . LEU B 1 384 ? 26.484 -16.594 -18.406 1 70.75 384 LEU B CA 1
ATOM 6920 C C . LEU B 1 384 ? 25.453 -15.586 -17.875 1 70.75 384 LEU B C 1
ATOM 6922 O O . LEU B 1 384 ? 24.953 -14.758 -18.625 1 70.75 384 LEU B O 1
ATOM 6926 N N . ARG B 1 385 ? 25.234 -15.93 -16.594 1 82.94 385 ARG B N 1
ATOM 6927 C CA . ARG B 1 385 ? 24.516 -14.883 -15.891 1 82.94 385 ARG B CA 1
ATOM 6928 C C . ARG B 1 385 ? 25.297 -13.562 -15.93 1 82.94 385 ARG B C 1
ATOM 6930 O O . ARG B 1 385 ? 26.5 -13.547 -15.703 1 82.94 385 ARG B O 1
ATOM 6937 N N . LEU B 1 386 ? 24.641 -12.539 -16.266 1 87.31 386 LEU B N 1
ATOM 6938 C CA . LEU B 1 386 ? 25.297 -11.258 -16.484 1 87.31 386 LEU B CA 1
ATOM 6939 C C . LEU B 1 386 ? 25.281 -10.414 -15.219 1 87.31 386 LEU B C 1
ATOM 6941 O O . LEU B 1 386 ? 24.422 -10.602 -14.352 1 87.31 386 LEU B O 1
ATOM 6945 N N . ARG B 1 387 ? 26.266 -9.594 -15.273 1 88.94 387 ARG B N 1
ATOM 6946 C CA . ARG B 1 387 ? 26.203 -8.508 -14.297 1 88.94 387 ARG B CA 1
ATOM 6947 C C . ARG B 1 387 ? 24.953 -7.66 -14.484 1 88.94 387 ARG B C 1
ATOM 6949 O O . ARG B 1 387 ? 24.484 -7.469 -15.617 1 88.94 387 ARG B O 1
ATOM 6956 N N . CYS B 1 388 ? 24.516 -7.129 -13.422 1 91.31 388 CYS B N 1
ATOM 6957 C CA . CYS B 1 388 ? 23.25 -6.418 -13.422 1 91.31 388 CYS B CA 1
ATOM 6958 C C . CYS B 1 388 ? 23.25 -5.312 -14.477 1 91.31 388 CYS B C 1
ATOM 6960 O O . CYS B 1 388 ? 22.312 -5.219 -15.281 1 91.31 388 CYS B O 1
ATOM 6962 N N . THR B 1 389 ? 24.281 -4.488 -14.516 1 91.44 389 THR B N 1
ATOM 6963 C CA . THR B 1 389 ? 24.344 -3.352 -15.43 1 91.44 389 THR B CA 1
ATOM 6964 C C . THR B 1 389 ? 24.391 -3.824 -16.875 1 91.44 389 THR B C 1
ATOM 6966 O O . THR B 1 389 ? 23.781 -3.211 -17.766 1 91.44 389 THR B O 1
ATOM 6969 N N . ARG B 1 390 ? 25.109 -4.879 -17.109 1 89.12 390 ARG B N 1
ATOM 6970 C CA . ARG B 1 390 ? 25.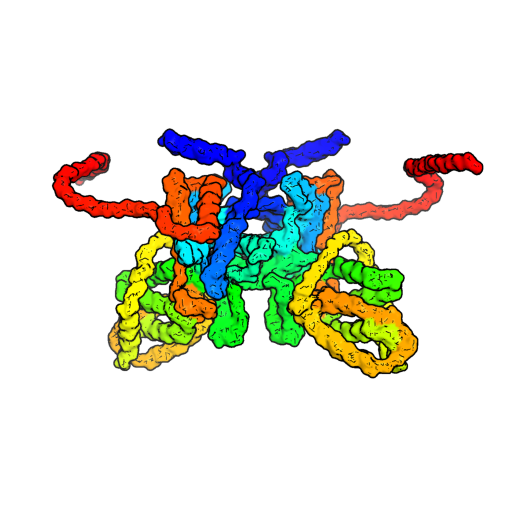188 -5.43 -18.453 1 89.12 390 ARG B CA 1
ATOM 6971 C C . ARG B 1 390 ? 23.844 -5.996 -18.906 1 89.12 390 ARG B C 1
ATOM 6973 O O . ARG B 1 390 ? 23.453 -5.828 -20.062 1 89.12 390 ARG B O 1
ATOM 6980 N N . PHE B 1 391 ? 23.234 -6.668 -18.047 1 91.75 391 PHE B N 1
ATOM 6981 C CA . PHE B 1 391 ? 21.906 -7.211 -18.344 1 91.75 391 PHE B CA 1
ATOM 6982 C C . PHE B 1 391 ? 20.922 -6.094 -18.672 1 91.75 391 PHE B C 1
ATOM 6984 O O . PHE B 1 391 ? 20.156 -6.199 -19.641 1 91.75 391 PHE B O 1
ATOM 6991 N N . ILE B 1 392 ? 20.938 -4.988 -17.844 1 92.56 392 ILE B N 1
ATOM 6992 C CA . ILE B 1 392 ? 20.031 -3.857 -18.031 1 92.56 392 ILE B CA 1
ATOM 6993 C C . ILE B 1 392 ? 20.234 -3.26 -19.422 1 92.56 392 ILE B C 1
ATOM 6995 O O . ILE B 1 392 ? 19.266 -2.924 -20.109 1 92.56 392 ILE B O 1
ATOM 6999 N N . ARG B 1 393 ? 21.438 -3.184 -19.844 1 89.25 393 ARG B N 1
ATOM 7000 C CA . ARG B 1 393 ? 21.719 -2.643 -21.172 1 89.25 393 ARG B CA 1
ATOM 7001 C C . ARG B 1 393 ? 21.141 -3.535 -22.266 1 89.25 393 ARG B C 1
ATOM 7003 O O . ARG B 1 393 ? 20.547 -3.045 -23.219 1 89.25 393 ARG B O 1
ATOM 7010 N N . ALA B 1 394 ? 21.359 -4.777 -22.016 1 88.56 394 ALA B N 1
ATOM 7011 C CA . ALA B 1 394 ? 20.891 -5.738 -23.016 1 88.56 394 ALA B CA 1
ATOM 7012 C C . ALA B 1 394 ? 19.375 -5.746 -23.094 1 88.56 394 ALA B C 1
ATOM 7014 O O . ALA B 1 394 ? 18.812 -5.73 -24.188 1 88.56 394 ALA B O 1
ATOM 7015 N N . VAL B 1 395 ? 18.75 -5.789 -22.031 1 91.38 395 VAL B N 1
ATOM 7016 C CA . VAL B 1 395 ? 17.281 -5.859 -22.016 1 91.38 395 VAL B CA 1
ATOM 7017 C C . VAL B 1 395 ? 16.688 -4.551 -22.531 1 91.38 395 VAL B C 1
ATOM 7019 O O . VAL B 1 395 ? 15.656 -4.551 -23.203 1 91.38 395 VAL B O 1
ATOM 7022 N N . ARG B 1 396 ? 17.312 -3.453 -22.219 1 91.38 396 ARG B N 1
ATOM 7023 C CA . ARG B 1 396 ? 16.859 -2.154 -22.688 1 91.38 396 ARG B CA 1
ATOM 7024 C C . ARG B 1 396 ? 16.812 -2.117 -24.219 1 91.38 396 ARG B C 1
ATOM 7026 O O . ARG B 1 396 ? 15.859 -1.584 -24.797 1 91.38 396 ARG B O 1
ATOM 7033 N N . GLU B 1 397 ? 17.734 -2.66 -24.766 1 87.81 397 GLU B N 1
ATOM 7034 C CA . GLU B 1 397 ? 17.781 -2.701 -26.219 1 87.81 397 GLU B CA 1
ATOM 7035 C C . GLU B 1 397 ? 16.609 -3.494 -26.781 1 87.81 397 GLU B C 1
ATOM 7037 O O . GLU B 1 397 ? 15.992 -3.09 -27.781 1 87.81 397 GLU B O 1
ATOM 7042 N N . VAL B 1 398 ? 16.359 -4.574 -26.188 1 88.5 398 VAL B N 1
ATOM 7043 C CA . VAL B 1 398 ? 15.258 -5.414 -26.641 1 88.5 398 VAL B CA 1
ATOM 7044 C C . VAL B 1 398 ? 13.938 -4.676 -26.438 1 88.5 398 VAL B C 1
ATOM 7046 O O . VAL B 1 398 ? 13.078 -4.676 -27.312 1 88.5 398 VAL B O 1
ATOM 7049 N N . VAL B 1 399 ? 13.797 -4.02 -25.328 1 90.69 399 VAL B N 1
ATOM 7050 C CA . VAL B 1 399 ? 12.57 -3.291 -25 1 90.69 399 VAL B CA 1
ATOM 7051 C C . VAL B 1 399 ? 12.352 -2.16 -26 1 90.69 399 VAL B C 1
ATOM 7053 O O . VAL B 1 399 ? 11.234 -1.948 -26.469 1 90.69 399 VAL B O 1
ATOM 7056 N N . LEU B 1 400 ? 13.406 -1.473 -26.328 1 90.19 400 LEU B N 1
ATOM 7057 C CA . LEU B 1 400 ? 13.305 -0.384 -27.297 1 90.19 400 LEU B CA 1
ATOM 7058 C C . LEU B 1 400 ? 12.891 -0.908 -28.656 1 90.19 400 LEU B C 1
ATOM 7060 O O . LEU B 1 400 ? 12.055 -0.304 -29.328 1 90.19 400 LEU B O 1
ATOM 7064 N N . SER B 1 401 ? 13.469 -1.981 -28.984 1 87.38 401 SER B N 1
ATOM 7065 C CA . SER B 1 401 ? 13.141 -2.588 -30.266 1 87.38 401 SER B CA 1
ATOM 7066 C C . SER B 1 401 ? 11.664 -2.988 -30.328 1 87.38 401 SER B C 1
ATOM 7068 O O . SER B 1 401 ? 10.977 -2.693 -31.312 1 87.38 401 SER B O 1
ATOM 7070 N N . LYS B 1 402 ? 11.234 -3.574 -29.312 1 87.5 402 LYS B N 1
ATOM 7071 C CA . LYS B 1 402 ? 9.844 -4.023 -29.25 1 87.5 402 LYS B CA 1
ATOM 7072 C C . LYS B 1 402 ? 8.883 -2.838 -29.234 1 87.5 402 LYS B C 1
ATOM 7074 O O . LYS B 1 402 ? 7.812 -2.889 -29.844 1 87.5 402 LYS B O 1
ATOM 7079 N N . SER B 1 403 ? 9.266 -1.851 -28.562 1 88.38 403 SER B N 1
ATOM 7080 C CA . SER B 1 403 ? 8.438 -0.653 -28.5 1 88.38 403 SER B CA 1
ATOM 7081 C C . SER B 1 403 ? 8.305 -0.002 -29.875 1 88.38 403 SER B C 1
ATOM 7083 O O . SER B 1 403 ? 7.23 0.479 -30.234 1 88.38 403 SER B O 1
ATOM 7085 N N . LYS B 1 404 ? 9.336 0.002 -30.547 1 87.5 404 LYS B N 1
ATOM 7086 C CA . LYS B 1 404 ? 9.32 0.557 -31.906 1 87.5 404 LYS B CA 1
ATOM 7087 C C . LYS B 1 404 ? 8.453 -0.285 -32.844 1 87.5 404 LYS B C 1
ATOM 7089 O O . LYS B 1 404 ? 7.727 0.255 -33.688 1 87.5 404 LYS B O 1
ATOM 7094 N N . GLU B 1 405 ? 8.562 -1.538 -32.625 1 84.62 405 GLU B N 1
ATOM 7095 C CA . GLU B 1 405 ? 7.73 -2.447 -33.406 1 84.62 405 GLU B CA 1
ATOM 7096 C C . GLU B 1 405 ? 6.246 -2.193 -33.156 1 84.62 405 GLU B C 1
ATOM 7098 O O . GLU B 1 405 ? 5.438 -2.246 -34.062 1 84.62 405 GLU B O 1
ATOM 7103 N N . CYS B 1 406 ? 5.941 -1.922 -31.984 1 81.88 406 CYS B N 1
ATOM 7104 C CA . CYS B 1 406 ? 4.562 -1.653 -31.609 1 81.88 406 CYS B CA 1
ATOM 7105 C C . CYS B 1 406 ? 4.078 -0.333 -32.188 1 81.88 406 CYS B C 1
ATOM 7107 O O . CYS B 1 406 ? 2.943 -0.236 -32.656 1 81.88 406 CYS B O 1
ATOM 7109 N N . ALA B 1 407 ? 4.922 0.598 -32.188 1 76.69 407 ALA B N 1
ATOM 7110 C CA . ALA B 1 407 ? 4.555 1.935 -32.625 1 76.69 407 ALA B CA 1
ATOM 7111 C C . ALA B 1 407 ? 4.43 1.979 -34.156 1 76.69 407 ALA B C 1
ATOM 7113 O O . ALA B 1 407 ? 3.561 2.67 -34.688 1 76.69 407 ALA B O 1
ATOM 7114 N N . LEU B 1 408 ? 5.438 1.417 -34.844 1 71.81 408 LEU B N 1
ATOM 7115 C CA . LEU B 1 408 ? 5.52 1.536 -36.281 1 71.81 408 LEU B CA 1
ATOM 7116 C C . LEU B 1 408 ? 4.629 0.501 -36.969 1 71.81 408 LEU B C 1
ATOM 7118 O O . LEU B 1 408 ? 4.402 0.573 -38.188 1 71.81 408 LEU B O 1
ATOM 7122 N N . ASN B 1 409 ? 3.396 0.208 -36.594 1 58.12 409 ASN B N 1
ATOM 7123 C CA . ASN B 1 409 ? 2.57 -0.816 -37.219 1 58.12 409 ASN B CA 1
ATOM 7124 C C . ASN B 1 409 ? 3.365 -1.628 -38.25 1 58.12 409 ASN B C 1
ATOM 7126 O O . ASN B 1 409 ? 2.92 -1.816 -39.375 1 58.12 409 ASN B O 1
ATOM 7130 N N . ILE B 1 410 ? 4.57 -1.879 -38.156 1 50.28 410 ILE B N 1
ATOM 7131 C CA . ILE B 1 410 ? 5.34 -2.635 -39.125 1 50.28 410 ILE B CA 1
ATOM 7132 C C . ILE B 1 410 ? 4.809 -4.062 -39.219 1 50.28 410 ILE B C 1
ATOM 7134 O O . ILE B 1 410 ? 4.762 -4.777 -38.219 1 50.28 410 ILE B O 1
ATOM 7138 N N . ASP B 1 411 ? 4.066 -4.477 -40.219 1 43.66 411 ASP B N 1
ATOM 7139 C CA . ASP B 1 411 ? 3.549 -5.812 -40.5 1 43.66 411 ASP B CA 1
ATOM 7140 C C . ASP B 1 411 ? 4.621 -6.875 -40.281 1 43.66 411 ASP B C 1
ATOM 7142 O O . ASP B 1 411 ? 5.805 -6.633 -40.531 1 43.66 411 ASP B O 1
ATOM 7146 N N . LYS B 1 412 ? 4.43 -7.816 -39.438 1 44 412 LYS B N 1
ATOM 7147 C CA . LYS B 1 412 ? 5.293 -8.961 -39.156 1 44 412 LYS B CA 1
ATOM 7148 C C . LYS B 1 412 ? 5.945 -9.484 -40.438 1 44 412 LYS B C 1
ATOM 7150 O O . LYS B 1 412 ? 6.773 -10.398 -40.375 1 44 412 LYS B O 1
ATOM 7155 N N . ASN B 1 413 ? 5.406 -9.289 -41.688 1 36.31 413 ASN B N 1
ATOM 7156 C CA . ASN B 1 413 ? 5.797 -10.094 -42.844 1 36.31 413 ASN B CA 1
ATOM 7157 C C . ASN B 1 413 ? 7.285 -9.945 -43.125 1 36.31 413 ASN B C 1
ATOM 7159 O O . ASN B 1 413 ? 7.863 -10.781 -43.844 1 36.31 413 ASN B O 1
ATOM 7163 N N . GLN B 1 414 ? 7.906 -8.789 -43.156 1 33.41 414 GLN B N 1
ATOM 7164 C CA . GLN B 1 414 ? 9.156 -8.742 -43.906 1 33.41 414 GLN B CA 1
ATOM 7165 C C . GLN B 1 414 ? 10.281 -9.445 -43.156 1 33.41 414 GLN B C 1
ATOM 7167 O O . GLN B 1 414 ? 11.242 -9.906 -43.75 1 33.41 414 GLN B O 1
ATOM 7172 N N . CYS B 1 415 ? 10.539 -9.148 -41.938 1 31.39 415 CYS B N 1
ATOM 7173 C CA . CYS B 1 415 ? 11.781 -9.711 -41.406 1 31.39 415 CYS B CA 1
ATOM 7174 C C . CYS B 1 415 ? 11.57 -11.141 -40.906 1 31.39 415 CYS B C 1
ATOM 7176 O O . CYS B 1 415 ? 11.586 -11.383 -39.719 1 31.39 415 CYS B O 1
ATOM 7178 N N . ALA B 1 416 ? 10.594 -11.812 -41.469 1 29.42 416 ALA B N 1
ATOM 7179 C CA . ALA B 1 416 ? 10.531 -13.227 -41.125 1 29.42 416 ALA B CA 1
ATOM 7180 C C . ALA B 1 416 ? 11.875 -13.914 -41.375 1 29.42 416 ALA B C 1
ATOM 7182 O O . ALA B 1 416 ? 12.375 -13.93 -42.5 1 29.42 416 ALA B O 1
ATOM 7183 N N . ILE B 1 417 ? 12.805 -13.766 -40.594 1 29 417 ILE B N 1
ATOM 7184 C CA . ILE B 1 417 ? 13.883 -14.727 -40.781 1 29 417 ILE B CA 1
ATOM 7185 C C . ILE B 1 417 ? 13.305 -16.078 -41.219 1 29 417 ILE B C 1
ATOM 7187 O O . ILE B 1 417 ? 12.375 -16.578 -40.562 1 29 417 ILE B O 1
ATOM 7191 N N . ILE B 1 418 ? 13.422 -16.438 -42.5 1 27.69 418 ILE B N 1
ATOM 7192 C CA . ILE B 1 418 ? 13.18 -17.766 -43.062 1 27.69 418 ILE B CA 1
ATOM 7193 C C . ILE B 1 418 ? 13.531 -18.828 -42.031 1 27.69 418 ILE B C 1
ATOM 7195 O O . ILE B 1 418 ? 14.672 -18.906 -41.562 1 27.69 418 ILE B O 1
ATOM 7199 N N . LYS B 1 419 ? 12.617 -19.141 -41.25 1 26.84 419 LYS B N 1
ATOM 7200 C CA . LYS B 1 419 ? 12.938 -20.391 -40.562 1 26.84 419 LYS B CA 1
ATOM 7201 C C . LYS B 1 419 ? 13.602 -21.375 -41.531 1 26.84 419 LYS B C 1
ATOM 7203 O O . LYS B 1 419 ? 13.07 -21.656 -42.594 1 26.84 419 LYS B O 1
ATOM 7208 N N . LYS B 1 420 ? 14.867 -21.531 -41.688 1 25.98 420 LYS B N 1
ATOM 7209 C CA . LYS B 1 420 ? 15.398 -22.688 -42.375 1 25.98 420 LYS B CA 1
ATOM 7210 C C . LYS B 1 420 ? 14.5 -23.906 -42.156 1 25.98 420 LYS B C 1
ATOM 7212 O O . LYS B 1 420 ? 14.234 -24.297 -41 1 25.98 420 LYS B O 1
ATOM 7217 N N . LYS B 1 421 ? 13.523 -24.078 -42.969 1 25.72 421 LYS B N 1
ATOM 7218 C CA . LYS B 1 421 ? 12.844 -25.375 -43.031 1 25.72 421 LYS B CA 1
ATOM 7219 C C . LYS B 1 421 ? 13.812 -26.531 -42.781 1 25.72 421 LYS B C 1
ATOM 7221 O O . LYS B 1 421 ? 14.852 -26.625 -43.438 1 25.72 421 LYS B O 1
ATOM 7226 N N . ARG B 1 422 ? 13.906 -26.984 -41.594 1 27.56 422 ARG B N 1
ATOM 7227 C CA . ARG B 1 422 ? 14.617 -28.25 -41.531 1 27.56 422 ARG B CA 1
ATOM 7228 C C . ARG B 1 422 ? 14.266 -29.156 -42.719 1 27.56 422 ARG B C 1
ATOM 7230 O O . ARG B 1 422 ? 13.086 -29.453 -42.938 1 27.56 422 ARG B O 1
ATOM 7237 N N . ILE B 1 423 ? 14.898 -28.953 -43.875 1 26.7 423 ILE B N 1
ATOM 7238 C CA . ILE B 1 423 ? 14.93 -30.047 -44.844 1 26.7 423 ILE B CA 1
ATOM 7239 C C . ILE B 1 423 ? 14.883 -31.391 -44.125 1 26.7 423 ILE B C 1
ATOM 7241 O O . ILE B 1 423 ? 15.672 -31.641 -43.219 1 26.7 423 ILE B O 1
ATOM 7245 N N . GLN B 1 424 ? 13.789 -32.031 -44.188 1 25.52 424 GLN B N 1
ATOM 7246 C CA . GLN B 1 424 ? 13.703 -33.469 -43.875 1 25.52 424 GLN B CA 1
ATOM 7247 C C . GLN B 1 424 ? 14.859 -34.219 -44.531 1 25.52 424 GLN B C 1
ATOM 7249 O O . GLN B 1 424 ? 14.875 -34.438 -45.75 1 25.52 424 GLN B O 1
ATOM 7254 N N . THR B 1 425 ? 16.156 -33.781 -44.406 1 24.89 425 THR B N 1
ATOM 7255 C CA . THR B 1 425 ? 17.109 -34.75 -44.938 1 24.89 425 THR B CA 1
ATOM 7256 C C . THR B 1 425 ? 16.641 -36.156 -44.656 1 24.89 425 THR B C 1
ATOM 7258 O O . THR B 1 425 ? 16.453 -36.531 -43.5 1 24.89 425 THR B O 1
ATOM 7261 N N . LYS B 1 426 ? 15.773 -36.75 -45.562 1 26.36 426 LYS B N 1
ATOM 7262 C CA . LYS B 1 426 ? 15.797 -38.188 -45.844 1 26.36 426 LYS B CA 1
ATOM 7263 C C . LYS B 1 426 ? 17.203 -38.75 -45.688 1 26.36 426 LYS B C 1
ATOM 7265 O O . LYS B 1 426 ? 18.125 -38.344 -46.375 1 26.36 426 LYS B O 1
ATOM 7270 N N . ASN B 1 427 ? 17.562 -39.188 -44.375 1 22.88 427 ASN B N 1
ATOM 7271 C CA . ASN B 1 427 ? 18.531 -40.281 -44.312 1 22.88 427 ASN B CA 1
ATOM 7272 C C . ASN B 1 427 ? 18.391 -41.219 -45.5 1 22.88 427 ASN B C 1
ATOM 7274 O O . ASN B 1 427 ? 17.359 -41.875 -45.656 1 22.88 427 ASN B O 1
ATOM 7278 N N . ILE B 1 428 ? 18.594 -40.812 -46.719 1 24.84 428 ILE B N 1
ATOM 7279 C CA . ILE B 1 428 ? 19.25 -41.875 -47.5 1 24.84 428 ILE B CA 1
ATOM 7280 C C . ILE B 1 428 ? 20.25 -42.625 -46.625 1 24.84 428 ILE B C 1
ATOM 7282 O O . ILE B 1 428 ? 21 -42 -45.875 1 24.84 428 ILE B O 1
ATOM 7286 N N . ASP B 1 429 ? 20 -44 -46.5 1 24.3 429 ASP B N 1
ATOM 7287 C CA . ASP B 1 429 ? 20.75 -45.062 -45.812 1 24.3 429 ASP B CA 1
ATOM 7288 C C . ASP B 1 429 ? 22.25 -44.875 -45.938 1 24.3 429 ASP B C 1
ATOM 7290 O O . ASP B 1 429 ? 22.953 -45.719 -46.531 1 24.3 429 ASP B O 1
ATOM 7294 N N . LEU B 1 430 ? 22.609 -43.625 -46.469 1 24.66 430 LEU B N 1
ATOM 7295 C CA . LEU B 1 430 ? 24.031 -43.875 -46.656 1 24.66 430 LEU B CA 1
ATOM 7296 C C . LEU B 1 430 ? 24.703 -44.281 -45.344 1 24.66 430 LEU B C 1
ATOM 7298 O O . LEU B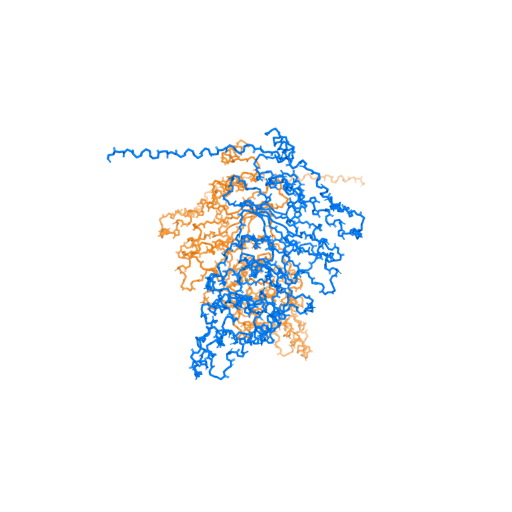 1 430 ? 24.391 -43.75 -44.281 1 24.66 430 LEU B O 1
ATOM 7302 N N . GLY B 1 431 ? 25.359 -45.438 -45.188 1 22.23 431 GLY B N 1
ATOM 7303 C CA . GLY B 1 431 ? 25.969 -46.375 -44.25 1 22.23 431 GLY B CA 1
ATOM 7304 C C . GLY B 1 431 ? 26.781 -45.688 -43.156 1 22.23 431 GLY B C 1
ATOM 7305 O O . GLY B 1 431 ? 27.281 -46.344 -42.25 1 22.23 431 GLY B O 1
ATOM 7306 N N . LEU B 1 432 ? 27.359 -44.5 -43.562 1 22.34 432 LEU B N 1
ATOM 7307 C CA . LEU B 1 432 ? 28.547 -44.344 -42.719 1 22.34 432 LEU B CA 1
ATOM 7308 C C . LEU B 1 432 ? 28.156 -43.812 -41.344 1 22.34 432 LEU B C 1
ATOM 7310 O O . LEU B 1 432 ? 27.781 -42.625 -41.219 1 22.34 432 LEU B O 1
ATOM 7314 N N . GLU B 1 433 ? 27.188 -44.5 -40.562 1 22.48 433 GLU B N 1
ATOM 7315 C CA . GLU B 1 433 ? 26.781 -44.344 -39.156 1 22.48 433 GLU B CA 1
ATOM 7316 C C . GLU B 1 433 ? 27.969 -43.875 -38.312 1 22.48 433 GLU B C 1
ATOM 7318 O O . GLU B 1 433 ? 27.859 -43.781 -37.094 1 22.48 433 GLU B O 1
ATOM 7323 N N . SER B 1 434 ? 29.031 -43.438 -38.906 1 22.52 434 SER B N 1
ATOM 7324 C CA . SER B 1 434 ? 30.078 -43.656 -37.906 1 22.52 434 SER B CA 1
ATOM 7325 C C . SER B 1 434 ? 29.844 -42.75 -36.688 1 22.52 434 SER B C 1
ATOM 7327 O O . SER B 1 434 ? 29.688 -41.531 -36.844 1 22.52 434 SER B O 1
ATOM 7329 N N . GLU B 1 435 ? 28.984 -43.219 -35.812 1 21.97 435 GLU B N 1
ATOM 7330 C CA . GLU B 1 435 ? 28.719 -42.812 -34.438 1 21.97 435 GLU B CA 1
ATOM 7331 C C . GLU B 1 435 ? 30 -42.344 -33.75 1 21.97 435 GLU B C 1
ATOM 7333 O O . GLU B 1 435 ? 31 -43.094 -33.719 1 21.97 435 GLU B O 1
ATOM 7338 N N . GLU B 1 436 ? 30.469 -41.156 -34.125 1 23.12 436 GLU B N 1
ATOM 7339 C CA . GLU B 1 436 ? 31.688 -40.938 -33.344 1 23.12 436 GLU B CA 1
ATOM 7340 C C . GLU B 1 436 ? 31.484 -41.281 -31.875 1 23.12 436 GLU B C 1
ATOM 7342 O O . GLU B 1 436 ? 30.547 -40.781 -31.234 1 23.12 436 GLU B O 1
ATOM 7347 N N . ASN B 1 437 ? 31.766 -42.594 -31.5 1 21.47 437 ASN B N 1
ATOM 7348 C CA . ASN B 1 437 ? 31.781 -43.406 -30.281 1 21.47 437 ASN B CA 1
ATOM 7349 C C . ASN B 1 437 ? 32.438 -42.656 -29.125 1 21.47 437 ASN B C 1
ATOM 7351 O O . ASN B 1 437 ? 33.656 -42.469 -29.125 1 21.47 437 ASN B O 1
ATOM 7355 N N . TRP B 1 438 ? 31.812 -41.469 -28.844 1 20.31 438 TRP B N 1
ATOM 7356 C CA . TRP B 1 438 ? 32.531 -40.938 -27.703 1 20.31 438 TRP B CA 1
ATOM 7357 C C . TRP B 1 438 ? 32.719 -42.031 -26.641 1 20.31 438 TRP B C 1
ATOM 7359 O O . TRP B 1 438 ? 31.766 -42.719 -26.297 1 20.31 438 TRP B O 1
ATOM 7369 N N . ASN B 1 439 ? 33.844 -42.719 -26.672 1 21.47 439 ASN B N 1
ATOM 7370 C CA . ASN B 1 439 ? 34.156 -43.719 -25.672 1 21.47 439 ASN B CA 1
ATOM 7371 C C . ASN B 1 439 ? 33.688 -43.344 -24.281 1 21.47 439 ASN B C 1
ATOM 7373 O O . ASN B 1 439 ? 34.031 -42.25 -23.797 1 21.47 439 ASN B O 1
ATOM 7377 N N . LYS B 1 440 ? 32.375 -43.625 -24.078 1 22.86 440 LYS B N 1
ATOM 7378 C CA . LYS B 1 440 ? 31.984 -43.719 -22.672 1 22.86 440 LYS B CA 1
ATOM 7379 C C . LYS B 1 440 ? 33.125 -44.312 -21.844 1 22.86 440 LYS B C 1
ATOM 7381 O O . LYS B 1 440 ? 33.719 -45.344 -22.203 1 22.86 440 LYS B O 1
ATOM 7386 N N . LYS B 1 441 ? 33.875 -43.406 -21.109 1 23.59 441 LYS B N 1
ATOM 7387 C CA . LYS B 1 441 ? 34.812 -44.062 -20.188 1 23.59 441 LYS B CA 1
ATOM 7388 C C . LYS B 1 441 ? 34.188 -45.344 -19.594 1 23.59 441 LYS B C 1
ATOM 7390 O O . LYS B 1 441 ? 33.031 -45.344 -19.156 1 23.59 441 LYS B O 1
ATOM 7395 N N . ILE B 1 442 ? 34.594 -46.438 -20.078 1 22.11 442 ILE B N 1
ATOM 7396 C CA . ILE B 1 442 ? 34.406 -47.812 -19.625 1 22.11 442 ILE B CA 1
ATOM 7397 C C . ILE B 1 442 ? 34.5 -47.875 -18.094 1 22.11 442 ILE B C 1
ATOM 7399 O O . ILE B 1 442 ? 35.469 -47.406 -17.5 1 22.11 442 ILE B O 1
ATOM 7403 N N . LYS B 1 443 ? 33.25 -47.812 -17.5 1 25.77 443 LYS B N 1
ATOM 7404 C CA . LYS B 1 443 ? 33.281 -48.219 -16.094 1 25.77 443 LYS B CA 1
ATOM 7405 C C . LYS B 1 443 ? 34.25 -49.375 -15.891 1 25.77 443 LYS B C 1
ATOM 7407 O O . LYS B 1 443 ? 34.156 -50.406 -16.594 1 25.77 443 LYS B O 1
ATOM 7412 N N . SER B 1 444 ? 35.656 -49.062 -15.695 1 20.44 444 SER B N 1
ATOM 7413 C CA . SER B 1 444 ? 36.469 -50.219 -15.234 1 20.44 444 SER B CA 1
ATOM 7414 C C . SER B 1 444 ? 35.719 -51 -14.156 1 20.44 444 SER B C 1
ATOM 7416 O O . SER B 1 444 ? 35.156 -50.406 -13.234 1 20.44 444 SER B O 1
ATOM 7418 N N . ASP B 1 445 ? 34.969 -52.031 -14.578 1 19.88 445 ASP B N 1
ATOM 7419 C CA . ASP B 1 445 ? 34.75 -53.156 -13.68 1 19.88 445 ASP B CA 1
ATOM 7420 C C . ASP B 1 445 ? 36.031 -53.562 -12.977 1 19.88 445 ASP B C 1
ATOM 7422 O O . ASP B 1 445 ? 36.844 -54.312 -13.547 1 19.88 445 ASP B O 1
ATOM 7426 N N . LYS B 1 446 ? 36.875 -52.625 -12.391 1 21.62 446 LYS B N 1
ATOM 7427 C CA . LYS B 1 446 ? 37.719 -53.312 -11.43 1 21.62 446 LYS B CA 1
ATOM 7428 C C . LYS B 1 446 ? 36.875 -54.219 -10.508 1 21.62 446 LYS B C 1
ATOM 7430 O O . LYS B 1 446 ? 36 -53.719 -9.797 1 21.62 446 LYS B O 1
ATOM 7435 N N . LYS B 1 447 ? 36.656 -55.438 -11.016 1 20.09 447 LYS B N 1
ATOM 7436 C CA . LYS B 1 447 ? 36.469 -56.594 -10.109 1 20.09 447 LYS B CA 1
ATOM 7437 C C . LYS B 1 447 ? 37.406 -56.469 -8.891 1 20.09 447 LYS B C 1
ATOM 7439 O O . LYS B 1 447 ? 38.625 -56.469 -9.023 1 20.09 447 LYS B O 1
ATOM 7444 N N . LYS B 1 448 ? 37.156 -55.438 -8.008 1 22.58 448 LYS B N 1
ATOM 7445 C CA . LYS B 1 448 ? 37.781 -55.781 -6.734 1 22.58 448 LYS B CA 1
ATOM 7446 C C . LYS B 1 448 ? 37.562 -57.25 -6.379 1 22.58 448 LYS B C 1
ATOM 7448 O O . LYS B 1 448 ? 36.438 -57.75 -6.48 1 22.58 448 LYS B O 1
ATOM 7453 N N . SER B 1 449 ? 38.625 -58.156 -6.652 1 17.66 449 SER B N 1
ATOM 7454 C CA . SER B 1 449 ? 38.906 -59.5 -6.176 1 17.66 449 SER B CA 1
ATOM 7455 C C . SER B 1 449 ? 38.375 -59.688 -4.754 1 17.66 449 SER B C 1
ATOM 7457 O O . SER B 1 449 ? 38.688 -58.906 -3.861 1 17.66 449 SER B O 1
ATOM 7459 N N . TYR B 1 450 ? 36.938 -60 -4.613 1 20.62 450 TYR B N 1
ATOM 7460 C CA . TYR B 1 450 ? 36.781 -60.719 -3.35 1 20.62 450 TYR B CA 1
ATOM 7461 C C . TYR B 1 450 ? 37.781 -61.875 -3.25 1 20.62 450 TYR B C 1
ATOM 7463 O O . TYR B 1 450 ? 37.875 -62.688 -4.168 1 20.62 450 TYR B O 1
ATOM 7471 N N . PHE B 1 451 ? 39.156 -61.562 -2.912 1 19.58 451 PHE B N 1
ATOM 7472 C CA . PHE B 1 451 ? 39.906 -62.688 -2.375 1 19.58 451 PHE B CA 1
ATOM 7473 C C . PHE B 1 451 ? 39.031 -63.531 -1.479 1 19.58 451 PHE B C 1
ATOM 7475 O O . PHE B 1 451 ? 38.281 -63.031 -0.669 1 19.58 451 PHE B O 1
ATOM 7482 N N . GLU B 1 452 ? 38.5 -64.688 -2.225 1 19.52 452 GLU B N 1
ATOM 7483 C CA . GLU B 1 452 ? 38.25 -65.938 -1.576 1 19.52 452 GLU B CA 1
ATOM 7484 C C . GLU B 1 452 ? 39.375 -66.312 -0.612 1 19.52 452 GLU B C 1
ATOM 7486 O O . GLU B 1 452 ? 40.5 -66.5 -1.034 1 19.52 452 GLU B O 1
ATOM 7491 N N . LYS B 1 453 ? 39.75 -65.312 0.344 1 19.75 453 LYS B N 1
ATOM 7492 C CA . LYS B 1 453 ? 40.5 -66.062 1.322 1 19.75 453 LYS B CA 1
ATOM 7493 C C . LYS B 1 453 ? 39.844 -67.438 1.589 1 19.75 453 LYS B C 1
ATOM 7495 O O . LYS B 1 453 ? 38.656 -67.5 1.877 1 19.75 453 LYS B O 1
ATOM 7500 N N . THR B 1 454 ? 40.312 -68.375 0.729 1 19.09 454 THR B N 1
ATOM 7501 C CA . THR B 1 454 ? 40.531 -69.812 0.908 1 19.09 454 THR B CA 1
ATOM 7502 C C . THR B 1 454 ? 40.688 -70.188 2.387 1 19.09 454 THR B C 1
ATOM 7504 O O . THR B 1 454 ? 41.625 -69.688 3.041 1 19.09 454 THR B O 1
ATOM 7507 N N . ASN B 1 455 ? 39.406 -70.25 3.119 1 19.45 455 ASN B N 1
ATOM 7508 C CA . ASN B 1 455 ? 39.375 -71.562 3.732 1 19.45 455 ASN B CA 1
ATOM 7509 C C . ASN B 1 455 ? 38.969 -72.688 2.734 1 19.45 455 ASN B C 1
ATOM 7511 O O . ASN B 1 455 ? 38.094 -72.438 1.896 1 19.45 455 ASN B O 1
#

Organism: Tribolium castaneum (NCBI:txid7070)

Nearest PDB structures (foldseek):
  8sjd-assembly1_B  TM=2.670E-01  e=3.330E-03  Musca domestica
  8edg-assembly1_C  TM=2.498E-01  e=3.150E-03  Musca domestica
  2bw3-assembly1_A  TM=2.498E-01  e=2.192E-02  Musca domestica
  7kse-assembly1_A  TM=2.233E-01  e=3.797E+00  Eastern chimpanzee simian foamy virus
  8sjd-assembly1_B  TM=2.666E-01  e=6.847E-03  Musca domestica